Protein 8UW4 (pdb70)

Structure (mmCIF, N/CA/C/O backbone):
data_8UW4
#
_entry.id   8UW4
#
_cell.length_a   49.286
_cell.length_b   102.662
_cell.length_c   119.512
_cell.angle_alpha   90.00
_cell.angle_beta   94.38
_cell.angle_gamma   90.00
#
_symmetry.space_group_name_H-M   'P 1 21 1'
#
loop_
_entity.id
_entity.type
_entity.pdbx_description
1 polymer '5-hydroxyisourate hydrolase'
2 water water
#
loop_
_atom_site.group_PDB
_atom_site.id
_atom_site.type_symbol
_atom_site.label_atom_id
_atom_site.label_alt_id
_atom_site.label_comp_id
_atom_site.label_asym_id
_atom_site.label_entity_id
_atom_site.label_seq_id
_atom_site.pdbx_PDB_ins_code
_atom_site.Cartn_x
_atom_site.Cartn_y
_atom_site.Cartn_z
_atom_site.occupancy
_atom_site.B_iso_or_equiv
_atom_site.auth_seq_id
_atom_site.auth_comp_id
_atom_site.auth_asym_id
_atom_site.auth_atom_id
_atom_site.pdbx_PDB_model_num
ATOM 1 N N . GLY A 1 18 ? -6.219 -24.776 10.554 1.00 20.88 -2 GLY A N 1
ATOM 2 C CA . GLY A 1 18 ? -6.008 -23.357 10.325 1.00 22.33 -2 GLY A CA 1
ATOM 3 C C . GLY A 1 18 ? -5.208 -23.084 9.069 1.00 23.21 -2 GLY A C 1
ATOM 4 O O . GLY A 1 18 ? -4.410 -23.912 8.641 1.00 26.91 -2 GLY A O 1
ATOM 5 N N . SER A 1 19 ? -5.411 -21.912 8.475 1.00 19.13 -1 SER A N 1
ATOM 6 C CA . SER A 1 19 ? -4.686 -21.561 7.261 1.00 22.20 -1 SER A CA 1
ATOM 7 C C . SER A 1 19 ? -3.228 -21.236 7.569 1.00 19.70 -1 SER A C 1
ATOM 8 O O . SER A 1 19 ? -2.895 -20.724 8.643 1.00 16.86 -1 SER A O 1
ATOM 11 N N . HIS A 1 20 ? -2.355 -21.544 6.606 1.00 20.42 0 HIS A N 1
ATOM 12 C CA . HIS A 1 20 ? -0.932 -21.228 6.675 1.00 15.61 0 HIS A CA 1
ATOM 13 C C . HIS A 1 20 ? -0.554 -19.968 5.904 1.00 18.43 0 HIS A C 1
ATOM 14 O O . HIS A 1 20 ? 0.620 -19.588 5.909 1.00 17.06 0 HIS A O 1
ATOM 21 N N . MET A 1 21 ? -1.502 -19.315 5.234 1.00 19.71 1 MET A N 1
ATOM 22 C CA . MET A 1 21 ? -1.170 -18.375 4.167 1.00 20.60 1 MET A CA 1
ATOM 23 C C . MET A 1 21 ? -1.188 -16.908 4.585 1.00 21.03 1 MET A C 1
ATOM 24 O O . MET A 1 21 ? -0.677 -16.070 3.835 1.00 20.03 1 MET A O 1
ATOM 29 N N . GLY A 1 22 ? -1.732 -16.576 5.755 1.00 16.04 2 GLY A N 1
ATOM 30 C CA . GLY A 1 22 ? -1.857 -15.189 6.150 1.00 16.22 2 GLY A CA 1
ATOM 31 C C . GLY A 1 22 ? -0.672 -14.677 6.953 1.00 17.43 2 GLY A C 1
ATOM 32 O O . GLY A 1 22 ? 0.129 -15.444 7.488 1.00 17.42 2 GLY A O 1
ATOM 33 N N . LYS A 1 23 ? -0.573 -13.353 7.042 1.00 15.18 3 LYS A N 1
ATOM 34 C CA . LYS A 1 23 ? 0.485 -12.726 7.820 1.00 14.55 3 LYS A CA 1
ATOM 35 C C . LYS A 1 23 ? 0.043 -11.334 8.247 1.00 14.73 3 LYS A C 1
ATOM 36 O O . LYS A 1 23 ? -0.523 -10.584 7.449 1.00 16.40 3 LYS A O 1
ATOM 38 N N . LEU A 1 24 ? 0.310 -11.003 9.506 1.00 13.49 4 LEU A N 1
ATOM 39 C CA . LEU A 1 24 ? 0.098 -9.666 10.039 1.00 17.67 4 LEU A CA 1
ATOM 40 C C . LEU A 1 24 ? 1.427 -8.921 10.049 1.00 14.71 4 LEU A C 1
ATOM 41 O O . LEU A 1 24 ? 2.443 -9.465 10.496 1.00 17.08 4 LEU A O 1
ATOM 46 N N . SER A 1 25 ? 1.420 -7.687 9.550 1.00 14.05 5 SER A N 1
ATOM 47 C CA . SER A 1 25 ? 2.620 -6.865 9.495 1.00 14.05 5 SER A CA 1
ATOM 48 C C . SER A 1 25 ? 2.254 -5.420 9.800 1.00 16.21 5 SER A C 1
ATOM 49 O O . SER A 1 25 ? 1.078 -5.048 9.843 1.00 17.63 5 SER A O 1
ATOM 52 N N . THR A 1 26 ? 3.281 -4.598 10.017 1.00 15.96 6 THR A N 1
ATOM 53 C CA . THR A 1 26 ? 3.090 -3.180 10.290 1.00 14.67 6 THR A CA 1
ATOM 54 C C . THR A 1 26 ? 4.258 -2.405 9.687 1.00 16.06 6 THR A C 1
ATOM 55 O O . THR A 1 26 ? 5.169 -2.982 9.087 1.00 20.65 6 THR A O 1
ATOM 59 N N . HIS A 1 27 ? 4.221 -1.082 9.848 1.00 15.64 7 HIS A N 1
ATOM 60 C CA . HIS A 1 27 ? 5.249 -0.198 9.292 1.00 17.68 7 HIS A CA 1
ATOM 61 C C . HIS A 1 27 ? 5.131 1.158 9.968 1.00 19.37 7 HIS A C 1
ATOM 62 O O . HIS A 1 27 ? 4.100 1.825 9.827 1.00 19.02 7 HIS A O 1
ATOM 69 N N . VAL A 1 28 ? 6.173 1.576 10.686 1.00 16.36 8 VAL A N 1
ATOM 70 C CA . VAL A 1 28 ? 6.160 2.843 11.412 1.00 16.03 8 VAL A CA 1
ATOM 71 C C . VAL A 1 28 ? 6.853 3.906 10.574 1.00 19.16 8 VAL A C 1
ATOM 72 O O . VAL A 1 28 ? 8.002 3.729 10.145 1.00 16.13 8 VAL A O 1
ATOM 76 N N . LEU A 1 29 ? 6.158 5.017 10.352 1.00 18.01 9 LEU A N 1
ATOM 77 C CA . LEU A 1 29 ? 6.663 6.131 9.564 1.00 19.64 9 LEU A CA 1
ATOM 78 C C . LEU A 1 29 ? 6.679 7.377 10.438 1.00 22.46 9 LEU A C 1
ATOM 79 O O . LEU A 1 29 ? 5.634 7.796 10.949 1.00 20.24 9 LEU A O 1
ATOM 84 N N . ASP A 1 30 ? 7.868 7.949 10.626 1.00 18.67 10 ASP A N 1
ATOM 85 C CA . ASP A 1 30 ? 8.043 9.175 11.396 1.00 18.53 10 ASP A CA 1
ATOM 86 C C . ASP A 1 30 ? 7.871 10.356 10.446 1.00 21.11 10 ASP A C 1
ATOM 87 O O . ASP A 1 30 ? 8.715 10.588 9.575 1.00 21.99 10 ASP A O 1
ATOM 92 N N . ILE A 1 31 ? 6.777 11.110 10.613 1.00 18.78 11 ILE A N 1
ATOM 93 C CA . ILE A 1 31 ? 6.501 12.232 9.721 1.00 17.18 11 ILE A CA 1
ATOM 94 C C . ILE A 1 31 ? 7.027 13.558 10.252 1.00 17.59 11 ILE A C 1
ATOM 95 O O . ILE A 1 31 ? 6.802 14.601 9.622 1.00 18.74 11 ILE A O 1
ATOM 100 N N . THR A 1 32 ? 7.715 13.561 11.391 1.00 18.17 12 THR A N 1
ATOM 101 C CA . THR A 1 32 ? 8.484 14.740 11.758 1.00 21.77 12 THR A CA 1
ATOM 102 C C . THR A 1 32 ? 9.856 14.739 11.101 1.00 22.63 12 THR A C 1
ATOM 103 O O . THR A 1 32 ? 10.480 15.800 10.993 1.00 25.22 12 THR A O 1
ATOM 107 N N . LYS A 1 33 ? 10.326 13.570 10.659 1.00 21.71 13 LYS A N 1
ATOM 108 C CA . LYS A 1 33 ? 11.594 13.434 9.958 1.00 25.12 13 LYS A CA 1
ATOM 109 C C . LYS A 1 33 ? 11.445 12.985 8.512 1.00 22.27 13 LYS A C 1
ATOM 110 O O . LYS A 1 33 ? 12.404 13.107 7.747 1.00 24.44 13 LYS A O 1
ATOM 116 N N . GLY A 1 34 ? 10.283 12.468 8.122 1.00 21.49 14 GLY A N 1
ATOM 117 C CA . GLY A 1 34 ? 10.141 11.864 6.811 1.00 20.80 14 GLY A CA 1
ATOM 118 C C . GLY A 1 34 ? 10.924 10.585 6.643 1.00 22.56 14 GLY A C 1
ATOM 119 O O . GLY A 1 34 ? 11.314 10.246 5.523 1.00 20.09 14 GLY A O 1
ATOM 120 N N . LYS A 1 35 ? 11.168 9.871 7.730 1.00 21.73 15 LYS A N 1
ATOM 121 C CA . LYS A 1 35 ? 11.965 8.657 7.749 1.00 20.61 15 LYS A CA 1
ATOM 122 C C . LYS A 1 35 ? 11.178 7.563 8.446 1.00 19.37 15 LYS A C 1
ATOM 123 O O . LYS A 1 35 ? 10.228 7.846 9.184 1.00 19.74 15 LYS A O 1
ATOM 129 N N . PRO A 1 36 ? 11.537 6.300 8.226 1.00 20.27 16 PRO A N 1
ATOM 130 C CA . PRO A 1 36 ? 10.923 5.229 9.015 1.00 18.55 16 PRO A CA 1
ATOM 131 C C . PRO A 1 36 ? 11.273 5.370 10.488 1.00 20.75 16 PRO A C 1
ATOM 132 O O . PRO A 1 36 ? 12.359 5.829 10.850 1.00 22.44 16 PRO A O 1
ATOM 136 N N . GLY A 1 37 ? 10.325 4.990 11.341 1.00 18.42 17 GLY A N 1
ATOM 137 C CA . GLY A 1 37 ? 10.568 4.965 12.768 1.00 17.82 17 GLY A CA 1
ATOM 138 C C . GLY A 1 37 ? 11.448 3.798 13.165 1.00 17.19 17 GLY A C 1
ATOM 139 O O . GLY A 1 37 ? 10.975 2.662 13.260 1.00 17.88 17 GLY A O 1
ATOM 140 N N . VAL A 1 38 ? 12.728 4.064 13.405 1.00 16.07 18 VAL A N 1
ATOM 141 C CA . VAL A 1 38 ? 13.716 3.024 13.671 1.00 17.62 18 VAL A CA 1
ATOM 142 C C . VAL A 1 38 ? 13.911 2.899 15.176 1.00 17.89 18 VAL A C 1
ATOM 143 O O . VAL A 1 38 ? 14.101 3.904 15.873 1.00 18.13 18 VAL A O 1
ATOM 147 N N . GLY A 1 39 ? 13.865 1.666 15.679 1.00 17.16 19 GLY A N 1
ATOM 148 C CA . GLY A 1 39 ? 14.061 1.429 17.094 1.00 17.40 19 GLY A CA 1
ATOM 149 C C . GLY A 1 39 ? 12.833 1.630 17.945 1.00 17.14 19 GLY A C 1
ATOM 150 O O . GLY A 1 39 ? 12.960 1.853 19.153 1.00 15.89 19 GLY A O 1
ATOM 151 N N . VAL A 1 40 ? 11.644 1.566 17.351 1.00 17.32 20 VAL A N 1
ATOM 152 C CA . VAL A 1 40 ? 10.394 1.714 18.083 1.00 18.41 20 VAL A CA 1
ATOM 153 C C . VAL A 1 40 ? 9.968 0.338 18.583 1.00 18.85 20 VAL A C 1
ATOM 154 O O . VAL A 1 40 ? 9.780 -0.591 17.789 1.00 16.74 20 VAL A O 1
ATOM 158 N N . LYS A 1 41 ? 9.817 0.208 19.897 1.00 18.13 21 LYS A N 1
ATOM 159 C CA . LYS A 1 41 ? 9.378 -1.045 20.491 1.00 17.05 21 LYS A CA 1
ATOM 160 C C . LYS A 1 41 ? 7.870 -1.182 20.362 1.00 20.28 21 LYS A C 1
ATOM 161 O O . LYS A 1 41 ? 7.133 -0.192 20.424 1.00 19.94 21 LYS A O 1
ATOM 167 N N . LEU A 1 42 ? 7.411 -2.415 20.177 1.00 15.56 22 LEU A N 1
ATOM 168 C CA . LEU A 1 42 ? 5.988 -2.660 20.010 1.00 18.57 22 LEU A CA 1
ATOM 169 C C . LEU A 1 42 ? 5.640 -4.035 20.553 1.00 16.09 22 LEU A C 1
ATOM 170 O O . LEU A 1 42 ? 6.509 -4.882 20.774 1.00 14.02 22 LEU A O 1
ATOM 175 N N . ALA A 1 43 ? 4.347 -4.245 20.759 1.00 18.22 23 ALA A N 1
ATOM 176 C CA . ALA A 1 43 ? 3.847 -5.503 21.285 1.00 17.13 23 ALA A CA 1
ATOM 177 C C . ALA A 1 43 ? 2.500 -5.789 20.645 1.00 13.59 23 ALA A C 1
ATOM 178 O O . ALA A 1 43 ? 1.700 -4.874 20.432 1.00 17.97 23 ALA A O 1
ATOM 180 N N . LEU A 1 44 ? 2.260 -7.058 20.330 1.00 13.08 24 LEU A N 1
ATOM 181 C CA . LEU A 1 44 ? 0.994 -7.508 19.770 1.00 12.28 24 LEU A CA 1
ATOM 182 C C . LEU A 1 44 ? 0.218 -8.275 20.830 1.00 15.83 24 LEU A C 1
ATOM 183 O O . LEU A 1 44 ? 0.768 -9.166 21.490 1.00 13.38 24 LEU A O 1
ATOM 188 N N . TYR A 1 45 ? -1.056 -7.928 20.986 1.00 15.23 25 TYR A N 1
ATOM 189 C CA . TYR A 1 45 ? -1.943 -8.570 21.944 1.00 13.97 25 TYR A CA 1
ATOM 190 C C . TYR A 1 45 ? -3.149 -9.146 21.221 1.00 13.20 25 TYR A C 1
ATOM 191 O O . TYR A 1 45 ? -3.677 -8.532 20.290 1.00 14.18 25 TYR A O 1
ATOM 200 N N . ALA A 1 46 ? -3.580 -10.327 21.651 1.00 17.39 26 ALA A N 1
ATOM 201 C CA . ALA A 1 46 ? -4.899 -10.828 21.299 1.00 16.96 26 ALA A CA 1
ATOM 202 C C . ALA A 1 46 ? -5.890 -10.338 22.344 1.00 17.41 26 ALA A C 1
ATOM 203 O O . ALA A 1 46 ? -5.596 -10.351 23.541 1.00 19.60 26 ALA A O 1
ATOM 205 N N . VAL A 1 47 ? -7.057 -9.890 21.890 1.00 17.98 27 VAL A N 1
ATOM 206 C CA . VAL A 1 47 ? -8.058 -9.291 22.768 1.00 19.61 27 VAL A CA 1
ATOM 207 C C . VAL A 1 47 ? -9.347 -10.091 22.654 1.00 24.70 27 VAL A C 1
ATOM 208 O O . VAL A 1 47 ? -9.919 -10.209 21.561 1.00 20.26 27 VAL A O 1
ATOM 212 N N . GLY A 1 48 ? -9.815 -10.618 23.783 1.00 21.93 28 GLY A N 1
ATOM 213 C CA . GLY A 1 48 ? -11.027 -11.399 23.816 1.00 20.29 28 GLY A CA 1
ATOM 214 C C . GLY A 1 48 ? -11.742 -11.276 25.146 1.00 24.19 28 GLY A C 1
ATOM 215 O O . GLY A 1 48 ? -11.347 -10.498 26.017 1.00 21.03 28 GLY A O 1
ATOM 216 N N . PRO A 1 49 ? -12.812 -12.055 25.328 1.00 26.49 29 PRO A N 1
ATOM 217 C CA . PRO A 1 49 ? -13.597 -11.949 26.571 1.00 27.16 29 PRO A CA 1
ATOM 218 C C . PRO A 1 49 ? -12.821 -12.326 27.821 1.00 27.03 29 PRO A C 1
ATOM 219 O O . PRO A 1 49 ? -13.200 -11.897 28.919 1.00 34.03 29 PRO A O 1
ATOM 223 N N . VAL A 1 50 ? -11.748 -13.114 27.697 1.00 24.00 30 VAL A N 1
ATOM 224 C CA . VAL A 1 50 ? -11.001 -13.573 28.862 1.00 26.29 30 VAL A CA 1
ATOM 225 C C . VAL A 1 50 ? -9.839 -12.653 29.211 1.00 29.36 30 VAL A C 1
ATOM 226 O O . VAL A 1 50 ? -9.139 -12.904 30.202 1.00 34.68 30 VAL A O 1
ATOM 230 N N . GLY A 1 51 ? -9.613 -11.601 28.439 1.00 25.19 31 GLY A N 1
ATOM 231 C CA . GLY A 1 51 ? -8.535 -10.665 28.679 1.00 24.09 31 GLY A CA 1
ATOM 232 C C . GLY A 1 51 ? -7.656 -10.504 27.455 1.00 23.22 31 GLY A C 1
ATOM 233 O O . GLY A 1 51 ? -7.991 -10.931 26.345 1.00 18.43 31 GLY A O 1
ATOM 234 N N . LYS A 1 52 ? -6.509 -9.871 27.668 1.00 20.38 32 LYS A N 1
ATOM 235 C CA . LYS A 1 52 ? -5.541 -9.623 26.611 1.00 20.43 32 LYS A CA 1
ATOM 236 C C . LYS A 1 52 ? -4.337 -10.531 26.810 1.00 21.24 32 LYS A C 1
ATOM 237 O O . LYS A 1 52 ? -3.823 -10.657 27.928 1.00 21.70 32 LYS A O 1
ATOM 243 N N . THR A 1 53 ? -3.899 -11.170 25.729 1.00 17.56 33 THR A N 1
ATOM 244 C CA . THR A 1 53 ? -2.795 -12.122 25.767 1.00 19.44 33 THR A CA 1
ATOM 245 C C . THR A 1 53 ? -1.651 -11.574 24.927 1.00 17.79 33 THR A C 1
ATOM 246 O O . THR A 1 53 ? -1.839 -11.278 23.741 1.00 18.52 33 THR A O 1
ATOM 250 N N . LEU A 1 54 ? -0.484 -11.414 25.544 1.00 14.53 34 LEU A N 1
ATOM 251 C CA . LEU A 1 54 ? 0.686 -10.949 24.815 1.00 14.52 34 LEU A CA 1
ATOM 252 C C . LEU A 1 54 ? 1.138 -12.016 23.825 1.00 16.37 34 LEU A C 1
ATOM 253 O O . LEU A 1 54 ? 1.357 -13.172 24.200 1.00 19.93 34 LEU A O 1
ATOM 258 N N . LEU A 1 55 ? 1.264 -11.633 22.555 1.00 17.34 35 LEU A N 1
ATOM 259 C CA . LEU A 1 55 ? 1.670 -12.559 21.504 1.00 17.10 35 LEU A CA 1
ATOM 260 C C . LEU A 1 55 ? 3.095 -12.346 21.017 1.00 17.64 35 LEU A C 1
ATOM 261 O O . LEU A 1 55 ? 3.748 -13.313 20.621 1.00 15.43 35 LEU A O 1
ATOM 266 N N . LYS A 1 56 ? 3.597 -11.113 21.025 1.00 16.07 36 LYS A N 1
ATOM 267 C CA . LYS A 1 56 ? 4.944 -10.864 20.525 1.00 15.02 36 LYS A CA 1
ATOM 268 C C . LYS A 1 56 ? 5.383 -9.460 20.905 1.00 18.50 36 LYS A C 1
ATOM 269 O O . LYS A 1 56 ? 4.570 -8.533 20.948 1.00 15.11 36 LYS A O 1
ATOM 275 N N . GLN A 1 57 ? 6.679 -9.318 21.170 1.00 18.20 37 GLN A N 1
ATOM 276 C CA . GLN A 1 57 ? 7.334 -8.025 21.303 1.00 18.31 37 GLN A CA 1
ATOM 277 C C . GLN A 1 57 ? 8.403 -7.905 20.229 1.00 17.58 37 GLN A C 1
ATOM 278 O O . GLN A 1 57 ? 9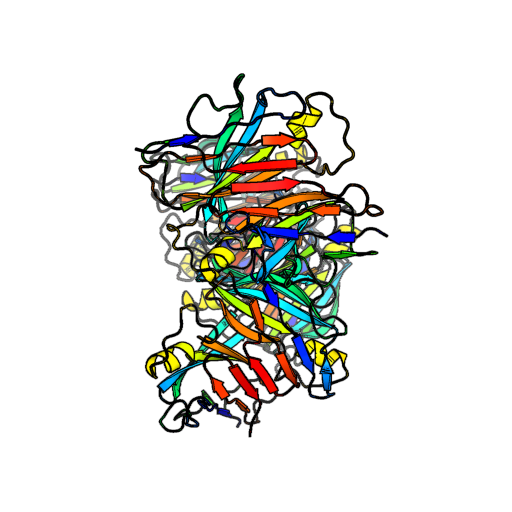.120 -8.872 19.945 1.00 17.03 37 GLN A O 1
ATOM 284 N N . ALA A 1 58 ? 8.509 -6.720 19.633 1.00 15.85 38 ALA A N 1
ATOM 285 C CA . ALA A 1 58 ? 9.472 -6.504 18.563 1.00 19.33 38 ALA A CA 1
ATOM 286 C C . ALA A 1 58 ? 9.980 -5.070 18.614 1.00 17.86 38 ALA A C 1
ATOM 287 O O . ALA A 1 58 ? 9.442 -4.215 19.323 1.00 16.63 38 ALA A O 1
ATOM 289 N N . VAL A 1 59 ? 11.045 -4.827 17.853 1.00 18.91 39 VAL A N 1
ATOM 290 C CA . VAL A 1 59 ? 11.632 -3.505 17.674 1.00 20.21 39 VAL A CA 1
ATOM 291 C C . VAL A 1 59 ? 11.756 -3.252 16.177 1.00 20.87 39 VAL A C 1
ATOM 292 O O . VAL A 1 59 ? 12.264 -4.108 15.443 1.00 22.62 39 VAL A O 1
ATOM 296 N N . THR A 1 60 ? 11.291 -2.089 15.723 1.00 17.06 40 THR A N 1
ATOM 297 C CA . THR A 1 60 ? 11.363 -1.771 14.300 1.00 19.92 40 THR A CA 1
ATOM 298 C C . THR A 1 60 ? 12.814 -1.696 13.832 1.00 18.65 40 THR A C 1
ATOM 299 O O . THR A 1 60 ? 13.692 -1.207 14.550 1.00 14.24 40 THR A O 1
ATOM 303 N N . ASN A 1 61 ? 13.058 -2.186 12.615 1.00 19.90 41 ASN A N 1
ATOM 304 C CA . ASN A 1 61 ? 14.389 -2.214 12.026 1.00 18.76 41 ASN A CA 1
ATOM 305 C C . ASN A 1 61 ? 14.680 -0.884 11.328 1.00 18.42 41 ASN A C 1
ATOM 306 O O . ASN A 1 61 ? 13.963 0.106 11.499 1.00 19.49 41 ASN A O 1
ATOM 311 N N . SER A 1 62 ? 15.735 -0.856 10.511 1.00 16.20 42 SER A N 1
ATOM 312 C CA . SER A 1 62 ? 16.151 0.392 9.881 1.00 23.56 42 SER A CA 1
ATOM 313 C C . SER A 1 62 ? 15.164 0.866 8.820 1.00 21.03 42 SER A C 1
ATOM 314 O O . SER A 1 62 ? 15.217 2.035 8.425 1.00 20.95 42 SER A O 1
ATOM 317 N N . ASP A 1 63 ? 14.272 -0.007 8.357 1.00 18.60 43 ASP A N 1
ATOM 318 C CA . ASP A 1 63 ? 13.199 0.373 7.449 1.00 19.90 43 ASP A CA 1
ATOM 319 C C . ASP A 1 63 ? 11.876 0.583 8.175 1.00 19.85 43 ASP A C 1
ATOM 320 O O . ASP A 1 63 ? 10.834 0.700 7.524 1.00 15.69 43 ASP A O 1
ATOM 325 N N . GLY A 1 64 ? 11.895 0.640 9.505 1.00 17.71 44 GLY A N 1
ATOM 326 C CA . GLY A 1 64 ? 10.668 0.814 10.254 1.00 16.13 44 GLY A CA 1
ATOM 327 C C . GLY A 1 64 ? 9.737 -0.377 10.237 1.00 19.19 44 GLY A C 1
ATOM 328 O O . GLY A 1 64 ? 8.540 -0.217 10.499 1.00 16.35 44 GLY A O 1
ATOM 329 N N . ARG A 1 65 ? 10.251 -1.571 9.944 1.00 16.04 45 ARG A N 1
ATOM 330 C CA . ARG A 1 65 ? 9.466 -2.800 9.880 1.00 17.78 45 ARG A CA 1
ATOM 331 C C . ARG A 1 65 ? 10.000 -3.799 10.909 1.00 18.93 45 ARG A C 1
ATOM 332 O O . ARG A 1 65 ? 10.878 -3.484 11.715 1.00 21.69 45 ARG A O 1
ATOM 340 N N . CYS A 1 66 ? 9.457 -5.013 10.884 1.00 16.45 46 CYS A N 1
ATOM 341 C CA . CYS A 1 66 ? 9.903 -6.091 11.756 1.00 22.52 46 CYS A CA 1
ATOM 342 C C . CYS A 1 66 ? 10.693 -7.115 10.953 1.00 18.76 46 CYS A C 1
ATOM 343 O O . CYS A 1 66 ? 10.282 -7.506 9.856 1.00 21.09 46 CYS A O 1
ATOM 346 N N . ASP A 1 67 ? 11.832 -7.545 11.505 1.00 18.77 47 ASP A N 1
ATOM 347 C CA . ASP A 1 67 ? 12.656 -8.545 10.830 1.00 23.51 47 ASP A CA 1
ATOM 348 C C . ASP A 1 67 ? 11.908 -9.857 10.642 1.00 23.84 47 ASP A C 1
ATOM 349 O O . ASP A 1 67 ? 12.123 -10.559 9.647 1.00 24.95 47 ASP A O 1
ATOM 354 N N . GLU A 1 68 ? 11.036 -10.205 11.582 1.00 22.70 48 GLU A N 1
ATOM 355 C CA . GLU A 1 68 ? 10.172 -11.366 11.477 1.00 24.23 48 GLU A CA 1
ATOM 356 C C . GLU A 1 68 ? 8.714 -10.942 11.610 1.00 21.36 48 GLU A C 1
ATOM 357 O O . GLU A 1 68 ? 8.414 -9.948 12.281 1.00 18.92 48 GLU A O 1
ATOM 363 N N . PRO A 1 69 ? 7.792 -11.658 10.967 1.00 20.76 49 PRO A N 1
ATOM 364 C CA . PRO A 1 69 ? 6.379 -11.277 11.060 1.00 20.88 49 PRO A CA 1
ATOM 365 C C . PRO A 1 69 ? 5.883 -11.301 12.499 1.00 18.68 49 PRO A C 1
ATOM 366 O O . PRO A 1 69 ? 6.353 -12.079 13.334 1.00 16.72 49 PRO A O 1
ATOM 370 N N . LEU A 1 70 ? 4.930 -10.411 12.787 1.00 17.09 50 LEU A N 1
ATOM 371 C CA . LEU A 1 70 ? 4.312 -10.388 14.109 1.00 19.35 50 LEU A CA 1
ATOM 372 C C . LEU A 1 70 ? 3.460 -11.631 14.336 1.00 16.35 50 LEU A C 1
ATOM 373 O O . LEU A 1 70 ? 3.466 -12.209 15.428 1.00 16.05 50 LEU A O 1
ATOM 378 N N . LEU A 1 71 ? 2.721 -12.049 13.314 1.00 16.98 51 LEU A N 1
ATOM 379 C CA . LEU A 1 71 ? 1.843 -13.206 13.377 1.00 16.98 51 LEU A CA 1
ATOM 380 C C . LEU A 1 71 ? 1.635 -13.697 11.956 1.00 15.60 51 LEU A C 1
ATOM 381 O O . LEU A 1 71 ? 1.472 -12.888 11.040 1.00 15.75 51 LEU A O 1
ATOM 386 N N . ALA A 1 72 ? 1.639 -15.017 11.779 1.00 15.85 52 ALA A N 1
ATOM 387 C CA . ALA A 1 72 ? 1.491 -15.582 10.446 1.00 17.20 52 ALA A CA 1
ATOM 388 C C . ALA A 1 72 ? 1.022 -17.025 10.551 1.00 19.90 52 ALA A C 1
ATOM 389 O O . ALA A 1 72 ? 1.258 -17.700 11.558 1.00 17.63 52 ALA A O 1
ATOM 391 N N . GLY A 1 73 ? 0.345 -17.479 9.496 1.00 17.42 53 GLY A N 1
ATOM 392 C CA . GLY A 1 73 ? 0.005 -18.887 9.370 1.00 18.08 53 GLY A CA 1
ATOM 393 C C . GLY A 1 73 ? -0.979 -19.355 10.422 1.00 19.25 53 GLY A C 1
ATOM 394 O O . GLY A 1 73 ? -1.942 -18.661 10.774 1.00 16.71 53 GLY A O 1
ATOM 395 N N . GLU A 1 74 ? -0.735 -20.566 10.928 1.00 18.28 54 GLU A N 1
ATOM 396 C CA . GLU A 1 74 ? -1.632 -21.169 11.906 1.00 19.52 54 GLU A CA 1
ATOM 397 C C . GLU A 1 74 ? -1.740 -20.340 13.179 1.00 19.20 54 GLU A C 1
ATOM 398 O O . GLU A 1 74 ? -2.742 -20.449 13.894 1.00 17.99 54 GLU A O 1
ATOM 404 N N . ALA A 1 75 ? -0.739 -19.512 13.473 1.00 17.21 55 ALA A N 1
ATOM 405 C CA . ALA A 1 75 ? -0.807 -18.639 14.635 1.00 20.26 55 ALA A CA 1
ATOM 406 C C . ALA A 1 75 ? -1.659 -17.402 14.385 1.00 18.47 55 ALA A C 1
ATOM 407 O O . ALA A 1 75 ? -2.110 -16.773 15.348 1.00 17.16 55 ALA A O 1
ATOM 409 N N . LEU A 1 76 ? -1.887 -17.043 13.122 1.00 17.24 56 LEU A N 1
ATOM 410 C CA . LEU A 1 76 ? -2.734 -15.911 12.761 1.00 15.62 56 LEU A CA 1
ATOM 411 C C . LEU A 1 76 ? -4.178 -16.398 12.692 1.00 17.85 56 LEU A C 1
ATOM 412 O O . LEU A 1 76 ? -4.534 -17.184 11.805 1.00 15.98 56 LEU A O 1
ATOM 417 N N . GLN A 1 77 ? -5.013 -15.926 13.616 1.00 14.64 57 GLN A N 1
ATOM 418 C CA . GLN A 1 77 ? -6.369 -16.435 13.751 1.00 16.85 57 GLN A CA 1
ATOM 419 C C . GLN A 1 77 ? -7.378 -15.295 13.758 1.00 14.91 57 GLN A C 1
ATOM 420 O O . GLN A 1 77 ? -7.049 -14.138 14.033 1.00 16.76 57 GLN A O 1
ATOM 426 N N . VAL A 1 78 ? -8.622 -15.648 13.429 1.00 14.83 58 VAL A N 1
ATOM 427 C CA . VAL A 1 78 ? -9.718 -14.693 13.483 1.00 16.27 58 VAL A CA 1
ATOM 428 C C . VAL A 1 78 ? -9.900 -14.205 14.914 1.00 16.06 58 VAL A C 1
ATOM 429 O O . VAL A 1 78 ? -9.789 -14.977 15.876 1.00 15.27 58 VAL A O 1
ATOM 433 N N . GLY A 1 79 ? -10.163 -12.917 15.062 1.00 20.56 59 GLY A N 1
ATOM 434 C CA . GLY A 1 79 ? -10.382 -12.330 16.364 1.00 20.24 59 GLY A CA 1
ATOM 435 C C . GLY A 1 79 ? -9.936 -10.882 16.373 1.00 18.85 59 GLY A C 1
ATOM 436 O O . GLY A 1 79 ? -9.596 -10.309 15.343 1.00 18.20 59 GLY A O 1
ATOM 437 N N . LYS A 1 80 ? -9.954 -10.300 17.569 1.00 18.65 60 LYS A N 1
ATOM 438 C CA . LYS A 1 80 ? -9.551 -8.920 17.776 1.00 18.00 60 LYS A CA 1
ATOM 439 C C . LYS A 1 80 ? -8.104 -8.865 18.250 1.00 21.02 60 LYS A C 1
ATOM 440 O O . LYS A 1 80 ? -7.613 -9.786 18.912 1.00 17.55 60 LYS A O 1
ATOM 446 N N . TYR A 1 81 ? -7.420 -7.778 17.890 1.00 15.76 61 TYR A N 1
ATOM 447 C CA . TYR A 1 81 ? -6.015 -7.600 18.219 1.00 15.20 61 TYR A CA 1
ATOM 448 C C . TYR A 1 81 ? -5.761 -6.151 18.597 1.00 17.21 61 TYR A C 1
ATOM 449 O O . TYR A 1 81 ? -6.551 -5.255 18.289 1.00 16.13 61 TYR A O 1
ATOM 458 N N . GLU A 1 82 ? -4.638 -5.933 19.273 1.00 14.86 62 GLU A N 1
ATOM 459 C CA . GLU A 1 82 ? -4.158 -4.589 19.564 1.00 15.66 62 GLU A CA 1
ATOM 460 C C . GLU A 1 82 ? -2.653 -4.566 19.352 1.00 15.84 62 GLU A C 1
ATOM 461 O O . GLU A 1 82 ? -1.934 -5.404 19.906 1.00 17.24 62 GLU A O 1
ATOM 467 N N . LEU A 1 83 ? -2.190 -3.636 18.524 1.00 12.48 63 LEU A N 1
ATOM 468 C CA . LEU A 1 83 ? -0.776 -3.310 18.401 1.00 13.07 63 LEU A CA 1
ATOM 469 C C . LEU A 1 83 ? -0.490 -2.082 19.252 1.00 15.37 63 LEU A C 1
ATOM 470 O O . LEU A 1 83 ? -1.191 -1.073 19.142 1.00 15.02 63 LEU A O 1
ATOM 475 N N . VAL A 1 84 ? 0.530 -2.170 20.100 1.00 17.60 64 VAL A N 1
ATOM 476 C CA . VAL A 1 84 ? 0.886 -1.096 21.022 1.00 15.58 64 VAL A CA 1
ATOM 477 C C . VAL A 1 84 ? 2.278 -0.610 20.648 1.00 16.28 64 VAL A C 1
ATOM 478 O O . VAL A 1 84 ? 3.258 -1.357 20.770 1.00 16.35 64 VAL A O 1
ATOM 482 N N . PHE A 1 85 ? 2.364 0.636 20.195 1.00 13.59 65 PHE A N 1
ATOM 483 C CA . PHE A 1 85 ? 3.617 1.254 19.781 1.00 14.17 65 PHE A CA 1
ATOM 484 C C . PHE A 1 85 ? 4.101 2.215 20.863 1.00 15.25 65 PHE A C 1
ATOM 485 O O . PHE A 1 85 ? 3.357 3.109 21.279 1.00 11.18 65 PHE A O 1
ATOM 493 N N . ALA A 1 86 ? 5.352 2.045 21.298 1.00 14.27 66 ALA A N 1
ATOM 494 C CA . ALA A 1 86 ? 5.966 2.947 22.271 1.00 12.55 66 ALA A CA 1
ATOM 495 C C . ALA A 1 86 ? 6.482 4.205 21.568 1.00 14.86 66 ALA A C 1
ATOM 496 O O . ALA A 1 86 ? 7.670 4.516 21.566 1.00 13.96 66 ALA A O 1
ATOM 498 N N . ALA A 1 87 ? 5.541 4.930 20.959 1.00 12.62 67 ALA A N 1
ATOM 499 C CA . ALA A 1 87 ? 5.886 6.128 20.205 1.00 16.78 67 ALA A CA 1
ATOM 500 C C . ALA A 1 87 ? 6.510 7.185 21.107 1.00 16.07 67 ALA A C 1
ATOM 501 O O . ALA A 1 87 ? 7.414 7.911 20.682 1.00 18.51 67 ALA A O 1
ATOM 503 N N . GLY A 1 88 ? 6.048 7.286 22.357 1.00 16.18 68 GLY A N 1
ATOM 504 C CA . GLY A 1 88 ? 6.548 8.329 23.235 1.00 15.41 68 GLY A CA 1
ATOM 505 C C . GLY A 1 88 ? 8.021 8.166 23.556 1.00 18.46 68 GLY A C 1
ATOM 506 O O . GLY A 1 88 ? 8.770 9.139 23.543 1.00 17.86 68 GLY A O 1
ATOM 507 N N . ASP A 1 89 ? 8.462 6.932 23.835 1.00 16.01 69 ASP A N 1
ATOM 508 C CA . ASP A 1 89 ? 9.880 6.689 24.087 1.00 15.83 69 ASP A CA 1
ATOM 509 C C . ASP A 1 89 ? 10.704 6.906 22.828 1.00 16.48 69 ASP A C 1
ATOM 510 O O . ASP A 1 89 ? 11.837 7.396 22.904 1.00 17.55 69 ASP A O 1
ATOM 515 N N . TYR A 1 90 ? 10.164 6.534 21.666 1.00 16.38 70 TYR A N 1
ATOM 516 C CA . TYR A 1 90 ? 10.868 6.771 20.409 1.00 17.70 70 TYR A CA 1
ATOM 517 C C . TYR A 1 90 ? 11.177 8.251 20.217 1.00 17.89 70 TYR A C 1
ATOM 518 O O . TYR A 1 90 ? 12.334 8.639 20.031 1.00 19.45 70 TYR A O 1
ATOM 527 N N . PHE A 1 91 ? 10.146 9.099 20.256 1.00 16.56 71 PHE A N 1
ATOM 528 C CA . PHE A 1 91 ? 10.372 10.523 20.032 1.00 22.91 71 PHE A CA 1
ATOM 529 C C . PHE A 1 91 ? 11.225 11.137 21.134 1.00 25.61 71 PHE A C 1
ATOM 530 O O . PHE A 1 91 ? 11.955 12.104 20.883 1.00 26.98 71 PHE A O 1
ATOM 538 N N . ALA A 1 92 ? 11.142 10.598 22.355 1.00 19.03 72 ALA A N 1
ATOM 539 C CA . ALA A 1 92 ? 12.021 11.056 23.422 1.00 22.67 72 ALA A CA 1
ATOM 540 C C . ALA A 1 92 ? 13.467 10.684 23.130 1.00 28.29 72 ALA A C 1
ATOM 541 O O . ALA A 1 92 ? 14.380 11.485 23.362 1.00 22.11 72 ALA A O 1
ATOM 543 N N . ALA A 1 93 ? 13.695 9.475 22.608 1.00 24.53 73 ALA A N 1
ATOM 544 C CA . ALA A 1 93 ? 15.042 9.072 22.225 1.00 26.94 73 ALA A CA 1
ATOM 545 C C . ALA A 1 93 ? 15.582 9.892 21.059 1.00 33.15 73 ALA A C 1
ATOM 546 O O . ALA A 1 93 ? 16.793 9.879 20.817 1.00 35.05 73 ALA A O 1
ATOM 548 N N . GLN A 1 94 ? 14.720 10.605 20.337 1.00 46.76 74 GLN A N 1
ATOM 549 C CA . GLN A 1 94 ? 15.132 11.403 19.191 1.00 48.64 74 GLN A CA 1
ATOM 550 C C . GLN A 1 94 ? 15.396 12.861 19.548 1.00 51.26 74 GLN A C 1
ATOM 551 O O . GLN A 1 94 ? 15.667 13.665 18.651 1.00 53.20 74 GLN A O 1
ATOM 557 N N . GLY A 1 95 ? 15.317 13.222 20.827 1.00 51.83 75 GLY A N 1
ATOM 558 C CA . GLY A 1 95 ? 15.620 14.567 21.264 1.00 55.06 75 GLY A CA 1
ATOM 559 C C . GLY A 1 95 ? 14.420 15.441 21.554 1.00 52.55 75 GLY A C 1
ATOM 560 O O . GLY A 1 95 ? 14.605 16.584 21.991 1.00 55.50 75 GLY A O 1
ATOM 561 N N . GLU A 1 96 ? 13.203 14.953 21.324 1.00 47.63 76 GLU A N 1
ATOM 562 C CA . GLU A 1 96 ? 12.008 15.730 21.637 1.00 45.29 76 GLU A CA 1
ATOM 563 C C . GLU A 1 96 ? 11.818 15.812 23.145 1.00 45.54 76 GLU A C 1
ATOM 564 O O . GLU A 1 96 ? 11.752 14.783 23.826 1.00 44.10 76 GLU A O 1
ATOM 570 N N . GLN A 1 97 ? 11.728 17.034 23.665 1.00 47.83 77 GLN A N 1
ATOM 571 C CA . GLN A 1 97 ? 11.510 17.282 25.088 1.00 48.77 77 GLN A CA 1
ATOM 572 C C . GLN A 1 97 ? 10.046 17.674 25.265 1.00 47.27 77 GLN A C 1
ATOM 573 O O . GLN A 1 97 ? 9.665 18.820 25.012 1.00 47.77 77 GLN A O 1
ATOM 579 N N . LEU A 1 98 ? 9.224 16.719 25.694 1.00 41.08 78 LEU A N 1
ATOM 580 C CA . LEU A 1 98 ? 7.802 16.980 25.794 1.00 37.48 78 LEU A CA 1
ATOM 581 C C . LEU A 1 98 ? 7.300 16.740 27.213 1.00 36.99 78 LEU A C 1
ATOM 582 O O . LEU A 1 98 ? 7.666 15.740 27.841 1.00 37.10 78 LEU A O 1
ATOM 587 N N . PRO A 1 99 ? 6.474 17.640 27.744 1.00 36.92 79 PRO A N 1
ATOM 588 C CA . PRO A 1 99 ? 5.946 17.450 29.102 1.00 36.72 79 PRO A CA 1
ATOM 589 C C . PRO A 1 99 ? 5.119 16.176 29.211 1.00 32.38 79 PRO A C 1
ATOM 590 O O . PRO A 1 99 ? 4.352 15.827 28.311 1.00 28.71 79 PRO A O 1
ATOM 594 N N . GLU A 1 100 ? 5.287 15.474 30.344 1.00 33.42 80 GLU A N 1
ATOM 595 C CA . GLU A 1 100 ? 4.613 14.214 30.595 1.00 30.27 80 GLU A CA 1
ATOM 596 C C . GLU A 1 100 ? 3.370 14.421 31.456 1.00 30.21 80 GLU A C 1
ATOM 597 O O . GLU A 1 100 ? 3.344 15.299 32.323 1.00 31.24 80 GLU A O 1
ATOM 603 N N . PRO A 1 101 ? 2.316 13.620 31.234 1.00 25.34 81 PRO A N 1
ATOM 604 C CA . PRO A 1 101 ? 2.204 12.543 30.233 1.00 21.96 81 PRO A CA 1
ATOM 605 C C . PRO A 1 101 ? 2.149 13.088 28.811 1.00 20.57 81 PRO A C 1
ATOM 606 O O . PRO A 1 101 ? 1.391 14.008 28.514 1.00 20.50 81 PRO A O 1
ATOM 610 N N . ARG A 1 102 ? 2.980 12.538 27.928 1.00 21.02 82 ARG A N 1
ATOM 611 C CA . ARG A 1 102 ? 3.009 12.976 26.540 1.00 21.24 82 ARG A CA 1
ATOM 612 C C . ARG A 1 102 ? 1.646 12.765 25.889 1.00 19.77 82 ARG A C 1
ATOM 613 O O . ARG A 1 102 ? 0.933 11.809 26.205 1.00 15.12 82 ARG A O 1
ATOM 621 N N . PHE A 1 103 ? 1.277 13.679 24.985 1.00 16.69 83 PHE A N 1
ATOM 622 C CA . PHE A 1 103 ? 0.025 13.513 24.252 1.00 17.02 83 PHE A CA 1
ATOM 623 C C . PHE A 1 103 ? 0.024 12.210 23.466 1.00 17.94 83 PHE A C 1
ATOM 624 O O . PHE A 1 103 ? -0.981 11.490 23.442 1.00 15.70 83 PHE A O 1
ATOM 632 N N . VAL A 1 104 ? 1.136 11.896 22.814 1.00 14.55 84 VAL A N 1
ATOM 633 C CA . VAL A 1 104 ? 1.333 10.618 22.143 1.00 14.14 84 VAL A CA 1
ATOM 634 C C . VAL A 1 104 ? 2.403 9.873 22.923 1.00 15.55 84 VAL A C 1
ATOM 635 O O . VAL A 1 104 ? 3.586 10.236 22.880 1.00 17.98 84 VAL A O 1
ATOM 639 N N . ASP A 1 105 ? 1.990 8.842 23.664 1.00 15.18 85 ASP A N 1
ATOM 640 C CA . ASP A 1 105 ? 2.934 8.007 24.385 1.00 17.37 85 ASP A CA 1
ATOM 641 C C . ASP A 1 105 ? 2.844 6.614 23.790 1.00 17.84 85 ASP A C 1
ATOM 642 O O . ASP A 1 105 ? 3.404 6.364 22.714 1.00 18.68 85 ASP A O 1
ATOM 647 N N . GLU A 1 106 ? 2.165 5.676 24.444 1.00 14.51 86 GLU A N 1
ATOM 648 C CA . GLU A 1 106 ? 1.932 4.359 23.868 1.00 18.71 86 GLU A CA 1
ATOM 649 C C . GLU A 1 106 ? 0.686 4.428 22.995 1.00 15.63 86 GLU A C 1
ATOM 650 O O . GLU A 1 106 ? -0.411 4.712 23.488 1.00 14.15 86 GLU A O 1
ATOM 656 N N . VAL A 1 107 ? 0.863 4.199 21.699 1.00 13.25 87 VAL A N 1
ATOM 657 C CA . VAL A 1 107 ? -0.237 4.240 20.744 1.00 15.11 87 VAL A CA 1
ATOM 658 C C . VAL A 1 107 ? -0.864 2.857 20.653 1.00 16.54 87 VAL A C 1
ATOM 659 O O . VAL A 1 107 ? -0.173 1.868 20.381 1.00 17.43 87 VAL A O 1
ATOM 663 N N . VAL A 1 108 ? -2.176 2.790 20.869 1.00 14.17 88 VAL A N 1
ATOM 664 C CA . VAL A 1 108 ? -2.935 1.545 20.822 1.00 16.09 88 VAL A CA 1
ATOM 665 C C . VAL A 1 108 ? -3.734 1.523 19.528 1.00 15.49 88 VAL A C 1
ATOM 666 O O . VAL A 1 108 ? -4.609 2.372 19.318 1.00 19.71 88 VAL A O 1
ATOM 670 N N . ILE A 1 109 ? -3.443 0.557 18.665 1.00 14.25 89 ILE A N 1
ATOM 671 C CA . ILE A 1 109 ? -4.198 0.351 17.435 1.00 13.37 89 ILE A CA 1
ATOM 672 C C . ILE A 1 109 ? -4.984 -0.944 17.602 1.00 13.28 89 ILE A C 1
ATOM 673 O O . ILE A 1 109 ? -4.440 -2.041 17.437 1.00 13.00 89 ILE A O 1
ATOM 678 N N . ALA A 1 110 ? -6.264 -0.819 17.933 1.00 13.91 90 ALA A N 1
ATOM 679 C CA . ALA A 1 110 ? -7.164 -1.961 17.988 1.00 15.48 90 ALA A CA 1
ATOM 680 C C . ALA A 1 110 ? -7.722 -2.223 16.594 1.00 14.42 90 ALA A C 1
ATOM 681 O O . ALA A 1 110 ? -8.108 -1.286 15.888 1.00 14.77 90 ALA A O 1
ATOM 683 N N . PHE A 1 111 ? -7.754 -3.494 16.199 1.00 14.29 91 PHE A N 1
ATOM 684 C CA . PHE A 1 111 ? -8.293 -3.872 14.902 1.00 14.58 91 PHE A CA 1
ATOM 685 C C . PHE A 1 111 ? -8.755 -5.322 14.954 1.00 16.16 91 PHE A C 1
ATOM 686 O O . PHE A 1 111 ? -8.340 -6.097 15.821 1.00 14.43 91 PHE A O 1
ATOM 694 N N . GLY A 1 112 ? -9.617 -5.680 14.005 1.00 15.30 92 GLY A N 1
ATOM 695 C CA . GLY A 1 112 ? -10.152 -7.024 13.900 1.00 15.55 92 GLY A CA 1
ATOM 696 C C . GLY A 1 112 ? -9.666 -7.717 12.641 1.00 15.36 92 GLY A C 1
ATOM 697 O O . GLY A 1 112 ? -9.394 -7.070 11.627 1.00 15.49 92 GLY A O 1
ATOM 698 N N . ILE A 1 113 ? -9.554 -9.040 12.714 1.00 15.21 93 ILE A N 1
ATOM 699 C CA . ILE A 1 113 ? -9.131 -9.871 11.591 1.00 15.20 93 ILE A CA 1
ATOM 700 C C . ILE A 1 113 ? -10.259 -10.851 11.303 1.00 15.88 93 ILE A C 1
ATOM 701 O O . ILE A 1 113 ? -10.565 -11.719 12.132 1.00 16.11 93 ILE A O 1
ATOM 706 N N . ALA A 1 114 ? -10.879 -10.717 10.132 1.00 16.64 94 ALA A N 1
ATOM 707 C CA . ALA A 1 114 ? -12.041 -11.525 9.790 1.00 17.50 94 ALA A CA 1
ATOM 708 C C . ALA A 1 114 ? -11.710 -12.727 8.917 1.00 17.57 94 ALA A C 1
ATOM 709 O O . ALA A 1 114 ? -12.528 -13.647 8.830 1.00 20.23 94 ALA A O 1
ATOM 711 N N . ASP A 1 115 ? -10.542 -12.743 8.279 1.00 18.91 95 ASP A N 1
ATOM 712 C CA . ASP A 1 115 ? -10.122 -13.832 7.399 1.00 17.42 95 ASP A CA 1
ATOM 713 C C . ASP A 1 115 ? -8.672 -14.155 7.728 1.00 17.58 95 ASP A C 1
ATOM 714 O O . ASP A 1 115 ? -7.775 -13.355 7.440 1.00 16.48 95 ASP A O 1
ATOM 719 N N . ALA A 1 116 ? -8.441 -15.330 8.319 1.00 18.47 96 ALA A N 1
ATOM 720 C CA . ALA A 1 116 ? -7.100 -15.693 8.761 1.00 18.56 96 ALA A CA 1
ATOM 721 C C . ALA A 1 116 ? -6.165 -16.040 7.607 1.00 19.27 96 ALA A C 1
ATOM 722 O O . ALA A 1 116 ? -4.947 -16.075 7.807 1.00 17.55 96 ALA A O 1
ATOM 724 N N . SER A 1 117 ? -6.694 -16.295 6.408 1.00 17.23 97 SER A N 1
ATOM 725 C CA . SER A 1 117 ? -5.841 -16.665 5.284 1.00 20.17 97 SER A CA 1
ATOM 726 C C . SER A 1 117 ? -5.265 -15.463 4.544 1.00 18.36 97 SER A C 1
ATOM 727 O O . SER A 1 117 ? -4.374 -15.644 3.709 1.00 19.16 97 SER A O 1
ATOM 730 N N . GLN A 1 118 ? -5.734 -14.254 4.831 1.00 21.08 98 GLN A N 1
ATOM 731 C CA . GLN A 1 118 ? -5.329 -13.059 4.106 1.00 20.17 98 GLN A CA 1
ATOM 732 C C . GLN A 1 118 ? -4.266 -12.286 4.877 1.00 18.83 98 GLN A C 1
ATOM 733 O O . GLN A 1 118 ? -4.113 -12.430 6.093 1.00 16.85 98 GLN A O 1
ATOM 739 N N . ASN A 1 119 ? -3.529 -11.453 4.146 1.00 18.45 99 ASN A N 1
ATOM 740 C CA . ASN A 1 119 ? -2.516 -10.602 4.753 1.00 18.15 99 ASN A CA 1
ATOM 741 C C . ASN A 1 119 ? -3.148 -9.319 5.276 1.00 17.38 99 ASN A C 1
ATOM 742 O O . ASN A 1 119 ? -4.004 -8.720 4.622 1.00 17.95 99 ASN A O 1
ATOM 747 N N . TYR A 1 120 ? -2.719 -8.896 6.462 1.00 17.74 100 TYR A N 1
ATOM 748 C CA . TYR A 1 120 ? -3.150 -7.628 7.043 1.00 18.12 100 TYR A CA 1
ATOM 749 C C . TYR A 1 120 ? -1.912 -6.797 7.347 1.00 18.22 100 TYR A C 1
ATOM 750 O O . TYR A 1 120 ? -1.088 -7.185 8.182 1.00 19.47 100 TYR A O 1
ATOM 759 N N . HIS A 1 121 ? -1.779 -5.665 6.663 1.00 16.33 101 HIS A N 1
ATOM 760 C CA . HIS A 1 121 ? -0.688 -4.721 6.877 1.00 17.35 101 HIS A CA 1
ATOM 761 C C . HIS A 1 121 ? -1.276 -3.481 7.542 1.00 16.21 101 HIS A C 1
ATOM 762 O O . HIS A 1 121 ? -2.090 -2.777 6.935 1.00 19.82 101 HIS A O 1
ATOM 769 N N . VAL A 1 122 ? -0.877 -3.226 8.786 1.00 15.25 102 VAL A N 1
ATOM 770 C CA . VAL A 1 122 ? -1.448 -2.147 9.594 1.00 14.49 102 VAL A CA 1
ATOM 771 C C . VAL A 1 122 ? -0.347 -1.160 9.969 1.00 16.89 102 VAL A C 1
ATOM 772 O O . VAL A 1 122 ? 0.253 -1.289 11.047 1.00 17.38 102 VAL A O 1
ATOM 776 N N . PRO A 1 123 ? -0.050 -0.171 9.134 1.00 16.18 103 PRO A N 1
ATOM 777 C CA . PRO A 1 123 ? 1.059 0.741 9.427 1.00 20.49 103 PRO A CA 1
ATOM 778 C C . PRO A 1 123 ? 0.635 1.876 10.351 1.00 18.56 103 PRO A C 1
ATOM 779 O O . PRO A 1 123 ? -0.548 2.142 10.572 1.00 19.16 103 PRO A O 1
ATOM 783 N N . LEU A 1 124 ? 1.645 2.547 10.896 1.00 14.78 104 LEU A N 1
ATOM 784 C CA . LEU A 1 124 ? 1.457 3.675 11.798 1.00 16.53 104 LEU A CA 1
ATOM 785 C C . LEU A 1 124 ? 2.197 4.879 11.234 1.00 18.05 104 LEU A C 1
ATOM 786 O O . LEU A 1 124 ? 3.413 4.820 11.020 1.00 14.99 104 LEU A O 1
ATOM 791 N N . VAL A 1 125 ? 1.461 5.961 10.991 1.00 14.83 105 VAL A N 1
ATOM 792 C CA . VAL A 1 125 ? 2.003 7.221 10.493 1.00 17.73 105 VAL A CA 1
ATOM 793 C C . VAL A 1 125 ? 1.855 8.225 11.630 1.00 18.06 105 VAL A C 1
ATOM 794 O O . VAL A 1 125 ? 0.746 8.694 11.901 1.00 14.90 105 VAL A O 1
ATOM 798 N N . VAL A 1 126 ? 2.960 8.573 12.298 1.00 14.78 106 VAL A N 1
ATOM 799 C CA . VAL A 1 126 ? 2.890 9.169 13.630 1.00 14.26 106 VAL A CA 1
ATOM 800 C C . VAL A 1 126 ? 3.784 10.403 13.742 1.00 15.89 106 VAL A C 1
ATOM 801 O O . VAL A 1 126 ? 4.879 10.455 13.17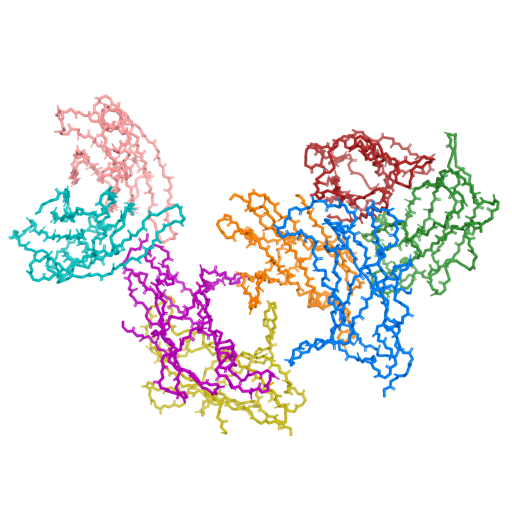2 1.00 16.02 106 VAL A O 1
ATOM 805 N N . SER A 1 127 ? 3.298 11.397 14.473 1.00 14.47 107 SER A N 1
ATOM 806 C CA . SER A 1 127 ? 4.078 12.488 15.039 1.00 14.62 107 SER A CA 1
ATOM 807 C C . SER A 1 127 ? 3.776 12.529 16.527 1.00 14.17 107 SER A C 1
ATOM 808 O O . SER A 1 127 ? 2.874 11.833 17.005 1.00 15.04 107 SER A O 1
ATOM 811 N N . PRO A 1 128 ? 4.519 13.325 17.305 1.00 14.29 108 PRO A N 1
ATOM 812 C CA . PRO A 1 128 ? 4.187 13.461 18.734 1.00 15.16 108 PRO A CA 1
ATOM 813 C C . PRO A 1 128 ? 2.817 14.075 19.004 1.00 15.25 108 PRO A C 1
ATOM 814 O O . PRO A 1 128 ? 2.360 14.033 20.153 1.00 15.18 108 PRO A O 1
ATOM 818 N N . TRP A 1 129 ? 2.146 14.638 17.997 1.00 16.29 109 TRP A N 1
ATOM 819 C CA . TRP A 1 129 ? 0.848 15.270 18.203 1.00 19.00 109 TRP A CA 1
ATOM 820 C C . TRP A 1 129 ? -0.224 14.741 17.259 1.00 15.15 109 TRP A C 1
ATOM 821 O O . TRP A 1 129 ? -1.303 15.340 17.168 1.00 16.52 109 TRP A O 1
ATOM 832 N N . ALA A 1 130 ? 0.037 13.642 16.562 1.00 14.75 110 ALA A N 1
ATOM 833 C CA . ALA A 1 130 ? -0.921 13.104 15.609 1.00 16.83 110 ALA A CA 1
ATOM 834 C C . ALA A 1 130 ? -0.472 11.710 15.211 1.00 16.38 110 ALA A C 1
ATOM 835 O O . ALA A 1 130 ? 0.707 11.363 15.321 1.00 17.43 110 ALA A O 1
ATOM 837 N N . TYR A 1 131 ? -1.432 10.915 14.751 1.00 18.28 111 TYR A N 1
ATOM 838 C CA . TYR A 1 131 ? -1.109 9.653 14.109 1.00 17.44 111 TYR A CA 1
ATOM 839 C C . TYR A 1 131 ? -2.309 9.193 13.296 1.00 16.83 111 TYR A C 1
ATOM 840 O O . TYR A 1 131 ? -3.444 9.621 13.523 1.00 15.44 111 TYR A O 1
ATOM 849 N N . SER A 1 132 ? -2.030 8.324 12.330 1.00 15.02 112 SER A N 1
ATOM 850 C CA . SER A 1 132 ? -3.054 7.733 11.488 1.00 15.59 112 SER A CA 1
ATOM 851 C C . SER A 1 132 ? -2.712 6.271 11.257 1.00 15.82 112 SER A C 1
ATOM 852 O O . SER A 1 132 ? -1.550 5.867 11.337 1.00 14.74 112 SER A O 1
ATOM 855 N N . THR A 1 133 ? -3.742 5.478 10.985 1.00 17.17 113 THR A N 1
ATOM 856 C CA . THR A 1 133 ? -3.545 4.079 10.642 1.00 17.55 113 THR A CA 1
ATOM 857 C C . THR A 1 133 ? -4.614 3.670 9.642 1.00 16.02 113 THR A C 1
ATOM 858 O O . THR A 1 133 ? -5.640 4.336 9.489 1.00 18.25 113 THR A O 1
ATOM 862 N N . TYR A 1 134 ? -4.356 2.559 8.962 1.00 20.18 114 TYR A N 1
ATOM 863 C CA . TYR A 1 134 ? -5.255 2.052 7.937 1.00 19.60 114 TYR A CA 1
ATOM 864 C C . TYR A 1 134 ? -4.860 0.615 7.638 1.00 18.79 114 TYR A C 1
ATOM 865 O O . TYR A 1 134 ? -3.782 0.156 8.025 1.00 16.56 114 TYR A O 1
ATOM 874 N N . ARG A 1 135 ? -5.743 -0.095 6.940 1.00 17.86 115 ARG A N 1
ATOM 875 C CA . ARG A 1 135 ? -5.388 -1.383 6.356 1.00 17.75 115 ARG A CA 1
ATOM 876 C C . ARG A 1 135 ? -4.751 -1.105 5.002 1.00 18.60 115 ARG A C 1
ATOM 877 O O . ARG A 1 135 ? -5.433 -0.666 4.071 1.00 19.83 115 ARG A O 1
ATOM 885 N N . GLY A 1 136 ? -3.444 -1.339 4.898 1.00 20.80 116 GLY A N 1
ATOM 886 C CA . GLY A 1 136 ? -2.722 -1.153 3.658 1.00 22.93 116 GLY A CA 1
ATOM 887 C C . GLY A 1 136 ? -2.626 -2.439 2.858 1.00 22.38 116 GLY A C 1
ATOM 888 O O . GLY A 1 136 ? -3.346 -3.411 3.093 1.00 21.22 116 GLY A O 1
ATOM 889 N N . SER A 1 137 ? -1.714 -2.434 1.891 1.00 24.93 117 SER A N 1
ATOM 890 C CA . SER A 1 137 ? -1.447 -3.632 1.098 1.00 27.75 117 SER A CA 1
ATOM 891 C C . SER A 1 137 ? 0.039 -3.984 1.121 1.00 30.78 117 SER A C 1
ATOM 892 O O . SER A 1 137 ? 0.900 -3.102 1.139 1.00 26.27 117 SER A O 1
ATOM 896 N N . MET B 1 21 ? -10.594 25.348 33.924 1.00 46.79 1 MET B N 1
ATOM 897 C CA . MET B 1 21 ? -10.228 26.195 32.796 1.00 45.72 1 MET B CA 1
ATOM 898 C C . MET B 1 21 ? -10.202 25.401 31.488 1.00 39.37 1 MET B C 1
ATOM 899 O O . MET B 1 21 ? -10.980 25.679 30.574 1.00 39.58 1 MET B O 1
ATOM 904 N N . GLY B 1 22 ? -9.324 24.405 31.407 1.00 37.04 2 GLY B N 1
ATOM 905 C CA . GLY B 1 22 ? -9.202 23.633 30.184 1.00 34.63 2 GLY B CA 1
ATOM 906 C C . GLY B 1 22 ? -10.404 22.741 29.939 1.00 32.95 2 GLY B C 1
ATOM 907 O O . GLY B 1 22 ? -11.098 22.314 30.863 1.00 35.58 2 GLY B O 1
ATOM 908 N N . LYS B 1 23 ? -10.647 22.450 28.660 1.00 30.21 3 LYS B N 1
ATOM 909 C CA . LYS B 1 23 ? -11.767 21.622 28.233 1.00 27.47 3 LYS B CA 1
ATOM 910 C C . LYS B 1 23 ? -11.279 20.531 27.292 1.00 25.27 3 LYS B C 1
ATOM 911 O O . LYS B 1 23 ? -10.400 20.767 26.457 1.00 26.10 3 LYS B O 1
ATOM 917 N N . LEU B 1 24 ? -11.859 19.340 27.427 1.00 22.01 4 LEU B N 1
ATOM 918 C CA . LEU B 1 24 ? -11.590 18.220 26.534 1.00 19.75 4 LEU B CA 1
ATOM 919 C C . LEU B 1 24 ? -12.818 17.968 25.671 1.00 19.20 4 LEU B C 1
ATOM 920 O O . LEU B 1 24 ? -13.930 17.827 26.191 1.00 18.15 4 LEU B O 1
ATOM 925 N N . SER B 1 25 ? -12.611 17.906 24.357 1.00 18.87 5 SER B N 1
ATOM 926 C CA . SER B 1 25 ? -13.695 17.752 23.397 1.00 18.47 5 SER B CA 1
ATOM 927 C C . SER B 1 25 ? -13.249 16.803 22.295 1.00 17.63 5 SER B C 1
ATOM 928 O O . SER B 1 25 ? -12.074 16.437 22.198 1.00 16.90 5 SER B O 1
ATOM 931 N N . THR B 1 26 ? -14.202 16.398 21.457 1.00 16.42 6 THR B N 1
ATOM 932 C CA . THR B 1 26 ? -13.896 15.521 20.336 1.00 22.16 6 THR B CA 1
ATOM 933 C C . THR B 1 26 ? -14.826 15.838 19.170 1.00 22.69 6 THR B C 1
ATOM 934 O O . THR B 1 26 ? -15.720 16.684 19.266 1.00 19.31 6 THR B O 1
ATOM 938 N N . HIS B 1 27 ? -14.603 15.132 18.063 1.00 18.93 7 HIS B N 1
ATOM 939 C CA . HIS B 1 27 ? -15.337 15.355 16.825 1.00 21.67 7 HIS B CA 1
ATOM 940 C C . HIS B 1 27 ? -15.153 14.130 15.944 1.00 21.37 7 HIS B C 1
ATOM 941 O O . HIS B 1 27 ? -14.018 13.719 15.684 1.00 20.49 7 HIS B O 1
ATOM 948 N N . VAL B 1 28 ? -16.257 13.543 15.495 1.00 18.58 8 VAL B N 1
ATOM 949 C CA . VAL B 1 28 ? -16.225 12.356 14.650 1.00 17.64 8 VAL B CA 1
ATOM 950 C C . VAL B 1 28 ? -16.583 12.763 13.230 1.00 18.53 8 VAL B C 1
ATOM 951 O O . VAL B 1 28 ? -17.631 13.380 12.999 1.00 18.51 8 VAL B O 1
ATOM 955 N N . LEU B 1 29 ? -15.715 12.418 12.281 1.00 17.71 9 LEU B N 1
ATOM 956 C CA . LEU B 1 29 ? -15.939 12.712 10.872 1.00 20.21 9 LEU B CA 1
ATOM 957 C C . LEU B 1 29 ? -15.973 11.414 10.081 1.00 20.30 9 LEU B C 1
ATOM 958 O O . LEU B 1 29 ? -15.022 10.625 10.130 1.00 19.74 9 LEU B O 1
ATOM 963 N N . ASP B 1 30 ? -17.066 11.205 9.349 1.00 21.47 10 ASP B N 1
ATOM 964 C CA . ASP B 1 30 ? -17.227 10.054 8.465 1.00 20.13 10 ASP B CA 1
ATOM 965 C C . ASP B 1 30 ? -16.717 10.451 7.084 1.00 23.13 10 ASP B C 1
ATOM 966 O O . ASP B 1 30 ? -17.370 11.221 6.374 1.00 25.71 10 ASP B O 1
ATOM 971 N N . ILE B 1 31 ? -15.557 9.918 6.701 1.00 20.82 11 ILE B N 1
ATOM 972 C CA . ILE B 1 31 ? -14.909 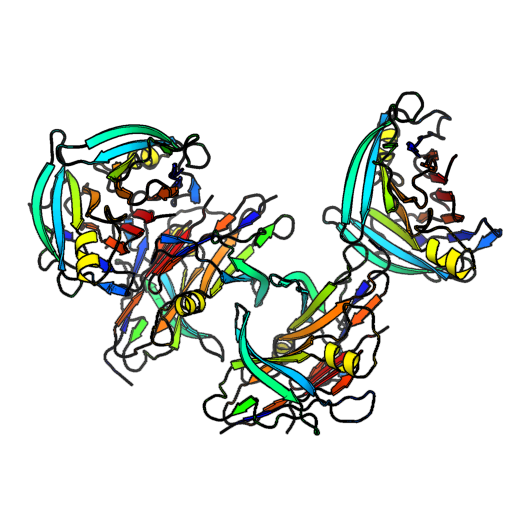10.296 5.448 1.00 20.06 11 ILE B CA 1
ATOM 973 C C . ILE B 1 31 ? -15.364 9.391 4.312 1.00 20.90 11 ILE B C 1
ATOM 974 O O . ILE B 1 31 ? -14.853 9.492 3.191 1.00 21.73 11 ILE B O 1
ATOM 979 N N . THR B 1 32 ? -16.316 8.496 4.585 1.00 21.20 12 THR B N 1
ATOM 980 C CA . THR B 1 32 ? -16.929 7.748 3.496 1.00 22.70 12 THR B CA 1
ATOM 981 C C . THR B 1 32 ? -18.048 8.531 2.832 1.00 23.50 12 THR B C 1
ATOM 982 O O . THR B 1 32 ? -18.362 8.271 1.666 1.00 27.00 12 THR B O 1
ATOM 986 N N . LYS B 1 33 ? -18.647 9.483 3.544 1.00 22.81 13 LYS B N 1
ATOM 987 C CA . LYS B 1 33 ? -19.678 10.335 2.979 1.00 27.83 13 LYS B CA 1
ATOM 988 C C . LYS B 1 33 ? -19.376 11.822 3.119 1.00 23.43 13 LYS B C 1
ATOM 989 O O . LYS B 1 33 ? -20.152 12.641 2.616 1.00 24.61 13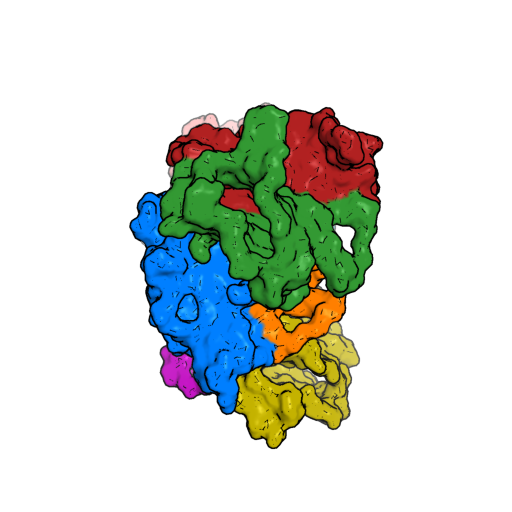 LYS B O 1
ATOM 995 N N . GLY B 1 34 ? -18.267 12.191 3.754 1.00 22.19 14 GLY B N 1
ATOM 996 C CA . GLY B 1 34 ? -17.930 13.593 3.934 1.00 22.18 14 GLY B CA 1
ATOM 997 C C . GLY B 1 34 ? -18.871 14.328 4.865 1.00 23.36 14 GLY B C 1
ATOM 998 O O . GLY B 1 34 ? -19.165 15.509 4.640 1.00 23.17 14 GLY B O 1
ATOM 999 N N . LYS B 1 35 ? -19.348 13.658 5.904 1.00 22.63 15 LYS B N 1
ATOM 1000 C CA . LYS B 1 35 ? -20.313 14.197 6.848 1.00 25.81 15 LYS B CA 1
ATOM 1001 C C . LYS B 1 35 ? -19.863 13.877 8.263 1.00 21.53 15 LYS B C 1
ATOM 1002 O O . LYS B 1 35 ? -19.056 12.966 8.477 1.00 21.19 15 LYS B O 1
ATOM 1008 N N . PRO B 1 36 ? -20.350 14.622 9.255 1.00 22.74 16 PRO B N 1
ATOM 1009 C CA . PRO B 1 36 ? -20.056 14.265 10.647 1.00 20.93 16 PRO B CA 1
ATOM 1010 C C . PRO B 1 36 ? -20.657 12.916 11.008 1.00 21.97 16 PRO B C 1
ATOM 1011 O O . PRO B 1 36 ? -21.731 12.542 10.532 1.00 20.24 16 PRO B O 1
ATOM 1015 N N . GLY B 1 37 ? -19.945 12.181 11.861 1.00 20.78 17 GLY B N 1
ATOM 1016 C CA . GLY B 1 37 ? -20.467 10.947 12.414 1.00 19.16 17 GLY B CA 1
ATOM 1017 C C . GLY B 1 37 ? -21.502 11.211 13.489 1.00 21.20 17 GLY B C 1
ATOM 1018 O O . GLY B 1 37 ? -21.155 11.622 14.601 1.00 24.24 17 GLY B O 1
ATOM 1019 N N . VAL B 1 38 ? -22.774 10.982 13.169 1.00 20.39 18 VAL B N 1
ATOM 1020 C CA . VAL B 1 38 ? -23.893 11.312 14.049 1.00 22.44 18 VAL B CA 1
ATOM 1021 C C . VAL B 1 38 ? -24.387 10.040 14.722 1.00 21.20 18 VAL B C 1
ATOM 1022 O O . VAL B 1 38 ? -24.611 9.021 14.056 1.00 23.16 18 VAL B O 1
ATOM 1026 N N . GLY B 1 39 ? -24.568 10.100 16.036 1.00 21.28 19 GLY B N 1
ATOM 1027 C CA . GLY B 1 39 ? -25.018 8.948 16.789 1.00 21.87 19 GLY B CA 1
ATOM 1028 C C . GLY B 1 39 ? -23.924 7.987 17.187 1.00 21.14 19 GLY B C 1
ATOM 1029 O O . GLY B 1 39 ? -24.221 6.830 17.508 1.00 21.91 19 GLY B O 1
ATOM 1030 N N . VAL B 1 40 ? -22.668 8.425 17.169 1.00 20.04 20 VAL B N 1
ATOM 1031 C CA . VAL B 1 40 ? -21.544 7.574 17.543 1.00 19.67 20 VAL B CA 1
ATOM 1032 C C . VAL B 1 40 ? -21.457 7.536 19.063 1.00 20.01 20 VAL B C 1
ATOM 1033 O O . VAL B 1 40 ? -21.250 8.569 19.710 1.00 19.85 20 VAL B O 1
ATOM 1037 N N . LYS B 1 41 ? -21.629 6.351 19.637 1.00 15.32 21 LYS B N 1
ATOM 1038 C CA . LYS B 1 41 ? -21.482 6.188 21.074 1.00 19.36 21 LYS B CA 1
ATOM 1039 C C . LYS B 1 41 ? -20.003 6.132 21.441 1.00 15.28 21 LYS B C 1
ATOM 1040 O O . LYS B 1 41 ? -19.198 5.503 20.748 1.00 15.91 21 LYS B O 1
ATOM 1046 N N . LEU B 1 42 ? -19.645 6.806 22.532 1.00 14.81 22 LEU B N 1
ATOM 1047 C CA . LEU B 1 42 ? -18.256 6.877 22.961 1.00 16.23 22 LEU B CA 1
ATOM 1048 C C . LEU B 1 42 ? -18.181 6.743 24.474 1.00 16.69 22 LEU B C 1
ATOM 1049 O O . LEU B 1 42 ? -19.182 6.880 25.182 1.00 15.72 22 LEU B O 1
ATOM 1054 N N . ALA B 1 43 ? -16.972 6.467 24.964 1.00 15.95 23 ALA B N 1
ATOM 1055 C CA . ALA B 1 43 ? -16.720 6.382 26.395 1.00 18.79 23 ALA B CA 1
ATOM 1056 C C . ALA B 1 43 ? -15.323 6.905 26.686 1.00 13.24 23 ALA B C 1
ATOM 1057 O O . ALA B 1 43 ? -14.368 6.573 25.979 1.00 17.08 23 ALA B O 1
ATOM 1059 N N . LEU B 1 44 ? -15.210 7.718 27.729 1.00 10.98 24 LEU B N 1
ATOM 1060 C CA . LEU B 1 44 ? -13.937 8.275 28.161 1.00 14.04 24 LEU B CA 1
ATOM 1061 C C . LEU B 1 44 ? -13.489 7.561 29.427 1.00 16.05 24 LEU B C 1
ATOM 1062 O O . LEU B 1 44 ? -14.284 7.383 30.358 1.00 15.60 24 LEU B O 1
ATOM 1067 N N . TYR B 1 45 ? -12.224 7.150 29.451 1.00 12.09 25 TYR B N 1
ATOM 1068 C CA . TYR B 1 45 ? -11.634 6.458 30.583 1.00 14.87 25 TYR B CA 1
ATOM 1069 C C . TYR B 1 45 ? -10.398 7.207 31.059 1.00 19.39 25 TYR B C 1
ATOM 1070 O O . TYR B 1 45 ? -9.667 7.795 30.252 1.00 15.41 25 TYR B O 1
ATOM 1079 N N . ALA B 1 46 ? -10.189 7.205 32.375 1.00 16.13 26 ALA B N 1
ATOM 1080 C CA . ALA B 1 46 ? -8.908 7.560 32.967 1.00 16.08 26 ALA B CA 1
ATOM 1081 C C . ALA B 1 46 ? -8.064 6.301 33.095 1.00 18.88 26 ALA B C 1
ATOM 1082 O O . ALA B 1 46 ? -8.564 5.243 33.489 1.00 21.56 26 ALA B O 1
ATOM 1084 N N . VAL B 1 47 ? -6.786 6.412 32.752 1.00 16.29 27 VAL B N 1
ATOM 1085 C CA . VAL B 1 47 ? -5.880 5.268 32.707 1.00 19.30 27 VAL B CA 1
ATOM 1086 C C . VAL B 1 47 ? -4.804 5.471 33.761 1.00 21.45 27 VAL B C 1
ATOM 1087 O O . VAL B 1 47 ? -3.978 6.385 33.656 1.00 21.81 27 VAL B O 1
ATOM 1091 N N . GLY B 1 48 ? -4.816 4.617 34.779 1.00 20.38 28 GLY B N 1
ATOM 1092 C CA . GLY B 1 48 ? -3.854 4.691 35.848 1.00 27.72 28 GLY B CA 1
ATOM 1093 C C . GLY B 1 48 ? -3.065 3.408 35.980 1.00 27.73 28 GLY B C 1
ATOM 1094 O O . GLY B 1 48 ? -3.177 2.494 35.156 1.00 29.24 28 GLY B O 1
ATOM 1095 N N . PRO B 1 49 ? -2.250 3.313 37.033 1.00 31.64 29 PRO B N 1
ATOM 1096 C CA . PRO B 1 49 ? -1.414 2.114 37.194 1.00 27.91 29 PRO B CA 1
ATOM 1097 C C . PRO B 1 49 ? -2.197 0.868 37.575 1.00 28.35 29 PRO B C 1
ATOM 1098 O O . PRO B 1 49 ? -1.777 -0.238 37.214 1.00 28.18 29 PRO B O 1
ATOM 1102 N N . VAL B 1 50 ? -3.320 1.000 38.286 1.00 29.68 30 VAL B N 1
ATOM 1103 C CA . VAL B 1 50 ? -4.040 -0.166 38.783 1.00 34.78 30 VAL B CA 1
ATOM 1104 C C . VAL B 1 50 ? -5.284 -0.484 37.965 1.00 31.62 30 VAL B C 1
ATOM 1105 O O . VAL B 1 50 ? -5.961 -1.484 38.247 1.00 34.14 30 VAL B O 1
ATOM 1109 N N . GLY B 1 51 ? -5.604 0.317 36.968 1.00 25.26 31 GLY B N 1
ATOM 1110 C CA . GLY B 1 51 ? -6.715 0.001 36.092 1.00 28.80 31 GLY B CA 1
ATOM 1111 C C . GLY B 1 51 ? -7.262 1.245 35.425 1.00 26.08 31 GLY B C 1
ATOM 1112 O O . GLY B 1 51 ? -6.728 2.344 35.556 1.00 22.79 31 GLY B O 1
ATOM 1113 N N . LYS B 1 52 ? -8.353 1.036 34.693 1.00 22.21 32 LYS B N 1
ATOM 1114 C CA . LYS B 1 52 ? -9.054 2.096 33.990 1.00 21.25 32 LYS B CA 1
ATOM 1115 C C . LYS B 1 52 ? -10.352 2.419 34.718 1.00 22.85 32 LYS B C 1
ATOM 1116 O O . LYS B 1 52 ? -10.991 1.534 35.297 1.00 22.37 32 LYS B O 1
ATOM 1122 N N . THR B 1 53 ? -10.731 3.694 34.700 1.00 22.36 33 THR B N 1
ATOM 1123 C CA . THR B 1 53 ? -11.937 4.173 35.364 1.00 21.07 33 THR B CA 1
ATOM 1124 C C . THR B 1 53 ? -12.793 4.899 34.337 1.00 23.40 33 THR B C 1
ATOM 1125 O O . THR B 1 53 ? -12.322 5.839 33.686 1.00 17.30 33 THR B O 1
ATOM 1129 N N . LEU B 1 54 ? -14.040 4.460 34.190 1.00 17.78 34 LEU B N 1
ATOM 1130 C CA . LEU B 1 54 ? -14.970 5.126 33.288 1.00 20.73 34 LEU B CA 1
ATOM 1131 C C . LEU B 1 54 ? -15.268 6.526 33.807 1.00 18.04 34 LEU B C 1
ATOM 1132 O O . LEU B 1 54 ? -15.688 6.693 34.957 1.00 18.91 34 LEU B O 1
ATOM 1137 N N . LEU B 1 55 ? -15.038 7.531 32.966 1.00 15.23 35 LEU B N 1
ATOM 1138 C CA . LEU B 1 55 ? -15.334 8.916 33.308 1.00 16.10 35 LEU B CA 1
ATOM 1139 C C . LEU B 1 55 ? -16.666 9.388 32.747 1.00 20.37 35 LEU B C 1
ATOM 1140 O O . LEU B 1 55 ? -17.407 10.094 33.437 1.00 18.54 35 LEU B O 1
ATOM 1145 N N . LYS B 1 56 ? -16.995 9.003 31.515 1.00 18.33 36 LYS B N 1
ATOM 1146 C CA . LYS B 1 56 ? -18.203 9.504 30.878 1.00 20.72 36 LYS B CA 1
ATOM 1147 C C . LYS B 1 56 ? -18.586 8.589 29.725 1.00 19.58 36 LYS B C 1
ATOM 1148 O O . LYS B 1 56 ? -17.723 8.037 29.036 1.00 18.26 36 LYS B O 1
ATOM 1154 N N . GLN B 1 57 ? -19.892 8.432 29.535 1.00 20.56 37 GLN B N 1
ATOM 1155 C CA . GLN B 1 57 ? -20.457 7.820 28.340 1.00 21.27 37 GLN B CA 1
ATOM 1156 C C . GLN B 1 57 ? -21.298 8.869 27.631 1.00 23.23 37 GLN B C 1
ATOM 1157 O O . GLN B 1 57 ? -22.067 9.590 28.276 1.00 22.50 37 GLN B O 1
ATOM 1163 N N . ALA B 1 58 ? -21.144 8.962 26.313 1.00 22.15 38 ALA B N 1
ATOM 1164 C CA . ALA B 1 58 ? -21.776 10.031 25.556 1.00 25.48 38 ALA B CA 1
ATOM 1165 C C . ALA B 1 58 ? -22.001 9.574 24.122 1.00 22.14 38 ALA B C 1
ATOM 1166 O O . ALA B 1 58 ? -21.551 8.503 23.706 1.00 19.61 38 ALA B O 1
ATOM 1168 N N . VAL B 1 59 ? -22.721 10.403 23.370 1.00 18.45 39 VAL B N 1
ATOM 1169 C CA . VAL B 1 59 ? -23.067 10.127 21.980 1.00 18.28 39 VAL B CA 1
ATOM 1170 C C . VAL B 1 59 ? -22.891 11.415 21.191 1.00 19.08 39 VAL B C 1
ATOM 1171 O O . VAL B 1 59 ? -23.238 12.497 21.677 1.00 24.20 39 VAL B O 1
ATOM 1175 N N . THR B 1 60 ? -22.343 11.305 19.979 1.00 20.71 40 THR B N 1
ATOM 1176 C CA . THR B 1 60 ? -22.162 12.481 19.139 1.00 19.11 40 THR B CA 1
ATOM 1177 C C . THR B 1 60 ? -23.507 13.033 18.684 1.00 20.76 40 THR B C 1
ATOM 1178 O O . THR B 1 60 ? -24.489 12.300 18.536 1.00 24.40 40 THR B O 1
ATOM 1182 N N . ASN B 1 61 ? -23.543 14.343 18.454 1.00 21.39 41 ASN B N 1
ATOM 1183 C CA . ASN B 1 61 ? -24.760 15.025 18.048 1.00 22.93 41 ASN B CA 1
ATOM 1184 C C . ASN B 1 61 ? -24.795 15.156 16.523 1.00 23.39 41 ASN B C 1
ATOM 1185 O O . ASN B 1 61 ? -24.036 14.488 15.813 1.00 21.72 41 ASN B O 1
ATOM 1190 N N . SER B 1 62 ? -25.667 16.031 16.012 1.00 25.81 42 SER B N 1
ATOM 1191 C CA . SER B 1 62 ? -25.830 16.198 14.574 1.00 25.95 42 SER B CA 1
ATOM 1192 C C . SER B 1 62 ? -24.598 16.790 13.910 1.00 27.40 42 SER B C 1
ATOM 1193 O O . SER B 1 62 ? -24.446 16.648 12.693 1.00 26.96 42 SER B O 1
ATOM 1196 N N . ASP B 1 63 ? -23.731 17.457 14.671 1.00 26.57 43 ASP B N 1
ATOM 1197 C CA . ASP B 1 63 ? -22.484 18.004 14.155 1.00 24.80 43 ASP B CA 1
ATOM 1198 C C . ASP B 1 63 ? -21.290 17.117 14.484 1.00 26.29 43 ASP B C 1
ATOM 1199 O O . ASP B 1 63 ? -20.143 17.551 14.337 1.00 22.23 43 ASP B O 1
ATOM 1204 N N . GLY B 1 64 ? -21.536 15.886 14.929 1.00 21.73 44 GLY B N 1
ATOM 1205 C CA . GLY B 1 64 ? -20.462 14.959 15.221 1.00 23.65 44 GLY B CA 1
ATOM 1206 C C . GLY B 1 64 ? -19.678 15.259 16.476 1.00 22.11 44 GLY B C 1
ATOM 1207 O O . GLY B 1 64 ? -18.652 14.615 16.717 1.00 19.27 44 GLY B O 1
ATOM 1208 N N . ARG B 1 65 ? -20.127 16.216 17.277 1.00 22.99 45 ARG B N 1
ATOM 1209 C CA . ARG B 1 65 ? -19.493 16.596 18.529 1.00 25.63 45 ARG B CA 1
ATOM 1210 C C . ARG B 1 65 ? -20.383 16.176 19.690 1.00 21.89 45 ARG B C 1
ATOM 1211 O O . ARG B 1 65 ? -21.428 15.549 19.508 1.00 22.40 45 ARG B O 1
ATOM 1219 N N . CYS B 1 66 ? -19.966 16.542 20.895 1.00 21.78 46 CYS B N 1
ATOM 1220 C CA . CYS B 1 66 ? -20.767 16.326 22.088 1.00 26.17 46 CYS B CA 1
ATOM 1221 C C . CYS B 1 66 ? -21.350 17.653 22.553 1.00 29.23 46 CYS B C 1
ATOM 1222 O O . CYS B 1 66 ? -20.668 18.684 22.527 1.00 29.23 46 CYS B O 1
ATOM 1225 N N . ASP B 1 67 ? -22.624 17.623 22.960 1.00 29.27 47 ASP B N 1
ATOM 1226 C CA . ASP B 1 67 ? -23.287 18.836 23.428 1.00 29.41 47 ASP B CA 1
ATOM 1227 C C . ASP B 1 67 ? -22.548 19.458 24.604 1.00 31.34 47 ASP B C 1
ATOM 1228 O O . ASP B 1 67 ? -22.518 20.687 24.741 1.00 34.31 47 ASP B O 1
ATOM 1233 N N . GLU B 1 68 ? -21.946 18.636 25.450 1.00 29.97 48 GLU B N 1
ATOM 1234 C CA . GLU B 1 68 ? -21.137 19.090 26.563 1.00 28.60 48 GLU B CA 1
ATOM 1235 C C . GLU B 1 68 ? -19.687 18.674 26.364 1.00 30.64 48 GLU B C 1
ATOM 1236 O O . GLU B 1 68 ? -19.397 17.726 25.627 1.00 27.26 48 GLU B O 1
ATOM 1242 N N . PRO B 1 69 ? -18.743 19.376 26.985 1.00 33.40 49 PRO B N 1
ATOM 1243 C CA . PRO B 1 69 ? -17.353 18.906 26.964 1.00 24.13 49 PRO B CA 1
ATOM 1244 C C . PRO B 1 69 ? -17.225 17.575 27.690 1.00 23.82 49 PRO B C 1
ATOM 1245 O O . PRO B 1 69 ? -17.909 17.323 28.684 1.00 23.76 49 PRO B O 1
ATOM 1249 N N . LEU B 1 70 ? -16.347 16.711 27.171 1.00 20.60 50 LEU B N 1
ATOM 1250 C CA . LEU B 1 70 ? -16.093 15.435 27.832 1.00 22.14 50 LEU B CA 1
ATOM 1251 C C . LEU B 1 70 ? -15.537 15.645 29.235 1.00 20.77 50 LEU B C 1
ATOM 1252 O O . LEU B 1 70 ? -15.938 14.957 30.180 1.00 24.20 50 LEU B O 1
ATOM 1257 N N . LEU B 1 71 ? -14.614 16.592 29.388 1.00 19.00 51 LEU B N 1
ATOM 1258 C CA . LEU B 1 71 ? -14.092 16.987 30.688 1.00 22.82 51 LEU B CA 1
ATOM 1259 C C . LEU B 1 71 ? -13.939 18.498 30.710 1.00 26.53 51 LEU B C 1
ATOM 1260 O O . LEU B 1 71 ? -13.561 19.103 29.702 1.00 24.20 51 LEU B O 1
ATOM 1265 N N . ALA B 1 72 ? -14.232 19.100 31.860 1.00 25.27 52 ALA B N 1
ATOM 1266 C CA . ALA B 1 72 ? -14.147 20.545 32.009 1.00 27.51 52 ALA B CA 1
ATOM 1267 C C . ALA B 1 72 ? -13.858 20.884 33.463 1.00 33.66 52 ALA B C 1
ATOM 1268 O O . ALA B 1 72 ? -14.286 20.177 34.379 1.00 31.50 52 ALA B O 1
ATOM 1270 N N . GLY B 1 73 ? -13.122 21.975 33.661 1.00 35.15 53 GLY B N 1
ATOM 1271 C CA . GLY B 1 73 ? -12.837 22.444 35.006 1.00 35.90 53 GLY B CA 1
ATOM 1272 C C . GLY B 1 73 ? -12.038 21.438 35.810 1.00 35.48 53 GLY B C 1
ATOM 1273 O O . GLY B 1 73 ? -11.072 20.836 35.325 1.00 33.10 53 GLY B O 1
ATOM 1274 N N . GLU B 1 74 ? -12.458 21.241 37.062 1.00 38.16 54 GLU B N 1
ATOM 1275 C CA . GLU B 1 74 ? -11.751 20.339 37.963 1.00 39.73 54 GLU B CA 1
ATOM 1276 C C . GLU B 1 74 ? -11.771 18.897 37.475 1.00 38.25 54 GLU B C 1
ATOM 1277 O O . GLU B 1 74 ? -10.927 18.101 37.899 1.00 38.56 54 GLU B O 1
ATOM 1283 N N . ALA B 1 75 ? -12.707 18.543 36.593 1.00 36.95 55 ALA B N 1
ATOM 1284 C CA . ALA B 1 75 ? -12.720 17.196 36.033 1.00 35.77 55 ALA B CA 1
ATOM 1285 C C . ALA B 1 75 ? -11.539 16.961 35.098 1.00 32.37 55 ALA B C 1
ATOM 1286 O O . ALA B 1 75 ? -11.086 15.821 34.949 1.00 31.76 55 ALA B O 1
ATOM 1288 N N . LEU B 1 76 ? -11.026 18.014 34.465 1.00 31.83 56 LEU B N 1
ATOM 1289 C CA . LEU B 1 76 ? -9.863 17.886 33.593 1.00 30.43 56 LEU B CA 1
ATOM 1290 C C . LEU B 1 76 ? -8.605 17.901 34.450 1.00 31.14 56 LEU B C 1
ATOM 1291 O O . LEU B 1 76 ? -8.245 18.937 35.017 1.00 32.93 56 LEU B O 1
ATOM 1296 N N . GLN B 1 77 ? -7.931 16.758 34.541 1.00 28.38 57 GLN B N 1
ATOM 1297 C CA . GLN B 1 77 ? -6.733 16.628 35.352 1.00 29.54 57 GLN B CA 1
ATOM 1298 C C . GLN B 1 77 ? -5.595 16.074 34.506 1.00 27.26 57 GLN B C 1
ATOM 1299 O O . GLN B 1 77 ? -5.807 15.480 33.445 1.00 25.12 57 GLN B O 1
ATOM 1305 N N . VAL B 1 78 ? -4.374 16.291 34.995 1.00 28.14 58 VAL B N 1
ATOM 1306 C CA . VAL B 1 78 ? -3.190 15.732 34.356 1.00 26.60 58 VAL B CA 1
ATOM 1307 C C . VAL B 1 78 ? -3.206 14.216 34.504 1.00 26.39 58 VAL B C 1
ATOM 1308 O O . VAL B 1 78 ? -3.423 13.687 35.603 1.00 28.60 58 VAL B O 1
ATOM 1312 N N . GLY B 1 79 ? -2.983 13.514 33.403 1.00 20.12 59 GLY B N 1
ATOM 1313 C CA . GLY B 1 79 ? -2.946 12.066 33.428 1.00 19.97 59 GLY B CA 1
ATOM 1314 C C . GLY B 1 79 ? -3.195 11.493 32.049 1.00 22.75 59 GLY B C 1
ATOM 1315 O O . GLY B 1 79 ? -3.307 12.215 31.056 1.00 19.11 59 GLY B O 1
ATOM 1316 N N . LYS B 1 80 ? -3.281 10.167 32.012 1.00 19.23 60 LYS B N 1
ATOM 1317 C CA . LYS B 1 80 ? -3.540 9.440 30.777 1.00 18.71 60 LYS B CA 1
ATOM 1318 C C . LYS B 1 80 ? -5.027 9.131 30.640 1.00 17.43 60 LYS B C 1
ATOM 1319 O O . LYS B 1 80 ? -5.737 8.935 31.631 1.00 17.30 60 LYS B O 1
ATOM 1325 N N . TYR B 1 81 ? -5.494 9.090 29.394 1.00 16.75 61 TYR B N 1
ATOM 1326 C CA . TYR B 1 81 ? -6.893 8.829 29.099 1.00 15.73 61 TYR B CA 1
ATOM 1327 C C . TYR B 1 81 ? -6.995 7.910 27.889 1.00 15.54 61 TYR B C 1
ATOM 1328 O O . TYR B 1 81 ? -6.036 7.724 27.137 1.00 16.12 61 TYR B O 1
ATOM 1337 N N . GLU B 1 82 ? -8.178 7.329 27.714 1.00 14.88 62 GLU B N 1
ATOM 1338 C CA . GLU B 1 82 ? -8.513 6.594 26.502 1.00 14.60 62 GLU B CA 1
ATOM 1339 C C . GLU B 1 82 ? -9.917 6.994 26.084 1.00 15.37 62 GLU B C 1
ATOM 1340 O O . GLU B 1 82 ? -10.853 6.895 26.883 1.00 13.71 62 GLU B O 1
ATOM 1346 N N . LEU B 1 83 ? -10.058 7.459 24.846 1.00 13.53 63 LEU B N 1
ATOM 1347 C CA . LEU B 1 83 ? -11.358 7.640 24.222 1.00 13.29 63 LEU B CA 1
ATOM 1348 C C . LEU B 1 83 ? -11.662 6.407 23.383 1.00 14.53 63 LEU B C 1
ATOM 1349 O O . LEU B 1 83 ? -10.850 6.011 22.539 1.00 16.60 63 LEU B O 1
ATOM 1354 N N . VAL B 1 84 ? -12.817 5.795 23.630 1.00 12.86 64 VAL B N 1
ATOM 1355 C CA . VAL B 1 84 ? -13.259 4.605 22.911 1.00 14.59 64 VAL B CA 1
ATOM 1356 C C . VAL B 1 84 ? -14.500 4.977 22.111 1.00 16.38 64 VAL B C 1
ATOM 1357 O O . VAL B 1 84 ? -15.470 5.503 22.668 1.00 14.34 64 VAL B O 1
ATOM 1361 N N . PHE B 1 85 ? -14.464 4.710 20.808 1.00 17.93 65 PHE B N 1
ATOM 1362 C CA . PHE B 1 85 ? -15.552 5.024 19.890 1.00 13.20 65 PHE B CA 1
ATOM 1363 C C . PHE B 1 85 ? -16.135 3.730 19.344 1.00 19.32 65 PHE B C 1
ATOM 1364 O O . PHE B 1 85 ? -15.389 2.847 18.907 1.00 18.09 65 PHE B O 1
ATOM 1372 N N . ALA B 1 86 ? -17.463 3.622 19.359 1.00 13.19 66 ALA B N 1
ATOM 1373 C CA . ALA B 1 86 ? -18.140 2.456 18.795 1.00 16.80 66 ALA B CA 1
ATOM 1374 C C . ALA B 1 86 ? -18.366 2.687 17.300 1.00 16.52 66 ALA B C 1
ATOM 1375 O O . ALA B 1 86 ? -19.490 2.802 16.809 1.00 14.12 66 ALA B O 1
ATOM 1377 N N . ALA B 1 87 ? -17.247 2.762 16.575 1.00 15.66 67 ALA B N 1
ATOM 1378 C CA . ALA B 1 87 ? -17.305 3.123 15.163 1.00 16.49 67 ALA B CA 1
ATOM 1379 C C . ALA B 1 87 ? -17.938 2.017 14.328 1.00 16.66 67 ALA B C 1
ATOM 1380 O O . ALA B 1 87 ? -18.709 2.298 13.402 1.00 14.66 67 ALA B O 1
ATOM 1382 N N . GLY B 1 88 ? -17.626 0.756 14.640 1.00 16.10 68 GLY B N 1
ATOM 1383 C CA . GLY B 1 88 ? -18.193 -0.352 13.887 1.00 17.53 68 GLY B CA 1
ATOM 1384 C C . GLY B 1 88 ? -19.708 -0.394 13.953 1.00 17.65 68 GLY B C 1
ATOM 1385 O O . GLY B 1 88 ? -20.375 -0.624 12.941 1.00 16.02 68 GLY B O 1
ATOM 1386 N N . ASP B 1 89 ? -20.271 -0.178 15.146 1.00 15.44 69 ASP B N 1
ATOM 1387 C CA . ASP B 1 89 ? -21.723 -0.098 15.278 1.00 17.52 69 ASP B CA 1
ATOM 1388 C C . ASP B 1 89 ? -22.289 1.037 14.438 1.00 19.02 69 ASP B C 1
ATOM 1389 O O . ASP B 1 89 ? -23.370 0.910 13.849 1.00 21.94 69 ASP B O 1
ATOM 1394 N N . TYR B 1 90 ? -21.575 2.161 14.378 1.00 17.91 70 TYR B N 1
ATOM 1395 C CA . TYR B 1 90 ? -22.044 3.287 13.581 1.00 18.76 70 TYR B CA 1
ATOM 1396 C C . TYR B 1 90 ? -22.091 2.929 12.099 1.00 20.68 70 TYR B C 1
ATOM 1397 O O . TYR B 1 90 ? -23.055 3.265 11.402 1.00 20.96 70 TYR B O 1
ATOM 1406 N N . PHE B 1 91 ? -21.060 2.243 11.598 1.00 18.91 71 PHE B N 1
ATOM 1407 C CA . PHE B 1 91 ? -21.039 1.891 10.181 1.00 20.23 71 PHE B CA 1
ATOM 1408 C C . PHE B 1 91 ? -22.060 0.807 9.846 1.00 23.23 71 PHE B C 1
ATOM 1409 O O . PHE B 1 91 ? -22.558 0.758 8.714 1.00 21.41 71 PHE B O 1
ATOM 1417 N N . ALA B 1 92 ? -22.385 -0.065 10.802 1.00 20.53 72 ALA B N 1
ATOM 1418 C CA . ALA B 1 92 ? -23.459 -1.029 10.580 1.00 21.90 72 ALA B CA 1
ATOM 1419 C C . ALA B 1 92 ? -24.799 -0.326 10.421 1.00 23.80 72 ALA B C 1
ATOM 1420 O O . ALA B 1 92 ? -25.581 -0.663 9.525 1.00 24.67 72 ALA B O 1
ATOM 1422 N N . ALA B 1 93 ? -25.076 0.661 11.277 1.00 20.93 73 ALA B N 1
ATOM 1423 C CA . ALA B 1 93 ? -26.328 1.402 11.179 1.00 26.89 73 ALA B CA 1
ATOM 1424 C C . ALA B 1 93 ? -26.416 2.195 9.880 1.00 31.49 73 ALA B C 1
ATOM 1425 O O . ALA B 1 93 ? -27.521 2.465 9.398 1.00 30.37 73 ALA B O 1
ATOM 1427 N N . GLN B 1 94 ? -25.276 2.573 9.300 1.00 34.66 74 GLN B N 1
ATOM 1428 C CA . GLN B 1 94 ? -25.272 3.290 8.031 1.00 35.19 74 GLN B CA 1
ATOM 1429 C C . GLN B 1 94 ? -25.391 2.364 6.826 1.00 37.29 74 GLN B C 1
ATOM 1430 O O . GLN B 1 94 ? -25.386 2.851 5.692 1.00 38.47 74 GLN B O 1
ATOM 1436 N N . GLY B 1 95 ? -25.490 1.052 7.038 1.00 38.30 75 GLY B N 1
ATOM 1437 C CA . GLY B 1 95 ? -25.716 0.111 5.960 1.00 41.24 75 GLY B CA 1
ATOM 1438 C C . GLY B 1 95 ? -24.507 -0.688 5.522 1.00 39.32 75 GLY B C 1
ATOM 1439 O O . GLY B 1 95 ? -24.647 -1.566 4.662 1.00 42.12 75 GLY B O 1
ATOM 1440 N N . GLU B 1 96 ? -23.332 -0.419 6.080 1.00 35.17 76 GLU B N 1
ATOM 1441 C CA . GLU B 1 96 ? -22.126 -1.134 5.680 1.00 34.10 76 GLU B CA 1
ATOM 1442 C C . GLU B 1 96 ? -22.189 -2.574 6.183 1.00 35.66 76 GLU B C 1
ATOM 1443 O O . GLU B 1 96 ? -22.329 -2.815 7.387 1.00 34.66 76 GLU B O 1
ATOM 1449 N N . GLN B 1 97 ? -22.093 -3.532 5.261 1.00 36.45 77 GLN B N 1
ATOM 1450 C CA . GLN B 1 97 ? -22.233 -4.956 5.576 1.00 39.88 77 GLN B CA 1
ATOM 1451 C C . GLN B 1 97 ? -20.848 -5.594 5.525 1.00 37.81 77 GLN B C 1
ATOM 1452 O O . GLN B 1 97 ? -20.397 -6.064 4.480 1.00 41.92 77 GLN B O 1
ATOM 1458 N N . LEU B 1 98 ? -20.175 -5.626 6.676 1.00 32.11 78 LEU B N 1
ATOM 1459 C CA . LEU B 1 98 ? -18.799 -6.095 6.728 1.00 33.40 78 LEU B CA 1
ATOM 1460 C C . LEU B 1 98 ? -18.685 -7.395 7.515 1.00 33.71 78 LEU B C 1
ATOM 1461 O O . LEU B 1 98 ? -19.359 -7.563 8.538 1.00 30.66 78 LEU B O 1
ATOM 1466 N N . PRO B 1 99 ? -17.843 -8.325 7.065 1.00 32.41 79 PRO B N 1
ATOM 1467 C CA . PRO B 1 99 ? -17.619 -9.550 7.840 1.00 30.10 79 PRO B CA 1
ATOM 1468 C C . PRO B 1 99 ? -17.099 -9.237 9.236 1.00 28.88 79 PRO B C 1
ATOM 1469 O O . PRO B 1 99 ? -16.486 -8.194 9.481 1.00 24.46 79 PRO B O 1
ATOM 1473 N N . GLU B 1 100 ? -17.357 -10.159 10.160 1.00 28.59 80 GLU B N 1
ATOM 1474 C CA . GLU B 1 100 ? -16.994 -9.928 11.545 1.00 26.96 80 GLU B CA 1
ATOM 1475 C C . GLU B 1 100 ? -15.921 -10.911 11.999 1.00 26.04 80 GLU B C 1
ATOM 1476 O O . GLU B 1 100 ? -15.918 -12.069 11.567 1.00 27.86 80 GLU B O 1
ATOM 1482 N N . PRO B 1 101 ? -14.994 -10.483 12.866 1.00 23.67 81 PRO B N 1
ATOM 1483 C CA . PRO B 1 101 ? -14.876 -9.148 13.480 1.00 23.41 81 PRO B CA 1
ATOM 1484 C C . PRO B 1 101 ? -14.422 -8.073 12.492 1.00 20.33 81 PRO B C 1
ATOM 1485 O O . PRO B 1 101 ? -13.546 -8.298 11.656 1.00 20.21 81 PRO B O 1
ATOM 1489 N N . ARG B 1 102 ? -15.031 -6.894 12.564 1.00 19.94 82 ARG B N 1
ATOM 1490 C CA . ARG B 1 102 ? -14.690 -5.812 11.652 1.00 18.59 82 ARG B CA 1
ATOM 1491 C C . ARG B 1 102 ? -13.263 -5.333 11.900 1.00 16.61 82 ARG B C 1
ATOM 1492 O O . ARG B 1 102 ? -12.774 -5.328 13.033 1.00 16.35 82 ARG B O 1
ATOM 1500 N N . PHE B 1 103 ? -12.590 -4.932 10.820 1.00 15.85 83 PHE B N 1
ATOM 1501 C CA . PHE B 1 103 ? -11.269 -4.334 10.975 1.00 14.70 83 PHE B CA 1
ATOM 1502 C C . PHE B 1 103 ? -11.334 -3.110 11.880 1.00 14.94 83 PHE B C 1
ATOM 1503 O O . PHE B 1 103 ? -10.482 -2.930 12.758 1.00 15.13 83 PHE B O 1
ATOM 1511 N N . VAL B 1 104 ? -12.350 -2.272 11.700 1.00 15.27 84 VAL B N 1
ATOM 1512 C CA . VAL B 1 104 ? -12.616 -1.143 12.583 1.00 15.77 84 VAL B CA 1
ATOM 1513 C C . VAL B 1 104 ? -13.925 -1.427 13.311 1.00 16.87 84 VAL B C 1
ATOM 1514 O O . VAL B 1 104 ? -14.998 -1.469 12.696 1.00 17.57 84 VAL B O 1
ATOM 1518 N N . ASP B 1 105 ? -13.840 -1.644 14.622 1.00 17.62 85 ASP B N 1
ATOM 1519 C CA . ASP B 1 105 ? -15.040 -1.770 15.437 1.00 19.38 85 ASP B CA 1
ATOM 1520 C C . ASP B 1 105 ? -15.035 -0.683 16.503 1.00 20.59 85 ASP B C 1
ATOM 1521 O O . ASP B 1 105 ? -15.535 0.423 16.274 1.00 20.92 85 ASP B O 1
ATOM 1526 N N . GLU B 1 106 ? -14.460 -0.979 17.664 1.00 14.75 86 GLU B N 1
ATOM 1527 C CA . GLU B 1 106 ? -14.263 0.015 18.712 1.00 14.32 86 GLU B CA 1
ATOM 1528 C C . GLU B 1 106 ? -12.865 0.604 18.563 1.00 15.25 86 GLU B C 1
ATOM 1529 O O . GLU B 1 106 ? -11.862 -0.104 18.717 1.00 13.89 86 GLU B O 1
ATOM 1535 N N . VAL B 1 107 ? -12.804 1.895 18.251 1.00 16.00 87 VAL B N 1
ATOM 1536 C CA . VAL B 1 107 ? -11.540 2.592 18.056 1.00 15.36 87 VAL B CA 1
ATOM 1537 C C . VAL B 1 107 ? -11.079 3.143 19.397 1.00 13.28 87 VAL B C 1
ATOM 1538 O O . VAL B 1 107 ? -11.822 3.862 20.078 1.00 14.17 87 VAL B O 1
ATOM 1542 N N . VAL B 1 108 ? -9.854 2.803 19.782 1.00 12.01 88 VAL B N 1
ATOM 1543 C CA . VAL B 1 108 ? -9.277 3.215 21.056 1.00 13.86 88 VAL B CA 1
ATOM 1544 C C . VAL B 1 108 ? -8.232 4.281 20.770 1.00 11.66 88 VAL B C 1
ATOM 1545 O O . VAL B 1 108 ? -7.281 4.041 20.018 1.00 13.29 88 VAL B O 1
ATOM 1549 N N . ILE B 1 109 ? -8.418 5.459 21.356 1.00 12.71 89 ILE B N 1
ATOM 1550 C CA . ILE B 1 109 ? -7.493 6.575 21.207 1.00 14.69 89 ILE B CA 1
ATOM 1551 C C . ILE B 1 109 ? -6.915 6.853 22.587 1.00 13.29 89 ILE B C 1
ATOM 1552 O O . ILE B 1 109 ? -7.563 7.488 23.428 1.00 11.17 89 ILE B O 1
ATOM 1557 N N . ALA B 1 110 ? -5.700 6.371 22.829 1.00 13.40 90 ALA B N 1
ATOM 1558 C CA . ALA B 1 110 ? -4.989 6.657 24.066 1.00 15.61 90 ALA B CA 1
ATOM 1559 C C . ALA B 1 110 ? -4.164 7.927 23.906 1.00 17.30 90 ALA B C 1
ATOM 1560 O O . ALA B 1 110 ? -3.493 8.121 22.888 1.00 15.46 90 ALA B O 1
ATOM 1562 N N . PHE B 1 111 ? -4.216 8.787 24.921 1.00 15.51 91 PHE B N 1
ATOM 1563 C CA . PHE B 1 111 ? -3.528 10.068 24.870 1.00 17.12 91 PHE B CA 1
ATOM 1564 C C . PHE B 1 111 ? -3.324 10.566 26.295 1.00 19.87 91 PHE B C 1
ATOM 1565 O O . PHE B 1 111 ? -4.044 10.179 27.219 1.00 16.29 91 PHE B O 1
ATOM 1573 N N . GLY B 1 112 ? -2.331 11.430 26.461 1.00 15.33 92 GLY B N 1
ATOM 1574 C CA . GLY B 1 112 ? -1.988 11.998 27.759 1.00 19.13 92 GLY B CA 1
ATOM 1575 C C . GLY B 1 112 ? -2.200 13.501 27.766 1.00 18.94 92 GLY B C 1
ATOM 1576 O O . GLY B 1 112 ? -1.905 14.182 26.779 1.00 20.66 92 GLY B O 1
ATOM 1577 N N . ILE B 1 113 ? -2.725 14.012 28.877 1.00 18.96 93 ILE B N 1
ATOM 1578 C CA . ILE B 1 113 ? -2.957 15.441 29.065 1.00 19.87 93 ILE B CA 1
ATOM 1579 C C . ILE B 1 113 ? -1.915 15.945 30.053 1.00 19.68 93 ILE B C 1
ATOM 1580 O O . ILE B 1 113 ? -1.931 15.579 31.235 1.00 21.94 93 ILE B O 1
ATOM 1585 N N . ALA B 1 114 ? -1.002 16.785 29.570 1.00 18.38 94 ALA B N 1
ATOM 1586 C CA . ALA B 1 114 ? 0.082 17.293 30.400 1.00 18.18 94 ALA B CA 1
ATOM 1587 C C . ALA B 1 114 ? -0.271 18.581 31.129 1.00 18.69 94 ALA B C 1
ATOM 1588 O O . ALA B 1 114 ? 0.244 18.818 32.227 1.00 21.95 94 ALA B O 1
ATOM 1590 N N . ASP B 1 115 ? -1.145 19.412 30.559 1.00 22.17 95 ASP B N 1
ATOM 1591 C CA . ASP B 1 115 ? -1.439 20.742 31.095 1.00 22.47 95 ASP B CA 1
ATOM 1592 C C . ASP B 1 115 ? -2.954 20.909 31.194 1.00 21.45 95 ASP B C 1
ATOM 1593 O O . ASP B 1 115 ? -3.619 21.197 30.195 1.00 21.30 95 ASP B O 1
ATOM 1598 N N . ALA B 1 116 ? -3.494 20.750 32.406 1.00 25.15 96 ALA B N 1
ATOM 1599 C CA . ALA B 1 116 ? -4.934 20.849 32.625 1.00 23.66 96 ALA B CA 1
ATOM 1600 C C . ALA B 1 116 ? -5.493 22.237 32.336 1.00 30.82 96 ALA B C 1
ATOM 1601 O O . ALA B 1 116 ? -6.718 22.386 32.253 1.00 35.23 96 ALA B O 1
ATOM 1603 N N . SER B 1 117 ? -4.642 23.251 32.184 1.00 24.17 97 SER B N 1
ATOM 1604 C CA . SER B 1 117 ? -5.124 24.592 31.883 1.00 33.55 97 SER B CA 1
ATOM 1605 C C . SER B 1 117 ? -5.428 24.798 30.405 1.00 30.24 97 SER B C 1
ATOM 1606 O O . SER B 1 117 ? -6.101 25.777 30.062 1.00 38.57 97 SER B O 1
ATOM 1609 N N . GLN B 1 118 ? -4.964 23.909 29.532 1.00 29.45 98 GLN B N 1
ATOM 1610 C CA . GLN B 1 118 ? -5.137 24.044 28.093 1.00 29.23 98 GLN B CA 1
ATOM 1611 C C . GLN B 1 118 ? -6.340 23.241 27.611 1.00 28.38 98 GLN B C 1
ATOM 1612 O O . GLN B 1 118 ? -6.686 22.202 28.179 1.00 25.82 98 GLN B O 1
ATOM 1618 N N . ASN B 1 119 ? -6.974 23.734 26.549 1.00 30.99 99 ASN B N 1
ATOM 1619 C CA . ASN B 1 119 ? -8.011 22.964 25.879 1.00 26.41 99 ASN B CA 1
ATOM 1620 C C . ASN B 1 119 ? -7.379 21.830 25.081 1.00 21.09 99 ASN B C 1
ATOM 1621 O O . ASN B 1 119 ? -6.318 21.994 24.474 1.00 23.90 99 ASN B O 1
ATOM 1626 N N . TYR B 1 120 ? -8.029 20.670 25.095 1.00 22.31 100 TYR B N 1
ATOM 1627 C CA . TYR B 1 120 ? -7.602 19.520 24.307 1.00 25.72 100 TYR B CA 1
ATOM 1628 C C . TYR B 1 120 ? -8.756 19.083 23.419 1.00 22.81 100 TYR B C 1
ATOM 1629 O O . TYR B 1 120 ? -9.813 18.688 23.923 1.00 22.07 100 TYR B O 1
ATOM 1638 N N . HIS B 1 121 ? -8.555 19.157 22.105 1.00 22.48 101 HIS B N 1
ATOM 1639 C CA . HIS B 1 121 ? -9.549 18.742 21.119 1.00 22.39 101 HIS B CA 1
ATOM 1640 C C . HIS B 1 121 ? -8.992 17.547 20.354 1.00 20.01 101 HIS B C 1
ATOM 1641 O O . HIS B 1 121 ? -8.013 17.680 19.612 1.00 21.74 101 HIS B O 1
ATOM 1648 N N . VAL B 1 122 ? -9.616 16.386 20.532 1.00 19.18 102 VAL B N 1
ATOM 1649 C CA . VAL B 1 122 ? -9.110 15.129 19.982 1.00 20.48 102 VAL B CA 1
ATOM 1650 C C . VAL B 1 122 ? -10.158 14.524 19.052 1.00 21.26 102 VAL B C 1
ATOM 1651 O O . VAL B 1 122 ? -11.011 13.745 19.501 1.00 17.57 102 VAL B O 1
ATOM 1655 N N . PRO B 1 123 ? -10.145 14.850 17.766 1.00 22.76 103 PRO B N 1
ATOM 1656 C CA . PRO B 1 123 ? -11.167 14.338 16.853 1.00 23.98 103 PRO B CA 1
ATOM 1657 C C . PRO B 1 123 ? -10.813 12.961 16.299 1.00 19.55 103 PRO B C 1
ATOM 1658 O O . PRO B 1 123 ? -9.700 12.458 16.455 1.00 18.62 103 PRO B O 1
ATOM 1662 N N . LEU B 1 124 ? -11.797 12.361 15.635 1.00 21.23 104 LEU B N 1
ATOM 1663 C CA . LEU B 1 124 ? -11.638 11.068 14.984 1.00 18.51 104 LEU B CA 1
ATOM 1664 C C . LEU B 1 124 ? -12.084 11.200 13.536 1.00 19.39 104 LEU B C 1
ATOM 1665 O O . LEU B 1 124 ? -13.243 11.536 13.268 1.00 14.12 104 LEU B O 1
ATOM 1670 N N . VAL B 1 125 ? -11.163 10.936 12.616 1.00 17.28 105 VAL B N 1
ATOM 1671 C CA . VAL B 1 125 ? -11.396 10.998 11.177 1.00 15.88 105 VAL B CA 1
ATOM 1672 C C . VAL B 1 125 ? -11.328 9.559 10.675 1.00 15.36 105 VAL B C 1
ATOM 1673 O O . VAL B 1 125 ? -10.239 8.993 10.554 1.00 16.71 105 VAL B O 1
ATOM 1677 N N . VAL B 1 126 ? -12.478 8.951 10.380 1.00 17.53 106 VAL B N 1
ATOM 1678 C CA . VAL B 1 126 ? -12.583 7.496 10.338 1.00 15.17 106 VAL B CA 1
ATOM 1679 C C . VAL B 1 126 ? -13.351 7.027 9.105 1.00 16.98 106 VAL B C 1
ATOM 1680 O O . VAL B 1 126 ? -14.284 7.692 8.641 1.00 17.00 106 VAL B O 1
ATOM 1684 N N . SER B 1 127 ? -12.932 5.885 8.573 1.00 13.62 107 SER B N 1
ATOM 1685 C CA . SER B 1 127 ? -13.685 5.046 7.652 1.00 13.59 107 SER B CA 1
ATOM 1686 C C . SER B 1 127 ? -13.643 3.631 8.203 1.00 13.34 107 SER B C 1
ATOM 1687 O O . SER B 1 127 ? -12.915 3.354 9.162 1.00 13.35 107 SER B O 1
ATOM 1690 N N . PRO B 1 128 ? -14.419 2.698 7.635 1.00 16.77 108 PRO B N 1
ATOM 1691 C CA . PRO B 1 128 ? -14.353 1.308 8.125 1.00 18.01 108 PRO B CA 1
ATOM 1692 C C . PRO B 1 128 ? -12.994 0.656 7.947 1.00 16.24 108 PRO B C 1
ATOM 1693 O O . PRO B 1 128 ? -12.791 -0.454 8.453 1.00 16.37 108 PRO B O 1
ATOM 1697 N N . TRP B 1 129 ? -12.060 1.303 7.247 1.00 17.17 109 TRP B N 1
ATOM 1698 C CA . TRP B 1 129 ? -10.758 0.717 6.966 1.00 18.30 109 TRP B CA 1
ATOM 1699 C C . TRP B 1 129 ? -9.604 1.648 7.315 1.00 17.28 109 TRP B C 1
ATOM 1700 O O . TRP B 1 129 ? -8.452 1.339 6.981 1.00 18.49 109 TRP B O 1
ATOM 1711 N N . ALA B 1 130 ? -9.875 2.770 7.976 1.00 16.57 110 ALA B N 1
ATOM 1712 C CA . ALA B 1 130 ? -8.826 3.726 8.302 1.00 19.26 110 ALA B CA 1
ATOM 1713 C C . ALA B 1 130 ? -9.334 4.683 9.368 1.00 17.77 110 ALA B C 1
ATOM 1714 O O . ALA B 1 130 ? -10.542 4.893 9.503 1.00 15.29 110 ALA B O 1
ATOM 1716 N N . TYR B 1 131 ? -8.399 5.258 10.124 1.00 15.61 111 TYR B N 1
ATOM 1717 C CA . TYR B 1 131 ? -8.744 6.349 11.022 1.00 16.16 111 TYR B CA 1
ATOM 1718 C C . TYR B 1 131 ? -7.487 7.121 11.397 1.00 21.26 111 TYR B C 1
ATOM 1719 O O . TYR B 1 131 ? -6.369 6.597 11.352 1.00 18.25 111 TYR B O 1
ATOM 1728 N N . SER B 1 132 ? -7.694 8.388 11.751 1.00 17.49 112 SER B N 1
ATOM 1729 C CA . SER B 1 132 ? -6.618 9.249 12.213 1.00 16.72 112 SER B CA 1
ATOM 1730 C C . SER B 1 132 ? -7.128 10.122 13.351 1.00 17.07 112 SER B C 1
ATOM 1731 O O . SER B 1 132 ? -8.330 10.380 13.485 1.00 15.50 112 SER B O 1
ATOM 1734 N N . THR B 1 133 ? -6.191 10.562 14.185 1.00 15.57 113 THR B N 1
ATOM 1735 C CA . THR B 1 133 ? -6.483 11.490 15.263 1.00 16.04 113 THR B CA 1
ATOM 1736 C C . THR B 1 133 ? -5.336 12.484 15.356 1.00 17.76 113 THR B C 1
ATOM 1737 O O . THR B 1 133 ? -4.247 12.259 14.819 1.00 17.75 113 THR B O 1
ATOM 1741 N N . TYR B 1 134 ? -5.598 13.596 16.035 1.00 17.16 114 TYR B N 1
ATOM 1742 C CA . TYR B 1 134 ? -4.582 14.618 16.231 1.00 18.77 114 TYR B CA 1
ATOM 1743 C C . TYR B 1 134 ? -4.995 15.511 17.389 1.00 19.46 114 TYR B C 1
ATOM 1744 O O . TYR B 1 134 ? -6.166 15.563 17.774 1.00 17.81 114 TYR B O 1
ATOM 1753 N N . ARG B 1 135 ? -4.012 16.206 17.948 1.00 19.29 115 ARG B N 1
ATOM 1754 C CA . ARG B 1 135 ? -4.279 17.248 18.933 1.00 22.44 115 ARG B CA 1
ATOM 1755 C C . ARG B 1 135 ? -4.743 18.474 18.157 1.00 22.57 115 ARG B C 1
ATOM 1756 O O . ARG B 1 135 ? -3.935 19.197 17.571 1.00 24.91 115 ARG B O 1
ATOM 1764 N N . GLY B 1 136 ? -6.055 18.693 18.122 1.00 22.77 116 GLY B N 1
ATOM 1765 C CA . GLY B 1 136 ? -6.636 19.781 17.367 1.00 25.80 116 GLY B CA 1
ATOM 1766 C C . GLY B 1 136 ? -6.680 21.074 18.157 1.00 28.08 116 GLY B C 1
ATOM 1767 O O . GLY B 1 136 ? -6.041 21.230 19.200 1.00 26.65 116 GLY B O 1
ATOM 1768 N N . SER B 1 137 ? -7.459 22.019 17.638 1.00 30.43 117 SER B N 1
ATOM 1769 C CA . SER B 1 137 ? -7.634 23.311 18.294 1.00 36.64 117 SER B CA 1
ATOM 1770 C C . SER B 1 137 ? -9.091 23.757 18.217 1.00 43.22 117 SER B C 1
ATOM 1771 O O . SER B 1 137 ? -9.798 23.432 17.261 1.00 44.49 117 SER B O 1
ATOM 1775 N N . MET C 1 21 ? 20.802 3.584 -6.763 1.00 49.07 1 MET C N 1
ATOM 1776 C CA . MET C 1 21 ? 20.067 4.601 -7.507 1.00 51.49 1 MET C CA 1
ATOM 1777 C C . MET C 1 21 ? 18.697 4.868 -6.886 1.00 49.19 1 MET C C 1
ATOM 1778 O O . MET C 1 21 ? 17.894 3.948 -6.715 1.00 51.60 1 MET C O 1
ATOM 1783 N N . GLY C 1 22 ? 18.435 6.129 -6.549 1.00 39.64 2 GLY C N 1
ATOM 1784 C CA . GLY C 1 22 ? 17.152 6.481 -5.971 1.00 36.84 2 GLY C CA 1
ATOM 1785 C C . GLY C 1 22 ? 16.033 6.417 -6.993 1.00 35.64 2 GLY C C 1
ATOM 1786 O O . GLY C 1 22 ? 16.232 6.647 -8.187 1.00 34.43 2 GLY C O 1
ATOM 1787 N N . LYS C 1 23 ? 14.832 6.103 -6.512 1.00 33.35 3 LYS C N 1
ATOM 1788 C CA . LYS C 1 23 ? 13.679 5.954 -7.386 1.00 31.61 3 LYS C CA 1
ATOM 1789 C C . LYS C 1 23 ? 12.451 6.596 -6.756 1.00 32.65 3 LYS C C 1
ATOM 1790 O O . LYS C 1 23 ? 12.293 6.613 -5.533 1.00 28.91 3 LYS C O 1
ATOM 1796 N N . LEU C 1 24 ? 11.588 7.134 -7.616 1.00 26.59 4 LEU C N 1
ATOM 1797 C CA . LEU C 1 24 ? 10.293 7.671 -7.224 1.00 24.33 4 LEU C CA 1
ATOM 1798 C C . LEU C 1 24 ? 9.220 6.623 -7.496 1.00 27.93 4 LEU C C 1
ATOM 1799 O O . LEU C 1 24 ? 9.165 6.054 -8.592 1.00 24.97 4 LEU C O 1
ATOM 1804 N N . SER C 1 25 ? 8.377 6.364 -6.499 1.00 23.93 5 SER C N 1
ATOM 1805 C CA . SER C 1 25 ? 7.291 5.408 -6.641 1.00 24.12 5 SER C CA 1
ATOM 1806 C C . SER C 1 25 ? 6.061 5.939 -5.918 1.00 22.19 5 SER C C 1
ATOM 1807 O O . SER C 1 25 ? 6.116 6.942 -5.202 1.00 21.01 5 SER C O 1
ATOM 1810 N N . THR C 1 26 ? 4.937 5.254 -6.113 1.00 23.40 6 THR C N 1
ATOM 1811 C CA . THR C 1 26 ? 3.683 5.673 -5.507 1.00 22.53 6 THR C CA 1
ATOM 1812 C C . THR C 1 26 ? 2.843 4.440 -5.194 1.00 21.71 6 THR C C 1
ATOM 1813 O O . THR C 1 26 ? 3.211 3.308 -5.521 1.00 24.17 6 THR C O 1
ATOM 1817 N N . HIS C 1 27 ? 1.699 4.676 -4.557 1.00 21.03 7 HIS C N 1
ATOM 1818 C CA . HIS C 1 27 ? 0.811 3.601 -4.119 1.00 21.79 7 HIS C CA 1
ATOM 1819 C C . HIS C 1 27 ? -0.537 4.222 -3.794 1.00 20.12 7 HIS C C 1
ATOM 1820 O O . HIS C 1 27 ? -0.602 5.163 -3.000 1.00 19.82 7 HIS C O 1
ATOM 1827 N N . VAL C 1 28 ? -1.605 3.721 -4.404 1.00 20.07 8 VAL C N 1
ATOM 1828 C CA . VAL C 1 28 ? -2.943 4.248 -4.169 1.00 18.78 8 VAL C CA 1
ATOM 1829 C C . VAL C 1 28 ? -3.714 3.243 -3.325 1.00 21.33 8 VAL C C 1
ATOM 1830 O O . VAL C 1 28 ? -3.825 2.064 -3.687 1.00 22.54 8 VAL C O 1
ATOM 1834 N N . LEU C 1 29 ? -4.242 3.710 -2.199 1.00 19.78 9 LEU C N 1
ATOM 1835 C CA . LEU C 1 29 ? -5.014 2.886 -1.283 1.00 21.11 9 LEU C CA 1
ATOM 1836 C C . LEU C 1 29 ? -6.424 3.444 -1.146 1.00 20.07 9 LEU C C 1
ATOM 1837 O O . LEU C 1 29 ? -6.602 4.619 -0.806 1.00 18.67 9 LEU C O 1
ATOM 1842 N N . ASP C 1 30 ? -7.419 2.592 -1.401 1.00 20.97 10 ASP C N 1
ATOM 1843 C CA . ASP C 1 30 ? -8.832 2.945 -1.283 1.00 20.44 10 ASP C CA 1
ATOM 1844 C C . ASP C 1 30 ? -9.297 2.607 0.131 1.00 21.58 10 ASP C C 1
ATOM 1845 O O . ASP C 1 30 ? -9.501 1.434 0.461 1.00 23.39 10 ASP C O 1
ATOM 1850 N N . ILE C 1 31 ? -9.471 3.635 0.971 1.00 13.42 11 ILE C N 1
ATOM 1851 C CA . ILE C 1 31 ? -9.876 3.403 2.358 1.00 18.34 11 ILE C CA 1
ATOM 1852 C C . ILE C 1 31 ? -11.377 3.258 2.528 1.00 18.37 11 ILE C C 1
ATOM 1853 O O . ILE C 1 31 ? -11.845 3.128 3.668 1.00 19.79 11 ILE C O 1
ATOM 1858 N N . THR C 1 32 ? -12.150 3.296 1.440 1.00 16.47 12 THR C N 1
ATOM 1859 C CA . THR C 1 32 ? -13.560 2.933 1.513 1.00 23.41 12 THR C CA 1
ATOM 1860 C C . THR C 1 32 ? -13.762 1.429 1.521 1.00 21.62 12 THR C C 1
ATOM 1861 O O . THR C 1 32 ? -14.807 0.959 1.977 1.00 24.53 12 THR C O 1
ATOM 1865 N N . LYS C 1 33 ? -12.788 0.670 1.019 1.00 20.62 13 LYS C N 1
ATOM 1866 C CA . LYS C 1 33 ? -12.865 -0.781 0.994 1.00 22.87 13 LYS C CA 1
ATOM 1867 C C . LYS C 1 33 ? -11.594 -1.426 1.534 1.00 22.01 13 LYS C C 1
ATOM 1868 O O . LYS C 1 33 ? -11.479 -2.656 1.502 1.00 23.62 13 LYS C O 1
ATOM 1874 N N . GLY C 1 34 ? -10.655 -0.633 2.043 1.00 19.37 14 GLY C N 1
ATOM 1875 C CA . GLY C 1 34 ? -9.415 -1.173 2.579 1.00 19.96 14 GLY C CA 1
ATOM 1876 C C . GLY C 1 34 ? -8.655 -2.021 1.585 1.00 18.29 14 GLY C C 1
ATOM 1877 O O . GLY C 1 34 ? -8.139 -3.088 1.946 1.00 19.62 14 GLY C O 1
ATOM 1878 N N . LYS C 1 35 ? -8.585 -1.579 0.337 1.00 17.02 15 LYS C N 1
ATOM 1879 C CA . LYS C 1 35 ? -8.007 -2.345 -0.754 1.00 18.49 15 LYS C CA 1
ATOM 1880 C C . LYS C 1 35 ? -7.141 -1.419 -1.599 1.00 21.49 15 LYS C C 1
ATOM 1881 O O . LYS C 1 35 ? -7.315 -0.199 -1.563 1.00 17.00 15 LYS C O 1
ATOM 1887 N N . PRO C 1 36 ? -6.194 -1.982 -2.351 1.00 22.09 16 PRO C N 1
ATOM 1888 C CA . PRO C 1 36 ? -5.418 -1.156 -3.282 1.00 21.22 16 PRO C CA 1
ATOM 1889 C C . PRO C 1 36 ? -6.316 -0.502 -4.320 1.00 17.27 16 PRO C C 1
ATOM 1890 O O . PRO C 1 36 ? -7.321 -1.070 -4.751 1.00 19.65 16 PRO C O 1
ATOM 1894 N N . GLY C 1 37 ? -5.942 0.709 -4.719 1.00 18.53 17 GLY C N 1
ATOM 1895 C CA . GLY C 1 37 ? -6.616 1.374 -5.816 1.00 17.76 17 GLY C CA 1
ATOM 1896 C C . GLY C 1 37 ? -6.103 0.879 -7.151 1.00 16.67 17 GLY C C 1
ATOM 1897 O O . GLY C 1 37 ? -4.983 1.207 -7.553 1.00 17.48 17 GLY C O 1
ATOM 1898 N N . VAL C 1 38 ? -6.908 0.079 -7.844 1.00 19.82 18 VAL C N 1
ATOM 1899 C CA . VAL C 1 38 ? -6.493 -0.580 -9.076 1.00 17.83 18 VAL C CA 1
ATOM 1900 C C . VAL C 1 38 ? -7.056 0.182 -10.265 1.00 18.78 18 VAL C C 1
ATOM 1901 O O . VAL C 1 38 ? -8.230 0.574 -10.268 1.00 19.28 18 VAL C O 1
ATOM 1905 N N . GLY C 1 39 ? -6.220 0.395 -11.277 1.00 17.84 19 GLY C N 1
ATOM 1906 C CA . GLY C 1 39 ? -6.645 1.098 -12.465 1.00 19.89 19 GLY C CA 1
ATOM 1907 C C . GLY C 1 39 ? -6.650 2.606 -12.360 1.00 17.29 19 GLY C C 1
ATOM 1908 O O . GLY C 1 39 ? -7.201 3.265 -13.247 1.00 19.13 19 GLY C O 1
ATOM 1909 N N . VAL C 1 40 ? -6.056 3.173 -11.313 1.00 15.68 20 VAL C N 1
ATOM 1910 C CA . VAL C 1 40 ? -6.032 4.622 -11.129 1.00 18.48 20 VAL C CA 1
ATOM 1911 C C . VAL C 1 40 ? -5.033 5.215 -12.116 1.00 18.84 20 VAL C C 1
ATOM 1912 O O . VAL C 1 40 ? -3.828 4.972 -12.016 1.00 17.71 20 VAL C O 1
ATOM 1916 N N . LYS C 1 41 ? -5.530 5.999 -13.066 1.00 21.22 21 LYS C N 1
ATOM 1917 C CA . LYS C 1 41 ? -4.645 6.683 -13.996 1.00 22.33 21 LYS C CA 1
ATOM 1918 C C . LYS C 1 41 ? -3.931 7.826 -13.291 1.00 21.93 21 LYS C C 1
ATOM 1919 O O . LYS C 1 41 ? -4.530 8.562 -12.502 1.00 18.71 21 LYS C O 1
ATOM 1925 N N . LEU C 1 42 ? -2.636 7.966 -13.568 1.00 19.11 22 LEU C N 1
ATOM 1926 C CA . LEU C 1 42 ? -1.847 9.025 -12.964 1.00 20.67 22 LEU C CA 1
ATOM 1927 C C . LEU C 1 42 ? -0.859 9.574 -13.982 1.00 20.65 22 LEU C C 1
ATOM 1928 O O . LEU C 1 42 ? -0.549 8.934 -14.991 1.00 21.74 22 LEU C O 1
ATOM 1933 N N . ALA C 1 43 ? -0.374 10.782 -13.706 1.00 17.93 23 ALA C N 1
ATOM 1934 C CA . ALA C 1 43 ? 0.578 11.464 -14.569 1.00 26.38 23 ALA C CA 1
ATOM 1935 C C . ALA C 1 43 ? 1.587 12.211 -13.709 1.00 22.45 23 ALA C C 1
ATOM 1936 O O . ALA C 1 43 ? 1.233 12.766 -12.664 1.00 18.76 23 ALA C O 1
ATOM 1938 N N . LEU C 1 44 ? 2.842 12.215 -14.148 1.00 22.61 24 LEU C N 1
ATOM 1939 C CA . LEU C 1 44 ? 3.928 12.878 -13.440 1.00 22.57 24 LEU C CA 1
ATOM 1940 C C . LEU C 1 44 ? 4.375 14.100 -14.231 1.00 20.60 24 LEU C C 1
ATOM 1941 O O . LEU C 1 44 ? 4.607 14.010 -15.441 1.00 21.21 24 LEU C O 1
ATOM 1946 N N . TYR C 1 45 ? 4.504 15.232 -13.544 1.00 20.85 25 TYR C N 1
ATOM 1947 C CA . TYR C 1 45 ? 4.917 16.486 -14.160 1.00 19.15 25 TYR C CA 1
ATOM 1948 C C . TYR C 1 45 ? 6.148 17.033 -13.454 1.00 20.86 25 TYR C C 1
ATOM 1949 O O . TYR C 1 45 ? 6.219 17.027 -12.222 1.00 20.32 25 TYR C O 1
ATOM 1958 N N . ALA C 1 46 ? 7.116 17.500 -14.238 1.00 19.76 26 ALA C N 1
ATOM 1959 C CA . ALA C 1 46 ? 8.211 18.304 -13.712 1.00 18.43 26 ALA C CA 1
ATOM 1960 C C . ALA C 1 46 ? 7.782 19.765 -13.715 1.00 23.32 26 ALA C C 1
ATOM 1961 O O . ALA C 1 46 ? 7.294 20.271 -14.732 1.00 25.29 26 ALA C O 1
ATOM 1963 N N . VAL C 1 47 ? 7.957 20.438 -12.581 1.00 20.03 27 VAL C N 1
ATOM 1964 C CA . VAL C 1 47 ? 7.471 21.798 -12.388 1.00 24.75 27 VAL C CA 1
ATOM 1965 C C . VAL C 1 47 ? 8.656 22.753 -12.418 1.00 23.53 27 VAL C C 1
ATOM 1966 O O . VAL C 1 47 ? 9.640 22.557 -11.696 1.00 23.33 27 VAL C O 1
ATOM 1970 N N . GLY C 1 48 ? 8.560 23.781 -13.256 1.00 23.28 28 GLY C N 1
ATOM 1971 C CA . GLY C 1 48 ? 9.577 24.799 -13.342 1.00 29.52 28 GLY C CA 1
ATOM 1972 C C . GLY C 1 48 ? 8.987 26.186 -13.204 1.00 27.44 28 GLY C C 1
ATOM 1973 O O . GLY C 1 48 ? 7.781 26.353 -12.993 1.00 28.11 28 GLY C O 1
ATOM 1974 N N . PRO C 1 49 ? 9.834 27.214 -13.315 1.00 26.14 29 PRO C N 1
ATOM 1975 C CA . PRO C 1 49 ? 9.325 28.591 -13.178 1.00 27.73 29 PRO C CA 1
ATOM 1976 C C . PRO C 1 49 ? 8.314 28.991 -14.243 1.00 29.48 29 PRO C C 1
ATOM 1977 O O . PRO C 1 49 ? 7.382 29.746 -13.938 1.00 29.24 29 PRO C O 1
ATOM 1981 N N . VAL C 1 50 ? 8.467 28.520 -15.483 1.00 28.30 30 VAL C N 1
ATOM 1982 C CA . VAL C 1 50 ? 7.599 28.965 -16.571 1.00 29.47 30 VAL C CA 1
ATOM 1983 C C . VAL C 1 50 ? 6.433 28.018 -16.843 1.00 28.28 30 VAL C C 1
ATOM 1984 O O . VAL C 1 50 ? 5.413 28.460 -17.393 1.00 32.49 30 VAL C O 1
ATOM 1988 N N . GLY C 1 51 ? 6.543 26.746 -16.481 1.00 27.58 31 GLY C N 1
ATOM 1989 C CA . GLY C 1 51 ? 5.450 25.832 -16.740 1.00 29.29 31 GLY C CA 1
ATOM 1990 C C . GLY C 1 51 ? 5.758 24.440 -16.237 1.00 28.88 31 GLY C C 1
ATOM 1991 O O . GLY C 1 51 ? 6.743 24.211 -15.530 1.00 30.79 31 GLY C O 1
ATOM 1992 N N . LYS C 1 52 ? 4.885 23.511 -16.620 1.00 23.92 32 LYS C N 1
ATOM 1993 C CA . LYS C 1 52 ? 4.985 22.114 -16.235 1.00 25.36 32 LYS C CA 1
ATOM 1994 C C . LYS C 1 52 ? 5.198 21.258 -17.476 1.00 26.68 32 LYS C C 1
ATOM 1995 O O . LYS C 1 52 ? 4.686 21.567 -18.555 1.00 31.50 32 LYS C O 1
ATOM 2001 N N . THR C 1 53 ? 5.957 20.178 -17.314 1.00 26.41 33 THR C N 1
ATOM 2002 C CA . THR C 1 53 ? 6.280 19.267 -18.404 1.00 22.92 33 THR C CA 1
ATOM 2003 C C . THR C 1 53 ? 5.888 17.854 -17.998 1.00 25.45 33 THR C C 1
ATOM 2004 O O . THR C 1 53 ? 6.363 17.342 -16.978 1.00 20.13 33 THR C O 1
ATOM 2008 N N . LEU C 1 54 ? 5.019 17.231 -18.793 1.00 22.60 34 LEU C N 1
ATOM 2009 C CA . LEU C 1 54 ? 4.635 15.847 -18.555 1.00 25.38 34 LEU C CA 1
ATOM 2010 C C . LEU C 1 54 ? 5.842 14.934 -18.724 1.00 23.44 34 LEU C C 1
ATOM 2011 O O . LEU C 1 54 ? 6.509 14.949 -19.761 1.00 25.35 34 LEU C O 1
ATOM 2016 N N . LEU C 1 55 ? 6.118 14.132 -17.697 1.00 23.85 35 LEU C N 1
ATOM 2017 C CA . LEU C 1 55 ? 7.216 13.174 -17.723 1.00 25.99 35 LEU C CA 1
ATOM 2018 C C . LEU C 1 55 ? 6.748 11.754 -17.996 1.00 23.48 35 LEU C C 1
ATOM 2019 O O . LEU C 1 55 ? 7.404 11.028 -18.749 1.00 28.82 35 LEU C O 1
ATOM 2024 N N . LYS C 1 56 ? 5.629 11.338 -17.409 1.00 22.01 36 LYS C N 1
ATOM 2025 C CA . LYS C 1 56 ? 5.186 9.962 -17.564 1.00 23.61 36 LYS C CA 1
ATOM 2026 C C . LYS C 1 56 ? 3.704 9.862 -17.243 1.00 22.90 36 LYS C C 1
ATOM 2027 O O . LYS C 1 56 ? 3.164 10.660 -16.473 1.00 24.77 36 LYS C O 1
ATOM 2033 N N . GLN C 1 57 ? 3.057 8.874 -17.850 1.00 22.25 37 GLN C N 1
ATOM 2034 C CA . GLN C 1 57 ? 1.706 8.470 -17.496 1.00 26.07 37 GLN C CA 1
ATOM 2035 C C . GLN C 1 57 ? 1.726 6.996 -17.125 1.00 24.72 37 GLN C C 1
ATOM 2036 O O . GLN C 1 57 ? 2.496 6.216 -17.694 1.00 28.12 37 GLN C O 1
ATOM 2042 N N . ALA C 1 58 ? 0.893 6.618 -16.161 1.00 23.98 38 ALA C N 1
ATOM 2043 C CA . ALA C 1 58 ? 0.894 5.249 -15.671 1.00 29.23 38 ALA C CA 1
ATOM 2044 C C . ALA C 1 58 ? -0.487 4.898 -15.136 1.00 28.39 38 ALA C C 1
ATOM 2045 O O . ALA C 1 58 ? -1.347 5.763 -14.943 1.00 23.57 38 ALA C O 1
ATOM 2047 N N . VAL C 1 59 ? -0.693 3.604 -14.913 1.00 23.06 39 VAL C N 1
ATOM 2048 C CA . VAL C 1 59 ? -1.922 3.075 -14.337 1.00 24.65 39 VAL C CA 1
ATOM 2049 C C . VAL C 1 59 ? -1.528 2.110 -13.227 1.00 26.96 39 VAL C C 1
ATOM 2050 O O . VAL C 1 59 ? -0.644 1.269 -13.423 1.00 30.31 39 VAL C O 1
ATOM 2054 N N . THR C 1 60 ? -2.166 2.236 -12.064 1.00 24.00 40 THR C N 1
ATOM 2055 C CA . THR C 1 60 ? -1.820 1.371 -10.944 1.00 26.30 40 THR C CA 1
ATOM 2056 C C . THR C 1 60 ? -2.216 -0.069 -11.240 1.00 23.26 40 THR C C 1
ATOM 2057 O O . THR C 1 60 ? -3.230 -0.331 -11.893 1.00 22.10 40 THR C O 1
ATOM 2061 N N . ASN C 1 61 ? -1.400 -1.005 -10.762 1.00 23.05 41 ASN C N 1
ATOM 2062 C CA . ASN C 1 61 ? -1.625 -2.424 -10.999 1.00 26.91 41 ASN C CA 1
ATOM 2063 C C . ASN C 1 61 ? -2.496 -3.005 -9.885 1.00 25.27 41 ASN C C 1
ATOM 2064 O O . ASN C 1 61 ? -3.106 -2.274 -9.102 1.00 21.88 41 ASN C O 1
ATOM 2069 N N . SER C 1 62 ? -2.547 -4.338 -9.799 1.00 26.95 42 SER C N 1
ATOM 2070 C CA . SER C 1 62 ? -3.422 -5.005 -8.842 1.00 26.40 42 SER C CA 1
ATOM 2071 C C . SER C 1 62 ? -3.041 -4.722 -7.397 1.00 24.68 42 SER C C 1
ATOM 2072 O O . SER C 1 62 ? -3.875 -4.911 -6.506 1.00 23.56 42 SER C O 1
ATOM 2075 N N . ASP C 1 63 ? -1.811 -4.286 -7.141 1.00 26.49 43 ASP C N 1
ATOM 2076 C CA . ASP C 1 63 ? -1.372 -3.930 -5.800 1.00 25.88 43 ASP C CA 1
ATOM 2077 C C . ASP C 1 63 ? -1.409 -2.423 -5.566 1.00 23.59 43 ASP C C 1
ATOM 2078 O O . ASP C 1 63 ? -0.905 -1.947 -4.545 1.00 21.10 43 ASP C O 1
ATOM 2083 N N . GLY C 1 64 ? -2.012 -1.667 -6.480 1.00 22.93 44 GLY C N 1
ATOM 2084 C CA . GLY C 1 64 ? -2.091 -0.231 -6.330 1.00 21.25 44 GLY C CA 1
ATOM 2085 C C . GLY C 1 64 ? -0.802 0.516 -6.573 1.00 21.54 44 GLY C C 1
ATOM 2086 O O . GLY C 1 64 ? -0.722 1.703 -6.244 1.00 16.69 44 GLY C O 1
ATOM 2087 N N . ARG C 1 65 ? 0.211 -0.139 -7.133 1.00 26.28 45 ARG C N 1
ATOM 2088 C CA . ARG C 1 65 ? 1.493 0.474 -7.443 1.00 23.35 45 ARG C CA 1
ATOM 2089 C C . ARG C 1 65 ? 1.686 0.522 -8.955 1.00 24.11 45 ARG C C 1
ATOM 2090 O O . ARG C 1 65 ? 0.804 0.151 -9.732 1.00 21.88 45 ARG C O 1
ATOM 2098 N N . CYS C 1 66 ? 2.861 0.980 -9.372 1.00 24.09 46 CYS C N 1
ATOM 2099 C CA . CYS C 1 66 ? 3.224 1.007 -10.781 1.00 27.14 46 CYS C CA 1
ATOM 2100 C C . CYS C 1 66 ? 4.199 -0.125 -11.078 1.00 32.05 46 CYS C C 1
ATOM 2101 O O . CYS C 1 66 ? 5.108 -0.397 -10.287 1.00 30.70 46 CYS C O 1
ATOM 2104 N N . ASP C 1 67 ? 3.994 -0.790 -12.221 1.00 30.25 47 ASP C N 1
ATOM 2105 C CA . ASP C 1 67 ? 4.866 -1.896 -12.611 1.00 35.67 47 ASP C CA 1
ATOM 2106 C C . ASP C 1 67 ? 6.322 -1.456 -12.679 1.00 37.03 47 ASP C C 1
ATOM 2107 O O . ASP C 1 67 ? 7.232 -2.236 -12.372 1.00 38.00 47 ASP C O 1
ATOM 2112 N N . GLU C 1 68 ? 6.559 -0.213 -13.087 1.00 33.83 48 GLU C N 1
ATOM 2113 C CA . GLU C 1 68 ? 7.884 0.369 -13.151 1.00 35.18 48 GLU C CA 1
ATOM 2114 C C . GLU C 1 68 ? 7.947 1.605 -12.266 1.00 31.12 48 GLU C C 1
ATOM 2115 O O . GLU C 1 68 ? 6.929 2.270 -12.054 1.00 28.84 48 GLU C O 1
ATOM 2121 N N . PRO C 1 69 ? 9.119 1.931 -11.727 1.00 31.69 49 PRO C N 1
ATOM 2122 C CA . PRO C 1 69 ? 9.253 3.191 -10.989 1.00 32.12 49 PRO C CA 1
ATOM 2123 C C . PRO C 1 69 ? 8.892 4.372 -11.878 1.00 30.13 49 PRO C C 1
ATOM 2124 O O . PRO C 1 69 ? 9.185 4.386 -13.076 1.00 29.28 49 PRO C O 1
ATOM 2128 N N . LEU C 1 70 ? 8.217 5.357 -11.285 1.00 27.71 50 LEU C N 1
ATOM 2129 C CA . LEU C 1 70 ? 7.893 6.568 -12.030 1.00 28.13 50 LEU C CA 1
ATOM 2130 C C . LEU C 1 70 ? 9.160 7.265 -12.510 1.00 28.49 50 LEU C C 1
ATOM 2131 O O . LEU C 1 70 ? 9.231 7.724 -13.655 1.00 30.87 50 LEU C O 1
ATOM 2136 N N . LEU C 1 71 ? 10.173 7.340 -11.650 1.00 29.60 51 LEU C N 1
ATOM 2137 C CA . LEU C 1 71 ? 11.481 7.870 -12.005 1.00 31.09 51 LEU C CA 1
ATOM 2138 C C . LEU C 1 71 ? 12.549 7.023 -11.335 1.00 30.49 51 LEU C C 1
ATOM 2139 O O . LEU C 1 71 ? 12.387 6.605 -10.185 1.00 30.07 51 LEU C O 1
ATOM 2144 N N . ALA C 1 72 ? 13.635 6.772 -12.062 1.00 33.51 52 ALA C N 1
ATOM 2145 C CA . ALA C 1 72 ? 14.760 6.018 -11.531 1.00 34.04 52 ALA C CA 1
ATOM 2146 C C . ALA C 1 72 ? 16.029 6.475 -12.233 1.00 39.09 52 ALA C C 1
ATOM 2147 O O . ALA C 1 72 ? 15.982 7.056 -13.322 1.00 39.53 52 ALA C O 1
ATOM 2149 N N . GLY C 1 73 ? 17.165 6.213 -11.587 1.00 38.16 53 GLY C N 1
ATOM 2150 C CA . GLY C 1 73 ? 18.452 6.483 -12.208 1.00 41.28 53 GLY C CA 1
ATOM 2151 C C . GLY C 1 73 ? 18.642 7.955 -12.527 1.00 40.24 53 GLY C C 1
ATOM 2152 O O . GLY C 1 73 ? 18.329 8.844 -11.725 1.00 37.48 53 GLY C O 1
ATOM 2153 N N . GLU C 1 74 ? 19.167 8.222 -13.727 1.00 45.50 54 GLU C N 1
ATOM 2154 C CA . GLU C 1 74 ? 19.447 9.591 -14.143 1.00 42.40 54 GLU C CA 1
ATOM 2155 C C . GLU C 1 74 ? 18.180 10.401 -14.373 1.00 39.48 54 GLU C C 1
ATOM 2156 O O . GLU C 1 74 ? 18.245 11.634 -14.387 1.00 42.96 54 GLU C O 1
ATOM 2162 N N . ALA C 1 75 ? 17.033 9.741 -14.552 1.00 38.31 55 ALA C N 1
ATOM 2163 C CA . ALA C 1 75 ? 15.786 10.472 -14.740 1.00 35.80 55 ALA C CA 1
ATOM 2164 C C . ALA C 1 75 ? 15.318 11.130 -13.448 1.00 34.11 55 ALA C C 1
ATOM 2165 O O . ALA C 1 75 ? 14.642 12.165 -13.492 1.00 37.20 55 ALA C O 1
ATOM 2167 N N . LEU C 1 76 ? 15.661 10.552 -12.299 1.00 31.91 56 LEU C N 1
ATOM 2168 C CA . LEU C 1 76 ? 15.334 11.135 -11.000 1.00 31.64 56 LEU C CA 1
ATOM 2169 C C . LEU C 1 76 ? 16.302 12.279 -10.730 1.00 33.53 56 LEU C C 1
ATOM 2170 O O . LEU C 1 76 ? 17.458 12.057 -10.366 1.00 32.99 56 LEU C O 1
ATOM 2175 N N . GLN C 1 77 ? 15.833 13.509 -10.902 1.00 34.98 57 GLN C N 1
ATOM 2176 C CA . GLN C 1 77 ? 16.659 14.687 -10.702 1.00 32.62 57 GLN C CA 1
ATOM 2177 C C . GLN C 1 77 ? 16.100 15.536 -9.571 1.00 31.24 57 GLN C C 1
ATOM 2178 O O . GLN C 1 77 ? 14.907 15.488 -9.254 1.00 27.28 57 GLN C O 1
ATOM 2184 N N . VAL C 1 78 ? 16.993 16.313 -8.956 1.00 33.16 58 VAL C N 1
ATOM 2185 C CA . VAL C 1 78 ? 16.576 17.306 -7.978 1.00 25.61 58 VAL C CA 1
ATOM 2186 C C . VAL C 1 78 ? 15.676 18.326 -8.659 1.00 25.03 58 VAL C C 1
ATOM 2187 O O . VAL C 1 78 ? 16.037 18.903 -9.693 1.00 27.18 58 VAL C O 1
ATOM 2191 N N . GLY C 1 79 ? 14.489 18.532 -8.098 1.00 23.26 59 GLY C N 1
ATOM 2192 C CA . GLY C 1 79 ? 13.574 19.518 -8.634 1.00 19.55 59 GLY C CA 1
ATOM 2193 C C . GLY C 1 79 ? 12.216 19.413 -7.968 1.00 22.17 59 GLY C C 1
ATOM 2194 O O . GLY C 1 79 ? 12.049 18.723 -6.958 1.00 21.57 59 GLY C O 1
ATOM 2195 N N . LYS C 1 80 ? 11.249 20.109 -8.559 1.00 17.44 60 LYS C N 1
ATOM 2196 C CA . LYS C 1 80 ? 9.871 20.102 -8.086 1.00 19.48 60 LYS C CA 1
ATOM 2197 C C . LYS C 1 80 ? 9.000 19.312 -9.054 1.00 21.09 60 LYS C C 1
ATOM 2198 O O . LYS C 1 80 ? 9.221 19.346 -10.270 1.00 16.42 60 LYS C O 1
ATOM 2204 N N . TYR C 1 81 ? 8.011 18.598 -8.512 1.00 19.52 61 TYR C N 1
ATOM 2205 C CA . TYR C 1 81 ? 7.195 17.680 -9.297 1.00 19.59 61 TYR C CA 1
ATOM 2206 C C . TYR C 1 81 ? 5.731 17.814 -8.897 1.00 18.87 61 TYR C C 1
ATOM 2207 O O . TYR C 1 81 ? 5.393 18.415 -7.874 1.00 15.77 61 TYR C O 1
ATOM 2216 N N . GLU C 1 82 ? 4.857 17.236 -9.722 1.00 20.08 62 GLU C N 1
ATOM 2217 C CA . GLU C 1 82 ? 3.443 17.098 -9.387 1.00 23.71 62 GLU C CA 1
ATOM 2218 C C . GLU C 1 82 ? 2.961 15.726 -9.827 1.00 19.29 62 GLU C C 1
ATOM 2219 O O . GLU C 1 82 ? 3.086 15.369 -11.002 1.00 19.05 62 GLU C O 1
ATOM 2225 N N . LEU C 1 83 ? 2.424 14.956 -8.883 1.00 20.49 63 LEU C N 1
ATOM 2226 C CA . LEU C 1 83 ? 1.739 13.703 -9.179 1.00 17.28 63 LEU C CA 1
ATOM 2227 C C . LEU C 1 83 ? 0.241 13.975 -9.216 1.00 23.41 63 LEU C C 1
ATOM 2228 O O . LEU C 1 83 ? -0.333 14.436 -8.222 1.00 23.41 63 LEU C O 1
ATOM 2233 N N . VAL C 1 84 ? -0.389 13.690 -10.352 1.00 20.46 64 VAL C N 1
ATOM 2234 C CA . VAL C 1 84 ? -1.810 13.944 -10.551 1.00 17.14 64 VAL C CA 1
ATOM 2235 C C . VAL C 1 84 ? -2.515 12.596 -10.649 1.00 19.17 64 VAL C C 1
ATOM 2236 O O . VAL C 1 84 ? -2.263 11.823 -11.582 1.00 16.83 64 VAL C O 1
ATOM 2240 N N . PHE C 1 85 ? -3.397 12.316 -9.688 1.00 15.20 65 PHE C N 1
ATOM 2241 C CA . PHE C 1 85 ? -4.152 11.069 -9.638 1.00 16.43 65 PHE C CA 1
ATOM 2242 C C . PHE C 1 85 ? -5.593 11.328 -10.061 1.00 17.56 65 PHE C C 1
ATOM 2243 O O . PHE C 1 85 ? -6.231 12.261 -9.565 1.00 18.43 65 PHE C O 1
ATOM 2251 N N . ALA C 1 86 ? -6.106 10.493 -10.960 1.00 15.63 66 ALA C N 1
ATOM 2252 C CA . ALA C 1 86 ? -7.506 10.576 -11.377 1.00 17.81 66 ALA C CA 1
ATOM 2253 C C . ALA C 1 86 ? -8.396 9.779 -10.419 1.00 19.89 66 ALA C C 1
ATOM 2254 O O . ALA C 1 86 ? -9.054 8.805 -10.787 1.00 20.34 66 ALA C O 1
ATOM 2256 N N . ALA C 1 87 ? -8.406 10.220 -9.157 1.00 16.26 67 ALA C N 1
ATOM 2257 C CA . ALA C 1 87 ? -9.156 9.502 -8.131 1.00 21.68 67 ALA C CA 1
ATOM 2258 C C . ALA C 1 87 ? -10.656 9.518 -8.403 1.00 20.32 67 ALA C C 1
ATOM 2259 O O . ALA C 1 87 ? -11.349 8.538 -8.100 1.00 16.81 67 ALA C O 1
ATOM 2261 N N . GLY C 1 88 ? -11.174 10.610 -8.967 1.00 18.23 68 GLY C N 1
ATOM 2262 C CA . GLY C 1 88 ? -12.602 10.685 -9.235 1.00 16.94 68 GLY C CA 1
ATOM 2263 C C . GLY C 1 88 ? -13.066 9.648 -10.241 1.00 19.86 68 GLY C C 1
ATOM 2264 O O . GLY C 1 88 ? -14.067 8.959 -10.023 1.00 20.80 68 GLY C O 1
ATOM 2265 N N . ASP C 1 89 ? -12.347 9.527 -11.362 1.00 19.07 69 ASP C N 1
ATOM 2266 C CA . ASP C 1 89 ? -12.709 8.520 -12.357 1.00 22.95 69 ASP C CA 1
ATOM 2267 C C . ASP C 1 89 ? -12.630 7.118 -11.777 1.00 21.57 69 ASP C C 1
ATOM 2268 O O . ASP C 1 89 ? -13.426 6.247 -12.147 1.00 23.22 69 ASP C O 1
ATOM 2273 N N . TYR C 1 90 ? -11.685 6.886 -10.864 1.00 19.35 70 TYR C N 1
ATOM 2274 C CA . TYR C 1 90 ? -11.559 5.578 -10.232 1.00 22.21 70 TYR C CA 1
ATOM 2275 C C . TYR C 1 90 ? -12.813 5.223 -9.439 1.00 22.62 70 TYR C C 1
ATOM 2276 O O . TYR C 1 90 ? -13.397 4.151 -9.629 1.00 22.38 70 TYR C O 1
ATOM 2285 N N . PHE C 1 91 ? -13.247 6.118 -8.544 1.00 21.82 71 PHE C N 1
ATOM 2286 C CA . PHE C 1 91 ? -14.429 5.823 -7.736 1.00 23.95 71 PHE C CA 1
ATOM 2287 C C . PHE C 1 91 ? -15.688 5.726 -8.587 1.00 22.73 71 PHE C C 1
ATOM 2288 O O . PHE C 1 91 ? -16.593 4.951 -8.261 1.00 19.70 71 PHE C O 1
ATOM 2296 N N . ALA C 1 92 ? -15.763 6.496 -9.677 1.00 23.08 72 ALA C N 1
ATOM 2297 C CA . ALA C 1 92 ? -16.873 6.336 -10.610 1.00 23.23 72 ALA C CA 1
ATOM 2298 C C . ALA C 1 92 ? -16.835 4.969 -11.279 1.00 22.45 72 ALA C C 1
ATOM 2299 O O . ALA C 1 92 ? -17.885 4.381 -11.556 1.00 23.58 72 ALA C O 1
ATOM 2301 N N . ALA C 1 93 ? -15.638 4.445 -11.544 1.00 22.45 73 ALA C N 1
ATOM 2302 C CA . ALA C 1 93 ? -15.526 3.105 -12.108 1.00 27.40 73 ALA C CA 1
ATOM 2303 C C . ALA C 1 93 ? -15.837 2.024 -11.081 1.00 28.83 73 ALA C C 1
ATOM 2304 O O . ALA C 1 93 ? -16.108 0.880 -11.463 1.00 30.14 73 ALA C O 1
ATOM 2306 N N . GLN C 1 94 ? -15.805 2.358 -9.794 1.00 31.53 74 GLN C N 1
ATOM 2307 C CA . GLN C 1 94 ? -16.161 1.416 -8.744 1.00 32.52 74 GLN C CA 1
ATOM 2308 C C . GLN C 1 94 ? -17.646 1.443 -8.405 1.00 33.47 74 GLN C C 1
ATOM 2309 O O . GLN C 1 94 ? -18.078 0.696 -7.521 1.00 40.34 74 GLN C O 1
ATOM 2315 N N . GLY C 1 95 ? -18.436 2.276 -9.085 1.00 33.26 75 GLY C N 1
ATOM 2316 C CA . GLY C 1 95 ? -19.867 2.326 -8.879 1.00 34.27 75 GLY C CA 1
ATOM 2317 C C . GLY C 1 95 ? -20.369 3.535 -8.118 1.00 33.29 75 GLY C C 1
ATOM 2318 O O . GLY C 1 95 ? -21.588 3.697 -7.983 1.00 34.13 75 GLY C O 1
ATOM 2319 N N . GLU C 1 96 ? -19.475 4.382 -7.614 1.00 31.70 76 GLU C N 1
ATOM 2320 C CA . GLU C 1 96 ? -19.900 5.572 -6.885 1.00 31.43 76 GLU C CA 1
ATOM 2321 C C . GLU C 1 96 ? -20.537 6.569 -7.844 1.00 33.70 76 GLU C C 1
ATOM 2322 O O . GLU C 1 96 ? -19.928 6.949 -8.851 1.00 29.80 76 GLU C O 1
ATOM 2328 N N . GLN C 1 97 ? -21.764 6.987 -7.535 1.00 36.98 77 GLN C N 1
ATOM 2329 C CA . GLN C 1 97 ? -22.469 8.016 -8.296 1.00 33.86 77 GLN C CA 1
ATOM 2330 C C . GLN C 1 97 ? -22.478 9.283 -7.447 1.00 38.82 77 GLN C C 1
ATOM 2331 O O . GLN C 1 97 ? -23.296 9.426 -6.535 1.00 44.28 77 GLN C O 1
ATOM 2337 N N . LEU C 1 98 ? -21.562 10.203 -7.742 1.00 29.45 78 LEU C N 1
ATOM 2338 C CA . LEU C 1 98 ? -21.416 11.395 -6.931 1.00 27.95 78 LEU C CA 1
ATOM 2339 C C . LEU C 1 98 ? -21.715 12.643 -7.750 1.00 30.86 78 LEU C C 1
ATOM 2340 O O . LEU C 1 98 ? -21.366 12.704 -8.935 1.00 26.81 78 LEU C O 1
ATOM 2345 N N . PRO C 1 99 ? -22.363 13.645 -7.153 1.00 29.91 79 PRO C N 1
ATOM 2346 C CA . PRO C 1 99 ? -22.667 14.876 -7.895 1.00 26.82 79 PRO C CA 1
ATOM 2347 C C . PRO C 1 99 ? -21.399 15.564 -8.376 1.00 25.59 79 PRO C C 1
ATOM 2348 O O . PRO C 1 99 ? -20.386 15.610 -7.675 1.00 24.85 79 PRO C O 1
ATOM 2352 N N . GLU C 1 100 ? -21.469 16.098 -9.567 1.00 26.87 80 GLU C N 1
ATOM 2353 C CA . GLU C 1 100 ? -20.291 16.731 -10.126 1.00 26.66 80 GLU C CA 1
ATOM 2354 C C . GLU C 1 100 ? -20.420 18.250 -10.075 1.00 27.13 80 GLU C C 1
ATOM 2355 O O . GLU C 1 100 ? -21.522 18.794 -10.201 1.00 24.37 80 GLU C O 1
ATOM 2361 N N . PRO C 1 101 ? -19.304 18.972 -9.883 1.00 25.72 81 PRO C N 1
ATOM 2362 C CA . PRO C 1 101 ? -17.924 18.482 -9.747 1.00 24.65 81 PRO C CA 1
ATOM 2363 C C . PRO C 1 101 ? -17.676 17.784 -8.408 1.00 25.56 81 PRO C C 1
ATOM 2364 O O . PRO C 1 101 ? -17.995 18.307 -7.343 1.00 22.53 81 PRO C O 1
ATOM 2368 N N . ARG C 1 102 ? -17.116 16.578 -8.462 1.00 25.46 82 ARG C N 1
ATOM 2369 C CA . ARG C 1 102 ? -16.854 15.808 -7.255 1.00 22.89 82 ARG C CA 1
ATOM 2370 C C . ARG C 1 102 ? -15.900 16.562 -6.338 1.00 21.88 82 ARG C C 1
ATOM 2371 O O . ARG C 1 102 ? -15.022 17.299 -6.792 1.00 21.14 82 ARG C O 1
ATOM 2379 N N . PHE C 1 103 ? -16.078 16.369 -5.029 1.00 22.32 83 PHE C N 1
ATOM 2380 C CA . PHE C 1 103 ? -15.144 16.965 -4.081 1.00 21.90 83 PHE C CA 1
ATOM 2381 C C . PHE C 1 103 ? -13.721 16.483 -4.336 1.00 21.13 83 PHE C C 1
ATOM 2382 O O . PHE C 1 103 ? -12.768 17.265 -4.249 1.00 20.51 83 PHE C O 1
ATOM 2390 N N . VAL C 1 104 ? -13.559 15.199 -4.647 1.00 21.29 84 VAL C N 1
ATOM 2391 C CA . VAL C 1 104 ? -12.266 14.611 -4.979 1.00 20.73 84 VAL C CA 1
ATOM 2392 C C . VAL C 1 104 ? -12.375 14.098 -6.409 1.00 20.79 84 VAL C C 1
ATOM 2393 O O . VAL C 1 104 ? -12.992 13.055 -6.665 1.00 21.49 84 VAL C O 1
ATOM 2397 N N . ASP C 1 105 ? -11.791 14.840 -7.353 1.00 20.23 85 ASP C N 1
ATOM 2398 C CA . ASP C 1 105 ? -11.767 14.422 -8.744 1.00 20.42 85 ASP C CA 1
ATOM 2399 C C . ASP C 1 105 ? -10.334 14.105 -9.094 1.00 22.29 85 ASP C C 1
ATOM 2400 O O . ASP C 1 105 ? -9.889 12.951 -8.916 1.00 20.32 85 ASP C O 1
ATOM 2405 N N . GLU C 1 106 ? -9.545 15.061 -9.584 1.00 22.85 86 GLU C N 1
ATOM 2406 C CA . GLU C 1 106 ? -8.121 14.860 -9.806 1.00 21.39 86 GLU C CA 1
ATOM 2407 C C . GLU C 1 106 ? -7.360 15.380 -8.595 1.00 18.60 86 GLU C C 1
ATOM 2408 O O . GLU C 1 106 ? -7.470 16.562 -8.249 1.00 18.29 86 GLU C O 1
ATOM 2414 N N . VAL C 1 107 ? -6.604 14.497 -7.950 1.00 18.58 87 VAL C N 1
ATOM 2415 C CA . VAL C 1 107 ? -5.779 14.855 -6.801 1.00 24.74 87 VAL C CA 1
ATOM 2416 C C . VAL C 1 107 ? -4.397 15.256 -7.297 1.00 19.76 87 VAL C C 1
ATOM 2417 O O . VAL C 1 107 ? -3.744 14.493 -8.018 1.00 19.60 87 VAL C O 1
ATOM 2421 N N . VAL C 1 108 ? -3.952 16.447 -6.909 1.00 17.44 88 VAL C N 1
ATOM 2422 C CA . VAL C 1 108 ? -2.658 16.984 -7.314 1.00 21.51 88 VAL C CA 1
ATOM 2423 C C . VAL C 1 108 ? -1.758 16.996 -6.088 1.00 19.54 88 VAL C C 1
ATOM 2424 O O . VAL C 1 108 ? -2.024 17.716 -5.117 1.00 19.71 88 VAL C O 1
ATOM 2428 N N . ILE C 1 109 ? -0.690 16.212 -6.133 1.00 17.71 89 ILE C N 1
ATOM 2429 C CA . ILE C 1 109 ? 0.304 16.171 -5.067 1.00 16.91 89 ILE C CA 1
ATOM 2430 C C . ILE C 1 109 ? 1.547 16.885 -5.586 1.00 17.01 89 ILE C C 1
ATOM 2431 O O . ILE C 1 109 ? 2.281 16.350 -6.424 1.00 16.97 89 ILE C O 1
ATOM 2436 N N . ALA C 1 110 ? 1.771 18.109 -5.114 1.00 16.75 90 ALA C N 1
ATOM 2437 C CA . ALA C 1 110 ? 2.980 18.850 -5.436 1.00 17.69 90 ALA C CA 1
ATOM 2438 C C . ALA C 1 110 ? 4.030 18.603 -4.360 1.00 18.91 90 ALA C C 1
ATOM 2439 O O . ALA C 1 110 ? 3.742 18.718 -3.166 1.00 20.18 90 ALA C O 1
ATOM 2441 N N . PHE C 1 111 ? 5.247 18.262 -4.786 1.00 16.96 91 PHE C N 1
ATOM 2442 C CA . PHE C 1 111 ? 6.335 17.971 -3.864 1.00 17.21 91 PHE C CA 1
ATOM 2443 C C . PHE C 1 111 ? 7.663 18.236 -4.562 1.00 17.32 91 PHE C C 1
ATOM 2444 O O . PHE C 1 111 ? 7.730 18.369 -5.785 1.00 18.71 91 PHE C O 1
ATOM 2452 N N . GLY C 1 112 ? 8.723 18.299 -3.772 1.00 19.17 92 GLY C N 1
ATOM 2453 C CA . GLY C 1 112 ? 10.062 18.539 -4.288 1.00 19.17 92 GLY C CA 1
ATOM 2454 C C . GLY C 1 112 ? 11.011 17.424 -3.896 1.00 19.81 92 GLY C C 1
ATOM 2455 O O . GLY C 1 112 ? 10.882 16.841 -2.817 1.00 18.43 92 GLY C O 1
ATOM 2456 N N . ILE C 1 113 ? 11.955 17.124 -4.782 1.00 18.42 93 ILE C N 1
ATOM 2457 C CA . ILE C 1 113 ? 13.001 16.139 -4.531 1.00 18.71 93 ILE C CA 1
ATOM 2458 C C . ILE C 1 113 ? 14.307 16.893 -4.341 1.00 21.86 93 ILE C C 1
ATOM 2459 O O . ILE C 1 113 ? 14.796 17.546 -5.271 1.00 19.65 93 ILE C O 1
ATOM 2464 N N . ALA C 1 114 ? 14.877 16.799 -3.141 1.00 21.39 94 ALA C N 1
ATOM 2465 C CA . ALA C 1 114 ? 16.080 17.544 -2.803 1.00 21.36 94 ALA C CA 1
ATOM 2466 C C . ALA C 1 114 ? 17.352 16.706 -2.852 1.00 24.98 94 ALA C C 1
ATOM 2467 O O . ALA C 1 114 ? 18.447 17.273 -2.766 1.00 20.20 94 ALA C O 1
ATOM 2469 N N . ASP C 1 115 ? 17.237 15.385 -2.992 1.00 23.70 95 ASP C N 1
ATOM 2470 C CA . ASP C 1 115 ? 18.392 14.490 -2.928 1.00 23.55 95 ASP C CA 1
ATOM 2471 C C . ASP C 1 115 ? 18.122 13.313 -3.855 1.00 23.23 95 ASP C C 1
ATOM 2472 O O . ASP C 1 115 ? 17.317 12.435 -3.527 1.00 20.92 95 ASP C O 1
ATOM 2477 N N . ALA C 1 116 ? 18.810 13.286 -4.998 1.00 23.82 96 ALA C N 1
ATOM 2478 C CA . ALA C 1 116 ? 18.541 12.292 -6.031 1.00 25.89 96 ALA C CA 1
ATOM 2479 C C . ALA C 1 116 ? 19.063 10.901 -5.690 1.00 25.00 96 ALA C C 1
ATOM 2480 O O . ALA C 1 116 ? 18.796 9.963 -6.450 1.00 30.07 96 ALA C O 1
ATOM 2482 N N . SER C 1 117 ? 19.789 10.735 -4.581 1.00 27.79 97 SER C N 1
ATOM 2483 C CA . SER C 1 117 ? 20.268 9.414 -4.186 1.00 26.50 97 SER C CA 1
ATOM 2484 C C . SER C 1 117 ? 19.309 8.681 -3.259 1.00 27.21 97 SER C C 1
ATOM 2485 O O . SER C 1 117 ? 19.446 7.463 -3.086 1.00 32.34 97 SER C O 1
ATOM 2488 N N . GLN C 1 118 ? 18.347 9.380 -2.668 1.00 26.96 98 GLN C N 1
ATOM 2489 C CA . GLN C 1 118 ? 17.389 8.764 -1.764 1.00 23.21 98 GLN C CA 1
ATOM 2490 C C . GLN C 1 118 ? 16.104 8.407 -2.502 1.00 22.41 98 GLN C C 1
ATOM 2491 O O . GLN C 1 118 ? 15.702 9.079 -3.455 1.00 22.80 98 GLN C O 1
ATOM 2497 N N . ASN C 1 119 ? 15.460 7.334 -2.050 1.00 26.72 99 ASN C N 1
ATOM 2498 C CA . ASN C 1 119 ? 14.157 6.967 -2.582 1.00 26.52 99 ASN C CA 1
ATOM 2499 C C . ASN C 1 119 ? 13.089 7.940 -2.095 1.00 23.28 99 ASN C C 1
ATOM 2500 O O . ASN C 1 119 ? 13.173 8.492 -0.996 1.00 27.46 99 ASN C O 1
ATOM 2505 N N . TYR C 1 120 ? 12.067 8.144 -2.923 1.00 19.69 100 TYR C N 1
ATOM 2506 C CA . TYR C 1 120 ? 10.929 8.986 -2.569 1.00 21.17 100 TYR C CA 1
ATOM 2507 C C . TYR C 1 120 ? 9.656 8.213 -2.875 1.00 21.68 100 TYR C C 1
ATOM 2508 O O . TYR C 1 120 ? 9.282 8.056 -4.042 1.00 21.28 100 TYR C O 1
ATOM 2517 N N . HIS C 1 121 ? 8.996 7.729 -1.824 1.00 20.70 101 HIS C N 1
ATOM 2518 C CA . HIS C 1 121 ? 7.742 6.994 -1.938 1.00 21.82 101 HIS C CA 1
ATOM 2519 C C . HIS C 1 121 ? 6.610 7.925 -1.515 1.00 20.75 101 HIS C C 1
ATOM 2520 O O . HIS C 1 121 ? 6.501 8.285 -0.340 1.00 22.06 101 HIS C O 1
ATOM 2527 N N . VAL C 1 122 ? 5.774 8.316 -2.472 1.00 21.75 102 VAL C N 1
ATOM 2528 C CA . VAL C 1 122 ? 4.712 9.290 -2.222 1.00 19.27 102 VAL C CA 1
ATOM 2529 C C . VAL C 1 122 ? 3.361 8.636 -2.487 1.00 14.73 102 VAL C C 1
ATOM 2530 O O . VAL C 1 122 ? 2.828 8.743 -3.600 1.00 18.08 102 VAL C O 1
ATOM 2534 N N . PRO C 1 123 ? 2.772 7.958 -1.512 1.00 17.08 103 PRO C N 1
ATOM 2535 C CA . PRO C 1 123 ? 1.503 7.262 -1.737 1.00 20.74 103 PRO C CA 1
ATOM 2536 C C . PRO C 1 123 ? 0.315 8.213 -1.617 1.00 19.42 103 PRO C C 1
ATOM 2537 O O . PRO C 1 123 ? 0.444 9.382 -1.248 1.00 18.88 103 PRO C O 1
ATOM 2541 N N . LEU C 1 124 ? -0.862 7.684 -1.942 1.00 15.81 104 LEU C N 1
ATOM 2542 C CA . LEU C 1 124 ? -2.113 8.423 -1.836 1.00 15.66 104 LEU C CA 1
ATOM 2543 C C . LEU C 1 124 ? -3.126 7.551 -1.112 1.00 17.85 104 LEU C C 1
ATOM 2544 O O . LEU C 1 124 ? -3.498 6.483 -1.610 1.00 15.05 104 LEU C O 1
ATOM 2549 N N . VAL C 1 125 ? -3.546 7.999 0.065 1.00 18.44 105 VAL C N 1
ATOM 2550 C CA . VAL C 1 125 ? -4.543 7.332 0.895 1.00 15.70 105 VAL C CA 1
ATOM 2551 C C . VAL C 1 125 ? -5.823 8.146 0.746 1.00 16.96 105 VAL C C 1
ATOM 2552 O O . VAL C 1 125 ? -5.937 9.242 1.304 1.00 15.96 105 VAL C O 1
ATOM 2556 N N . VAL C 1 126 ? -6.792 7.631 -0.010 1.00 17.26 106 VAL C N 1
ATOM 2557 C CA . VAL C 1 126 ? -7.855 8.461 -0.565 1.00 16.40 106 VAL C CA 1
ATOM 2558 C C . VAL C 1 126 ? -9.218 7.810 -0.365 1.00 16.38 106 VAL C C 1
ATOM 2559 O O . VAL C 1 126 ? -9.355 6.582 -0.418 1.00 15.98 106 VAL C O 1
ATOM 2563 N N . SER C 1 127 ? -10.217 8.645 -0.116 1.00 16.96 107 SER C N 1
ATOM 2564 C CA . SER C 1 127 ? -11.631 8.326 -0.252 1.00 16.82 107 SER C CA 1
ATOM 2565 C C . SER C 1 127 ? -12.252 9.423 -1.099 1.00 14.81 107 SER C C 1
ATOM 2566 O O . SER C 1 127 ? -11.600 10.425 -1.405 1.00 19.53 107 SER C O 1
ATOM 2569 N N . PRO C 1 128 ? -13.517 9.272 -1.510 1.00 21.64 108 PRO C N 1
ATOM 2570 C CA . PRO C 1 128 ? -14.177 10.374 -2.233 1.00 18.33 108 PRO C CA 1
ATOM 2571 C C . PRO C 1 128 ? -14.267 11.672 -1.437 1.00 20.02 108 PRO C C 1
ATOM 2572 O O . PRO C 1 128 ? -14.582 12.717 -2.024 1.00 15.81 108 PRO C O 1
ATOM 2576 N N . TRP C 1 129 ? -13.991 11.646 -0.130 1.00 20.21 109 TRP C N 1
ATOM 2577 C CA . TRP C 1 129 ? -14.141 12.826 0.712 1.00 19.44 109 TRP C CA 1
ATOM 2578 C C . TRP C 1 129 ? -12.888 13.151 1.517 1.00 16.07 109 TRP C C 1
ATOM 2579 O O . TRP C 1 129 ? -12.926 14.057 2.357 1.00 15.99 109 TRP C O 1
ATOM 2590 N N . ALA C 1 130 ? -11.785 12.449 1.286 1.00 14.66 110 ALA C N 1
ATOM 2591 C CA . ALA C 1 130 ? -10.575 12.693 2.056 1.00 15.00 110 ALA C CA 1
ATOM 2592 C C . ALA C 1 130 ? -9.388 12.146 1.285 1.00 16.97 110 ALA C C 1
ATOM 2593 O O . ALA C 1 130 ? -9.535 11.238 0.461 1.00 19.34 110 ALA C O 1
ATOM 2595 N N . TYR C 1 131 ? -8.215 12.718 1.546 1.00 16.33 111 TYR C N 1
ATOM 2596 C CA . TYR C 1 131 ? -6.988 12.108 1.057 1.00 20.48 111 TYR C CA 1
ATOM 2597 C C . TYR C 1 131 ? -5.806 12.615 1.867 1.00 20.96 111 TYR C C 1
ATOM 2598 O O . TYR C 1 131 ? -5.835 13.716 2.426 1.00 20.47 111 TYR C O 1
ATOM 2607 N N . SER C 1 132 ? -4.776 11.780 1.936 1.00 17.36 112 SER C N 1
ATOM 2608 C CA . SER C 1 132 ? -3.570 12.093 2.681 1.00 22.48 112 SER C CA 1
ATOM 2609 C C . SER C 1 132 ? -2.374 11.537 1.927 1.00 18.31 112 SER C C 1
ATOM 2610 O O . SER C 1 132 ? -2.488 10.560 1.182 1.00 18.81 112 SER C O 1
ATOM 2613 N N . THR C 1 133 ? -1.225 12.178 2.117 1.00 17.20 113 THR C N 1
ATOM 2614 C CA . THR C 1 133 ? 0.017 11.731 1.508 1.00 18.03 113 THR C CA 1
ATOM 2615 C C . THR C 1 133 ? 1.144 11.951 2.498 1.00 17.41 113 THR C C 1
ATOM 2616 O O . THR C 1 133 ? 0.993 12.654 3.499 1.00 14.84 113 THR C O 1
ATOM 2620 N N . TYR C 1 134 ? 2.288 11.341 2.207 1.00 18.82 114 TYR C N 1
ATOM 2621 C CA . TYR C 1 134 ? 3.456 11.470 3.063 1.00 21.41 114 TYR C CA 1
ATOM 2622 C C . TYR C 1 134 ? 4.673 10.999 2.284 1.00 21.28 114 TYR C C 1
ATOM 2623 O O . TYR C 1 134 ? 4.559 10.437 1.192 1.00 25.50 114 TYR C O 1
ATOM 2632 N N . ARG C 1 135 ? 5.845 11.240 2.855 1.00 18.82 115 ARG C N 1
ATOM 2633 C CA . ARG C 1 135 ? 7.087 10.686 2.332 1.00 21.55 115 ARG C CA 1
ATOM 2634 C C . ARG C 1 135 ? 7.366 9.407 3.111 1.00 28.25 115 ARG C C 1
ATOM 2635 O O . ARG C 1 135 ? 7.860 9.452 4.240 1.00 25.74 115 ARG C O 1
ATOM 2643 N N . GLY C 1 136 ? 7.038 8.265 2.509 1.00 27.89 116 GLY C N 1
ATOM 2644 C CA . GLY C 1 136 ? 7.235 6.978 3.140 1.00 27.97 116 GLY C CA 1
ATOM 2645 C C . GLY C 1 136 ? 8.579 6.364 2.798 1.00 29.25 116 GLY C C 1
ATOM 2646 O O . GLY C 1 136 ? 9.476 7.009 2.254 1.00 25.02 116 GLY C O 1
ATOM 2647 N N . SER C 1 137 ? 8.713 5.085 3.139 1.00 31.69 117 SER C N 1
ATOM 2648 C CA . SER C 1 137 ? 9.918 4.334 2.803 1.00 33.08 117 SER C CA 1
ATOM 2649 C C . SER C 1 137 ? 9.551 3.106 1.976 1.00 38.56 117 SER C C 1
ATOM 2650 O O . SER C 1 137 ? 8.481 2.521 2.160 1.00 31.75 117 SER C O 1
ATOM 2654 N N . MET D 1 21 ? -27.117 30.062 2.700 1.00 55.26 1 MET D N 1
ATOM 2655 C CA . MET D 1 21 ? -26.078 30.250 1.694 1.00 51.84 1 MET D CA 1
ATOM 2656 C C . MET D 1 21 ? -24.755 29.652 2.156 1.00 46.54 1 MET D C 1
ATOM 2657 O O . MET D 1 21 ? -24.335 29.846 3.296 1.00 47.79 1 MET D O 1
ATOM 2662 N N . GLY D 1 22 ? -24.100 28.924 1.256 1.00 42.93 2 GLY D N 1
ATOM 2663 C CA . GLY D 1 22 ? -22.907 28.195 1.624 1.00 36.98 2 GLY D CA 1
ATOM 2664 C C . GLY D 1 22 ? -21.699 29.093 1.814 1.00 32.54 2 GLY D C 1
ATOM 2665 O O . GLY D 1 22 ? -21.655 30.244 1.377 1.00 33.77 2 GLY D O 1
ATOM 2666 N N . LYS D 1 23 ? -20.691 28.536 2.480 1.00 30.77 3 LYS D N 1
ATOM 2667 C CA . LYS D 1 23 ? -19.451 29.247 2.740 1.00 28.91 3 LYS D CA 1
ATOM 2668 C C . LYS D 1 23 ? -18.294 28.261 2.692 1.00 26.62 3 LYS D C 1
ATOM 2669 O O . LYS D 1 23 ? -18.440 27.090 3.053 1.00 26.84 3 LYS D O 1
ATOM 2675 N N . LEU D 1 24 ? -17.144 28.746 2.238 1.00 24.85 4 LEU D N 1
ATOM 2676 C CA . LEU D 1 24 ? -15.918 27.962 2.186 1.00 22.98 4 LEU D CA 1
ATOM 2677 C C . LEU D 1 24 ? -14.974 28.433 3.283 1.00 22.19 4 LEU D C 1
ATOM 2678 O O . LEU D 1 24 ? -14.714 29.634 3.410 1.00 22.64 4 LEU D O 1
ATOM 2683 N N . SER D 1 25 ? -14.462 27.492 4.072 1.00 21.60 5 SER D N 1
ATOM 2684 C CA . SER D 1 25 ? -13.539 27.816 5.148 1.00 21.66 5 SER D CA 1
ATOM 2685 C C . SER D 1 25 ? -12.450 26.758 5.208 1.00 20.90 5 SER D C 1
ATOM 2686 O O . SER D 1 25 ? -12.623 25.632 4.738 1.00 21.39 5 SER D O 1
ATOM 2689 N N . THR D 1 26 ? -11.326 27.127 5.813 1.00 19.72 6 THR D N 1
ATOM 2690 C CA . THR D 1 26 ? -10.218 26.201 5.999 1.00 20.63 6 THR D CA 1
ATOM 2691 C C . THR D 1 26 ? -9.736 26.264 7.444 1.00 21.08 6 THR D C 1
ATOM 2692 O O . THR D 1 26 ? -10.268 27.015 8.271 1.00 23.27 6 THR D O 1
ATOM 2696 N N . HIS D 1 27 ? -8.719 25.451 7.738 1.00 20.02 7 HIS D N 1
ATOM 2697 C CA . HIS D 1 27 ? -8.089 25.402 9.052 1.00 22.19 7 HIS D CA 1
ATOM 2698 C C . HIS D 1 27 ? -6.760 24.665 8.956 1.00 25.71 7 HIS D C 1
ATOM 2699 O O . HIS D 1 27 ? -6.714 23.537 8.454 1.00 26.11 7 HIS D O 1
ATOM 2706 N N . VAL D 1 28 ? -5.675 25.279 9.421 1.00 22.59 8 VAL D N 1
ATOM 2707 C CA . VAL D 1 28 ? -4.343 24.695 9.314 1.00 22.32 8 VAL D CA 1
ATOM 2708 C C . VAL D 1 28 ? -3.901 24.220 10.689 1.00 22.45 8 VAL D C 1
ATOM 2709 O O . VAL D 1 28 ? -3.961 24.975 11.666 1.00 20.56 8 VAL D O 1
ATOM 2713 N N . LEU D 1 29 ? -3.453 22.969 10.761 1.00 19.22 9 LEU D N 1
ATOM 2714 C CA . LEU D 1 29 ? -2.981 22.374 12.002 1.00 18.92 9 LEU D CA 1
ATOM 2715 C C . LEU D 1 29 ? -1.560 21.872 11.800 1.00 19.11 9 LEU D C 1
ATOM 2716 O O . LEU D 1 29 ? -1.310 21.050 10.911 1.00 18.20 9 LEU D O 1
ATOM 2721 N N . ASP D 1 30 ? -0.640 22.370 12.626 1.00 19.07 10 ASP D N 1
ATOM 2722 C CA . ASP D 1 30 ? 0.764 21.970 12.598 1.00 19.18 10 ASP D CA 1
ATOM 2723 C C . ASP D 1 30 ? 0.942 20.785 13.544 1.00 20.69 10 ASP D C 1
ATOM 2724 O O . ASP D 1 30 ? 0.828 20.934 14.766 1.00 22.03 10 ASP D O 1
ATOM 2729 N N . ILE D 1 31 ? 1.256 19.614 12.989 1.00 17.12 11 ILE D N 1
ATOM 2730 C CA . ILE D 1 31 ? 1.347 18.398 13.791 1.00 18.56 11 ILE D CA 1
ATOM 2731 C C . ILE D 1 31 ? 2.776 18.117 14.245 1.00 19.36 11 ILE D C 1
ATOM 2732 O O . ILE D 1 31 ? 3.031 17.072 14.850 1.00 19.98 11 ILE D O 1
ATOM 2737 N N . THR D 1 32 ? 3.721 19.028 13.970 1.00 20.67 12 THR D N 1
ATOM 2738 C CA . THR D 1 32 ? 5.024 18.924 14.624 1.00 23.00 12 THR D CA 1
ATOM 2739 C C . THR D 1 32 ? 4.989 19.483 16.036 1.00 23.59 12 THR D C 1
ATOM 2740 O O . THR D 1 32 ? 5.866 19.160 16.847 1.00 25.58 12 THR D O 1
ATOM 2744 N N . LYS D 1 33 ? 3.993 20.311 16.344 1.00 22.23 13 LYS D N 1
ATOM 2745 C CA . LYS D 1 33 ? 3.889 20.939 17.650 1.00 24.69 13 LYS D CA 1
ATOM 2746 C C . LYS D 1 33 ? 2.479 20.881 18.227 1.00 21.41 13 LYS D C 1
ATOM 2747 O O . LYS D 1 33 ? 2.269 21.352 19.349 1.00 22.30 13 LYS D O 1
ATOM 2753 N N . GLY D 1 34 ? 1.521 20.300 17.508 1.00 19.54 14 GLY D N 1
ATOM 2754 C CA . GLY D 1 34 ? 0.170 20.173 18.022 1.00 18.20 14 GLY D CA 1
ATOM 2755 C C . GLY D 1 34 ? -0.537 21.490 18.228 1.00 19.81 14 GLY D C 1
ATOM 2756 O O . GLY D 1 34 ? -1.339 21.618 19.158 1.00 20.17 14 GLY D O 1
ATOM 2757 N N . LYS D 1 35 ? -0.262 22.473 17.385 1.00 17.94 15 LYS D N 1
ATOM 2758 C CA . LYS D 1 35 ? -0.821 23.810 17.482 1.00 18.04 15 LYS D CA 1
ATOM 2759 C C . LYS D 1 35 ? -1.392 24.216 16.136 1.00 17.52 15 LYS D C 1
ATOM 2760 O O . LYS D 1 35 ? -1.075 23.606 15.108 1.00 19.34 15 LYS D O 1
ATOM 2766 N N . PRO D 1 36 ? -2.240 25.243 16.103 1.00 17.69 16 PRO D N 1
ATOM 2767 C CA . PRO D 1 36 ? -2.667 25.789 14.813 1.00 20.54 16 PRO D CA 1
ATOM 2768 C C . PRO D 1 36 ? -1.479 26.319 14.026 1.00 17.58 16 PRO D C 1
ATOM 2769 O O . PRO D 1 36 ? -0.492 26.792 14.592 1.00 18.48 16 PRO D O 1
ATOM 2773 N N . GLY D 1 37 ? -1.576 26.219 12.704 1.00 21.32 17 GLY D N 1
ATOM 2774 C CA . GLY D 1 37 ? -0.615 26.877 11.841 1.00 16.81 17 GLY D CA 1
ATOM 2775 C C . GLY D 1 37 ? -0.954 28.346 11.708 1.00 18.98 17 GLY D C 1
ATOM 2776 O O . GLY D 1 37 ? -1.937 28.699 11.049 1.00 18.59 17 GLY D O 1
ATOM 2777 N N . VAL D 1 38 ? -0.162 29.211 12.342 1.00 19.09 18 VAL D N 1
ATOM 2778 C CA . VAL D 1 38 ? -0.423 30.647 12.389 1.00 20.06 18 VAL D CA 1
ATOM 2779 C C . VAL D 1 38 ? 0.456 31.334 11.358 1.00 21.39 18 VAL D C 1
ATOM 2780 O O . VAL D 1 38 ? 1.654 31.037 11.255 1.00 22.75 18 VAL D O 1
ATOM 2784 N N . GLY D 1 39 ? -0.131 32.257 10.598 1.00 21.31 19 GLY D N 1
ATOM 2785 C CA . GLY D 1 39 ? 0.617 32.993 9.598 1.00 22.81 19 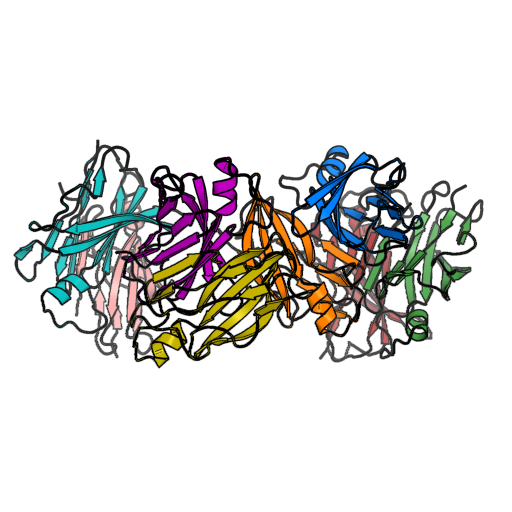GLY D CA 1
ATOM 2786 C C . GLY D 1 39 ? 0.803 32.283 8.276 1.00 22.20 19 GLY D C 1
ATOM 2787 O O . GLY D 1 39 ? 1.611 32.737 7.457 1.00 26.93 19 GLY D O 1
ATOM 2788 N N . VAL D 1 40 ? 0.082 31.192 8.038 1.00 20.28 20 VAL D N 1
ATOM 2789 C CA . VAL D 1 40 ? 0.185 30.454 6.783 1.00 20.02 20 VAL D CA 1
ATOM 2790 C C . VAL D 1 40 ? -0.544 31.229 5.692 1.00 20.04 20 VAL D C 1
ATOM 2791 O O . VAL D 1 40 ? -1.754 31.461 5.783 1.00 22.19 20 VAL D O 1
ATOM 2795 N N . LYS D 1 41 ? 0.189 31.625 4.655 1.00 22.97 21 LYS D N 1
ATOM 2796 C CA . LYS D 1 41 ? -0.411 32.347 3.543 1.00 22.10 21 LYS D CA 1
ATOM 2797 C C . LYS D 1 41 ? -1.182 31.390 2.645 1.00 19.95 21 LYS D C 1
ATOM 2798 O O . LYS D 1 41 ? -0.750 30.260 2.401 1.00 19.63 21 LYS D O 1
ATOM 2804 N N . LEU D 1 42 ? -2.333 31.853 2.157 1.00 19.52 22 LEU D N 1
ATOM 2805 C CA . LEU D 1 42 ? -3.247 31.041 1.370 1.00 17.31 22 LEU D CA 1
ATOM 2806 C C . LEU D 1 42 ? -3.567 31.744 0.058 1.00 17.80 22 LEU D C 1
ATOM 2807 O O . LEU D 1 42 ? -3.508 32.973 -0.046 1.00 18.41 22 LEU D O 1
ATOM 2812 N N . ALA D 1 43 ? -3.921 30.944 -0.947 1.00 17.00 23 ALA D N 1
ATOM 2813 C CA . ALA D 1 43 ? -4.369 31.473 -2.232 1.00 16.69 23 ALA D CA 1
ATOM 2814 C C . ALA D 1 43 ? -5.432 30.540 -2.793 1.00 16.13 23 ALA D C 1
ATOM 2815 O O . ALA D 1 43 ? -5.156 29.364 -3.041 1.00 19.80 23 ALA D O 1
ATOM 2817 N N . LEU D 1 44 ? -6.639 31.060 -2.989 1.00 17.91 24 LEU D N 1
ATOM 2818 C CA . LEU D 1 44 ? -7.764 30.279 -3.484 1.00 17.51 24 LEU D CA 1
ATOM 2819 C C . LEU D 1 44 ? -7.978 30.569 -4.965 1.00 16.10 24 LEU D C 1
ATOM 2820 O O . LEU D 1 44 ? -8.043 31.733 -5.371 1.00 18.25 24 LEU D O 1
ATOM 2825 N N . TYR D 1 45 ? -8.102 29.509 -5.762 1.00 16.79 25 TYR D N 1
ATOM 2826 C CA . TYR D 1 45 ? -8.238 29.620 -7.206 1.00 17.30 25 TYR D CA 1
ATOM 2827 C C . TYR D 1 45 ? -9.476 28.878 -7.675 1.00 17.65 25 TYR D C 1
ATOM 2828 O O . TYR D 1 45 ? -9.780 27.788 -7.182 1.00 17.15 25 TYR D O 1
ATOM 2837 N N . ALA D 1 46 ? -10.189 29.476 -8.625 1.00 18.92 26 ALA D N 1
ATOM 2838 C CA . ALA D 1 46 ? -11.163 28.747 -9.421 1.00 21.11 26 ALA D CA 1
ATOM 2839 C C . ALA D 1 46 ? -10.446 28.159 -10.629 1.00 23.70 26 ALA D C 1
ATOM 2840 O O . ALA D 1 46 ? -9.624 28.828 -11.260 1.00 22.08 26 ALA D O 1
ATOM 2842 N N . VAL D 1 47 ? -10.743 26.900 -10.935 1.00 23.63 27 VAL D N 1
ATOM 2843 C CA . VAL D 1 47 ? -10.087 26.177 -12.020 1.00 23.64 27 VAL D CA 1
ATOM 2844 C C . VAL D 1 47 ? -11.124 25.901 -13.099 1.00 25.89 27 VAL D C 1
ATOM 2845 O O . VAL D 1 47 ? -12.163 25.285 -12.830 1.00 26.19 27 VAL D O 1
ATOM 2849 N N . GLY D 1 48 ? -10.839 26.351 -14.318 1.00 27.90 28 GLY D N 1
ATOM 2850 C CA . GLY D 1 48 ? -11.732 26.158 -15.435 1.00 37.57 28 GLY D CA 1
ATOM 2851 C C . GLY D 1 48 ? -11.036 25.561 -16.642 1.00 44.39 28 GLY D C 1
ATOM 2852 O O . GLY D 1 48 ? -9.888 25.109 -16.567 1.00 45.77 28 GLY D O 1
ATOM 2853 N N . PRO D 1 49 ? -11.735 25.532 -17.781 1.00 49.44 29 PRO D N 1
ATOM 2854 C CA . PRO D 1 49 ? -11.110 24.993 -19.005 1.00 54.77 29 PRO D CA 1
ATOM 2855 C C . PRO D 1 49 ? -9.858 25.738 -19.444 1.00 53.20 29 PRO D C 1
ATOM 2856 O O . PRO D 1 49 ? -8.812 25.107 -19.653 1.00 55.55 29 PRO D O 1
ATOM 2860 N N . VAL D 1 50 ? -9.930 27.065 -19.601 1.00 49.15 30 VAL D N 1
ATOM 2861 C CA . VAL D 1 50 ? -8.792 27.807 -20.146 1.00 54.22 30 VAL D CA 1
ATOM 2862 C C . VAL D 1 50 ? -7.716 28.096 -19.114 1.00 51.13 30 VAL D C 1
ATOM 2863 O O . VAL D 1 50 ? -6.598 28.463 -19.492 1.00 58.24 30 VAL D O 1
ATOM 2867 N N . GLY D 1 51 ? -8.007 27.947 -17.828 1.00 43.91 31 GLY D N 1
ATOM 2868 C CA . GLY D 1 51 ? -6.986 28.158 -16.822 1.00 33.13 31 GLY D CA 1
ATOM 2869 C C . GLY D 1 51 ? -7.604 28.506 -15.479 1.00 29.88 31 GLY D C 1
ATOM 2870 O O . GLY D 1 51 ? -8.800 28.318 -15.258 1.00 29.22 31 GLY D O 1
ATOM 2871 N N . LYS D 1 52 ? -6.751 29.017 -14.598 1.00 24.79 32 LYS D N 1
ATOM 2872 C CA . LYS D 1 52 ? -7.113 29.305 -13.220 1.00 21.35 32 LYS D CA 1
ATOM 2873 C C . LYS D 1 52 ? -7.325 30.801 -13.025 1.00 21.90 32 LYS D C 1
ATOM 2874 O O . LYS D 1 52 ? -6.760 31.626 -13.748 1.00 21.44 32 LYS D O 1
ATOM 2880 N N . THR D 1 53 ? -8.154 31.144 -12.042 1.00 20.21 33 THR D N 1
ATOM 2881 C CA . THR D 1 53 ? -8.439 32.533 -11.700 1.00 22.05 33 THR D CA 1
ATOM 2882 C C . THR D 1 53 ? -8.283 32.704 -10.197 1.00 19.89 33 THR D C 1
ATOM 2883 O O . THR D 1 53 ? -8.913 31.980 -9.421 1.00 18.70 33 THR D O 1
ATOM 2887 N N . LEU D 1 54 ? -7.444 33.656 -9.790 1.00 18.99 34 LEU D N 1
ATOM 2888 C CA . LEU D 1 54 ? -7.247 33.923 -8.371 1.00 20.04 34 LEU D CA 1
ATOM 2889 C C . LEU D 1 54 ? -8.486 34.597 -7.796 1.00 20.71 34 LEU D C 1
ATOM 2890 O O . LEU D 1 54 ? -8.897 35.663 -8.267 1.00 21.13 34 LEU D O 1
ATOM 2895 N N . LEU D 1 55 ? -9.073 33.978 -6.775 1.00 19.04 35 LEU D N 1
ATOM 2896 C CA . LEU D 1 55 ? -10.255 34.506 -6.109 1.00 18.15 35 LEU D CA 1
ATOM 2897 C C . LEU D 1 55 ? -9.930 35.256 -4.826 1.00 19.25 35 LEU D C 1
ATOM 2898 O O . LEU D 1 55 ? -10.549 36.287 -4.545 1.00 18.70 35 LEU D O 1
ATOM 2903 N N . LYS D 1 56 ? -8.979 34.765 -4.034 1.00 16.04 36 LYS D N 1
ATOM 2904 C CA . LYS D 1 56 ? -8.710 35.362 -2.735 1.00 17.17 36 LYS D CA 1
ATOM 2905 C C . LYS D 1 56 ? -7.325 34.956 -2.255 1.00 18.12 36 LYS D C 1
ATOM 2906 O O . LYS D 1 56 ? -6.873 33.835 -2.507 1.00 16.60 36 LYS D O 1
ATOM 2912 N N . GLN D 1 57 ? -6.659 35.888 -1.582 1.00 16.83 37 GLN D N 1
ATOM 2913 C CA . GLN D 1 57 ? -5.467 35.622 -0.793 1.00 17.93 37 GLN D CA 1
ATOM 2914 C C . GLN D 1 57 ? -5.800 35.873 0.671 1.00 18.02 37 GLN D C 1
ATOM 2915 O O . GLN D 1 57 ? -6.587 36.771 0.989 1.00 18.39 37 GLN D O 1
ATOM 2921 N N . ALA D 1 58 ? -5.217 35.075 1.560 1.00 17.82 38 ALA D N 1
ATOM 2922 C CA . ALA D 1 58 ? -5.503 35.218 2.982 1.00 22.81 38 ALA D CA 1
ATOM 2923 C C . ALA D 1 58 ? -4.355 34.621 3.783 1.00 23.08 38 ALA D C 1
ATOM 2924 O O . ALA D 1 58 ? -3.468 33.960 3.240 1.00 19.83 38 ALA D O 1
ATOM 2926 N N . VAL D 1 59 ? -4.384 34.882 5.091 1.00 21.15 39 VAL D N 1
ATOM 2927 C CA . VAL D 1 59 ? -3.377 34.419 6.038 1.00 21.93 39 VAL D CA 1
ATOM 2928 C C . VAL D 1 59 ? -4.106 33.862 7.256 1.00 22.57 39 VAL D C 1
ATOM 2929 O O . VAL D 1 59 ? -5.060 34.479 7.746 1.00 19.68 39 VAL D O 1
ATOM 2933 N N . THR D 1 60 ? -3.665 32.700 7.739 1.00 20.48 40 THR D N 1
ATOM 2934 C CA . THR D 1 60 ? -4.309 32.081 8.888 1.00 21.02 40 THR D CA 1
ATOM 2935 C C . THR D 1 60 ? -4.062 32.905 10.145 1.00 20.59 40 THR D C 1
ATOM 2936 O O . THR D 1 60 ? -2.970 33.440 10.355 1.00 20.47 40 THR D O 1
ATOM 2940 N N . ASN D 1 61 ? -5.091 33.015 10.979 1.00 22.99 41 ASN D N 1
ATOM 2941 C CA . ASN D 1 61 ? -5.018 33.810 12.200 1.00 23.63 41 ASN D CA 1
ATOM 2942 C C . ASN D 1 61 ? -4.406 32.969 13.326 1.00 24.14 41 ASN D C 1
ATOM 2943 O O . ASN D 1 61 ? -3.822 31.912 13.069 1.00 22.00 41 ASN D O 1
ATOM 2948 N N . SER D 1 62 ? -4.559 33.415 14.579 1.00 26.43 42 SER D N 1
ATOM 2949 C CA . SER D 1 62 ? -3.962 32.727 15.714 1.00 27.25 42 SER D CA 1
ATOM 2950 C C . SER D 1 62 ? -4.581 31.362 15.979 1.00 26.50 42 SER D C 1
ATOM 2951 O O . SER D 1 62 ? -3.982 30.565 16.707 1.00 26.97 42 SER D O 1
ATOM 2954 N N . ASP D 1 63 ? -5.764 31.081 15.433 1.00 25.81 43 ASP D N 1
ATOM 2955 C CA . ASP D 1 63 ? -6.393 29.773 15.556 1.00 27.16 43 ASP D CA 1
ATOM 2956 C C . ASP D 1 63 ? -6.188 28.919 14.310 1.00 30.20 43 ASP D C 1
ATOM 2957 O O . ASP D 1 63 ? -6.827 27.869 14.171 1.00 25.72 43 ASP D O 1
ATOM 2962 N N . GLY D 1 64 ? -5.303 29.339 13.409 1.00 22.85 44 GLY D N 1
ATOM 2963 C CA . GLY D 1 64 ? -5.085 28.610 12.175 1.00 22.26 44 GLY D CA 1
ATOM 2964 C C . GLY D 1 64 ? -6.219 28.700 11.183 1.00 20.73 44 GLY D C 1
ATOM 2965 O O . GLY D 1 64 ? -6.281 27.893 10.250 1.00 16.62 44 GLY D O 1
ATOM 2966 N N . ARG D 1 65 ? -7.119 29.659 11.357 1.00 22.95 45 ARG D N 1
ATOM 2967 C CA . ARG D 1 65 ? -8.280 29.847 10.500 1.00 19.05 45 ARG D CA 1
ATOM 2968 C C . ARG D 1 65 ? -8.207 31.217 9.831 1.00 19.25 45 ARG D C 1
ATOM 2969 O O . ARG D 1 65 ? -7.230 31.954 9.973 1.00 19.28 45 ARG D O 1
ATOM 2977 N N . CYS D 1 66 ? -9.257 31.556 9.090 1.00 19.61 46 CYS D N 1
ATOM 2978 C CA . CYS D 1 66 ? -9.376 32.859 8.452 1.00 26.81 46 CYS D CA 1
ATOM 2979 C C . CYS D 1 66 ? -10.446 33.678 9.159 1.00 26.26 46 CYS D C 1
ATOM 2980 O O . CYS D 1 66 ? -11.498 33.148 9.530 1.00 23.97 46 CYS D O 1
ATOM 2983 N N . ASP D 1 67 ? -10.163 34.971 9.354 1.00 25.52 47 ASP D N 1
ATOM 2984 C CA . ASP D 1 67 ? -11.126 35.854 10.006 1.00 33.33 47 ASP D CA 1
ATOM 2985 C C . ASP D 1 67 ? -12.423 35.953 9.215 1.00 29.83 47 ASP D C 1
ATOM 2986 O O . ASP D 1 67 ? -13.502 36.082 9.803 1.00 35.22 47 ASP D O 1
ATOM 2991 N N . GLU D 1 68 ? -12.340 35.908 7.890 1.00 28.19 48 GLU D N 1
ATOM 2992 C CA . GLU D 1 68 ? -13.503 35.872 7.028 1.00 29.62 48 GLU D CA 1
ATOM 2993 C C . GLU D 1 68 ? -13.506 34.578 6.224 1.00 29.87 48 GLU D C 1
ATOM 2994 O O . GLU D 1 68 ? -12.440 34.022 5.942 1.00 23.78 48 GLU D O 1
ATOM 3000 N N . PRO D 1 69 ? -14.680 34.065 5.858 1.00 29.72 49 PRO D N 1
ATOM 3001 C CA . PRO D 1 69 ? -14.723 32.893 4.977 1.00 27.44 49 PRO D CA 1
ATOM 3002 C C . PRO D 1 69 ? -14.044 33.184 3.645 1.00 26.84 49 PRO D C 1
ATOM 3003 O O . PRO D 1 69 ? -14.068 34.312 3.144 1.00 23.77 49 PRO D O 1
ATOM 3007 N N . LEU D 1 70 ? -13.412 32.148 3.083 1.00 23.56 50 LEU D N 1
ATOM 3008 C CA . LEU D 1 70 ? -12.746 32.297 1.792 1.00 26.74 50 LEU D CA 1
ATOM 3009 C C . LEU D 1 70 ? -13.745 32.643 0.697 1.00 26.57 50 LEU D C 1
ATOM 3010 O O . LEU D 1 70 ? -13.491 33.525 -0.132 1.00 23.06 50 LEU D O 1
ATOM 3015 N N . LEU D 1 71 ? -14.881 31.950 0.672 1.00 22.95 51 LEU D N 1
ATOM 3016 C CA . LEU D 1 71 ? -16.001 32.295 -0.191 1.00 26.03 51 LEU D CA 1
ATOM 3017 C C . LEU D 1 71 ? -17.276 32.213 0.629 1.00 29.52 51 LEU D C 1
ATOM 3018 O O . LEU D 1 71 ? -17.381 31.406 1.556 1.00 25.77 51 LEU D O 1
ATOM 3023 N N . ALA D 1 72 ? -18.244 33.055 0.280 1.00 30.35 52 ALA D N 1
ATOM 3024 C CA . ALA D 1 72 ? -19.503 33.104 1.006 1.00 30.38 52 ALA D CA 1
ATOM 3025 C C . ALA D 1 72 ? -20.572 33.687 0.100 1.00 33.21 52 ALA D C 1
ATOM 3026 O O . ALA D 1 72 ? -20.289 34.540 -0.745 1.00 32.26 52 ALA D O 1
ATOM 3028 N N . GLY D 1 73 ? -21.800 33.208 0.282 1.00 34.83 53 GLY D N 1
ATOM 3029 C CA . GLY D 1 73 ? -22.919 33.750 -0.471 1.00 39.02 53 GLY D CA 1
ATOM 3030 C C . GLY D 1 73 ? -22.801 33.471 -1.957 1.00 39.94 53 GLY D C 1
ATOM 3031 O O . GLY D 1 73 ? -22.439 32.370 -2.386 1.00 36.58 53 GLY D O 1
ATOM 3032 N N . GLU D 1 74 ? -23.108 34.493 -2.758 1.00 39.64 54 GLU D N 1
ATOM 3033 C CA . GLU D 1 74 ? -23.104 34.339 -4.207 1.00 42.72 54 GLU D CA 1
ATOM 3034 C C . GLU D 1 74 ? -21.708 34.071 -4.760 1.00 44.51 54 GLU D C 1
ATOM 3035 O O . GLU D 1 74 ? -21.585 33.513 -5.856 1.00 44.89 54 GLU D O 1
ATOM 3041 N N . ALA D 1 75 ? -20.655 34.436 -4.024 1.00 36.24 55 ALA D N 1
ATOM 3042 C CA . ALA D 1 75 ? -19.297 34.147 -4.470 1.00 34.25 55 ALA D CA 1
ATOM 3043 C C . ALA D 1 75 ? -18.984 32.656 -4.450 1.00 34.45 55 ALA D C 1
ATOM 3044 O O . ALA D 1 75 ? -18.091 32.212 -5.180 1.00 30.63 55 ALA D O 1
ATOM 3046 N N . LEU D 1 76 ? -19.688 31.879 -3.631 1.00 34.29 56 LEU D N 1
ATOM 3047 C CA . LEU D 1 76 ? -19.526 30.430 -3.625 1.00 33.13 56 LEU D CA 1
ATOM 3048 C C . LEU D 1 76 ? -20.337 29.851 -4.777 1.00 29.58 56 LEU D C 1
ATOM 3049 O O . LEU D 1 76 ? -21.571 29.867 -4.747 1.00 26.15 56 LEU D O 1
ATOM 3054 N N . GLN D 1 77 ? -19.649 29.342 -5.795 1.00 26.54 57 GLN D N 1
ATOM 3055 C CA . GLN D 1 77 ? -20.294 28.825 -6.989 1.00 27.81 57 GLN D CA 1
ATOM 3056 C C . GLN D 1 77 ? -19.923 27.363 -7.206 1.00 29.82 57 GLN D C 1
ATOM 3057 O O . GLN D 1 77 ? -18.922 26.865 -6.684 1.00 20.20 57 GLN D O 1
ATOM 3063 N N . VAL D 1 78 ? -20.765 26.680 -7.982 1.00 30.53 58 VAL D N 1
ATOM 3064 C CA . VAL D 1 78 ? -20.481 25.311 -8.394 1.00 26.01 58 VAL D CA 1
ATOM 3065 C C . VAL D 1 78 ? -19.277 25.315 -9.326 1.00 23.49 58 VAL D C 1
ATOM 3066 O O . VAL D 1 78 ? -19.230 26.077 -10.301 1.00 26.96 58 VAL D O 1
ATOM 3070 N N . GLY D 1 79 ? -18.291 24.482 -9.028 1.00 24.60 59 GLY D N 1
ATOM 3071 C CA . GLY D 1 79 ? -17.126 24.398 -9.883 1.00 24.35 59 GLY D CA 1
ATOM 3072 C C . GLY D 1 79 ? -15.940 23.790 -9.157 1.00 25.22 59 GLY D C 1
ATOM 3073 O O . GLY D 1 79 ? -16.045 23.329 -8.021 1.00 22.51 59 GLY D O 1
ATOM 3074 N N . LYS D 1 80 ? -14.809 23.796 -9.858 1.00 22.92 60 LYS D N 1
ATOM 3075 C CA . LYS D 1 80 ? -13.555 23.273 -9.339 1.00 21.95 60 LYS D CA 1
ATOM 3076 C C . LYS D 1 80 ? -12.732 24.395 -8.723 1.00 22.82 60 LYS D C 1
ATOM 3077 O O . LYS D 1 80 ? -12.816 25.554 -9.139 1.00 21.93 60 LYS D O 1
ATOM 3083 N N . TYR D 1 81 ? -11.923 24.035 -7.731 1.00 21.73 61 TYR D N 1
ATOM 3084 C CA . TYR D 1 81 ? -11.154 25.009 -6.974 1.00 17.95 61 TYR D CA 1
ATOM 3085 C C . TYR D 1 81 ? -9.777 24.445 -6.660 1.00 17.27 61 TYR D C 1
ATOM 3086 O O . TYR D 1 81 ? -9.537 23.240 -6.752 1.00 17.88 61 TYR D O 1
ATOM 3095 N N . GLU D 1 82 ? -8.870 25.344 -6.282 1.00 17.11 62 GLU D N 1
ATOM 3096 C CA . GLU D 1 82 ? -7.548 24.976 -5.787 1.00 17.45 62 GLU D CA 1
ATOM 3097 C C . GLU D 1 82 ? -7.194 25.904 -4.638 1.00 16.41 62 GLU D C 1
ATOM 3098 O O . GLU D 1 82 ? -7.096 27.119 -4.831 1.00 15.28 62 GLU D O 1
ATOM 3104 N N . LEU D 1 83 ? -7.006 25.335 -3.452 1.00 18.79 63 LEU D N 1
ATOM 3105 C CA . LEU D 1 83 ? -6.594 26.080 -2.267 1.00 15.13 63 LEU D CA 1
ATOM 3106 C C . LEU D 1 83 ? -5.135 25.736 -1.990 1.00 18.02 63 LEU D C 1
ATOM 3107 O O . LEU D 1 83 ? -4.822 24.607 -1.595 1.00 12.98 63 LEU D O 1
ATOM 3112 N N . VAL D 1 84 ? -4.248 26.707 -2.197 1.00 16.11 64 VAL D N 1
ATOM 3113 C CA . VAL D 1 84 ? -2.810 26.505 -2.069 1.00 17.66 64 VAL D CA 1
ATOM 3114 C C . VAL D 1 84 ? -2.354 27.021 -0.711 1.00 15.91 64 VAL D C 1
ATOM 3115 O O . VAL D 1 84 ? -2.686 28.146 -0.317 1.00 14.20 64 VAL D O 1
ATOM 3119 N N . PHE D 1 85 ? -1.583 26.202 -0.002 1.00 17.04 65 PHE D N 1
ATOM 3120 C CA . PHE D 1 85 ? -1.063 26.532 1.320 1.00 17.61 65 PHE D CA 1
ATOM 3121 C C . PHE D 1 85 ? 0.446 26.705 1.219 1.00 15.83 65 PHE D C 1
ATOM 3122 O O . PHE D 1 85 ? 1.153 25.765 0.843 1.00 12.62 65 PHE D O 1
ATOM 3130 N N . ALA D 1 86 ? 0.940 27.895 1.560 1.00 13.21 66 ALA D N 1
ATOM 3131 C CA . ALA D 1 86 ? 2.380 28.158 1.576 1.00 15.43 66 ALA D CA 1
ATOM 3132 C C . ALA D 1 86 ? 3.005 27.554 2.836 1.00 17.27 66 ALA D C 1
ATOM 3133 O O . ALA D 1 86 ? 3.532 28.244 3.706 1.00 13.38 66 ALA D O 1
ATOM 3135 N N . ALA D 1 87 ? 2.945 26.219 2.904 1.00 16.41 67 ALA D N 1
ATOM 3136 C CA . ALA D 1 87 ? 3.335 25.514 4.122 1.00 17.03 67 ALA D CA 1
ATOM 3137 C C . ALA D 1 87 ? 4.847 25.521 4.313 1.00 16.74 67 ALA D C 1
ATOM 3138 O O . ALA D 1 87 ? 5.336 25.614 5.445 1.00 12.66 67 ALA D O 1
ATOM 3140 N N . GLY D 1 88 ? 5.605 25.414 3.219 1.00 15.88 68 GLY D N 1
ATOM 3141 C CA . GLY D 1 88 ? 7.054 25.427 3.329 1.00 19.83 68 GLY D CA 1
ATOM 3142 C C . GLY D 1 88 ? 7.596 26.724 3.902 1.00 21.31 68 GLY D C 1
ATOM 3143 O O . GLY D 1 88 ? 8.552 26.715 4.686 1.00 18.43 68 GLY D O 1
ATOM 3144 N N . ASP D 1 89 ? 7.007 27.858 3.512 1.00 18.98 69 ASP D N 1
ATOM 3145 C CA . ASP D 1 89 ? 7.395 29.128 4.120 1.00 22.51 69 ASP D CA 1
ATOM 3146 C C . ASP D 1 89 ? 7.056 29.154 5.601 1.00 22.87 69 ASP D C 1
ATOM 3147 O O . ASP D 1 89 ? 7.798 29.738 6.401 1.00 21.33 69 ASP D O 1
ATOM 3152 N N . TYR D 1 90 ? 5.943 28.526 5.981 1.00 17.86 70 TYR D N 1
ATOM 3153 C CA . TYR D 1 90 ? 5.552 28.496 7.384 1.00 20.24 70 TYR D CA 1
ATOM 3154 C C . TYR D 1 90 ? 6.579 27.744 8.220 1.00 21.20 70 TYR D C 1
ATOM 3155 O O . TYR D 1 90 ? 7.015 28.226 9.271 1.00 16.92 70 TYR D O 1
ATOM 3164 N N . PHE D 1 91 ? 6.977 26.551 7.768 1.00 18.88 71 PHE D N 1
ATOM 3165 C CA . PHE D 1 91 ? 7.918 25.752 8.545 1.00 20.53 71 PHE D CA 1
ATOM 3166 C C . PHE D 1 91 ? 9.309 26.368 8.547 1.00 26.72 71 PHE D C 1
ATOM 3167 O O . PHE D 1 91 ? 10.039 26.236 9.535 1.00 28.53 71 PHE D O 1
ATOM 3175 N N . ALA D 1 92 ? 9.695 27.042 7.461 1.00 20.64 72 ALA D N 1
ATOM 3176 C CA . ALA D 1 92 ? 10.958 27.772 7.469 1.00 24.19 72 ALA D CA 1
ATOM 3177 C C . ALA D 1 92 ? 10.914 28.929 8.458 1.00 23.79 72 ALA D C 1
ATOM 3178 O O . ALA D 1 92 ? 11.914 29.227 9.119 1.00 34.08 72 ALA D O 1
ATOM 3180 N N . ALA D 1 93 ? 9.761 29.590 8.576 1.00 23.20 73 ALA D N 1
ATOM 3181 C CA . ALA D 1 93 ? 9.627 30.694 9.517 1.00 26.75 73 ALA D CA 1
ATOM 3182 C C . ALA D 1 93 ? 9.617 30.221 10.965 1.00 30.74 73 ALA D C 1
ATOM 3183 O O . ALA D 1 93 ? 9.905 31.016 11.865 1.00 32.73 73 ALA D O 1
ATOM 3185 N N . GLN D 1 94 ? 9.296 28.953 11.209 1.00 39.46 74 GLN D N 1
ATOM 3186 C CA . GLN D 1 94 ? 9.278 28.404 12.557 1.00 41.61 74 GLN D CA 1
ATOM 3187 C C . GLN D 1 94 ? 10.634 27.862 12.990 1.00 44.12 74 GLN D C 1
ATOM 3188 O O . GLN D 1 94 ? 10.731 27.243 14.055 1.00 46.46 74 GLN D O 1
ATOM 3194 N N . GLY D 1 95 ? 11.679 28.085 12.194 1.00 44.29 75 GLY D N 1
ATOM 3195 C CA . GLY D 1 95 ? 13.016 27.644 12.526 1.00 47.19 75 GLY D CA 1
ATOM 3196 C C . GLY D 1 95 ? 13.430 26.333 11.894 1.00 47.14 75 GLY D C 1
ATOM 3197 O O . GLY D 1 95 ? 14.618 25.992 11.943 1.00 51.53 75 GLY D O 1
ATOM 3198 N N . GLU D 1 96 ? 12.492 25.590 11.309 1.00 42.72 76 GLU D N 1
ATOM 3199 C CA . GLU D 1 96 ? 12.802 24.325 10.645 1.00 47.43 76 GLU D CA 1
ATOM 3200 C C . GLU D 1 96 ? 13.612 24.612 9.389 1.00 40.52 76 GLU D C 1
ATOM 3201 O O . GLU D 1 96 ? 13.069 25.041 8.370 1.00 48.24 76 GLU D O 1
ATOM 3207 N N . GLN D 1 97 ? 14.919 24.381 9.455 1.00 50.44 77 GLN D N 1
ATOM 3208 C CA . GLN D 1 97 ? 15.789 24.519 8.293 1.00 48.27 77 GLN D CA 1
ATOM 3209 C C . GLN D 1 97 ? 15.812 23.197 7.534 1.00 46.32 77 GLN D C 1
ATOM 3210 O O . GLN D 1 97 ? 16.200 22.163 8.087 1.00 52.00 77 GLN D O 1
ATOM 3216 N N . LEU D 1 98 ? 15.376 23.229 6.277 1.00 39.12 78 LEU D N 1
ATOM 3217 C CA . LEU D 1 98 ? 15.326 22.033 5.454 1.00 36.24 78 LEU D CA 1
ATOM 3218 C C . LEU D 1 98 ? 15.984 22.299 4.109 1.00 38.69 78 LEU D C 1
ATOM 3219 O O . LEU D 1 98 ? 15.838 23.392 3.545 1.00 35.98 78 LEU D O 1
ATOM 3224 N N . PRO D 1 99 ? 16.720 21.324 3.574 1.00 42.43 79 PRO D N 1
ATOM 3225 C CA . PRO D 1 99 ? 17.331 21.506 2.252 1.00 41.04 79 PRO D CA 1
ATOM 3226 C C . PRO D 1 99 ? 16.273 21.673 1.170 1.00 35.32 79 PRO D C 1
ATOM 3227 O O . PRO D 1 99 ? 15.150 21.177 1.281 1.00 34.78 79 PRO D O 1
ATOM 3231 N N . GLU D 1 100 ? 16.646 22.384 0.116 1.00 35.84 80 GLU D N 1
ATOM 3232 C CA . GLU D 1 100 ? 15.840 22.812 -1.014 1.00 37.30 80 GLU D CA 1
ATOM 3233 C C . GLU D 1 100 ? 16.069 21.899 -2.216 1.00 31.35 80 GLU D C 1
ATOM 3234 O O . GLU D 1 100 ? 17.214 21.514 -2.493 1.00 33.57 80 GLU D O 1
ATOM 3240 N N . PRO D 1 101 ? 15.017 21.555 -2.979 1.00 28.49 81 PRO D N 1
ATOM 3241 C CA . PRO D 1 101 ? 13.602 21.913 -2.795 1.00 26.19 81 PRO D CA 1
ATOM 3242 C C . PRO D 1 101 ? 12.897 21.088 -1.723 1.00 24.97 81 PRO D C 1
ATOM 3243 O O . PRO D 1 101 ? 13.046 19.887 -1.656 1.00 23.44 81 PRO D O 1
ATOM 3247 N N . ARG D 1 102 ? 12.110 21.745 -0.876 1.00 23.99 82 ARG D N 1
ATOM 3248 C CA . ARG D 1 102 ? 11.433 21.088 0.234 1.00 23.14 82 ARG D CA 1
ATOM 3249 C C . ARG D 1 102 ? 10.399 20.082 -0.275 1.00 24.04 82 ARG D C 1
ATOM 3250 O O . ARG D 1 102 ? 9.765 20.278 -1.316 1.00 19.51 82 ARG D O 1
ATOM 3258 N N . PHE D 1 103 ? 10.251 18.979 0.463 1.00 20.46 83 PHE D N 1
ATOM 3259 C CA . PHE D 1 103 ? 9.251 17.985 0.095 1.00 19.20 83 PHE D CA 1
ATOM 3260 C C . PHE D 1 103 ? 7.843 18.559 0.205 1.00 20.02 83 PHE D C 1
ATOM 3261 O O . PHE D 1 103 ? 6.999 18.318 -0.666 1.00 16.81 83 PHE D O 1
ATOM 3269 N N . VAL D 1 104 ? 7.574 19.318 1.263 1.00 19.08 84 VAL D N 1
ATOM 3270 C CA . VAL D 1 104 ? 6.328 20.058 1.420 1.00 18.89 84 VAL D CA 1
ATOM 3271 C C . VAL D 1 104 ? 6.667 21.538 1.291 1.00 19.64 84 VAL D C 1
ATOM 3272 O O . VAL D 1 104 ? 7.304 22.115 2.181 1.00 21.06 84 VAL D O 1
ATOM 3276 N N . ASP D 1 105 ? 6.264 22.158 0.181 1.00 19.19 85 ASP D N 1
ATOM 3277 C CA . ASP D 1 105 ? 6.462 23.594 0.015 1.00 21.05 85 ASP D CA 1
ATOM 3278 C C . ASP D 1 105 ? 5.120 24.301 -0.136 1.00 20.69 85 ASP D C 1
ATOM 3279 O O . ASP D 1 105 ? 4.537 24.754 0.855 1.00 21.36 85 ASP D O 1
ATOM 3284 N N . GLU D 1 106 ? 4.626 24.416 -1.365 1.00 18.03 86 GLU D N 1
ATOM 3285 C CA . GLU D 1 106 ? 3.282 24.926 -1.613 1.00 15.86 86 GLU D CA 1
ATOM 3286 C C . GLU D 1 106 ? 2.361 23.724 -1.798 1.00 16.73 86 GLU D C 1
ATOM 3287 O O . GLU D 1 106 ? 2.500 22.966 -2.764 1.00 13.25 86 GLU D O 1
ATOM 3293 N N . VAL D 1 107 ? 1.453 23.536 -0.845 1.00 15.94 87 VAL D N 1
ATOM 3294 C CA . VAL D 1 107 ? 0.515 22.420 -0.848 1.00 13.51 87 VAL D CA 1
ATOM 3295 C C . VAL D 1 107 ? -0.701 22.813 -1.674 1.00 14.37 87 VAL D C 1
ATOM 3296 O O . VAL D 1 107 ? -1.389 23.787 -1.352 1.00 12.80 87 VAL D O 1
ATOM 3300 N N . VAL D 1 108 ? -0.969 22.051 -2.729 1.00 14.29 88 VAL D N 1
ATOM 3301 C CA . VAL D 1 108 ? -2.092 22.295 -3.627 1.00 14.05 88 VAL D CA 1
ATOM 3302 C C . VAL D 1 108 ? -3.221 21.349 -3.245 1.00 16.47 88 VAL D C 1
ATOM 3303 O O . VAL D 1 108 ? -3.068 20.126 -3.334 1.00 16.27 88 VAL D O 1
ATOM 3307 N N . ILE D 1 109 ? -4.358 21.899 -2.833 1.00 15.53 89 ILE D N 1
ATOM 3308 C CA . ILE D 1 109 ? -5.536 21.099 -2.520 1.00 18.23 89 ILE D CA 1
ATOM 3309 C C . ILE D 1 109 ? -6.593 21.416 -3.571 1.00 18.45 89 ILE D C 1
ATOM 3310 O O . ILE D 1 109 ? -7.310 22.420 -3.478 1.00 14.00 89 ILE D O 1
ATOM 3315 N N . ALA D 1 110 ? -6.693 20.549 -4.576 1.00 18.72 90 ALA D N 1
ATOM 3316 C CA . ALA D 1 110 ? -7.708 20.668 -5.614 1.00 19.96 90 ALA D CA 1
ATOM 3317 C C . ALA D 1 110 ? -8.965 19.928 -5.176 1.00 18.69 90 ALA D C 1
ATOM 3318 O O . ALA D 1 110 ? -8.893 18.777 -4.733 1.00 18.97 90 ALA D O 1
ATOM 3320 N N . PHE D 1 111 ? -10.116 20.587 -5.301 1.00 17.86 91 PHE D N 1
ATOM 3321 C CA . PHE D 1 111 ? -11.375 19.984 -4.892 1.00 18.18 91 PHE D CA 1
ATOM 3322 C C . PHE D 1 111 ? -12.515 20.612 -5.682 1.00 20.61 91 PHE D C 1
ATOM 3323 O O . PHE D 1 111 ? -12.365 21.673 -6.292 1.00 18.60 91 PHE D O 1
ATOM 3331 N N . GLY D 1 112 ? -13.663 19.941 -5.654 1.00 19.05 92 GLY D N 1
ATOM 3332 C CA . GLY D 1 112 ? -14.847 20.410 -6.345 1.00 20.81 92 GLY D CA 1
ATOM 3333 C C . GLY D 1 112 ? -15.978 20.711 -5.380 1.00 20.63 92 GLY D C 1
ATOM 3334 O O . GLY D 1 112 ? -16.097 20.091 -4.322 1.00 20.49 92 GLY D O 1
ATOM 3335 N N . ILE D 1 113 ? -16.811 21.675 -5.756 1.00 21.37 93 ILE D N 1
ATOM 3336 C CA . ILE D 1 113 ? -17.982 22.069 -4.985 1.00 22.17 93 ILE D CA 1
ATOM 3337 C C . ILE D 1 113 ? -19.196 21.798 -5.859 1.00 24.94 93 ILE D C 1
ATOM 3338 O O . ILE D 1 113 ? -19.383 22.452 -6.893 1.00 26.27 93 ILE D O 1
ATOM 3343 N N . ALA D 1 114 ? -20.015 20.826 -5.458 1.00 24.97 94 ALA D N 1
ATOM 3344 C CA . ALA D 1 114 ? -21.175 20.434 -6.244 1.00 26.40 94 ALA D CA 1
ATOM 3345 C C . ALA D 1 114 ? -22.469 21.086 -5.782 1.00 27.66 94 ALA D C 1
ATOM 3346 O O . ALA D 1 114 ? -23.459 21.053 -6.523 1.00 29.21 94 ALA D O 1
ATOM 3348 N N . ASP D 1 115 ? -22.489 21.678 -4.589 1.00 30.68 95 ASP D N 1
ATOM 3349 C CA . ASP D 1 115 ? -23.713 22.248 -4.023 1.00 30.60 95 ASP D CA 1
ATOM 3350 C C . ASP D 1 115 ? -23.349 23.574 -3.360 1.00 29.88 95 ASP D C 1
ATOM 3351 O O . ASP D 1 115 ? -22.777 23.590 -2.266 1.00 27.24 95 ASP D O 1
ATOM 3356 N N . ALA D 1 116 ? -23.690 24.684 -4.022 1.00 31.55 96 ALA D N 1
ATOM 3357 C CA . ALA D 1 116 ? -23.328 26.005 -3.522 1.00 31.42 96 ALA D CA 1
ATOM 3358 C C . ALA D 1 116 ? -24.058 26.368 -2.235 1.00 30.88 96 ALA D C 1
ATOM 3359 O O . ALA D 1 116 ? -23.647 27.313 -1.555 1.00 29.16 96 ALA D O 1
ATOM 3361 N N . SER D 1 117 ? -25.127 25.654 -1.893 1.00 32.86 97 SER D N 1
ATOM 3362 C CA . SER D 1 117 ? -25.895 25.938 -0.690 1.00 33.25 97 SER D CA 1
ATOM 3363 C C . SER D 1 117 ? -25.311 25.288 0.556 1.00 33.84 97 SER D C 1
ATOM 3364 O O . SER D 1 117 ? -25.846 25.496 1.649 1.00 36.23 97 SER D O 1
ATOM 3367 N N . GLN D 1 118 ? -24.237 24.514 0.427 1.00 29.67 98 GLN D N 1
ATOM 3368 C CA . GLN D 1 118 ? -23.646 23.811 1.556 1.00 30.34 98 GLN D CA 1
ATOM 3369 C C . GLN D 1 118 ? -22.367 24.499 2.015 1.00 27.53 98 GLN D C 1
ATOM 3370 O O . GLN D 1 118 ? -21.704 25.203 1.249 1.00 27.47 98 GLN D O 1
ATOM 3376 N N . ASN D 1 119 ? -22.030 24.289 3.283 1.00 29.95 99 ASN D N 1
ATOM 3377 C CA . ASN D 1 119 ? -20.749 24.733 3.810 1.00 26.98 99 ASN D CA 1
ATOM 3378 C C . ASN D 1 119 ? -19.680 23.696 3.493 1.00 24.96 99 ASN D C 1
ATOM 3379 O O . ASN D 1 119 ? -19.879 22.498 3.718 1.00 24.80 99 ASN D O 1
ATOM 3384 N N . TYR D 1 120 ? -18.549 24.154 2.965 1.00 23.92 100 TYR D N 1
ATOM 3385 C CA . TYR D 1 120 ? -17.402 23.293 2.705 1.00 21.59 100 TYR D CA 1
ATOM 3386 C C . TYR D 1 120 ? -16.243 23.759 3.575 1.00 22.02 100 TYR D C 1
ATOM 3387 O O . TYR D 1 120 ? -15.776 24.896 3.442 1.00 23.42 100 TYR D O 1
ATOM 3396 N N . HIS D 1 121 ? -15.800 22.887 4.475 1.00 20.61 101 HIS D N 1
ATOM 3397 C CA . HIS D 1 121 ? -14.656 23.134 5.345 1.00 22.41 101 HIS D CA 1
ATOM 3398 C C . HIS D 1 121 ? -13.532 22.207 4.902 1.00 23.41 101 HIS D C 1
ATOM 3399 O O . HIS D 1 121 ? -13.625 20.986 5.073 1.00 21.36 101 HIS D O 1
ATOM 3406 N N . VAL D 1 122 ? -12.479 22.780 4.324 1.00 17.50 102 VAL D N 1
ATOM 3407 C CA . VAL D 1 122 ? -11.368 21.990 3.798 1.00 19.50 102 VAL D CA 1
ATOM 3408 C C . VAL D 1 122 ? -10.109 22.306 4.597 1.00 21.45 102 VAL D C 1
ATOM 3409 O O . VAL D 1 122 ? -9.318 23.171 4.192 1.00 23.01 102 VAL D O 1
ATOM 3413 N N . PRO D 1 123 ? -9.877 21.643 5.720 1.00 19.96 103 PRO D N 1
ATOM 3414 C CA . PRO D 1 123 ? -8.699 21.938 6.535 1.00 20.16 103 PRO D CA 1
ATOM 3415 C C . PRO D 1 123 ? -7.461 21.237 5.984 1.00 21.33 103 PRO D C 1
ATOM 3416 O O . PRO D 1 123 ? -7.518 20.454 5.036 1.00 23.09 103 PRO D O 1
ATOM 3420 N N . LEU D 1 124 ? -6.324 21.539 6.604 1.00 21.30 104 LEU D N 1
ATOM 3421 C CA . LEU D 1 124 ? -5.048 20.931 6.262 1.00 17.93 104 LEU D CA 1
ATOM 3422 C C . LEU D 1 124 ? -4.358 20.511 7.548 1.00 18.38 104 LEU D C 1
ATOM 3423 O O . LEU D 1 124 ? -4.219 21.316 8.475 1.00 20.60 104 LEU D O 1
ATOM 3428 N N . VAL D 1 125 ? -3.934 19.257 7.598 1.00 17.78 105 VAL D N 1
ATOM 3429 C CA . VAL D 1 125 ? -3.240 18.682 8.744 1.00 20.11 105 VAL D CA 1
ATOM 3430 C C . VAL D 1 125 ? -1.855 18.309 8.234 1.00 19.80 105 VAL D C 1
ATOM 3431 O O . VAL D 1 125 ? -1.694 17.297 7.541 1.00 20.34 105 VAL D O 1
ATOM 3435 N N . VAL D 1 126 ? -0.850 19.114 8.569 1.00 18.26 106 VAL D N 1
ATOM 3436 C CA . VAL D 1 126 ? 0.382 19.161 7.793 1.00 17.62 106 VAL D CA 1
ATOM 3437 C C . VAL D 1 126 ? 1.601 19.067 8.702 1.00 19.09 106 VAL D C 1
ATOM 3438 O O . VAL D 1 126 ? 1.607 19.596 9.821 1.00 16.31 106 VAL D O 1
ATOM 3442 N N . SER D 1 127 ? 2.619 18.371 8.219 1.00 16.58 107 SER D N 1
ATOM 3443 C CA . SER D 1 127 ? 3.987 18.417 8.713 1.00 16.62 107 SER D CA 1
ATOM 3444 C C . SER D 1 127 ? 4.868 18.691 7.508 1.00 17.24 107 SER D C 1
ATOM 3445 O O . SER D 1 127 ? 4.381 18.741 6.374 1.00 15.99 107 SER D O 1
ATOM 3448 N N . PRO D 1 128 ? 6.174 18.899 7.708 1.00 18.16 108 PRO D N 1
ATOM 3449 C CA . PRO D 1 128 ? 7.068 19.041 6.546 1.00 17.18 108 PRO D CA 1
ATOM 3450 C C . PRO D 1 128 ? 7.163 17.792 5.680 1.00 17.13 108 PRO D C 1
ATOM 3451 O O . PRO D 1 128 ? 7.713 17.871 4.576 1.00 16.96 108 PRO D O 1
ATOM 3455 N N . TRP D 1 129 ? 6.645 16.649 6.134 1.00 16.07 109 TRP D N 1
ATOM 3456 C CA . TRP D 1 129 ? 6.818 15.389 5.423 1.00 18.48 109 TRP D CA 1
ATOM 3457 C C . TRP D 1 129 ? 5.503 14.666 5.169 1.00 20.17 109 TRP D C 1
ATOM 3458 O O . TRP D 1 129 ? 5.522 13.510 4.727 1.00 16.83 109 TRP D O 1
ATOM 3469 N N . ALA D 1 130 ? 4.371 15.309 5.431 1.00 17.99 110 ALA D N 1
ATOM 3470 C CA . ALA D 1 130 ? 3.068 14.681 5.277 1.00 16.66 110 ALA D CA 1
ATOM 3471 C C . ALA D 1 130 ? 2.001 15.752 5.397 1.00 18.40 110 ALA D C 1
ATOM 3472 O O . ALA D 1 130 ? 2.181 16.742 6.112 1.00 17.10 110 ALA D O 1
ATOM 3474 N N . TYR D 1 131 ? 0.893 15.544 4.688 1.00 18.74 111 TYR D N 1
ATOM 3475 C CA . TYR D 1 131 ? -0.296 16.351 4.906 1.00 17.22 111 TYR D CA 1
ATOM 3476 C C . TYR D 1 131 ? -1.528 15.514 4.603 1.00 21.93 111 TYR D C 1
ATOM 3477 O O . TYR D 1 131 ? -1.473 14.555 3.828 1.00 19.44 111 TYR D O 1
ATOM 3486 N N . SER D 1 132 ? -2.634 15.876 5.248 1.00 15.68 112 SER D N 1
ATOM 3487 C CA . SER D 1 132 ? -3.920 15.247 5.001 1.00 18.97 112 SER D CA 1
ATOM 3488 C C . SER D 1 132 ? -4.981 16.329 4.894 1.00 18.99 112 SER D C 1
ATOM 3489 O O . SER D 1 132 ? -4.861 17.404 5.485 1.00 17.04 112 SER D O 1
ATOM 3492 N N . THR D 1 133 ? -6.025 16.033 4.129 1.00 20.11 113 THR D N 1
ATOM 3493 C CA . THR D 1 133 ? -7.154 16.938 4.002 1.00 21.18 113 THR D CA 1
ATOM 3494 C C . THR D 1 133 ? -8.418 16.108 3.873 1.00 20.96 113 THR D C 1
ATOM 3495 O O . THR D 1 133 ? -8.371 14.906 3.600 1.00 17.18 113 THR D O 1
ATOM 3499 N N . TYR D 1 134 ? -9.554 16.760 4.087 1.00 19.49 114 TYR D N 1
ATOM 3500 C CA . TYR D 1 134 ? -10.840 16.076 4.075 1.00 20.66 114 TYR D CA 1
ATOM 3501 C C . TYR D 1 134 ? -11.934 17.129 4.039 1.00 21.81 114 TYR D C 1
ATOM 3502 O O . TYR D 1 134 ? -11.698 18.305 4.329 1.00 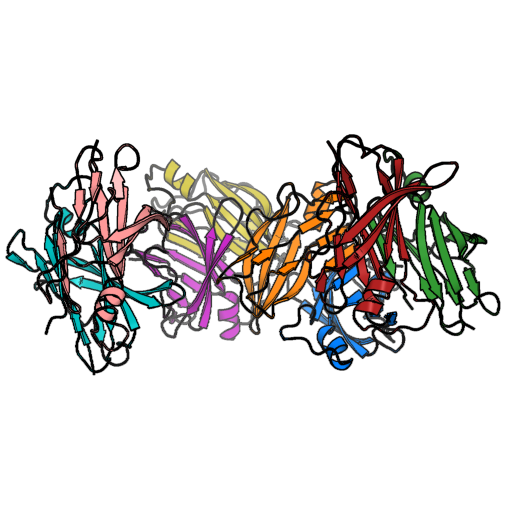22.99 114 TYR D O 1
ATOM 3511 N N . ARG D 1 135 ? -13.139 16.693 3.686 1.00 18.87 115 ARG D N 1
ATOM 3512 C CA . ARG D 1 135 ? -14.308 17.555 3.773 1.00 19.60 115 ARG D CA 1
ATOM 3513 C C . ARG D 1 135 ? -14.824 17.530 5.207 1.00 22.59 115 ARG D C 1
ATOM 3514 O O . ARG D 1 135 ? -15.399 16.529 5.651 1.00 22.38 115 ARG D O 1
ATOM 3522 N N . GLY D 1 136 ? -14.612 18.624 5.934 1.00 20.51 116 GLY D N 1
ATOM 3523 C CA . GLY D 1 136 ? -15.144 18.772 7.275 1.00 24.34 116 GLY D CA 1
ATOM 3524 C C . GLY D 1 136 ? -16.524 19.406 7.272 1.00 29.20 116 GLY D C 1
ATOM 3525 O O . GLY D 1 136 ? -16.988 19.901 6.240 1.00 32.57 116 GLY D O 1
ATOM 3526 N N . GLY E 1 18 ? -30.016 24.277 47.112 1.00 23.62 -2 GLY E N 1
ATOM 3527 C CA . GLY E 1 18 ? -30.246 22.894 47.489 1.00 28.93 -2 GLY E CA 1
ATOM 3528 C C . GLY E 1 18 ? -29.988 22.638 48.962 1.00 28.96 -2 GLY E C 1
ATOM 3529 O O . GLY E 1 18 ? -29.403 23.478 49.652 1.00 26.09 -2 GLY E O 1
ATOM 3530 N N . SER E 1 19 ? -30.416 21.473 49.444 1.00 25.11 -1 SER E N 1
ATOM 3531 C CA . SER E 1 19 ? -30.277 21.156 50.858 1.00 23.04 -1 SER E CA 1
ATOM 3532 C C . SER E 1 19 ? -28.819 20.911 51.226 1.00 23.74 -1 SER E C 1
ATOM 3533 O O . SER E 1 19 ? -28.001 20.518 50.391 1.00 20.64 -1 SER E O 1
ATOM 3536 N N . HIS E 1 20 ? -28.502 21.160 52.496 1.00 21.62 0 HIS E N 1
ATOM 3537 C CA . HIS E 1 20 ? -27.172 20.932 53.052 1.00 20.85 0 HIS E CA 1
ATOM 3538 C C . HIS E 1 20 ? -27.096 19.688 53.926 1.00 24.54 0 HIS E C 1
ATOM 3539 O O . HIS E 1 20 ? -26.015 19.372 54.435 1.00 22.29 0 HIS E O 1
ATOM 3546 N N . MET E 1 21 ? -28.211 18.979 54.125 1.00 21.11 1 MET E N 1
ATOM 3547 C CA . MET E 1 21 ? -28.338 18.054 55.244 1.00 20.28 1 MET E CA 1
ATOM 3548 C C . MET E 1 21 ? -28.238 16.583 54.866 1.00 22.86 1 MET E C 1
ATOM 3549 O O . MET E 1 21 ? -28.217 15.738 55.767 1.00 17.64 1 MET E O 1
ATOM 3554 N N . GLY E 1 22 ? -28.170 16.252 53.575 1.00 19.93 2 GLY E N 1
ATOM 3555 C CA . GLY E 1 22 ? -28.190 14.876 53.137 1.00 20.87 2 GLY E CA 1
ATOM 3556 C C . GLY E 1 22 ? -26.805 14.311 52.883 1.00 24.46 2 GLY E C 1
ATOM 3557 O O . GLY E 1 22 ? -25.841 15.038 52.658 1.00 17.98 2 GLY E O 1
ATOM 3558 N N . LYS E 1 23 ? -26.719 12.983 52.922 1.00 21.64 3 LYS E N 1
ATOM 3559 C CA . LYS E 1 23 ? -25.465 12.286 52.665 1.00 20.13 3 LYS E CA 1
ATOM 3560 C C . LYS E 1 23 ? -25.765 10.901 52.120 1.00 23.04 3 LYS E C 1
ATOM 3561 O O . LYS E 1 23 ? -26.583 10.171 52.694 1.00 22.61 3 LYS E O 1
ATOM 3567 N N . LEU E 1 24 ? -25.110 10.558 51.010 1.00 21.13 4 LEU E N 1
ATOM 3568 C CA . LEU E 1 24 ? -25.112 9.202 50.488 1.00 23.59 4 LEU E CA 1
ATOM 3569 C C . LEU E 1 24 ? -23.852 8.498 50.966 1.00 21.50 4 LEU E C 1
ATOM 3570 O O . LEU E 1 24 ? -22.765 9.080 50.953 1.00 19.10 4 LEU E O 1
ATOM 3575 N N . SER E 1 25 ? -24.002 7.250 51.406 1.00 18.85 5 SER E N 1
ATOM 3576 C CA . SER E 1 25 ? -22.872 6.487 51.919 1.00 18.90 5 SER E CA 1
ATOM 3577 C C . SER E 1 25 ? -23.070 5.023 51.565 1.00 21.32 5 SER E C 1
ATOM 3578 O O . SER E 1 25 ? -24.134 4.615 51.092 1.00 22.68 5 SER E O 1
ATOM 3581 N N . THR E 1 26 ? -22.033 4.226 51.804 1.00 20.59 6 THR E N 1
ATOM 3582 C CA . THR E 1 26 ? -22.081 2.810 51.476 1.00 19.21 6 THR E CA 1
ATOM 3583 C C . THR E 1 26 ? -21.203 2.042 52.457 1.00 22.25 6 THR E C 1
ATOM 3584 O O . THR E 1 26 ? -20.508 2.625 53.294 1.00 20.74 6 THR E O 1
ATOM 3588 N N . HIS E 1 27 ? -21.232 0.715 52.330 1.00 22.72 7 HIS E N 1
ATOM 3589 C CA . HIS E 1 27 ? -20.546 -0.170 53.269 1.00 25.62 7 HIS E CA 1
ATOM 3590 C C . HIS E 1 27 ? -20.453 -1.546 52.620 1.00 25.95 7 HIS E C 1
ATOM 3591 O O . HIS E 1 27 ? -21.480 -2.202 52.421 1.00 27.63 7 HIS E O 1
ATOM 3598 N N . VAL E 1 28 ? -19.238 -1.978 52.291 1.00 22.80 8 VAL E N 1
ATOM 3599 C CA . VAL E 1 28 ? -19.027 -3.256 51.620 1.00 17.56 8 VAL E CA 1
ATOM 3600 C C . VAL E 1 28 ? -18.754 -4.329 52.665 1.00 20.30 8 VAL E C 1
ATOM 3601 O O . VAL E 1 28 ? -17.875 -4.170 53.519 1.00 19.20 8 VAL E O 1
ATOM 3605 N N . LEU E 1 29 ? -19.489 -5.435 52.583 1.00 21.62 9 LEU E N 1
ATOM 3606 C CA . LEU E 1 29 ? -19.314 -6.563 53.486 1.00 19.81 9 LEU E CA 1
ATOM 3607 C C . LEU E 1 29 ? -18.984 -7.806 52.673 1.00 19.06 9 LEU E C 1
ATOM 3608 O O . LEU E 1 29 ? -19.743 -8.190 51.777 1.00 17.47 9 LEU E O 1
ATOM 3613 N N . ASP E 1 30 ? -17.867 -8.442 53.009 1.00 20.28 10 ASP E N 1
ATOM 3614 C CA . ASP E 1 30 ? -17.368 -9.623 52.315 1.00 18.35 10 ASP E CA 1
ATOM 3615 C C . ASP E 1 30 ? -17.839 -10.845 53.101 1.00 21.10 10 ASP E C 1
ATOM 3616 O O . ASP E 1 30 ? -17.372 -11.088 54.219 1.00 22.67 10 ASP E O 1
ATOM 3621 N N . ILE E 1 31 ? -18.781 -11.609 52.531 1.00 20.59 11 ILE E N 1
ATOM 3622 C CA . ILE E 1 31 ? -19.442 -12.680 53.278 1.00 21.26 11 ILE E CA 1
ATOM 3623 C C . ILE E 1 31 ? -18.808 -14.050 53.074 1.00 21.85 11 ILE E C 1
ATOM 3624 O O . ILE E 1 31 ? -19.323 -15.050 53.609 1.00 19.52 11 ILE E O 1
ATOM 3629 N N . THR E 1 32 ? -17.726 -14.130 52.301 1.00 19.54 12 THR E N 1
ATOM 3630 C CA . THR E 1 32 ? -16.932 -15.341 52.269 1.00 26.13 12 THR E CA 1
ATOM 3631 C C . THR E 1 32 ? -16.004 -15.472 53.469 1.00 27.98 12 THR E C 1
ATOM 3632 O O . THR E 1 32 ? -15.428 -16.553 53.690 1.00 31.03 12 THR E O 1
ATOM 3636 N N . LYS E 1 33 ? -15.829 -14.389 54.212 1.00 28.39 13 LYS E N 1
ATOM 3637 C CA . LYS E 1 33 ? -14.928 -14.334 55.356 1.00 29.12 13 LYS E CA 1
ATOM 3638 C C . LYS E 1 33 ? -15.498 -13.538 56.519 1.00 28.34 13 LYS E C 1
ATOM 3639 O O . LYS E 1 33 ? -14.847 -13.474 57.567 1.00 27.52 13 LYS E O 1
ATOM 3645 N N . GLY E 1 34 ? -16.685 -12.951 56.380 1.00 25.31 14 GLY E N 1
ATOM 3646 C CA . GLY E 1 34 ? -17.324 -12.264 57.484 1.00 24.65 14 GLY E CA 1
ATOM 3647 C C . GLY E 1 34 ? -16.615 -11.026 57.978 1.00 26.92 14 GLY E C 1
ATOM 3648 O O . GLY E 1 34 ? -16.660 -10.735 59.178 1.00 25.68 14 GLY E O 1
ATOM 3649 N N . LYS E 1 35 ? -15.971 -10.285 57.089 1.00 26.31 15 LYS E N 1
ATOM 3650 C CA . LYS E 1 35 ? -15.213 -9.087 57.407 1.00 24.25 15 LYS E CA 1
ATOM 3651 C C . LYS E 1 35 ? -15.617 -7.988 56.440 1.00 20.56 15 LYS E C 1
ATOM 3652 O O . LYS E 1 35 ? -16.202 -8.265 55.386 1.00 20.47 15 LYS E O 1
ATOM 3658 N N . PRO E 1 36 ? -15.334 -6.729 56.769 1.00 22.57 16 PRO E N 1
ATOM 3659 C CA . PRO E 1 36 ? -15.601 -5.652 55.811 1.00 23.31 16 PRO E CA 1
ATOM 3660 C C . PRO E 1 36 ? -14.757 -5.816 54.558 1.00 18.94 16 PRO E C 1
ATOM 3661 O O . PRO E 1 36 ? -13.677 -6.409 54.581 1.00 21.50 16 PRO E O 1
ATOM 3665 N N . GLY E 1 37 ? -15.268 -5.285 53.452 1.00 21.82 17 GLY E N 1
ATOM 3666 C CA . GLY E 1 37 ? -14.503 -5.258 52.224 1.00 18.80 17 GLY E CA 1
ATOM 3667 C C . GLY E 1 37 ? -13.524 -4.105 52.211 1.00 21.53 17 GLY E C 1
ATOM 3668 O O . GLY E 1 37 ? -13.924 -2.952 52.023 1.00 20.60 17 GLY E O 1
ATOM 3669 N N . VAL E 1 38 ? -12.241 -4.403 52.415 1.00 20.58 18 VAL E N 1
ATOM 3670 C CA . VAL E 1 38 ? -11.190 -3.393 52.513 1.00 17.17 18 VAL E CA 1
ATOM 3671 C C . VAL E 1 38 ? -10.444 -3.323 51.190 1.00 19.76 18 VAL E C 1
ATOM 3672 O O . VAL E 1 38 ? -10.076 -4.358 50.618 1.00 19.52 18 VAL E O 1
ATOM 3676 N N . GLY E 1 39 ? -10.204 -2.104 50.712 1.00 19.28 19 GLY E N 1
ATOM 3677 C CA . GLY E 1 39 ? -9.485 -1.912 49.469 1.00 19.44 19 GLY E CA 1
ATOM 3678 C C . GLY E 1 39 ? -10.321 -2.075 48.224 1.00 18.38 19 GLY E C 1
ATOM 3679 O O . GLY E 1 39 ? -9.760 -2.279 47.141 1.00 19.49 19 GLY E O 1
ATOM 3680 N N . VAL E 1 40 ? -11.647 -1.998 48.344 1.00 16.33 20 VAL E N 1
ATOM 3681 C CA . VAL E 1 40 ? -12.538 -2.122 47.195 1.00 15.85 20 VAL E CA 1
ATOM 3682 C C . VAL E 1 40 ? -12.660 -0.768 46.512 1.00 17.33 20 VAL E C 1
ATOM 3683 O O . VAL E 1 40 ? -13.033 0.231 47.142 1.00 20.13 20 VAL E O 1
ATOM 3687 N N . LYS E 1 41 ? -12.368 -0.733 45.217 1.00 17.03 21 LYS E N 1
ATOM 3688 C CA . LYS E 1 41 ? -12.535 0.485 44.441 1.00 18.01 21 LYS E CA 1
ATOM 3689 C C . LYS E 1 41 ? -14.001 0.652 44.064 1.00 16.25 21 LYS E C 1
ATOM 3690 O O . LYS E 1 41 ? -14.660 -0.305 43.651 1.00 20.17 21 LYS E O 1
ATOM 3696 N N . LEU E 1 42 ? -14.514 1.866 44.217 1.00 18.47 22 LEU E N 1
ATOM 3697 C CA . LEU E 1 42 ? -15.894 2.144 43.865 1.00 15.53 22 LEU E CA 1
ATOM 3698 C C . LEU E 1 42 ? -15.966 3.493 43.165 1.00 19.87 22 LEU E C 1
ATOM 3699 O O . LEU E 1 42 ? -15.081 4.339 43.310 1.00 20.22 22 LEU E O 1
ATOM 3704 N N . ALA E 1 43 ? -17.031 3.677 42.387 1.00 16.58 23 ALA E N 1
ATOM 3705 C CA . ALA E 1 43 ? -17.226 4.908 41.636 1.00 17.57 23 ALA E CA 1
ATOM 3706 C C . ALA E 1 43 ? -18.706 5.251 41.611 1.00 13.66 23 ALA E C 1
ATOM 3707 O O . ALA E 1 43 ? -19.556 4.363 41.502 1.00 13.67 23 ALA E O 1
ATOM 3709 N N . LEU E 1 44 ? -19.009 6.539 41.732 1.00 13.65 24 LEU E N 1
ATOM 3710 C CA . LEU E 1 44 ? -20.380 7.031 41.749 1.00 15.73 24 LEU E CA 1
ATOM 3711 C C . LEU E 1 44 ? -20.656 7.783 40.455 1.00 16.64 24 LEU E C 1
ATOM 3712 O O . LEU E 1 44 ? -19.866 8.646 40.054 1.00 14.26 24 LEU E O 1
ATOM 3717 N N . TYR E 1 45 ? -21.767 7.446 39.802 1.00 14.56 25 TYR E N 1
ATOM 3718 C CA . TYR E 1 45 ? -22.141 8.041 38.526 1.00 17.58 25 TYR E CA 1
ATOM 3719 C C . TYR E 1 45 ? -23.526 8.660 38.618 1.00 16.12 25 TYR E C 1
ATOM 3720 O O . TYR E 1 45 ? -24.415 8.116 39.276 1.00 16.62 25 TYR E O 1
ATOM 3729 N N . ALA E 1 46 ? -23.701 9.800 37.955 1.00 15.55 26 ALA E N 1
ATOM 3730 C CA . ALA E 1 46 ? -25.022 10.354 37.704 1.00 18.82 26 ALA E CA 1
ATOM 3731 C C . ALA E 1 46 ? -25.537 9.788 36.389 1.00 21.96 26 ALA E C 1
ATOM 3732 O O . ALA E 1 46 ? -24.834 9.826 35.374 1.00 19.99 26 ALA E O 1
ATOM 3734 N N . VAL E 1 47 ? -26.748 9.241 36.413 1.00 22.47 27 VAL E N 1
ATOM 3735 C CA . VAL E 1 47 ? -27.365 8.651 35.231 1.00 23.81 27 VAL E CA 1
ATOM 3736 C C . VAL E 1 47 ? -28.399 9.631 34.701 1.00 28.40 27 VAL E C 1
ATOM 3737 O O . VAL E 1 47 ? -29.345 9.994 35.411 1.00 27.59 27 VAL E O 1
ATOM 3741 N N . GLY E 1 48 ? -28.220 10.059 33.457 1.00 32.14 28 GLY E N 1
ATOM 3742 C CA . GLY E 1 48 ? -29.109 11.016 32.849 1.00 30.93 28 GLY E CA 1
ATOM 3743 C C . GLY E 1 48 ? -29.627 10.546 31.507 1.00 36.68 28 GLY E C 1
ATOM 3744 O O . GLY E 1 48 ? -29.496 9.375 31.136 1.00 34.41 28 GLY E O 1
ATOM 3745 N N . PRO E 1 49 ? -30.232 11.464 30.749 1.00 44.66 29 PRO E N 1
ATOM 3746 C CA . PRO E 1 49 ? -30.793 11.063 29.449 1.00 44.00 29 PRO E CA 1
ATOM 3747 C C . PRO E 1 49 ? -29.729 10.681 28.437 1.00 48.29 29 PRO E C 1
ATOM 3748 O O . PRO E 1 49 ? -29.919 9.720 27.682 1.00 43.48 29 PRO E O 1
ATOM 3752 N N . VAL E 1 50 ? -28.603 11.399 28.408 1.00 49.64 30 VAL E N 1
ATOM 3753 C CA . VAL E 1 50 ? -27.608 11.227 27.353 1.00 46.78 30 VAL E CA 1
ATOM 3754 C C . VAL E 1 50 ? -26.472 10.285 27.739 1.00 46.62 30 VAL E C 1
ATOM 3755 O O . VAL E 1 50 ? -25.649 9.946 26.873 1.00 46.15 30 VAL E O 1
ATOM 3759 N N . GLY E 1 51 ? -26.398 9.850 28.990 1.00 37.37 31 GLY E N 1
ATOM 3760 C CA . GLY E 1 51 ? -25.344 8.921 29.371 1.00 33.01 31 GLY E CA 1
ATOM 3761 C C . GLY E 1 51 ? -25.124 8.929 30.877 1.00 32.05 31 GLY E C 1
ATOM 3762 O O . GLY E 1 51 ? -26.054 9.154 31.652 1.00 33.74 31 GLY E O 1
ATOM 3763 N N . LYS E 1 52 ? -23.874 8.668 31.259 1.00 28.04 32 LYS E N 1
ATOM 3764 C CA . LYS E 1 52 ? -23.459 8.610 32.653 1.00 26.36 32 LYS E CA 1
ATOM 3765 C C . LYS E 1 52 ? -22.226 9.481 32.845 1.00 23.84 32 LYS E C 1
ATOM 3766 O O . LYS E 1 52 ? -21.366 9.558 31.963 1.00 25.38 32 LYS E O 1
ATOM 3772 N N . THR E 1 53 ? -22.145 10.126 34.004 1.00 22.31 33 THR E N 1
ATOM 3773 C CA . THR E 1 53 ? -21.056 11.034 34.337 1.00 22.26 33 THR E CA 1
ATOM 3774 C C . THR E 1 53 ? -20.513 10.668 35.708 1.00 21.07 33 THR E C 1
ATOM 3775 O O . THR E 1 53 ? -21.272 10.619 36.683 1.00 19.85 33 THR E O 1
ATOM 3779 N N . LEU E 1 54 ? -19.208 10.412 35.782 1.00 21.69 34 LEU E N 1
ATOM 3780 C CA . LEU E 1 54 ? -18.582 10.054 37.048 1.00 20.86 34 LEU E CA 1
ATOM 3781 C C . LEU E 1 54 ? -18.590 11.241 38.003 1.00 20.10 34 LEU E C 1
ATOM 3782 O O . LEU E 1 54 ? -18.183 12.348 37.639 1.00 20.77 34 LEU E O 1
ATOM 3787 N N . LEU E 1 55 ? -19.048 11.003 39.231 1.00 18.97 35 LEU E N 1
ATOM 3788 C CA . LEU E 1 55 ? -19.118 12.034 40.260 1.00 18.49 35 LEU E CA 1
ATOM 3789 C C . LEU E 1 55 ? -17.991 11.936 41.276 1.00 18.68 35 LEU E C 1
ATOM 3790 O O . LEU E 1 55 ? -17.473 12.966 41.716 1.00 22.06 35 LEU E O 1
ATOM 3795 N N . LYS E 1 56 ? -17.598 10.724 41.658 1.00 18.57 36 LYS E N 1
ATOM 3796 C CA . LYS E 1 56 ? -16.531 10.548 42.629 1.00 18.90 36 LYS E CA 1
ATOM 3797 C C . LYS E 1 56 ? -16.027 9.117 42.572 1.00 19.08 36 LYS E C 1
ATOM 3798 O O . LYS E 1 56 ? -16.771 8.195 42.229 1.00 22.56 36 LYS E O 1
ATOM 3804 N N . GLN E 1 57 ? -14.752 8.952 42.905 1.00 21.65 37 GLN E N 1
ATOM 3805 C CA . GLN E 1 57 ? -14.143 7.656 43.146 1.00 20.36 37 GLN E CA 1
ATOM 3806 C C . GLN E 1 57 ? -13.752 7.564 44.611 1.00 24.52 37 GLN E C 1
ATOM 3807 O O . GLN E 1 57 ? -13.575 8.578 45.292 1.00 29.71 37 GLN E O 1
ATOM 3813 N N . ALA E 1 58 ? -13.610 6.334 45.089 1.00 20.87 38 ALA E N 1
ATOM 3814 C CA . ALA E 1 58 ? -13.194 6.116 46.466 1.00 21.72 38 ALA E CA 1
ATOM 3815 C C . ALA E 1 58 ? -12.666 4.696 46.600 1.00 24.63 38 ALA E C 1
ATOM 3816 O O . ALA E 1 58 ? -12.815 3.864 45.701 1.00 22.02 38 ALA E O 1
ATOM 3818 N N . VAL E 1 59 ? -12.035 4.439 47.743 1.00 24.17 39 VAL E N 1
ATOM 3819 C CA . VAL E 1 59 ? -11.516 3.128 48.107 1.00 23.97 39 VAL E CA 1
ATOM 3820 C C . VAL E 1 59 ? -11.930 2.845 49.544 1.00 21.75 39 VAL E C 1
ATOM 3821 O O . VAL E 1 59 ? -11.653 3.650 50.440 1.00 22.21 39 VAL E O 1
ATOM 3825 N N . THR E 1 60 ? -12.596 1.710 49.762 1.00 21.47 40 THR E N 1
ATOM 3826 C CA . THR E 1 60 ? -13.106 1.389 51.090 1.00 21.67 40 THR E CA 1
ATOM 3827 C C . THR E 1 60 ? -11.967 1.238 52.089 1.00 25.15 40 THR E C 1
ATOM 3828 O O . THR E 1 60 ? -10.936 0.623 51.799 1.00 23.56 40 THR E O 1
ATOM 3832 N N . ASN E 1 61 ? -12.168 1.798 53.280 1.00 24.79 41 ASN E N 1
ATOM 3833 C CA . ASN E 1 61 ? -11.164 1.767 54.333 1.00 24.84 41 ASN E CA 1
ATOM 3834 C C . ASN E 1 61 ? -11.220 0.426 55.065 1.00 25.48 41 ASN E C 1
ATOM 3835 O O . ASN E 1 61 ? -11.900 -0.513 54.645 1.00 24.87 41 ASN E O 1
ATOM 3840 N N . SER E 1 62 ? -10.511 0.341 56.195 1.00 26.97 42 SER E N 1
ATOM 3841 C CA . SER E 1 62 ? -10.421 -0.902 56.955 1.00 27.90 42 SER E CA 1
ATOM 3842 C C . SER E 1 62 ? -11.763 -1.338 57.532 1.00 27.81 42 SER E C 1
ATOM 3843 O O . SER E 1 62 ? -11.905 -2.501 57.925 1.00 28.44 42 SER E O 1
ATOM 3846 N N . ASP E 1 63 ? -12.740 -0.437 57.607 1.00 27.29 43 ASP E N 1
ATOM 3847 C CA . ASP E 1 63 ? -14.079 -0.772 58.066 1.00 28.18 43 ASP E CA 1
ATOM 3848 C C . ASP E 1 63 ? -15.041 -1.011 56.907 1.00 25.88 43 ASP E C 1
ATOM 3849 O O . ASP E 1 63 ? -16.240 -1.205 57.135 1.00 26.79 43 ASP E O 1
ATOM 3854 N N . GLY E 1 64 ? -14.538 -1.025 55.674 1.00 24.75 44 GLY E N 1
ATOM 3855 C CA . GLY E 1 64 ? -15.390 -1.234 54.522 1.00 23.57 44 GLY E CA 1
ATOM 3856 C C . GLY E 1 64 ? -16.245 -0.047 54.150 1.00 23.59 44 GLY E C 1
ATOM 3857 O O . GLY E 1 64 ? -17.251 -0.215 53.455 1.00 22.06 44 GLY E O 1
ATOM 3858 N N . ARG E 1 65 ? -15.874 1.149 54.597 1.00 24.37 45 ARG E N 1
ATOM 3859 C CA . ARG E 1 65 ? -16.605 2.383 54.346 1.00 24.92 45 ARG E CA 1
ATOM 3860 C C . ARG E 1 65 ? -15.685 3.386 53.651 1.00 25.89 45 ARG E C 1
ATOM 3861 O O . ARG E 1 65 ? -14.538 3.086 53.319 1.00 24.81 45 ARG E O 1
ATOM 3869 N N . CYS E 1 66 ? -16.201 4.590 53.428 1.00 22.82 46 CYS E N 1
ATOM 3870 C CA . CYS E 1 66 ? -15.428 5.669 52.830 1.00 23.51 46 CYS E CA 1
ATOM 3871 C C . CYS E 1 66 ? -15.011 6.672 53.897 1.00 26.21 46 CYS E C 1
ATOM 3872 O O . CYS E 1 66 ? -15.796 7.010 54.788 1.00 23.67 46 CYS E O 1
ATOM 3875 N N . ASP E 1 67 ? -13.763 7.144 53.800 1.00 28.51 47 ASP E N 1
ATOM 3876 C CA . ASP E 1 67 ? -13.268 8.137 54.747 1.00 26.02 47 ASP E CA 1
ATOM 3877 C C . ASP E 1 67 ? -13.999 9.466 54.605 1.00 28.18 47 ASP E C 1
ATOM 3878 O O . ASP E 1 67 ? -14.112 10.218 55.581 1.00 26.54 47 ASP E O 1
ATOM 3883 N N . GLU E 1 68 ? -14.486 9.777 53.409 1.00 25.28 48 GLU E N 1
ATOM 3884 C CA . GLU E 1 68 ? -15.301 10.950 53.145 1.00 30.87 48 GLU E CA 1
ATOM 3885 C C . GLU E 1 68 ? -16.570 10.528 52.424 1.00 29.12 48 GLU E C 1
ATOM 3886 O O . GLU E 1 68 ? -16.561 9.547 51.673 1.00 26.51 48 GLU E O 1
ATOM 3892 N N . PRO E 1 69 ? -17.677 11.241 52.638 1.00 26.02 49 PRO E N 1
ATOM 3893 C CA . PRO E 1 69 ? -18.913 10.902 51.927 1.00 24.15 49 PRO E CA 1
ATOM 3894 C C . PRO E 1 69 ? -18.712 10.988 50.423 1.00 24.32 49 PRO E C 1
ATOM 3895 O O . PRO E 1 69 ? -17.971 11.836 49.921 1.00 19.65 49 PRO E O 1
ATOM 3899 N N . LEU E 1 70 ? -19.374 10.083 49.698 1.00 21.27 50 LEU E N 1
ATOM 3900 C CA . LEU E 1 70 ? -19.322 10.142 48.240 1.00 26.17 50 LEU E CA 1
ATOM 3901 C C . LEU E 1 70 ? -20.079 11.359 47.714 1.00 28.20 50 LEU E C 1
ATOM 3902 O O . LEU E 1 70 ? -19.636 12.012 46.761 1.00 26.31 50 LEU E O 1
ATOM 3907 N N . LEU E 1 71 ? -21.224 11.673 48.321 1.00 24.69 51 LEU E N 1
ATOM 3908 C CA . LEU E 1 71 ? -22.006 12.861 48.011 1.00 23.93 51 LEU E CA 1
ATOM 3909 C C . LEU E 1 71 ? -22.680 13.351 49.283 1.00 27.02 51 LEU E C 1
ATOM 3910 O O . LEU E 1 71 ? -23.134 12.554 50.111 1.00 24.69 51 LEU E O 1
ATOM 3915 N N . ALA E 1 72 ? -22.756 14.671 49.423 1.00 22.32 52 ALA E N 1
ATOM 3916 C CA . ALA E 1 72 ? -23.357 15.261 50.607 1.00 20.56 52 ALA E CA 1
ATOM 3917 C C . ALA E 1 72 ? -23.748 16.698 50.304 1.00 22.25 52 ALA E C 1
ATOM 3918 O O . ALA E 1 72 ? -23.130 17.360 49.465 1.00 20.72 52 ALA E O 1
ATOM 3920 N N . GLY E 1 73 ? -24.789 17.163 50.993 1.00 21.29 53 GLY E N 1
ATOM 3921 C CA . GLY E 1 73 ? -25.137 18.573 50.945 1.00 18.22 53 GLY E CA 1
ATOM 3922 C C . GLY E 1 73 ? -25.660 18.998 49.589 1.00 20.26 53 GLY E C 1
ATOM 3923 O O . GLY E 1 73 ? -26.424 18.282 48.931 1.00 22.10 53 GLY E O 1
ATOM 3924 N N . GLU E 1 74 ? -25.246 20.193 49.166 1.00 20.80 54 GLU E N 1
ATOM 3925 C CA . GLU E 1 74 ? -25.735 20.759 47.916 1.00 23.10 54 GLU E CA 1
ATOM 3926 C C . GLU E 1 74 ? -25.299 19.946 46.706 1.00 22.69 54 GLU E C 1
ATOM 3927 O O . GLU E 1 74 ? -25.924 20.056 45.647 1.00 20.79 54 GLU E O 1
ATOM 3933 N N . ALA E 1 75 ? -24.256 19.124 46.841 1.00 18.88 55 ALA E N 1
ATOM 3934 C CA . ALA E 1 75 ? -23.867 18.231 45.758 1.00 23.11 55 ALA E CA 1
ATOM 3935 C C . ALA E 1 75 ? -24.741 16.982 45.689 1.00 19.85 55 ALA E C 1
ATOM 3936 O O . ALA E 1 75 ? -24.785 16.330 44.641 1.00 19.66 55 ALA E O 1
ATOM 3938 N N . LEU E 1 76 ? -25.436 16.636 46.770 1.00 20.26 56 LEU E N 1
ATOM 3939 C CA . LEU E 1 76 ? -26.411 15.553 46.731 1.00 24.97 56 LEU E CA 1
ATOM 3940 C C . LEU E 1 76 ? -27.729 16.096 46.187 1.00 21.54 56 LEU E C 1
ATOM 3941 O O . LEU E 1 76 ? -28.354 16.960 46.812 1.00 21.29 56 LEU E O 1
ATOM 3946 N N . GLN E 1 77 ? -28.150 15.595 45.028 1.00 17.11 57 GLN E N 1
ATOM 3947 C CA . GLN E 1 77 ? -29.315 16.123 44.336 1.00 19.85 57 GLN E CA 1
ATOM 3948 C C . GLN E 1 77 ? -30.235 14.990 43.901 1.00 18.60 57 GLN E C 1
ATOM 3949 O O . GLN E 1 77 ? -29.810 13.848 43.712 1.00 15.61 57 GLN E O 1
ATOM 3955 N N . VAL E 1 78 ? -31.516 15.333 43.742 1.00 18.39 58 VAL E N 1
ATOM 3956 C CA . VAL E 1 78 ? -32.503 14.371 43.266 1.00 16.52 58 VAL E CA 1
ATOM 3957 C C . VAL E 1 78 ? -32.126 13.903 41.867 1.00 19.80 58 VAL E C 1
ATOM 3958 O O . VAL E 1 78 ? -31.852 14.715 40.974 1.00 18.50 58 VAL E O 1
ATOM 3962 N N . GLY E 1 79 ? -32.114 12.593 41.669 1.00 19.37 59 GLY E N 1
ATOM 3963 C CA . GLY E 1 79 ? -31.776 12.038 40.374 1.00 17.70 59 GLY E CA 1
ATOM 3964 C C . GLY E 1 79 ? -31.446 10.564 40.474 1.00 17.63 59 GLY E C 1
ATOM 3965 O O . GLY E 1 79 ? -31.550 9.946 41.534 1.00 15.87 59 GLY E O 1
ATOM 3966 N N . LYS E 1 80 ? -31.042 10.013 39.330 1.00 20.53 60 LYS E N 1
ATOM 3967 C CA . LYS E 1 80 ? -30.683 8.606 39.219 1.00 17.60 60 LYS E CA 1
ATOM 3968 C C . LYS E 1 80 ? -29.174 8.445 39.317 1.00 19.48 60 LYS E C 1
ATOM 3969 O O . LYS E 1 80 ? -28.413 9.215 38.722 1.00 19.28 60 LYS E O 1
ATOM 3975 N N . TYR E 1 81 ? -28.747 7.433 40.063 1.00 17.99 61 TYR E N 1
ATOM 3976 C CA . TYR E 1 81 ? -27.341 7.228 40.355 1.00 17.50 61 TYR E CA 1
ATOM 3977 C C . TYR E 1 81 ? -26.970 5.777 40.097 1.00 15.80 61 TYR E C 1
ATOM 3978 O O . TYR E 1 81 ? -27.830 4.897 40.015 1.00 15.50 61 TYR E O 1
ATOM 3987 N N . GLU E 1 82 ? -25.669 5.537 39.965 1.00 15.08 62 GLU E N 1
ATOM 3988 C CA . GLU E 1 82 ? -25.136 4.184 39.872 1.00 16.72 62 GLU E CA 1
ATOM 3989 C C . GLU E 1 82 ? -23.882 4.097 40.723 1.00 14.87 62 GLU E C 1
ATOM 3990 O O . GLU E 1 82 ? -22.905 4.804 40.463 1.00 18.03 62 GLU E O 1
ATOM 3996 N N . LEU E 1 83 ? -23.917 3.251 41.747 1.00 17.13 63 LEU E N 1
ATOM 3997 C CA . LEU E 1 83 ? -22.734 2.927 42.537 1.00 17.78 63 LEU E CA 1
ATOM 3998 C C . LEU E 1 83 ? -22.104 1.670 41.950 1.00 16.85 63 LEU E C 1
ATOM 3999 O O . LEU E 1 83 ? -22.712 0.593 41.977 1.00 18.33 63 LEU E O 1
ATOM 4004 N N . VAL E 1 84 ? -20.891 1.803 41.424 1.00 15.53 64 VAL E N 1
ATOM 4005 C CA . VAL E 1 84 ? -20.188 0.704 40.772 1.00 16.41 64 VAL E CA 1
ATOM 4006 C C . VAL E 1 84 ? -19.087 0.215 41.704 1.00 15.62 64 VAL E C 1
ATOM 4007 O O . VAL E 1 84 ? -18.172 0.972 42.045 1.00 16.13 64 VAL E O 1
ATOM 4011 N N . PHE E 1 85 ? -19.170 -1.052 42.105 1.00 15.38 65 PHE E N 1
ATOM 4012 C CA . PHE E 1 85 ? -18.184 -1.683 42.975 1.00 16.59 65 PHE E CA 1
ATOM 4013 C C . PHE E 1 85 ? -17.280 -2.602 42.162 1.00 16.37 65 PHE E C 1
ATOM 4014 O O . PHE E 1 85 ? -17.765 -3.511 41.481 1.00 16.48 65 PHE E O 1
ATOM 4022 N N . ALA E 1 86 ? -15.967 -2.388 42.256 1.00 16.84 66 ALA E N 1
ATOM 4023 C CA . ALA E 1 86 ? -14.995 -3.261 41.592 1.00 17.38 66 ALA E CA 1
ATOM 4024 C C . ALA E 1 86 ? -14.794 -4.517 42.443 1.00 20.66 66 ALA E C 1
ATOM 4025 O O . ALA E 1 86 ? -13.718 -4.790 42.983 1.00 20.45 66 ALA E O 1
ATOM 4027 N N . ALA E 1 87 ? -15.873 -5.296 42.554 1.00 16.77 67 ALA E N 1
ATOM 4028 C CA . ALA E 1 87 ? -15.861 -6.461 43.436 1.00 17.20 67 ALA E CA 1
ATOM 4029 C C . ALA E 1 87 ? -14.922 -7.544 42.920 1.00 17.97 67 ALA E C 1
ATOM 4030 O O . ALA E 1 87 ? -14.215 -8.184 43.707 1.00 21.43 67 ALA E O 1
ATOM 4032 N N . GLY E 1 88 ? -14.901 -7.765 41.602 1.00 17.14 68 GLY E N 1
ATOM 4033 C CA . GLY E 1 88 ? -14.044 -8.802 41.051 1.00 20.85 68 GLY E CA 1
ATOM 4034 C C . GLY E 1 88 ? -12.572 -8.540 41.301 1.00 20.95 68 GLY E C 1
ATOM 4035 O O . GLY E 1 88 ? -11.812 -9.460 41.610 1.00 19.95 68 GLY E O 1
ATOM 4036 N N . ASP E 1 89 ? -12.147 -7.280 41.167 1.00 21.56 69 ASP E N 1
ATOM 4037 C CA . ASP E 1 89 ? -10.763 -6.939 41.478 1.00 20.07 69 ASP E CA 1
ATOM 4038 C C . ASP E 1 89 ? -10.463 -7.169 42.953 1.00 23.99 69 ASP E C 1
ATOM 4039 O O . ASP E 1 89 ? -9.354 -7.582 43.313 1.00 26.33 69 ASP E O 1
ATOM 4044 N N . TYR E 1 90 ? -11.446 -6.921 43.820 1.00 20.38 70 TYR E N 1
ATOM 4045 C CA . TYR E 1 90 ? -11.247 -7.138 45.249 1.00 22.42 70 TYR E CA 1
ATOM 4046 C C . TYR E 1 90 ? -10.983 -8.607 45.554 1.00 23.11 70 TYR E C 1
ATOM 4047 O O . TYR E 1 90 ? -10.031 -8.942 46.269 1.00 23.09 70 TYR E O 1
ATOM 4056 N N . PHE E 1 91 ? -11.826 -9.502 45.028 1.00 20.45 71 PHE E N 1
ATOM 4057 C CA . PHE E 1 91 ? -11.669 -10.919 45.335 1.00 20.65 71 PHE E CA 1
ATOM 4058 C C . PHE E 1 91 ? -10.410 -11.496 44.708 1.00 21.82 71 PHE E C 1
ATOM 4059 O O . PHE E 1 91 ? -9.784 -12.386 45.295 1.00 27.36 71 PHE E O 1
ATOM 4067 N N . ALA E 1 92 ? -10.014 -11.003 43.534 1.00 23.51 72 ALA E N 1
ATOM 4068 C CA . ALA E 1 92 ? -8.746 -11.430 42.956 1.00 24.77 72 ALA E CA 1
ATOM 4069 C C . ALA E 1 92 ? -7.579 -11.024 43.849 1.00 28.86 72 ALA E C 1
ATOM 4070 O O . ALA E 1 92 ? -6.606 -11.776 43.991 1.00 26.78 72 ALA E O 1
ATOM 4072 N N . ALA E 1 93 ? -7.664 -9.843 44.470 1.00 26.25 73 ALA E N 1
ATOM 4073 C CA . ALA E 1 93 ? -6.602 -9.410 45.369 1.00 26.34 73 ALA E CA 1
ATOM 4074 C C . ALA E 1 93 ? -6.584 -10.229 46.651 1.00 27.98 73 ALA E C 1
ATOM 4075 O O . ALA E 1 93 ? -5.538 -10.332 47.300 1.00 29.43 73 ALA E O 1
ATOM 4077 N N . GLN E 1 94 ? -7.718 -10.817 47.033 1.00 32.94 74 GLN E N 1
ATOM 4078 C CA . GLN E 1 94 ? -7.777 -11.651 48.226 1.00 33.80 74 GLN E CA 1
ATOM 4079 C C . GLN E 1 94 ? -7.349 -13.091 47.965 1.00 35.58 74 GLN E C 1
ATOM 4080 O O . GLN E 1 94 ? -7.536 -13.943 48.840 1.00 36.64 74 GLN E O 1
ATOM 4086 N N . GLY E 1 95 ? -6.790 -13.388 46.794 1.00 36.44 75 GLY E N 1
ATOM 4087 C CA . GLY E 1 95 ? -6.291 -14.711 46.488 1.00 38.88 75 GLY E CA 1
ATOM 4088 C C . GLY E 1 95 ? -7.249 -15.598 45.721 1.00 38.15 75 GLY E C 1
ATOM 4089 O O . GLY E 1 95 ? -6.858 -16.703 45.327 1.00 43.75 75 GLY E O 1
ATOM 4090 N N . GLU E 1 96 ? -8.483 -15.155 45.500 1.00 35.26 76 GLU E N 1
ATOM 4091 C CA . GLU E 1 96 ? -9.442 -15.955 44.750 1.00 34.65 76 GLU E CA 1
ATOM 4092 C C . GLU E 1 96 ? -9.053 -15.998 43.274 1.00 35.02 76 GLU E C 1
ATOM 4093 O O . GLU E 1 96 ? -8.717 -14.971 42.679 1.00 34.06 76 GLU E O 1
ATOM 4099 N N . GLN E 1 97 ? -9.096 -17.192 42.685 1.00 36.90 77 GLN E N 1
ATOM 4100 C CA . GLN E 1 97 ? -8.685 -17.422 41.299 1.00 38.05 77 GLN E CA 1
ATOM 4101 C C . GLN E 1 97 ? -9.905 -17.895 40.514 1.00 39.98 77 GLN E C 1
ATOM 4102 O O . GLN E 1 97 ? -10.238 -19.085 40.530 1.00 40.68 77 GLN E O 1
ATOM 4108 N N . LEU E 1 98 ? -10.563 -16.967 39.819 1.00 41.59 78 LEU E N 1
ATOM 4109 C CA . LEU E 1 98 ? -11.803 -17.253 39.120 1.00 32.08 78 LEU E CA 1
ATOM 4110 C C . LEU E 1 98 ? -11.627 -17.062 37.619 1.00 32.20 78 LEU E C 1
ATOM 4111 O O . LEU E 1 98 ? -11.058 -16.048 37.187 1.00 31.73 78 LEU E O 1
ATOM 4116 N N . PRO E 1 99 ? -12.102 -17.997 36.798 1.00 33.20 79 PRO E N 1
ATOM 4117 C CA . PRO E 1 99 ? -11.964 -17.852 35.339 1.00 33.59 79 PRO E CA 1
ATOM 4118 C C . PRO E 1 99 ? -12.766 -16.668 34.815 1.00 31.28 79 PRO E C 1
ATOM 4119 O O . PRO E 1 99 ? -13.981 -16.577 35.011 1.00 29.86 79 PRO E O 1
ATOM 4123 N N . GLU E 1 100 ? -12.071 -15.750 34.154 1.00 31.20 80 GLU E N 1
ATOM 4124 C CA . GLU E 1 100 ? -12.721 -14.583 33.586 1.00 27.99 80 GLU E CA 1
ATOM 4125 C C . GLU E 1 100 ? -13.469 -14.964 32.308 1.00 27.97 80 GLU E C 1
ATOM 4126 O O . GLU E 1 100 ? -13.031 -15.847 31.566 1.00 33.34 80 GLU E O 1
ATOM 4132 N N . PRO E 1 101 ? -14.606 -14.309 32.019 1.00 25.73 81 PRO E N 1
ATOM 4133 C CA . PRO E 1 101 ? -15.269 -13.225 32.763 1.00 26.61 81 PRO E CA 1
ATOM 4134 C C . PRO E 1 101 ? -15.865 -13.695 34.082 1.00 24.77 81 PRO E C 1
ATOM 4135 O O . PRO E 1 101 ? -16.689 -14.606 34.111 1.00 21.23 81 PRO E O 1
ATOM 4139 N N . ARG E 1 102 ? -15.439 -13.080 35.184 1.00 24.59 82 ARG E N 1
ATOM 4140 C CA . ARG E 1 102 ? -15.944 -13.445 36.499 1.00 20.83 82 ARG E CA 1
ATOM 4141 C C . ARG E 1 102 ? -17.445 -13.201 36.571 1.00 20.12 82 ARG E C 1
ATOM 4142 O O . ARG E 1 102 ? -17.963 -12.243 35.990 1.00 19.34 82 ARG E O 1
ATOM 4150 N N . PHE E 1 103 ? -18.153 -14.085 37.276 1.00 19.13 83 PHE E N 1
ATOM 4151 C CA . PHE E 1 103 ? -19.588 -13.884 37.426 1.00 17.83 83 PHE E CA 1
ATOM 4152 C C . PHE E 1 103 ? -19.883 -12.595 38.178 1.00 16.82 83 PHE E C 1
ATOM 4153 O O . PHE E 1 103 ? -20.848 -11.892 37.863 1.00 15.71 83 PHE E O 1
ATOM 4161 N N . VAL E 1 104 ? -19.070 -12.273 39.178 1.00 17.54 84 VAL E N 1
ATOM 4162 C CA . VAL E 1 104 ? -19.178 -11.016 39.911 1.00 17.69 84 VAL E CA 1
ATOM 4163 C C . VAL E 1 104 ? -17.885 -10.247 39.661 1.00 18.10 84 VAL E C 1
ATOM 4164 O O . VAL E 1 104 ? -16.836 -10.571 40.233 1.00 19.99 84 VAL E O 1
ATOM 4168 N N . ASP E 1 105 ? -17.950 -9.228 38.795 1.00 17.19 85 ASP E N 1
ATOM 4169 C CA . ASP E 1 105 ? -16.802 -8.376 38.525 1.00 18.27 85 ASP E CA 1
ATOM 4170 C C . ASP E 1 105 ? -17.147 -6.974 39.012 1.00 18.56 85 ASP E C 1
ATOM 4171 O O . ASP E 1 105 ? -16.935 -6.664 40.198 1.00 19.23 85 ASP E O 1
ATOM 4176 N N . GLU E 1 106 ? -17.665 -6.096 38.160 1.00 19.17 86 GLU E N 1
ATOM 4177 C CA . GLU E 1 106 ? -18.078 -4.758 38.581 1.00 21.02 86 GLU E CA 1
ATOM 4178 C C . GLU E 1 106 ? -19.569 -4.776 38.898 1.00 17.31 86 GLU E C 1
ATOM 4179 O O . GLU E 1 106 ? -20.406 -4.829 37.993 1.00 17.34 86 GLU E O 1
ATOM 4185 N N . VAL E 1 107 ? -19.894 -4.738 40.186 1.00 16.54 87 VAL E N 1
ATOM 4186 C CA . VAL E 1 107 ? -21.281 -4.712 40.629 1.00 15.62 87 VAL E CA 1
ATOM 4187 C C . VAL E 1 107 ? -21.843 -3.313 40.413 1.00 15.29 87 VAL E C 1
ATOM 4188 O O . VAL E 1 107 ? -21.269 -2.323 40.877 1.00 15.20 87 VAL E O 1
ATOM 4192 N N . VAL E 1 108 ? -22.965 -3.233 39.704 1.00 14.93 88 VAL E N 1
ATOM 4193 C CA . VAL E 1 108 ? -23.663 -1.980 39.441 1.00 14.76 88 VAL E CA 1
ATOM 4194 C C . VAL E 1 108 ? -24.916 -1.952 40.308 1.00 14.15 88 VAL E C 1
ATOM 4195 O O . VAL E 1 108 ? -25.786 -2.822 40.182 1.00 14.83 88 VAL E O 1
ATOM 4199 N N . ILE E 1 109 ? -25.007 -0.964 41.186 1.00 13.23 89 ILE E N 1
ATOM 4200 C CA . ILE E 1 109 ? -26.208 -0.722 41.976 1.00 16.29 89 ILE E CA 1
ATOM 4201 C C . ILE E 1 109 ? -26.812 0.585 41.479 1.00 14.48 89 ILE E C 1
ATOM 4202 O O . ILE E 1 109 ? -26.340 1.676 41.819 1.00 14.06 89 ILE E O 1
ATOM 4207 N N . ALA E 1 110 ? -27.857 0.484 40.665 1.00 15.07 90 ALA E N 1
ATOM 4208 C CA . ALA E 1 110 ? -28.575 1.660 40.194 1.00 16.87 90 ALA E CA 1
ATOM 4209 C C . ALA E 1 110 ? -29.721 1.970 41.148 1.00 15.79 90 ALA E C 1
ATOM 4210 O O . ALA E 1 110 ? -30.470 1.071 41.539 1.00 16.13 90 ALA E O 1
ATOM 4212 N N . PHE E 1 111 ? -29.846 3.239 41.532 1.00 15.96 91 PHE E N 1
ATOM 4213 C CA . PHE E 1 111 ? -30.881 3.649 42.471 1.00 16.25 91 PHE E CA 1
ATOM 4214 C C . PHE E 1 111 ? -31.222 5.111 42.233 1.00 14.63 91 PHE E C 1
ATOM 4215 O O . PHE E 1 111 ? -30.458 5.859 41.621 1.00 16.20 91 PHE E O 1
ATOM 4223 N N . GLY E 1 112 ? -32.381 5.513 42.736 1.00 15.37 92 GLY E N 1
ATOM 4224 C CA . GLY E 1 112 ? -32.824 6.891 42.659 1.00 17.80 92 GLY E CA 1
ATOM 4225 C C . GLY E 1 112 ? -32.807 7.545 44.027 1.00 14.23 92 GLY E C 1
ATOM 4226 O O . GLY E 1 112 ? -32.929 6.872 45.054 1.00 15.42 92 GLY E O 1
ATOM 4227 N N . ILE E 1 113 ? -32.649 8.862 44.034 1.00 16.44 93 ILE E N 1
ATOM 4228 C CA . ILE E 1 113 ? -32.721 9.671 45.245 1.00 16.58 93 ILE E CA 1
ATOM 4229 C C . ILE E 1 113 ? -33.885 10.631 45.060 1.00 17.88 93 ILE E C 1
ATOM 4230 O O . ILE E 1 113 ? -33.854 11.489 44.169 1.00 20.78 93 ILE E O 1
ATOM 4235 N N . ALA E 1 114 ? -34.920 10.478 45.886 1.00 19.34 94 ALA E N 1
ATOM 4236 C CA . ALA E 1 114 ? -36.124 11.291 45.770 1.00 21.40 94 ALA E CA 1
ATOM 4237 C C . ALA E 1 114 ? -36.126 12.508 46.682 1.00 19.42 94 ALA E C 1
ATOM 4238 O O . ALA E 1 114 ? -36.918 13.428 46.456 1.00 21.04 94 ALA E O 1
ATOM 4240 N N . ASP E 1 115 ? -35.273 12.534 47.705 1.00 17.04 95 ASP E N 1
ATOM 4241 C CA . ASP E 1 115 ? -35.274 13.612 48.696 1.00 17.84 95 ASP E CA 1
ATOM 4242 C C . ASP E 1 115 ? -33.819 13.911 49.040 1.00 18.49 95 ASP E C 1
ATOM 4243 O O . ASP E 1 115 ? -33.192 13.170 49.803 1.00 16.97 95 ASP E O 1
ATOM 4248 N N . ALA E 1 116 ? -33.290 15.003 48.480 1.00 20.00 96 ALA E N 1
ATOM 4249 C CA . ALA E 1 116 ? -31.890 15.366 48.668 1.00 17.32 96 ALA E CA 1
ATOM 4250 C C . ALA E 1 116 ? -31.553 15.740 50.106 1.00 20.21 96 ALA E C 1
ATOM 4251 O O . ALA E 1 116 ? -30.366 15.818 50.440 1.00 18.94 96 ALA E O 1
ATOM 4253 N N . SER E 1 117 ? -32.553 15.963 50.959 1.00 19.04 97 SER E N 1
ATOM 4254 C CA . SER E 1 117 ? -32.313 16.343 52.345 1.00 19.85 97 SER E CA 1
ATOM 4255 C C . SER E 1 117 ? -32.128 15.151 53.274 1.00 18.74 97 SER E C 1
ATOM 4256 O O . SER E 1 117 ? -31.735 15.347 54.429 1.00 19.56 97 SER E O 1
ATOM 4259 N N . GLN E 1 118 ? -32.395 13.933 52.809 1.00 17.99 98 GLN E N 1
ATOM 4260 C CA . GLN E 1 118 ? -32.315 12.740 53.641 1.00 19.01 98 GLN E CA 1
ATOM 4261 C C . GLN E 1 118 ? -31.006 11.993 53.405 1.00 21.07 98 GLN E C 1
ATOM 4262 O O . GLN E 1 118 ? -30.313 12.198 52.405 1.00 18.45 98 GLN E O 1
ATOM 4268 N N . ASN E 1 119 ? -30.674 11.114 54.346 1.00 20.05 99 ASN E N 1
ATOM 4269 C CA . ASN E 1 119 ? -29.516 10.244 54.204 1.00 24.44 99 ASN E CA 1
ATOM 4270 C C . ASN E 1 119 ? -29.911 8.967 53.473 1.00 22.31 99 ASN E C 1
ATOM 4271 O O . ASN E 1 119 ? -30.948 8.364 53.764 1.00 17.94 99 ASN E O 1
ATOM 4276 N N . TYR E 1 120 ? -29.079 8.567 52.513 1.00 20.54 100 TYR E N 1
ATOM 4277 C CA . TYR E 1 120 ? -29.241 7.313 51.786 1.00 15.73 100 TYR E CA 1
ATOM 4278 C C . TYR E 1 120 ? -27.988 6.475 52.012 1.00 18.91 100 TYR E C 1
ATOM 4279 O O . TYR E 1 120 ? -26.904 6.834 51.543 1.00 21.34 100 TYR E O 1
ATOM 4288 N N . HIS E 1 121 ? -28.135 5.369 52.736 1.00 19.84 101 HIS E N 1
ATOM 4289 C CA . HIS E 1 121 ? -27.051 4.424 52.993 1.00 21.14 101 HIS E CA 1
ATOM 4290 C C . HIS E 1 121 ? -27.307 3.181 52.147 1.00 21.95 101 HIS E C 1
ATOM 4291 O O . HIS E 1 121 ? -28.299 2.473 52.357 1.00 20.19 101 HIS E O 1
ATOM 4298 N N . VAL E 1 122 ? -26.423 2.926 51.186 1.00 22.13 102 VAL E N 1
ATOM 4299 C CA . VAL E 1 122 ? -26.604 1.841 50.224 1.00 20.91 102 VAL E CA 1
ATOM 4300 C C . VAL E 1 122 ? -25.422 0.882 50.325 1.00 17.87 102 VAL E C 1
ATOM 4301 O O . VAL E 1 122 ? -24.433 1.034 49.596 1.00 18.44 102 VAL E O 1
ATOM 4305 N N . PRO E 1 123 ? -25.476 -0.109 51.205 1.00 16.50 103 PRO E N 1
ATOM 4306 C CA . PRO E 1 123 ? -24.345 -1.021 51.375 1.00 23.48 103 PRO E CA 1
ATOM 4307 C C . PRO E 1 123 ? -24.393 -2.198 50.410 1.00 21.30 103 PRO E C 1
ATOM 4308 O O . PRO E 1 123 ? -25.429 -2.532 49.830 1.00 16.20 103 PRO E O 1
ATOM 4312 N N . LEU E 1 124 ? -23.232 -2.828 50.252 1.00 18.53 104 LEU E N 1
ATOM 4313 C CA . LEU E 1 124 ? -23.073 -3.994 49.394 1.00 18.75 104 LEU E CA 1
ATOM 4314 C C . LEU E 1 124 ? -22.651 -5.179 50.250 1.00 18.35 104 LEU E C 1
ATOM 4315 O O . LEU E 1 124 ? -21.615 -5.129 50.919 1.00 18.03 104 LEU E O 1
ATOM 4320 N N . VAL E 1 125 ? -23.460 -6.232 50.231 1.00 21.09 105 VAL E N 1
ATOM 4321 C CA . VAL E 1 125 ? -23.163 -7.497 50.891 1.00 18.68 105 VAL E CA 1
ATOM 4322 C C . VAL E 1 125 ? -22.922 -8.513 49.782 1.00 18.80 105 VAL E C 1
ATOM 4323 O O . VAL E 1 125 ? -23.861 -8.890 49.071 1.00 18.65 105 VAL E O 1
ATOM 4327 N N . VAL E 1 126 ? -21.673 -8.958 49.622 1.00 18.97 106 VAL E N 1
ATOM 4328 C CA . VAL E 1 126 ? -21.226 -9.544 48.360 1.00 18.72 106 VAL E CA 1
ATOM 4329 C C . VAL E 1 126 ? -20.331 -10.759 48.593 1.00 19.59 106 VAL E C 1
ATOM 4330 O O . VAL E 1 126 ? -19.520 -10.789 49.525 1.00 20.71 106 VAL E O 1
ATOM 4334 N N . SER E 1 127 ? -20.494 -11.759 47.736 1.00 19.64 107 SER E N 1
ATOM 4335 C CA . SER E 1 127 ? -19.546 -12.838 47.505 1.00 20.71 107 SER E CA 1
ATOM 4336 C C . SER E 1 127 ? -19.256 -12.887 46.014 1.00 20.53 107 SER E C 1
ATOM 4337 O O . SER E 1 127 ? -19.934 -12.228 45.219 1.00 19.20 107 SER E O 1
ATOM 4340 N N . PRO E 1 128 ? -18.235 -13.659 45.586 1.00 25.38 108 PRO E N 1
ATOM 4341 C CA . PRO E 1 128 ? -17.968 -13.776 44.143 1.00 24.49 108 PRO E CA 1
ATOM 4342 C C . PRO E 1 128 ? -19.094 -14.434 43.354 1.00 23.64 108 PRO E C 1
ATOM 4343 O O . PRO E 1 128 ? -19.012 -14.535 42.124 1.00 25.41 108 PRO E O 1
ATOM 4347 N N . TRP E 1 129 ? -20.146 -14.881 44.035 1.00 23.90 109 TRP E N 1
ATOM 4348 C CA . TRP E 1 129 ? -21.257 -15.531 43.368 1.00 23.47 109 TRP E CA 1
ATOM 4349 C C . TRP E 1 129 ? -22.624 -15.001 43.786 1.00 22.23 109 TRP E C 1
ATOM 4350 O O . TRP E 1 129 ? -23.641 -15.523 43.319 1.00 21.76 109 TRP E O 1
ATOM 4361 N N . ALA E 1 130 ? -22.681 -13.986 44.641 1.00 22.02 110 ALA E N 1
ATOM 4362 C CA . ALA E 1 130 ? -23.939 -13.419 45.098 1.00 19.87 110 ALA E CA 1
ATOM 4363 C C . ALA E 1 130 ? -23.678 -12.030 45.648 1.00 18.55 110 ALA E C 1
ATOM 4364 O O . ALA E 1 130 ? -22.597 -11.767 46.174 1.00 19.41 110 ALA E O 1
ATOM 4366 N N . TYR E 1 131 ? -24.669 -11.150 45.520 1.00 16.79 111 TYR E N 1
ATOM 4367 C CA . TYR E 1 131 ? -24.606 -9.871 46.209 1.00 17.82 111 TYR E CA 1
ATOM 4368 C C . TYR E 1 131 ? -26.016 -9.381 46.498 1.00 18.95 111 TYR E C 1
ATOM 4369 O O . TYR E 1 131 ? -26.991 -9.825 45.887 1.00 14.86 111 TYR E O 1
ATOM 4378 N N . SER E 1 132 ? -26.109 -8.463 47.455 1.00 19.33 112 SER E N 1
ATOM 4379 C CA . SER E 1 132 ? -27.386 -7.902 47.853 1.00 20.60 112 SER E CA 1
ATOM 4380 C C . SER E 1 132 ? -27.175 -6.458 48.274 1.00 19.93 112 SER E C 1
ATOM 4381 O O . SER E 1 132 ? -26.079 -6.065 48.680 1.00 15.69 112 SER E O 1
ATOM 4384 N N . THR E 1 133 ? -28.238 -5.668 48.160 1.00 17.23 113 THR E N 1
ATOM 4385 C CA . THR E 1 133 ? -28.216 -4.278 48.585 1.00 18.28 113 THR E CA 1
ATOM 4386 C C . THR E 1 133 ? -29.589 -3.920 49.130 1.00 17.66 113 THR E C 1
ATOM 4387 O O . THR E 1 133 ? -30.575 -4.627 48.907 1.00 15.30 113 THR E O 1
ATOM 4391 N N . TYR E 1 134 ? -29.641 -2.803 49.845 1.00 21.25 114 TYR E N 1
ATOM 4392 C CA . TYR E 1 134 ? -30.875 -2.326 50.452 1.00 18.42 114 TYR E CA 1
ATOM 4393 C C . TYR E 1 134 ? -30.664 -0.878 50.862 1.00 20.32 114 TYR E C 1
ATOM 4394 O O . TYR E 1 134 ? -29.534 -0.392 50.935 1.00 24.91 114 TYR E O 1
ATOM 4403 N N . ARG E 1 135 ? -31.764 -0.192 51.144 1.00 21.42 115 ARG E N 1
ATOM 4404 C CA . ARG E 1 135 ? -31.666 1.132 51.738 1.00 24.15 115 ARG E CA 1
ATOM 4405 C C . ARG E 1 135 ? -31.467 0.986 53.239 1.00 27.48 115 ARG E C 1
ATOM 4406 O O . ARG E 1 135 ? -32.339 0.458 53.937 1.00 29.66 115 ARG E O 1
ATOM 4414 N N . GLY E 1 136 ? -30.321 1.441 53.733 1.00 29.66 116 GLY E N 1
ATOM 4415 C CA . GLY E 1 136 ? -30.093 1.493 55.160 1.00 33.74 116 GLY E CA 1
ATOM 4416 C C . GLY E 1 136 ? -30.553 2.818 55.748 1.00 37.13 116 GLY E C 1
ATOM 4417 O O . GLY E 1 136 ? -31.044 3.709 55.046 1.00 38.49 116 GLY E O 1
ATOM 4418 N N . SER E 1 137 ? -30.398 2.944 57.061 1.00 41.46 117 SER E N 1
ATOM 4419 C CA . SER E 1 137 ? -30.784 4.188 57.715 1.00 45.46 117 SER E CA 1
ATOM 4420 C C . SER E 1 137 ? -29.580 5.104 57.915 1.00 51.64 117 SER E C 1
ATOM 4421 O O . SER E 1 137 ? -28.564 4.702 58.481 1.00 52.45 117 SER E O 1
ATOM 4425 N N . MET F 1 21 ? -5.217 20.995 73.034 1.00 57.56 1 MET F N 1
ATOM 4426 C CA . MET F 1 21 ? -5.876 20.676 71.774 1.00 55.98 1 MET F CA 1
ATOM 4427 C C . MET F 1 21 ? -7.254 21.331 71.693 1.00 46.33 1 MET F C 1
ATOM 4428 O O . MET F 1 21 ? -8.061 21.217 72.622 1.00 47.74 1 MET F O 1
ATOM 4433 N N . GLY F 1 22 ? -7.512 22.026 70.576 1.00 42.30 2 GLY F N 1
ATOM 4434 C CA . GLY F 1 22 ? -8.744 22.784 70.437 1.00 38.59 2 GLY F CA 1
ATOM 4435 C C . GLY F 1 22 ? -9.969 21.936 70.127 1.00 42.60 2 GLY F C 1
ATOM 4436 O O . GLY F 1 22 ? -9.857 20.813 69.648 1.00 40.49 2 GLY F O 1
ATOM 4437 N N . LYS F 1 23 ? -11.139 22.531 70.379 1.00 33.85 3 LYS F N 1
ATOM 4438 C CA . LYS F 1 23 ? -12.417 21.880 70.155 1.00 29.97 3 LYS F CA 1
ATOM 4439 C C . LYS F 1 23 ? -13.379 22.867 69.520 1.00 31.67 3 LYS F C 1
ATOM 4440 O O . LYS F 1 23 ? -13.346 24.061 69.824 1.00 32.85 3 LYS F O 1
ATOM 4446 N N . LEU F 1 24 ? -14.241 22.357 68.644 1.00 25.24 4 LEU F N 1
ATOM 4447 C CA . LEU F 1 24 ? -15.321 23.133 68.051 1.00 25.01 4 LEU F CA 1
ATOM 4448 C C . LEU F 1 24 ? -16.650 22.684 68.643 1.00 26.75 4 LEU F C 1
ATOM 4449 O O . LEU F 1 24 ? -16.959 21.486 68.651 1.00 25.84 4 LEU F O 1
ATOM 4454 N N . SER F 1 25 ? -17.446 23.645 69.108 1.00 20.64 5 SER F N 1
ATOM 4455 C CA . SER F 1 25 ? -18.716 23.336 69.743 1.00 21.30 5 SER F CA 1
ATOM 4456 C C . SER F 1 25 ? -19.744 24.399 69.386 1.00 27.17 5 SER F C 1
ATOM 4457 O O . SER F 1 25 ? -19.407 25.505 68.956 1.00 22.52 5 SER F O 1
ATOM 4460 N N . THR F 1 26 ? -21.014 24.053 69.581 1.00 26.17 6 THR F N 1
ATOM 4461 C CA . THR F 1 26 ? -22.108 24.954 69.255 1.00 25.73 6 THR F CA 1
ATOM 4462 C C . THR F 1 26 ? -23.183 24.852 70.328 1.00 25.72 6 THR F C 1
ATOM 4463 O O . THR F 1 26 ? -23.087 24.054 71.264 1.00 28.17 6 THR F O 1
ATOM 4467 N N . HIS F 1 27 ? -24.215 25.681 70.181 1.00 25.80 7 HIS F N 1
ATOM 4468 C CA . HIS F 1 27 ? -25.321 25.740 71.130 1.00 25.22 7 HIS F CA 1
ATOM 4469 C C . HIS F 1 27 ? -26.479 26.448 70.445 1.00 22.03 7 HIS F C 1
ATOM 4470 O O . HIS F 1 27 ? -26.310 27.558 69.935 1.00 23.78 7 HIS F O 1
ATOM 4477 N N . VAL F 1 28 ? -27.643 25.809 70.421 1.00 17.20 8 VAL F N 1
ATOM 4478 C CA . VAL F 1 28 ? -28.832 26.381 69.805 1.00 17.45 8 VAL F CA 1
ATOM 4479 C C . VAL F 1 28 ? -29.769 26.851 70.904 1.00 16.96 8 VAL F C 1
ATOM 4480 O O . VAL F 1 28 ? -30.042 26.114 71.860 1.00 19.12 8 VAL F O 1
ATOM 4484 N N . LEU F 1 29 ? -30.269 28.073 70.767 1.00 14.44 9 LEU F N 1
ATOM 4485 C CA . LEU F 1 29 ? -31.204 28.641 71.726 1.00 18.21 9 LEU F CA 1
ATOM 4486 C C . LEU F 1 29 ? -32.447 29.121 70.994 1.00 19.82 9 LEU F C 1
ATOM 4487 O O . LEU F 1 29 ? -32.350 29.945 70.080 1.00 18.67 9 LEU F O 1
ATOM 4492 N N . ASP F 1 30 ? -33.607 28.601 71.396 1.00 23.17 10 ASP F N 1
ATOM 4493 C CA . ASP F 1 30 ? -34.897 28.985 70.824 1.00 20.62 10 ASP F CA 1
ATOM 4494 C C . ASP F 1 30 ? -35.421 30.200 71.589 1.00 23.03 10 ASP F C 1
ATOM 4495 O O . ASP F 1 30 ? -35.872 30.074 72.733 1.00 20.29 10 ASP F O 1
ATOM 4500 N N . ILE F 1 31 ? -35.363 31.381 70.960 1.00 19.55 11 ILE F N 1
ATOM 4501 C CA . ILE F 1 31 ? -35.819 32.602 71.615 1.00 21.46 11 ILE F CA 1
ATOM 4502 C C . ILE F 1 31 ? -37.312 32.830 71.464 1.00 19.89 11 ILE F C 1
ATOM 4503 O O . ILE F 1 31 ? -37.829 33.823 71.992 1.00 20.65 11 ILE F O 1
ATOM 4508 N N . THR F 1 32 ? -38.021 31.964 70.739 1.00 18.83 12 THR F N 1
ATOM 4509 C CA . THR F 1 32 ? -39.476 32.023 70.783 1.00 20.69 12 THR F CA 1
ATOM 4510 C C . THR F 1 32 ? -40.023 31.434 72.073 1.00 22.16 12 THR F C 1
ATOM 4511 O O . THR F 1 32 ? -41.186 31.676 72.407 1.00 23.06 12 THR F O 1
ATOM 4515 N N . LYS F 1 33 ? -39.207 30.679 72.805 1.00 19.88 13 LYS F N 1
ATOM 4516 C CA . LYS F 1 33 ? -39.653 30.075 74.049 1.00 28.03 13 LYS F CA 1
ATOM 4517 C C . LYS F 1 33 ? -38.613 30.126 75.161 1.00 22.59 13 LYS F C 1
ATOM 4518 O O . LYS F 1 33 ? -38.897 29.645 76.262 1.00 23.68 13 LYS F O 1
ATOM 4524 N N . GLY F 1 34 ? -37.439 30.705 74.923 1.00 20.60 14 GLY F N 1
ATOM 4525 C CA . GLY F 1 34 ? -36.428 30.806 75.966 1.00 23.40 14 GLY F CA 1
ATOM 4526 C C . GLY F 1 34 ? -35.912 29.466 76.440 1.00 24.07 14 GLY F C 1
ATOM 4527 O O . GLY F 1 34 ? -35.725 29.264 77.647 1.00 21.11 14 GLY F O 1
ATOM 4528 N N . LYS F 1 35 ? -35.681 28.544 75.516 1.00 20.84 15 LYS F N 1
ATOM 4529 C CA . LYS F 1 35 ? -35.293 27.179 75.827 1.00 23.09 15 LYS F CA 1
ATOM 4530 C C . LYS F 1 35 ? -34.232 26.729 74.835 1.00 21.52 15 LYS F C 1
ATOM 4531 O O . LYS F 1 35 ? -34.105 27.305 73.749 1.00 19.84 15 LYS F O 1
ATOM 4537 N N . PRO F 1 36 ? -33.450 25.709 75.185 1.00 23.17 16 PRO F N 1
ATOM 4538 C CA . PRO F 1 36 ? -32.495 25.163 74.218 1.00 20.27 16 PRO F CA 1
ATOM 4539 C C . PRO F 1 36 ? -33.212 24.610 72.997 1.00 22.15 16 PRO F C 1
ATOM 4540 O O . PRO F 1 36 ? -34.337 24.113 73.080 1.00 20.34 16 PRO F O 1
ATOM 4544 N N . GLY F 1 37 ? -32.552 24.719 71.847 1.00 20.14 17 GLY F N 1
ATOM 4545 C CA . GLY F 1 37 ? -33.056 24.089 70.644 1.00 18.68 17 GLY F CA 1
ATOM 4546 C C . GLY F 1 37 ? -32.737 22.610 70.643 1.00 19.46 17 GLY F C 1
ATOM 4547 O O . GLY F 1 37 ? -31.592 22.219 70.398 1.00 15.80 17 GLY F O 1
ATOM 4548 N N . VAL F 1 38 ? -33.737 21.780 70.926 1.00 22.03 18 VAL F N 1
ATOM 4549 C CA . VAL F 1 38 ? -33.559 20.340 71.068 1.00 19.46 18 VAL F CA 1
ATOM 4550 C C . VAL F 1 38 ? -33.988 19.657 69.776 1.00 21.07 18 VAL F C 1
ATOM 4551 O O . VAL F 1 38 ? -35.061 19.953 69.232 1.00 20.06 18 VAL F O 1
ATOM 4555 N N . GLY F 1 39 ? -33.159 18.735 69.291 1.00 19.97 19 GLY F N 1
ATOM 4556 C CA . GLY F 1 39 ? -33.466 17.996 68.083 1.00 19.39 19 GLY F CA 1
ATOM 4557 C C . GLY F 1 39 ? -33.108 18.698 66.794 1.00 18.28 19 GLY F C 1
ATOM 4558 O O . GLY F 1 39 ? -33.578 18.280 65.731 1.00 18.88 19 GLY F O 1
ATOM 4559 N N . VAL F 1 40 ? -32.298 19.750 66.853 1.00 17.22 20 VAL F N 1
ATOM 4560 C CA . VAL F 1 40 ? -31.924 20.507 65.662 1.00 21.31 20 VAL F CA 1
ATOM 4561 C C . VAL F 1 40 ? -30.834 19.746 64.920 1.00 18.58 20 VAL F C 1
ATOM 4562 O O . VAL F 1 40 ? -29.751 19.510 65.464 1.00 16.64 20 VAL F O 1
ATOM 4566 N N . LYS F 1 41 ? -31.109 19.377 63.672 1.00 17.97 21 LYS F N 1
ATOM 4567 C CA . LYS F 1 41 ? -30.134 18.652 62.869 1.00 23.17 21 LYS F CA 1
ATOM 4568 C C . LYS F 1 41 ? -29.038 19.586 62.369 1.00 20.81 21 LYS F C 1
ATOM 4569 O O . LYS F 1 41 ? -29.305 20.711 61.937 1.00 22.84 21 LYS F O 1
ATOM 4575 N N . LEU F 1 42 ? -27.801 19.099 62.426 1.00 18.44 22 LEU F N 1
ATOM 4576 C CA . LEU F 1 42 ? -26.606 19.856 62.091 1.00 18.54 22 LEU F CA 1
ATOM 4577 C C . LEU F 1 42 ? -25.833 19.169 60.972 1.00 19.46 22 LEU F C 1
ATOM 4578 O O . LEU F 1 42 ? -25.944 17.958 60.765 1.00 19.72 22 LEU F O 1
ATOM 4583 N N . ALA F 1 43 ? -25.033 19.962 60.261 1.00 18.00 23 ALA F N 1
ATOM 4584 C CA . ALA F 1 43 ? -24.106 19.438 59.262 1.00 22.80 23 ALA F CA 1
ATOM 4585 C C . ALA F 1 43 ? -22.929 20.396 59.152 1.00 21.00 23 ALA F C 1
ATOM 4586 O O . ALA F 1 43 ? -23.117 21.572 58.826 1.00 18.19 23 ALA F O 1
ATOM 4588 N N . LEU F 1 44 ? -21.725 19.896 59.421 1.00 22.00 24 LEU F N 1
ATOM 4589 C CA . LEU F 1 44 ? -20.512 20.700 59.414 1.00 20.58 24 LEU F CA 1
ATOM 4590 C C . LEU F 1 44 ? -19.687 20.396 58.171 1.00 22.89 24 LEU F C 1
ATOM 4591 O O . LEU F 1 44 ? -19.495 19.230 57.812 1.00 22.98 24 LEU F O 1
ATOM 4596 N N . TYR F 1 45 ? -19.182 21.446 57.526 1.00 24.16 25 TYR F N 1
ATOM 4597 C CA . TYR F 1 45 ? -18.454 21.310 56.273 1.00 24.75 25 TYR F CA 1
ATOM 4598 C C . TYR F 1 45 ? -17.107 22.007 56.347 1.00 24.01 25 TYR F C 1
ATOM 4599 O O . TYR F 1 45 ? -16.986 23.091 56.925 1.00 24.34 25 TYR F O 1
ATOM 4608 N N . ALA F 1 46 ? -16.099 21.370 55.758 1.00 25.71 26 ALA F N 1
ATOM 4609 C CA . ALA F 1 46 ? -14.879 22.064 55.385 1.00 26.86 26 ALA F CA 1
ATOM 4610 C C . ALA F 1 46 ? -15.089 22.729 54.032 1.00 29.92 26 ALA F C 1
ATOM 4611 O O . ALA F 1 46 ? -15.654 22.131 53.111 1.00 28.30 26 ALA F O 1
ATOM 4613 N N . VAL F 1 47 ? -14.644 23.976 53.918 1.00 27.51 27 VAL F N 1
ATOM 4614 C CA . VAL F 1 47 ? -14.803 24.757 52.697 1.00 29.47 27 VAL F CA 1
ATOM 4615 C C . VAL F 1 47 ? -13.417 25.090 52.170 1.00 30.54 27 VAL F C 1
ATOM 4616 O O . VAL F 1 47 ? -12.634 25.758 52.855 1.00 30.52 27 VAL F O 1
ATOM 4620 N N . GLY F 1 48 ? -13.116 24.620 50.961 1.00 35.85 28 GLY F N 1
ATOM 4621 C CA . GLY F 1 48 ? -11.846 24.878 50.329 1.00 37.03 28 GLY F CA 1
ATOM 4622 C C . GLY F 1 48 ? -12.017 25.398 48.915 1.00 46.77 28 GLY F C 1
ATOM 4623 O O . GLY F 1 48 ? -13.095 25.859 48.526 1.00 46.09 28 GLY F O 1
ATOM 4624 N N . PRO F 1 49 ? -10.947 25.335 48.117 1.00 52.58 29 PRO F N 1
ATOM 4625 C CA . PRO F 1 49 ? -11.030 25.869 46.747 1.00 55.47 29 PRO F CA 1
ATOM 4626 C C . PRO F 1 49 ? -11.901 25.045 45.812 1.00 53.10 29 PRO F C 1
ATOM 4627 O O . PRO F 1 49 ? -12.574 25.624 44.951 1.00 57.20 29 PRO F O 1
ATOM 4631 N N . VAL F 1 50 ? -11.909 23.719 45.940 1.00 53.53 30 VAL F N 1
ATOM 4632 C CA . VAL F 1 50 ? -12.622 22.863 45.000 1.00 56.25 30 VAL F CA 1
ATOM 4633 C C . VAL F 1 50 ? -14.023 22.508 45.481 1.00 49.09 30 VAL F C 1
ATOM 4634 O O . VAL F 1 50 ? -14.712 21.709 44.828 1.00 57.07 30 VAL F O 1
ATOM 4638 N N . GLY F 1 51 ? -14.468 23.079 46.594 1.00 40.68 31 GLY F N 1
ATOM 4639 C CA . GLY F 1 51 ? -15.826 22.867 47.032 1.00 33.72 31 GLY F CA 1
ATOM 4640 C C . GLY F 1 51 ? -15.882 22.555 48.509 1.00 30.68 31 GLY F C 1
ATOM 4641 O O . GLY F 1 51 ? -14.974 22.896 49.275 1.00 31.83 31 GLY F O 1
ATOM 4642 N N . LYS F 1 52 ? -16.960 21.889 48.905 1.00 26.35 32 LYS F N 1
ATOM 4643 C CA . LYS F 1 52 ? -17.250 21.614 50.301 1.00 23.33 32 LYS F CA 1
ATOM 4644 C C . LYS F 1 52 ? -17.172 20.117 50.573 1.00 26.33 32 LYS F C 1
ATOM 4645 O O . LYS F 1 52 ? -17.509 19.291 49.719 1.00 25.11 32 LYS F O 1
ATOM 4651 N N . THR F 1 53 ? -16.708 19.776 51.773 1.00 25.95 33 THR F N 1
ATOM 4652 C CA . THR F 1 53 ? -16.599 18.391 52.211 1.00 26.93 33 THR F CA 1
ATOM 4653 C C . THR F 1 53 ? -17.344 18.247 53.528 1.00 23.94 33 THR F C 1
ATOM 4654 O O . THR F 1 53 ? -17.071 18.986 54.480 1.00 22.31 33 THR F O 1
ATOM 4658 N N . LEU F 1 54 ? -18.282 17.304 53.581 1.00 24.35 34 LEU F N 1
ATOM 4659 C CA . LEU F 1 54 ? -19.004 17.046 54.819 1.00 24.46 34 LEU F CA 1
ATOM 4660 C C . LEU F 1 54 ? -18.069 16.419 55.844 1.00 23.81 34 LEU F C 1
ATOM 4661 O O . LEU F 1 54 ? -17.393 15.426 55.561 1.00 25.58 34 LEU F O 1
ATOM 4666 N N . LEU F 1 55 ? -18.026 17.008 57.037 1.00 24.55 35 LEU F N 1
ATOM 4667 C CA . LEU F 1 55 ? -17.182 16.504 58.111 1.00 24.98 35 LEU F CA 1
ATOM 4668 C C . LEU F 1 55 ? -17.956 15.764 59.189 1.00 24.63 35 LEU F C 1
ATOM 4669 O O . LEU F 1 55 ? -17.425 14.811 59.765 1.00 26.54 35 LEU F O 1
ATOM 4674 N N . LYS F 1 56 ? -19.189 16.178 59.481 1.00 27.15 36 LYS F N 1
ATOM 4675 C CA . LYS F 1 56 ? -19.939 15.561 60.565 1.00 24.07 36 LYS F CA 1
ATOM 4676 C C . LYS F 1 56 ? -21.397 15.986 60.487 1.00 23.03 36 LYS F C 1
ATOM 4677 O O . LYS F 1 56 ? -21.700 17.124 60.121 1.00 21.31 36 LYS F O 1
ATOM 4683 N N . GLN F 1 57 ? -22.288 15.062 60.830 1.00 29.01 37 GLN F N 1
ATOM 4684 C CA . GLN F 1 57 ? -23.694 15.355 61.055 1.00 23.91 37 GLN F CA 1
ATOM 4685 C C . GLN F 1 57 ? -24.011 15.089 62.517 1.00 22.27 37 GLN F C 1
ATOM 4686 O O . GLN F 1 57 ? -23.522 14.116 63.101 1.00 26.58 37 GLN F O 1
ATOM 4692 N N . ALA F 1 58 ? -24.818 15.962 63.110 1.00 20.91 38 ALA F N 1
ATOM 4693 C CA . ALA F 1 58 ? -25.145 15.839 64.520 1.00 23.94 38 ALA F CA 1
ATOM 4694 C C . ALA F 1 58 ? -26.549 16.374 64.757 1.00 24.16 38 ALA F C 1
ATOM 4695 O O . ALA F 1 58 ? -27.187 16.935 63.863 1.00 21.36 38 ALA F O 1
ATOM 4697 N N . VAL F 1 59 ? -27.027 16.175 65.981 1.00 22.79 39 VAL F N 1
ATOM 4698 C CA . VAL F 1 59 ? -28.329 16.658 66.424 1.00 25.84 39 VAL F CA 1
ATOM 4699 C C . VAL F 1 59 ? -28.164 17.196 67.837 1.00 23.46 39 VAL F C 1
ATOM 4700 O O . VAL F 1 59 ? -27.498 16.574 68.671 1.00 28.33 39 VAL F O 1
ATOM 4704 N N . THR F 1 60 ? -28.761 18.354 68.107 1.00 19.31 40 THR F N 1
ATOM 4705 C CA . THR F 1 60 ? -28.643 18.950 69.430 1.00 21.31 40 THR F CA 1
ATOM 4706 C C . THR F 1 60 ? -29.385 18.117 70.469 1.00 21.44 40 THR F C 1
ATOM 4707 O O . THR F 1 60 ? -30.460 17.573 70.203 1.00 21.30 40 THR F O 1
ATOM 4711 N N . ASN F 1 61 ? -28.810 18.039 71.666 1.00 23.15 41 ASN F N 1
ATOM 4712 C CA . ASN F 1 61 ? -29.355 17.233 72.749 1.00 25.69 41 ASN F CA 1
ATOM 4713 C C . ASN F 1 61 ? -30.386 18.048 73.535 1.00 24.87 41 ASN F C 1
ATOM 4714 O O . ASN F 1 61 ? -30.887 19.072 73.060 1.00 23.86 41 ASN F O 1
ATOM 4719 N N . SER F 1 62 ? -30.696 17.608 74.757 1.00 26.82 42 SER F N 1
ATOM 4720 C CA . SER F 1 62 ? -31.693 18.278 75.582 1.00 26.81 42 SER F CA 1
ATOM 4721 C C . SER F 1 62 ? -31.230 19.643 76.072 1.00 26.45 42 SER F C 1
ATOM 4722 O O . SER F 1 62 ? -32.058 20.426 76.548 1.00 26.12 42 SER F O 1
ATOM 4725 N N . ASP F 1 63 ? -29.933 19.939 75.988 1.00 26.79 43 ASP F N 1
ATOM 4726 C CA . ASP F 1 63 ? -29.406 21.252 76.330 1.00 27.14 43 ASP F CA 1
ATOM 4727 C C . ASP F 1 63 ? -29.058 22.072 75.090 1.00 28.32 43 ASP F C 1
ATOM 4728 O O . ASP F 1 63 ? -28.349 23.080 75.191 1.00 25.65 43 ASP F O 1
ATOM 4733 N N . GLY F 1 64 ? -29.556 21.668 73.922 1.00 22.53 44 GLY F N 1
ATOM 4734 C CA . GLY F 1 64 ? -29.265 22.389 72.699 1.00 24.32 44 GLY F CA 1
ATOM 4735 C C . GLY F 1 64 ? -27.829 22.312 72.233 1.00 26.11 44 GLY F C 1
ATOM 4736 O O . GLY F 1 64 ? -27.436 23.088 71.357 1.00 24.68 44 GLY F O 1
ATOM 4737 N N . ARG F 1 65 ? -27.035 21.408 72.791 1.00 23.94 45 ARG F N 1
ATOM 4738 C CA . ARG F 1 65 ? -25.638 21.225 72.425 1.00 25.39 45 ARG F CA 1
ATOM 4739 C C . ARG F 1 65 ? -25.460 19.837 71.810 1.00 25.94 45 ARG F C 1
ATOM 4740 O O . ARG F 1 65 ? -26.428 19.116 71.559 1.00 24.69 45 ARG F O 1
ATOM 4748 N N . CYS F 1 66 ? -24.208 19.458 71.579 1.00 25.70 46 CYS F N 1
ATOM 4749 C CA . CYS F 1 66 ? -23.874 18.146 71.045 1.00 28.16 46 CYS F CA 1
ATOM 4750 C C . CYS F 1 66 ? -23.213 17.309 72.129 1.00 28.81 46 CYS F C 1
ATOM 4751 O O . CYS F 1 66 ? -22.424 17.824 72.927 1.00 31.75 46 CYS F O 1
ATOM 4754 N N . ASP F 1 67 ? -23.547 16.014 72.161 1.00 35.22 47 ASP F N 1
ATOM 4755 C CA . ASP F 1 67 ? -22.965 15.125 73.164 1.00 33.95 47 ASP F CA 1
ATOM 4756 C C . ASP F 1 67 ? -21.458 15.003 72.995 1.00 35.29 47 ASP F C 1
ATOM 4757 O O . ASP F 1 67 ? -20.739 14.764 73.973 1.00 38.25 47 ASP F O 1
ATOM 4762 N N . GLU F 1 68 ? -20.965 15.160 71.772 1.00 36.25 48 GLU F N 1
ATOM 4763 C CA . GLU F 1 68 ? -19.547 15.154 71.461 1.00 35.45 48 GLU F CA 1
ATOM 4764 C C . GLU F 1 68 ? -19.198 16.430 70.714 1.00 34.25 48 GLU F C 1
ATOM 4765 O O . GLU F 1 68 ? -20.047 16.990 70.013 1.00 40.20 48 GLU F O 1
ATOM 4771 N N . PRO F 1 69 ? -17.967 16.921 70.851 1.00 35.76 49 PRO F N 1
ATOM 4772 C CA . PRO F 1 69 ? -17.567 18.106 70.085 1.00 37.36 49 PRO F CA 1
ATOM 4773 C C . PRO F 1 69 ? -17.671 17.853 68.589 1.00 34.32 49 PRO F C 1
ATOM 4774 O O . PRO F 1 69 ? -17.513 16.727 68.113 1.00 34.36 49 PRO F O 1
ATOM 4778 N N . LEU F 1 70 ? -17.964 18.920 67.844 1.00 33.26 50 LEU F N 1
ATOM 4779 C CA . LEU F 1 70 ? -18.016 18.798 66.391 1.00 32.98 50 LEU F CA 1
ATOM 4780 C C . LEU F 1 70 ? -16.651 18.426 65.826 1.00 36.27 50 LEU F C 1
ATOM 4781 O O . LEU F 1 70 ? -16.548 17.579 64.931 1.00 33.97 50 LEU F O 1
ATOM 4786 N N . LEU F 1 71 ? -15.592 19.045 66.344 1.00 32.84 51 LEU F N 1
ATOM 4787 C CA . LEU F 1 71 ? -14.223 18.732 65.965 1.00 29.56 51 LEU F CA 1
ATOM 4788 C C . LEU F 1 71 ? -13.344 18.833 67.200 1.00 31.82 51 LEU F C 1
ATOM 4789 O O . LEU F 1 71 ? -13.578 19.667 68.077 1.00 31.75 51 LEU F O 1
ATOM 4794 N N . ALA F 1 72 ? -12.326 17.981 67.258 1.00 36.19 52 ALA F N 1
ATOM 4795 C CA . ALA F 1 72 ? -11.454 17.942 68.421 1.00 37.39 52 ALA F CA 1
ATOM 4796 C C . ALA F 1 72 ? -10.110 17.359 68.016 1.00 39.74 52 ALA F C 1
ATOM 4797 O O . ALA F 1 72 ? -9.998 16.652 67.011 1.00 40.10 52 ALA F O 1
ATOM 4799 N N . GLY F 1 73 ? -9.092 17.676 68.814 1.00 44.46 53 GLY F N 1
ATOM 4800 C CA . GLY F 1 73 ? -7.775 17.089 68.616 1.00 48.05 53 GLY F CA 1
ATOM 4801 C C . GLY F 1 73 ? -7.207 17.393 67.244 1.00 49.76 53 GLY F C 1
ATOM 4802 O O . GLY F 1 73 ? -7.215 18.537 66.775 1.00 50.59 53 GLY F O 1
ATOM 4803 N N . GLU F 1 74 ? -6.710 16.350 66.582 1.00 47.72 54 GLU F N 1
ATOM 4804 C CA . GLU F 1 74 ? -6.099 16.483 65.265 1.00 51.06 54 GLU F CA 1
ATOM 4805 C C . GLU F 1 74 ? -7.115 16.670 64.147 1.00 45.36 54 GLU F C 1
ATOM 4806 O O . GLU F 1 74 ? -6.710 16.890 62.999 1.00 46.91 54 GLU F O 1
ATOM 4812 N N . ALA F 1 75 ? -8.411 16.572 64.443 1.00 44.03 55 ALA F N 1
ATOM 4813 C CA . ALA F 1 75 ? -9.430 16.822 63.435 1.00 37.54 55 ALA F CA 1
ATOM 4814 C C . ALA F 1 75 ? -9.696 18.306 63.243 1.00 40.54 55 ALA F C 1
ATOM 4815 O O . ALA F 1 75 ? -10.188 18.706 62.184 1.00 34.60 55 ALA F O 1
ATOM 4817 N N . LEU F 1 76 ? -9.391 19.129 64.237 1.00 37.85 56 LEU F N 1
ATOM 4818 C CA . LEU F 1 76 ? -9.629 20.558 64.127 1.00 34.73 56 LEU F CA 1
ATOM 4819 C C . LEU F 1 76 ? -8.429 21.196 63.444 1.00 35.04 56 LEU F C 1
ATOM 4820 O O . LEU F 1 76 ? -7.340 21.272 64.023 1.00 38.51 56 LEU F O 1
ATOM 4825 N N . GLN F 1 77 ? -8.632 21.670 62.220 1.00 30.90 57 GLN F N 1
ATOM 4826 C CA . GLN F 1 77 ? -7.567 22.219 61.400 1.00 31.50 57 GLN F CA 1
ATOM 4827 C C . GLN F 1 77 ? -7.889 23.651 60.992 1.00 32.53 57 GLN F C 1
ATOM 4828 O O . GLN F 1 77 ? -9.054 24.035 60.846 1.00 28.01 57 GLN F O 1
ATOM 4834 N N . VAL F 1 78 ? -6.829 24.439 60.809 1.00 32.95 58 VAL F N 1
ATOM 4835 C CA . VAL F 1 78 ? -6.984 25.816 60.360 1.00 34.36 58 VAL F CA 1
ATOM 4836 C C . VAL F 1 78 ? -7.613 25.828 58.975 1.00 28.83 58 VAL F C 1
ATOM 4837 O O . VAL F 1 78 ? -7.165 25.119 58.065 1.00 30.80 58 VAL F O 1
ATOM 4841 N N . GLY F 1 79 ? -8.657 26.629 58.810 1.00 27.06 59 GLY F N 1
ATOM 4842 C CA . GLY F 1 79 ? -9.302 26.751 57.521 1.00 28.16 59 GLY F CA 1
ATOM 4843 C C . GLY F 1 79 ? -10.693 27.345 57.654 1.00 25.70 59 GLY F C 1
ATOM 4844 O O . GLY F 1 79 ? -11.083 27.843 58.709 1.00 24.18 59 GLY F O 1
ATOM 4845 N N . LYS F 1 80 ? -11.427 27.276 56.546 1.00 24.70 60 LYS F N 1
ATOM 4846 C CA . LYS F 1 80 ? -12.785 27.789 56.461 1.00 22.37 60 LYS F CA 1
ATOM 4847 C C . LYS F 1 80 ? -13.782 26.658 56.658 1.00 24.15 60 LYS F C 1
ATOM 4848 O O . LYS F 1 80 ? -13.550 25.528 56.216 1.00 21.57 60 LYS F O 1
ATOM 4854 N N . TYR F 1 81 ? -14.897 26.976 57.315 1.00 21.84 61 TYR F N 1
ATOM 4855 C CA . TYR F 1 81 ? -15.906 25.997 57.686 1.00 19.43 61 TYR F CA 1
ATOM 4856 C C . TYR F 1 81 ? -17.293 26.573 57.434 1.00 19.60 61 TYR F C 1
ATOM 4857 O O . TYR F 1 81 ? -17.469 27.781 57.257 1.00 19.41 61 TYR F O 1
ATOM 4866 N N . GLU F 1 82 ? -18.286 25.685 57.418 1.00 21.76 62 GLU F N 1
ATOM 4867 C CA . GLU F 1 82 ? -19.692 26.076 57.368 1.00 22.84 62 GLU F CA 1
ATOM 4868 C C . GLU F 1 82 ? -20.487 25.150 58.273 1.00 22.56 62 GLU F C 1
ATOM 4869 O O . GLU F 1 82 ? -20.484 23.931 58.073 1.00 21.80 62 GLU F O 1
ATOM 4875 N N . LEU F 1 83 ? -21.156 25.730 59.266 1.00 22.87 63 LEU F N 1
ATOM 4876 C CA . LEU F 1 83 ? -22.066 25.011 60.148 1.00 19.13 63 LEU F CA 1
ATOM 4877 C C . LEU F 1 83 ? -23.493 25.319 59.717 1.00 18.09 63 LEU F C 1
ATOM 4878 O O . LEU F 1 83 ? -23.920 26.477 59.771 1.00 17.81 63 LEU F O 1
ATOM 4883 N N . VAL F 1 84 ? -24.229 24.292 59.300 1.00 16.34 64 VAL F N 1
ATOM 4884 C CA . VAL F 1 84 ? -25.590 24.448 58.798 1.00 17.11 64 VAL F CA 1
ATOM 4885 C C . VAL F 1 84 ? -26.565 23.921 59.843 1.00 18.03 64 VAL F C 1
ATOM 4886 O O . VAL F 1 84 ? -26.412 22.795 60.333 1.00 21.48 64 VAL F O 1
ATOM 4890 N N . PHE F 1 85 ? -27.570 24.730 60.170 1.00 14.01 65 PHE F N 1
ATOM 4891 C CA . PHE F 1 85 ? -28.609 24.384 61.132 1.00 17.75 65 PHE F CA 1
ATOM 4892 C C . PHE F 1 85 ? -29.929 24.214 60.389 1.00 20.14 65 PHE F C 1
ATOM 4893 O O . PHE F 1 85 ? -30.382 25.141 59.708 1.00 17.89 65 PHE F O 1
ATOM 4901 N N . ALA F 1 86 ? -30.556 23.044 60.537 1.00 17.37 66 ALA F N 1
ATOM 4902 C CA . ALA F 1 86 ? -31.881 22.801 59.963 1.00 17.16 66 ALA F CA 1
ATOM 4903 C C . ALA F 1 86 ? -32.942 23.431 60.870 1.00 21.41 66 ALA F C 1
ATOM 4904 O O . ALA F 1 86 ? -33.746 22.758 61.519 1.00 17.99 66 ALA F O 1
ATOM 4906 N N . ALA F 1 87 ? -32.936 24.768 60.889 1.00 17.25 67 ALA F N 1
ATOM 4907 C CA . ALA F 1 87 ? -33.803 25.507 61.801 1.00 17.93 67 ALA F CA 1
ATOM 4908 C C . ALA F 1 87 ? -35.260 25.450 61.361 1.00 21.81 67 ALA F C 1
ATOM 4909 O O . ALA F 1 87 ? -36.164 25.367 62.203 1.00 17.67 67 ALA F O 1
ATOM 4911 N N . GLY F 1 88 ? -35.511 25.505 60.051 1.00 19.70 68 GLY F N 1
ATOM 4912 C CA . GLY F 1 88 ? -36.882 25.452 59.570 1.00 22.23 68 GLY F CA 1
ATOM 4913 C C . GLY F 1 88 ? -37.592 24.173 59.968 1.00 25.73 68 GLY F C 1
ATOM 4914 O O . GLY F 1 88 ? -38.755 24.200 60.379 1.00 21.80 68 GLY F O 1
ATOM 4915 N N . ASP F 1 89 ? -36.903 23.033 59.849 1.00 23.63 69 ASP F N 1
ATOM 4916 C CA . ASP F 1 89 ? -37.487 21.767 60.279 1.00 20.80 69 ASP F CA 1
ATOM 4917 C C . ASP F 1 89 ? -37.744 21.760 61.778 1.00 21.63 69 ASP F C 1
ATOM 4918 O O . ASP F 1 89 ? -38.738 21.189 62.243 1.00 23.19 69 ASP F O 1
ATOM 4923 N N . TYR F 1 90 ? -36.854 22.384 62.552 1.00 19.89 70 TYR F N 1
ATOM 4924 C CA . TYR F 1 90 ? -37.029 22.412 64.001 1.00 21.82 70 TYR F CA 1
ATOM 4925 C C . TYR F 1 90 ? -38.312 23.140 64.384 1.00 23.09 70 TYR F C 1
ATOM 4926 O O . TYR F 1 90 ? -39.128 22.618 65.150 1.00 18.69 70 TYR F O 1
ATOM 4935 N N . PHE F 1 91 ? -38.511 24.349 63.849 1.00 21.74 71 PHE F N 1
ATOM 4936 C CA . PHE F 1 91 ? -39.719 25.104 64.162 1.00 22.76 71 PHE F CA 1
ATOM 4937 C C . PHE F 1 91 ? -40.966 24.432 63.601 1.00 30.88 71 PHE F C 1
ATOM 4938 O O . PHE F 1 91 ? -42.054 24.579 64.169 1.00 36.60 71 PHE F O 1
ATOM 4946 N N . ALA F 1 92 ? -40.831 23.685 62.501 1.00 23.08 72 ALA F N 1
ATOM 4947 C CA . ALA F 1 92 ? -41.962 22.915 61.990 1.00 31.80 72 ALA F CA 1
ATOM 4948 C C . ALA F 1 92 ? -42.321 21.774 62.934 1.00 33.00 72 ALA F C 1
ATOM 4949 O O . ALA F 1 92 ? -43.504 21.530 63.203 1.00 36.33 72 ALA F O 1
ATOM 4951 N N . ALA F 1 93 ? -41.312 21.050 63.431 1.00 27.18 73 ALA F N 1
ATOM 4952 C CA . ALA F 1 93 ? -41.579 19.979 64.387 1.00 29.64 73 ALA F CA 1
ATOM 4953 C C . ALA F 1 93 ? -42.190 20.524 65.668 1.00 37.82 73 ALA F C 1
ATOM 4954 O O . ALA F 1 93 ? -42.928 19.819 66.359 1.00 38.92 73 ALA F O 1
ATOM 4956 N N . GLN F 1 94 ? -41.903 21.775 65.994 1.00 50.23 74 GLN F N 1
ATOM 4957 C CA . GLN F 1 94 ? -42.441 22.432 67.174 1.00 52.58 74 GLN F CA 1
ATOM 4958 C C . GLN F 1 94 ? -43.873 22.922 66.982 1.00 54.99 74 GLN F C 1
ATOM 4959 O O . GLN F 1 94 ? -44.455 23.483 67.918 1.00 57.87 74 GLN F O 1
ATOM 4965 N N . GLY F 1 95 ? -44.449 22.737 65.800 1.00 54.66 75 GLY F N 1
ATOM 4966 C CA . GLY F 1 95 ? -45.826 23.105 65.557 1.00 57.90 75 GLY F CA 1
ATOM 4967 C C . GLY F 1 95 ? -46.035 24.474 64.957 1.00 57.21 75 GLY F C 1
ATOM 4968 O O . GLY F 1 95 ? -47.182 24.932 64.892 1.00 60.77 75 GLY F O 1
ATOM 4969 N N . GLU F 1 96 ? -44.974 25.141 64.513 1.00 53.24 76 GLU F N 1
ATOM 4970 C CA . GLU F 1 96 ? -45.101 26.482 63.964 1.00 52.55 76 GLU F CA 1
ATOM 4971 C C . GLU F 1 96 ? -45.582 26.418 62.520 1.00 52.13 76 GLU F C 1
ATOM 4972 O O . GLU F 1 96 ? -45.028 25.678 61.703 1.00 49.86 76 GLU F O 1
ATOM 4978 N N . GLN F 1 97 ? -46.618 27.196 62.212 1.00 62.10 77 GLN F N 1
ATOM 4979 C CA . GLN F 1 97 ? -47.168 27.281 60.860 1.00 62.84 77 GLN F CA 1
ATOM 4980 C C . GLN F 1 97 ? -46.529 28.481 60.172 1.00 63.70 77 GLN F C 1
ATOM 4981 O O . GLN F 1 97 ? -46.956 29.622 60.364 1.00 65.42 77 GLN F O 1
ATOM 4983 N N . LEU F 1 98 ? -45.496 28.222 59.371 1.00 59.91 78 LEU F N 1
ATOM 4984 C CA . LEU F 1 98 ? -44.751 29.282 58.716 1.00 57.40 78 LEU F CA 1
ATOM 4985 C C . LEU F 1 98 ? -45.033 29.293 57.218 1.00 56.31 78 LEU F C 1
ATOM 4986 O O . LEU F 1 98 ? -45.224 28.236 56.608 1.00 53.68 78 LEU F O 1
ATOM 4991 N N . PRO F 1 99 ? -45.066 30.473 56.599 1.00 64.59 79 PRO F N 1
ATOM 4992 C CA . PRO F 1 99 ? -45.275 30.545 55.148 1.00 61.09 79 PRO F CA 1
ATOM 4993 C C . PRO F 1 99 ? -44.180 29.810 54.384 1.00 53.28 79 PRO F C 1
ATOM 4994 O O . PRO F 1 99 ? -43.087 29.554 54.894 1.00 47.44 79 PRO F O 1
ATOM 4998 N N . GLU F 1 100 ? -44.491 29.469 53.134 1.00 51.22 80 GLU F N 1
ATOM 4999 C CA . GLU F 1 100 ? -43.593 28.696 52.290 1.00 46.59 80 GLU F CA 1
ATOM 5000 C C . GLU F 1 100 ? -43.151 29.512 51.083 1.00 41.38 80 GLU F C 1
ATOM 5001 O O . GLU F 1 100 ? -43.997 30.104 50.397 1.00 41.57 80 GLU F O 1
ATOM 5007 N N . PRO F 1 101 ? -41.843 29.570 50.784 1.00 39.70 81 PRO F N 1
ATOM 5008 C CA . PRO F 1 101 ? -40.725 28.961 51.521 1.00 34.90 81 PRO F CA 1
ATOM 5009 C C . PRO F 1 101 ? -40.385 29.728 52.796 1.00 35.26 81 PRO F C 1
ATOM 5010 O O . PRO F 1 101 ? -40.611 30.933 52.885 1.00 32.76 81 PRO F O 1
ATOM 5014 N N . ARG F 1 102 ? -39.833 29.038 53.791 1.00 32.44 82 ARG F N 1
ATOM 5015 C CA . ARG F 1 102 ? -39.582 29.644 55.091 1.00 33.06 82 ARG F CA 1
ATOM 5016 C C . ARG F 1 102 ? -38.500 30.716 54.996 1.00 30.90 82 ARG F C 1
ATOM 5017 O O . ARG F 1 102 ? -37.504 30.557 54.284 1.00 25.28 82 ARG F O 1
ATOM 5025 N N . PHE F 1 103 ? -38.704 31.819 55.721 1.00 25.23 83 PHE F N 1
ATOM 5026 C CA . PHE F 1 103 ? -37.669 32.845 55.800 1.00 24.99 83 PHE F CA 1
ATOM 5027 C C . PHE F 1 103 ? -36.414 32.303 56.472 1.00 25.68 83 PHE F C 1
ATOM 5028 O O . PHE F 1 103 ? -35.295 32.575 56.023 1.00 22.37 83 PHE F O 1
ATOM 5036 N N . VAL F 1 104 ? -36.577 31.539 57.549 1.00 24.31 84 VAL F N 1
ATOM 5037 C CA . VAL F 1 104 ? -35.474 30.842 58.199 1.00 24.59 84 VAL F CA 1
ATOM 5038 C C . VAL F 1 104 ? -35.704 29.350 58.005 1.00 26.95 84 VAL F C 1
ATOM 5039 O O . VAL F 1 104 ? -36.602 28.762 58.622 1.00 27.61 84 VAL F O 1
ATOM 5043 N N . ASP F 1 105 ? -34.902 28.734 57.138 1.00 24.77 85 ASP F N 1
ATOM 5044 C CA . ASP F 1 105 ? -34.996 27.297 56.912 1.00 26.47 85 ASP F CA 1
ATOM 5045 C C . ASP F 1 105 ? -33.695 26.617 57.325 1.00 27.45 85 ASP F C 1
ATOM 5046 O O . ASP F 1 105 ? -33.558 26.166 58.466 1.00 29.16 85 ASP F O 1
ATOM 5051 N N . GLU F 1 106 ? -32.734 26.541 56.408 1.00 18.60 86 GLU F N 1
ATOM 5052 C CA . GLU F 1 106 ? -31.403 26.033 56.712 1.00 21.87 86 GLU F CA 1
ATOM 5053 C C . GLU F 1 106 ? -30.471 27.224 56.909 1.00 17.90 86 GLU F C 1
ATOM 5054 O O . GLU F 1 106 ? -30.237 27.998 55.974 1.00 18.32 86 GLU F O 1
ATOM 5060 N N . VAL F 1 107 ? -29.961 27.375 58.128 1.00 17.07 87 VAL F N 1
ATOM 5061 C CA . VAL F 1 107 ? -29.114 28.505 58.496 1.00 17.65 87 VAL F CA 1
ATOM 5062 C C . VAL F 1 107 ? -27.663 28.125 58.242 1.00 17.26 87 VAL F C 1
ATOM 5063 O O . VAL F 1 107 ? -27.160 27.154 58.815 1.00 18.64 87 VAL F O 1
ATOM 5067 N N . VAL F 1 108 ? -26.988 28.892 57.393 1.00 14.80 88 VAL F N 1
ATOM 5068 C CA . VAL F 1 108 ? -25.596 28.646 57.036 1.00 19.26 88 VAL F CA 1
ATOM 5069 C C . VAL F 1 108 ? -24.723 29.641 57.788 1.00 18.53 88 VAL F C 1
ATOM 5070 O O . VAL F 1 108 ? -24.832 30.856 57.581 1.00 17.56 88 VAL F O 1
ATOM 5074 N N . ILE F 1 109 ? -23.856 29.134 58.659 1.00 13.93 89 ILE F N 1
ATOM 5075 C CA . ILE F 1 109 ? -22.932 29.959 59.426 1.00 17.35 89 ILE F CA 1
ATOM 5076 C C . ILE F 1 109 ? -21.529 29.666 58.907 1.00 20.16 89 ILE F C 1
ATOM 5077 O O . ILE F 1 109 ? -20.887 28.692 59.320 1.00 17.82 89 ILE F O 1
ATOM 5082 N N . ALA F 1 110 ? -21.048 30.509 57.996 1.00 15.58 90 ALA F N 1
ATOM 5083 C CA . ALA F 1 110 ? -19.694 30.401 57.474 1.00 19.51 90 ALA F CA 1
ATOM 5084 C C . ALA F 1 110 ? -18.735 31.112 58.420 1.00 20.67 90 ALA F C 1
ATOM 5085 O O . ALA F 1 110 ? -19.008 32.232 58.864 1.00 18.51 90 ALA F O 1
ATOM 5087 N N . PHE F 1 111 ? -17.618 30.458 58.726 1.00 18.78 91 PHE F N 1
ATOM 5088 C CA . PHE F 1 111 ? -16.641 31.004 59.656 1.00 20.71 91 PHE F CA 1
ATOM 5089 C C . PHE F 1 111 ? -15.299 30.341 59.395 1.00 21.58 91 PHE F C 1
ATOM 5090 O O . PHE F 1 111 ? -15.225 29.249 58.825 1.00 19.28 91 PHE F O 1
ATOM 5098 N N . GLY F 1 112 ? -14.238 31.008 59.839 1.00 21.39 92 GLY F N 1
ATOM 5099 C CA . GLY F 1 112 ? -12.890 30.497 59.696 1.00 23.32 92 GLY F CA 1
ATOM 5100 C C . GLY F 1 112 ? -12.251 30.244 61.047 1.00 25.66 92 GLY F C 1
ATOM 5101 O O . GLY F 1 112 ? -12.624 30.851 62.052 1.00 23.72 92 GLY F O 1
ATOM 5102 N N . ILE F 1 113 ? -11.274 29.340 61.060 1.00 24.52 93 ILE F N 1
ATOM 5103 C CA . ILE F 1 113 ? -10.530 28.980 62.262 1.00 23.42 93 ILE F CA 1
ATOM 5104 C C . ILE F 1 113 ? -9.063 29.293 62.006 1.00 27.56 93 ILE F C 1
ATOM 5105 O O . ILE F 1 113 ? -8.451 28.718 61.098 1.00 32.61 93 ILE F O 1
ATOM 5110 N N . ALA F 1 114 ? -8.500 30.206 62.801 1.00 26.06 94 ALA F N 1
ATOM 5111 C CA . ALA F 1 114 ? -7.127 30.651 62.604 1.00 27.80 94 ALA F CA 1
ATOM 5112 C C . ALA F 1 114 ? -6.126 29.983 63.536 1.00 29.28 94 ALA F C 1
ATOM 5113 O O . ALA F 1 114 ? -4.921 30.060 63.277 1.00 28.28 94 ALA F O 1
ATOM 5115 N N . ASP F 1 115 ? -6.588 29.340 64.608 1.00 32.93 95 ASP F N 1
ATOM 5116 C CA . ASP F 1 115 ? -5.705 28.769 65.622 1.00 31.57 95 ASP F CA 1
ATOM 5117 C C . ASP F 1 115 ? -6.303 27.444 66.071 1.00 32.50 95 ASP F C 1
ATOM 5118 O O . ASP F 1 115 ? -7.327 27.426 66.760 1.00 26.30 95 ASP F O 1
ATOM 5123 N N . ALA F 1 116 ? -5.656 26.339 65.687 1.00 38.35 96 ALA F N 1
ATOM 5124 C CA . ALA F 1 116 ? -6.165 25.006 65.988 1.00 35.37 96 ALA F CA 1
ATOM 5125 C C . ALA F 1 116 ? -5.997 24.616 67.449 1.00 34.23 96 ALA F C 1
ATOM 5126 O O . ALA F 1 116 ? -6.581 23.613 67.872 1.00 39.72 96 ALA F O 1
ATOM 5128 N N . SER F 1 117 ? -5.215 25.367 68.223 1.00 33.05 97 SER F N 1
ATOM 5129 C CA . SER F 1 117 ? -5.036 25.076 69.637 1.00 33.26 97 SER F CA 1
ATOM 5130 C C . SER F 1 117 ? -6.075 25.754 70.520 1.00 33.77 97 SER F C 1
ATOM 5131 O O . SER F 1 117 ? -6.103 25.492 71.727 1.00 35.35 97 SER F O 1
ATOM 5134 N N . GLN F 1 118 ? -6.924 26.607 69.954 1.00 30.67 98 GLN F N 1
ATOM 5135 C CA . GLN F 1 118 ? -7.932 27.330 70.712 1.00 29.70 98 GLN F CA 1
ATOM 5136 C C . GLN F 1 118 ? -9.304 26.707 70.508 1.00 31.15 98 GLN F C 1
ATOM 5137 O O . GLN F 1 118 ? -9.584 26.119 69.462 1.00 31.50 98 GLN F O 1
ATOM 5143 N N . ASN F 1 119 ? -10.164 26.857 71.517 1.00 32.83 99 ASN F N 1
ATOM 5144 C CA . ASN F 1 119 ? -11.550 26.423 71.410 1.00 28.49 99 ASN F CA 1
ATOM 5145 C C . ASN F 1 119 ? -12.369 27.451 70.641 1.00 28.24 99 ASN F C 1
ATOM 5146 O O . ASN F 1 119 ? -12.140 28.657 70.756 1.00 25.04 99 ASN F O 1
ATOM 5151 N N . TYR F 1 120 ? -13.316 26.964 69.837 1.00 29.78 100 TYR F N 1
ATOM 5152 C CA . TYR F 1 120 ? -14.234 27.819 69.087 1.00 27.60 100 TYR F CA 1
ATOM 5153 C C . TYR F 1 120 ? -15.662 27.384 69.387 1.00 26.45 100 TYR F C 1
ATOM 5154 O O . TYR F 1 120 ? -16.088 26.303 68.968 1.00 30.17 100 TYR F O 1
ATOM 5163 N N . HIS F 1 121 ? -16.397 28.224 70.107 1.00 25.21 101 HIS F N 1
ATOM 5164 C CA . HIS F 1 121 ? -17.803 27.986 70.412 1.00 20.35 101 HIS F CA 1
ATOM 5165 C C . HIS F 1 121 ? -18.638 28.892 69.515 1.00 24.08 101 HIS F C 1
ATOM 5166 O O . HIS F 1 121 ? -18.601 30.119 69.658 1.00 19.84 101 HIS F O 1
ATOM 5173 N N . VAL F 1 122 ? -19.376 28.291 68.586 1.00 22.69 102 VAL F N 1
ATOM 5174 C CA . VAL F 1 122 ? -20.168 29.043 67.614 1.00 20.25 102 VAL F CA 1
ATOM 5175 C C . VAL F 1 122 ? -21.647 28.742 67.823 1.00 24.12 102 VAL F C 1
ATOM 5176 O O . VAL F 1 122 ? -22.202 27.864 67.143 1.00 24.46 102 VAL F O 1
ATOM 5180 N N . PRO F 1 123 ? -22.323 29.436 68.729 1.00 23.28 103 PRO F N 1
ATOM 5181 C CA . PRO F 1 123 ? -23.726 29.125 69.004 1.00 24.36 103 PRO F CA 1
ATOM 5182 C C . PRO F 1 123 ? -24.662 29.787 68.002 1.00 25.90 103 PRO F C 1
ATOM 5183 O O . PRO F 1 123 ? -24.265 30.601 67.166 1.00 21.13 103 PRO F O 1
ATOM 5187 N N . LEU F 1 124 ? -25.934 29.408 68.105 1.00 23.21 104 LEU F N 1
ATOM 5188 C CA . LEU F 1 124 ? -26.997 29.979 67.292 1.00 21.09 104 LEU F CA 1
ATOM 5189 C C . LEU F 1 124 ? -28.133 30.409 68.205 1.00 19.74 104 LEU F C 1
ATOM 5190 O O . LEU F 1 124 ? -28.636 29.606 69.000 1.00 18.43 104 LEU F O 1
ATOM 5195 N N . VAL F 1 125 ? -28.526 31.670 68.089 1.00 17.66 105 VAL F N 1
ATOM 5196 C CA . VAL F 1 125 ? -29.639 32.251 68.829 1.00 16.24 105 VAL F CA 1
ATOM 5197 C C . VAL F 1 125 ? -30.694 32.594 67.784 1.00 19.80 105 VAL F C 1
ATOM 5198 O O . VAL F 1 125 ? -30.542 33.571 67.043 1.00 21.92 105 VAL F O 1
ATOM 5202 N N . VAL F 1 126 ? -31.757 31.790 67.692 1.00 18.79 106 VAL F N 1
ATOM 5203 C CA . VAL F 1 126 ? -32.570 31.739 66.481 1.00 17.98 106 VAL F CA 1
ATOM 5204 C C . VAL F 1 126 ? -34.060 31.813 66.800 1.00 20.62 106 VAL F C 1
ATOM 5205 O O . VAL F 1 126 ? -34.527 31.284 67.817 1.00 18.97 106 VAL F O 1
ATOM 5209 N N . SER F 1 127 ? -34.795 32.478 65.917 1.00 15.70 107 SER F N 1
ATOM 5210 C CA . SER F 1 127 ? -36.246 32.440 65.816 1.00 16.77 107 SER F CA 1
ATOM 5211 C C . SER F 1 127 ? -36.572 32.262 64.343 1.00 21.24 107 SER F C 1
ATOM 5212 O O . SER F 1 127 ? -35.681 32.338 63.491 1.00 20.70 107 SER F O 1
ATOM 5215 N N . PRO F 1 128 ? -37.839 32.002 63.995 1.00 19.14 108 PRO F N 1
ATOM 5216 C CA . PRO F 1 128 ? -38.180 31.846 62.569 1.00 24.10 108 PRO F CA 1
ATOM 5217 C C . PRO F 1 128 ? -37.969 33.103 61.732 1.00 21.02 108 PRO F C 1
ATOM 5218 O O . PRO F 1 128 ? -38.117 33.036 60.504 1.00 21.42 108 PRO F O 1
ATOM 5222 N N . TRP F 1 129 ? -37.636 34.242 62.343 1.00 17.99 109 TRP F N 1
ATOM 5223 C CA . TRP F 1 129 ? -37.515 35.496 61.612 1.00 21.49 109 TRP F CA 1
ATOM 5224 C C . TRP F 1 129 ? -36.227 36.242 61.936 1.00 21.55 109 TRP F C 1
ATOM 5225 O O . TRP F 1 129 ? -36.078 37.403 61.532 1.00 22.87 109 TRP F O 1
ATOM 5236 N N . ALA F 1 130 ? -35.297 35.614 62.648 1.00 19.96 110 ALA F N 1
ATOM 5237 C CA . ALA F 1 130 ? -34.059 36.267 63.046 1.00 22.24 110 ALA F CA 1
ATOM 5238 C C . ALA F 1 130 ? -33.111 35.213 63.595 1.00 18.47 110 ALA F C 1
ATOM 5239 O O . ALA F 1 130 ? -33.548 34.202 64.150 1.00 16.75 110 ALA F O 1
ATOM 5241 N N . TYR F 1 131 ? -31.813 35.459 63.432 1.00 17.23 111 TYR F N 1
ATOM 5242 C CA . TYR F 1 131 ? -30.812 34.667 64.129 1.00 18.58 111 TYR F CA 1
ATOM 5243 C C . TYR F 1 131 ? -29.551 35.498 64.307 1.00 16.83 111 TYR F C 1
ATOM 5244 O O . TYR F 1 131 ? -29.319 36.478 63.593 1.00 16.67 111 TYR F O 1
ATOM 5253 N N . SER F 1 132 ? -28.751 35.101 65.294 1.00 14.05 112 SER F N 1
ATOM 5254 C CA . SER F 1 132 ? -27.486 35.754 65.587 1.00 19.48 112 SER F CA 1
ATOM 5255 C C . SER F 1 132 ? -26.454 34.697 65.947 1.00 22.06 112 SER F C 1
ATOM 5256 O O . SER F 1 132 ? -26.782 33.662 66.533 1.00 22.45 112 SER F O 1
ATOM 5259 N N . THR F 1 133 ? -25.202 34.965 65.587 1.00 20.21 113 THR F N 1
ATOM 5260 C CA . THR F 1 133 ? -24.106 34.084 65.949 1.00 21.91 113 THR F CA 1
ATOM 5261 C C . THR F 1 133 ? -22.925 34.929 66.401 1.00 23.42 113 THR F C 1
ATOM 5262 O O . THR F 1 133 ? -22.876 36.141 66.175 1.00 21.74 113 THR F O 1
ATOM 5266 N N . TYR F 1 134 ? -21.973 34.269 67.050 1.00 22.99 114 TYR F N 1
ATOM 5267 C CA . TYR F 1 134 ? -20.784 34.937 67.560 1.00 24.31 114 TYR F CA 1
ATOM 5268 C C . TYR F 1 134 ? -19.770 33.873 67.944 1.00 23.17 114 TYR F C 1
ATOM 5269 O O . TYR F 1 134 ? -20.074 32.676 67.968 1.00 24.72 114 TYR F O 1
ATOM 5278 N N . ARG F 1 135 ? -18.554 34.322 68.233 1.00 24.65 115 ARG F N 1
ATOM 5279 C CA . ARG F 1 135 ? -17.533 33.447 68.804 1.00 23.68 115 ARG F CA 1
ATOM 5280 C C . ARG F 1 135 ? -17.702 33.483 70.318 1.00 23.72 115 ARG F C 1
ATOM 5281 O O . ARG F 1 135 ? -17.352 34.469 70.970 1.00 23.93 115 ARG F O 1
ATOM 5289 N N . GLY F 1 136 ? -18.262 32.414 70.875 1.00 21.58 116 GLY F N 1
ATOM 5290 C CA . GLY F 1 136 ? -18.481 32.322 72.301 1.00 26.00 116 GLY F CA 1
ATOM 5291 C C . GLY F 1 136 ? -17.231 31.893 73.049 1.00 28.01 116 GLY F C 1
ATOM 5292 O O . GLY F 1 136 ? -16.115 31.893 72.527 1.00 25.18 116 GLY F O 1
ATOM 5293 N N . SER F 1 137 ? -17.437 31.514 74.308 1.00 30.02 117 SER F N 1
ATOM 5294 C CA . SER F 1 137 ? -16.336 31.086 75.169 1.00 35.05 117 SER F CA 1
ATOM 5295 C C . SER F 1 137 ? -16.667 29.797 75.919 1.00 39.05 117 SER F C 1
ATOM 5296 O O . SER F 1 137 ? -17.710 29.689 76.568 1.00 39.00 117 SER F O 1
ATOM 5300 N N . MET G 1 21 ? -25.451 -27.810 25.661 1.00 56.75 1 MET G N 1
ATOM 5301 C CA . MET G 1 21 ? -25.503 -26.387 25.348 1.00 56.38 1 MET G CA 1
ATOM 5302 C C . MET G 1 21 ? -26.154 -25.612 26.491 1.00 46.67 1 MET G C 1
ATOM 5303 O O . MET G 1 21 ? -27.259 -25.930 26.923 1.00 54.12 1 MET G O 1
ATOM 5308 N N . GLY G 1 22 ? -25.455 -24.588 26.974 1.00 41.43 2 GLY G N 1
ATOM 5309 C CA . GLY G 1 22 ? -25.899 -23.874 28.156 1.00 35.13 2 GLY G CA 1
ATOM 5310 C C . GLY G 1 22 ? -27.077 -22.957 27.896 1.00 33.50 2 GLY G C 1
ATOM 5311 O O . GLY G 1 22 ? -27.416 -22.628 26.761 1.00 36.42 2 GLY G O 1
ATOM 5312 N N . LYS G 1 23 ? -27.701 -22.528 28.994 1.00 31.50 3 LYS G N 1
ATOM 5313 C CA . LYS G 1 23 ? -28.882 -21.680 28.946 1.00 32.19 3 LYS G CA 1
ATOM 5314 C C . LYS G 1 23 ? -28.765 -20.587 29.997 1.00 26.41 3 LYS G C 1
ATOM 5315 O O . LYS G 1 23 ? -28.167 -20.790 31.057 1.00 27.52 3 LYS G O 1
ATOM 5321 N N . LEU G 1 24 ? -29.345 -19.427 29.698 1.00 24.18 4 LEU G N 1
ATOM 5322 C CA . LEU G 1 24 ? -29.453 -18.329 30.649 1.00 21.02 4 LEU G CA 1
ATOM 5323 C C . LEU G 1 24 ? -30.913 -18.158 31.042 1.00 20.98 4 LEU G C 1
ATOM 5324 O O . LEU G 1 24 ? -31.788 -18.085 30.173 1.00 22.32 4 LEU G O 1
ATOM 5329 N N . SER G 1 25 ? -31.173 -18.095 32.346 1.00 19.66 5 SER G N 1
ATOM 5330 C CA . SER G 1 25 ? -32.531 -18.014 32.858 1.00 20.15 5 SER G CA 1
ATOM 5331 C C . SER G 1 25 ? -32.571 -17.086 34.063 1.00 21.83 5 SER G C 1
ATOM 5332 O O . SER G 1 25 ? -31.542 -16.748 34.654 1.00 17.65 5 SER G O 1
ATOM 5335 N N . THR G 1 26 ? -33.785 -16.679 34.423 1.00 18.80 6 THR G N 1
ATOM 5336 C CA . THR G 1 26 ? -33.983 -15.780 35.548 1.00 20.36 6 THR G CA 1
ATOM 5337 C C . THR G 1 26 ? -35.331 -16.075 36.189 1.00 22.30 6 THR G C 1
ATOM 5338 O O . THR G 1 26 ? -36.113 -16.896 35.701 1.00 20.60 6 THR G O 1
ATOM 5342 N N . HIS G 1 27 ? -35.594 -15.385 37.295 1.00 17.52 7 HIS G N 1
ATOM 5343 C CA . HIS G 1 27 ? -36.772 -15.651 38.115 1.00 21.62 7 HIS G CA 1
ATOM 5344 C C . HIS G 1 27 ? -36.961 -14.471 39.053 1.00 23.75 7 HIS G C 1
ATOM 5345 O O . HIS G 1 27 ? -36.123 -14.241 39.931 1.00 24.93 7 HIS G O 1
ATOM 5352 N N . VAL G 1 28 ? -38.050 -13.727 38.874 1.00 20.18 8 VAL G N 1
ATOM 5353 C CA . VAL G 1 28 ? -38.339 -12.566 39.709 1.00 19.48 8 VAL G CA 1
ATOM 5354 C C . VAL G 1 28 ? -39.225 -12.997 40.869 1.00 20.31 8 VAL G C 1
ATOM 5355 O O . VAL G 1 28 ? -40.242 -13.674 40.671 1.00 21.14 8 VAL G O 1
ATOM 5359 N N . LEU G 1 29 ? -38.848 -12.597 42.080 1.00 22.51 9 LEU G N 1
ATOM 5360 C CA A LEU G 1 29 ? -39.602 -12.922 43.282 0.52 20.06 9 LEU G CA 1
ATOM 5361 C CA B LEU G 1 29 ? -39.596 -12.925 43.286 0.48 18.85 9 LEU G CA 1
ATOM 5362 C C . LEU G 1 29 ? -39.905 -11.647 44.052 1.00 21.47 9 LEU G C 1
ATOM 5363 O O . LEU G 1 29 ? -38.998 -10.860 44.341 1.00 21.42 9 LEU G O 1
ATOM 5372 N N . ASP G 1 30 ? -41.179 -11.451 44.386 1.00 18.38 10 ASP G N 1
ATOM 5373 C CA . ASP G 1 30 ? -41.644 -10.270 45.109 1.00 22.95 10 ASP G CA 1
ATOM 5374 C C . ASP G 1 30 ? -41.752 -10.627 46.589 1.00 21.12 10 ASP G C 1
ATOM 5375 O O . ASP G 1 30 ? -42.670 -11.346 46.994 1.00 17.07 10 ASP G O 1
ATOM 5380 N N . ILE G 1 31 ? -40.822 -10.111 47.398 1.00 19.36 11 ILE G N 1
ATOM 5381 C CA . ILE G 1 31 ? -40.777 -10.442 48.819 1.00 20.24 11 ILE G CA 1
ATOM 5382 C C . ILE G 1 31 ? -41.638 -9.491 49.638 1.00 17.22 11 ILE G C 1
ATOM 5383 O O . ILE G 1 31 ? -41.568 -9.489 50.871 1.00 20.32 11 ILE G O 1
ATOM 5388 N N . THR G 1 32 ? -42.445 -8.673 48.969 1.00 16.54 12 THR G N 1
ATOM 5389 C CA . THR G 1 32 ? -43.466 -7.910 49.672 1.00 21.09 12 THR G CA 1
ATOM 5390 C C . THR G 1 32 ? -44.768 -8.678 49.806 1.00 21.35 12 THR G C 1
ATOM 5391 O O . THR G 1 32 ? -45.578 -8.352 50.679 1.00 24.68 12 THR G O 1
ATOM 5395 N N . LYS G 1 33 ? -44.980 -9.687 48.961 1.00 22.94 13 LYS G N 1
ATOM 5396 C CA . LYS G 1 33 ? -46.169 -10.517 49.020 1.00 23.22 13 LYS G CA 1
ATOM 5397 C C . LYS G 1 33 ? -45.856 -12.005 48.956 1.00 24.26 13 LYS G C 1
ATOM 5398 O O . LYS G 1 33 ? -46.787 -12.816 48.948 1.00 28.27 13 LYS G O 1
ATOM 5404 N N . GLY G 1 34 ? -44.580 -12.382 48.922 1.00 24.39 14 GLY G N 1
ATOM 5405 C CA . GLY G 1 34 ? -44.208 -13.788 48.898 1.00 23.40 14 GLY G CA 1
ATOM 5406 C C . GLY G 1 34 ? -44.704 -14.535 47.683 1.00 25.17 14 GLY G C 1
ATOM 5407 O O . GLY G 1 34 ? -45.058 -15.713 47.791 1.00 27.21 14 GLY G O 1
ATOM 5408 N N . LYS G 1 35 ? -44.741 -13.883 46.531 1.00 23.86 15 LYS G N 1
ATOM 5409 C CA . LYS G 1 35 ? -45.264 -14.451 45.299 1.00 24.00 15 LYS G CA 1
ATOM 5410 C C . LYS G 1 35 ? -44.303 -14.150 44.162 1.00 21.77 15 LYS G C 1
ATOM 5411 O O . LYS G 1 35 ? -43.425 -13.289 44.294 1.00 22.56 15 LYS G O 1
ATOM 5417 N N . PRO G 1 36 ? -44.422 -14.855 43.036 1.00 22.09 16 PRO G N 1
ATOM 5418 C CA . PRO G 1 36 ? -43.598 -14.512 41.874 1.00 21.60 16 PRO G CA 1
ATOM 5419 C C . PRO G 1 36 ? -43.926 -13.121 41.355 1.00 17.23 16 PRO G C 1
ATOM 5420 O O . PRO G 1 36 ? -45.068 -12.662 41.416 1.00 16.67 16 PRO G O 1
ATOM 5424 N N . GLY G 1 37 ? -42.902 -12.449 40.839 1.00 17.01 17 GLY G N 1
ATOM 5425 C CA . GLY G 1 37 ? -43.112 -11.198 40.140 1.00 19.42 17 GLY G CA 1
ATOM 5426 C C . GLY G 1 37 ? -43.697 -11.420 38.761 1.00 13.98 17 GLY G C 1
ATOM 5427 O O . GLY G 1 37 ? -42.989 -11.847 37.843 1.00 12.97 17 GLY G O 1
ATOM 5428 N N . VAL G 1 38 ? -44.989 -11.140 38.603 1.00 16.20 18 VAL G N 1
ATOM 5429 C CA . VAL G 1 38 ? -45.705 -11.367 37.353 1.00 16.83 18 VAL G CA 1
ATOM 5430 C C . VAL G 1 38 ? -45.801 -10.055 36.588 1.00 18.26 18 VAL G C 1
ATOM 5431 O O . VAL G 1 38 ? -46.070 -8.996 37.170 1.00 20.00 18 VAL G O 1
ATOM 5435 N N . GLY G 1 39 ? -45.584 -10.124 35.277 1.00 18.15 19 GLY G N 1
ATOM 5436 C CA . GLY G 1 39 ? -45.623 -8.942 34.442 1.00 18.46 19 GLY G CA 1
ATOM 5437 C C . GLY G 1 39 ? -44.407 -8.051 34.528 1.00 16.51 19 GLY G C 1
ATOM 5438 O O . GLY G 1 39 ? -44.465 -6.906 34.064 1.00 21.14 19 GLY G O 1
ATOM 5439 N N . VAL G 1 40 ? -43.308 -8.535 35.105 1.00 16.92 20 VAL G N 1
ATOM 5440 C CA . VAL G 1 40 ? -42.109 -7.719 35.228 1.00 15.39 20 VAL G CA 1
ATOM 5441 C C . VAL G 1 40 ? -41.430 -7.638 33.874 1.00 17.65 20 VAL G C 1
ATOM 5442 O O . VAL G 1 40 ? -41.073 -8.653 33.265 1.00 17.12 20 VAL G O 1
ATOM 5446 N N . LYS G 1 41 ? -41.233 -6.431 33.401 1.00 16.58 21 LYS G N 1
ATOM 5447 C CA . LYS G 1 41 ? -40.551 -6.264 32.138 1.00 17.23 21 LYS G CA 1
ATOM 5448 C C . LYS G 1 41 ? -39.048 -6.244 32.355 1.00 15.32 21 LYS G C 1
ATOM 5449 O O . LYS G 1 41 ? -38.550 -5.583 33.273 1.00 16.20 21 LYS G O 1
ATOM 5455 N N . LEU G 1 42 ? -38.333 -6.990 31.522 1.00 15.03 22 LEU G N 1
ATOM 5456 C CA . LEU G 1 42 ? -36.896 -7.147 31.662 1.00 15.47 22 LEU G CA 1
ATOM 5457 C C . LEU G 1 42 ? -36.256 -7.125 30.285 1.00 14.52 22 LEU G C 1
ATOM 5458 O O . LEU G 1 42 ? -36.907 -7.368 29.266 1.00 15.89 22 LEU G O 1
ATOM 5463 N N . ALA G 1 43 ? -34.962 -6.830 30.270 1.00 13.81 23 ALA G N 1
ATOM 5464 C CA . ALA G 1 43 ? -34.197 -6.729 29.038 1.00 19.60 23 ALA G CA 1
ATOM 5465 C C . ALA G 1 43 ? -32.794 -7.255 29.285 1.00 19.13 23 ALA G C 1
ATOM 5466 O O . ALA G 1 43 ? -32.193 -6.980 30.327 1.00 20.78 23 ALA G O 1
ATOM 5468 N N . LEU G 1 44 ? -32.282 -8.018 28.329 1.00 18.69 24 LEU G N 1
ATOM 5469 C CA . LEU G 1 44 ? -30.942 -8.577 28.406 1.00 19.70 24 LEU G CA 1
ATOM 5470 C C . LEU G 1 44 ? -30.026 -7.837 27.442 1.00 18.17 24 LEU G C 1
ATOM 5471 O O . LEU G 1 44 ? -30.400 -7.575 26.296 1.00 17.37 24 LEU G O 1
ATOM 5476 N N . TYR G 1 45 ? -28.828 -7.494 27.915 1.00 16.18 25 TYR G N 1
ATOM 5477 C CA . TYR G 1 45 ? -27.867 -6.728 27.136 1.00 14.99 25 TYR G CA 1
ATOM 5478 C C . TYR G 1 45 ? -26.513 -7.422 27.136 1.00 17.33 25 TYR G C 1
ATOM 5479 O O . TYR G 1 45 ? -26.113 -8.035 28.128 1.00 16.64 25 TYR G O 1
ATOM 5488 N N . ALA G 1 46 ? -25.811 -7.314 26.010 1.00 17.40 26 ALA G N 1
ATOM 5489 C CA . ALA G 1 46 ? -24.375 -7.549 25.965 1.00 17.28 26 ALA G CA 1
ATOM 5490 C C . ALA G 1 46 ? -23.666 -6.236 26.257 1.00 17.01 26 ALA G C 1
ATOM 5491 O O . ALA G 1 46 ? -24.063 -5.183 25.754 1.00 19.27 26 ALA G O 1
ATOM 5493 N N . VAL G 1 47 ? -22.619 -6.297 27.074 1.00 19.11 27 VAL G N 1
ATOM 5494 C CA . VAL G 1 47 ? -21.977 -5.103 27.611 1.00 16.26 27 VAL G CA 1
ATOM 5495 C C . VAL G 1 47 ? -20.523 -5.056 27.163 1.00 19.43 27 VAL G C 1
ATOM 5496 O O . VAL G 1 47 ? -19.818 -6.070 27.196 1.00 19.64 27 VAL G O 1
ATOM 5500 N N . GLY G 1 48 ? -20.079 -3.871 26.749 1.00 18.02 28 GLY G N 1
ATOM 5501 C CA . GLY G 1 48 ? -18.696 -3.637 26.414 1.00 17.90 28 GLY G CA 1
ATOM 5502 C C . GLY G 1 48 ? -18.214 -2.283 26.899 1.00 17.53 28 GLY G C 1
ATOM 5503 O O . GLY G 1 48 ? -18.934 -1.551 27.584 1.00 18.09 28 GLY G O 1
ATOM 5504 N N . PRO G 1 49 ? -16.982 -1.919 26.531 1.00 18.63 29 PRO G N 1
ATOM 5505 C CA . PRO G 1 49 ? -16.396 -0.663 27.038 1.00 19.98 29 PRO G CA 1
ATOM 5506 C C . PRO G 1 49 ? -17.203 0.584 26.714 1.00 21.74 29 PRO G C 1
ATOM 5507 O O . PRO G 1 49 ? -17.182 1.544 27.495 1.00 22.49 29 PRO G O 1
ATOM 5511 N N . VAL G 1 50 ? -17.910 0.609 25.586 1.00 22.61 30 VAL G N 1
ATOM 5512 C CA . VAL G 1 50 ? -18.645 1.809 25.204 1.00 24.57 30 VAL G CA 1
ATOM 5513 C C . VAL G 1 50 ? -20.083 1.811 25.717 1.00 24.88 30 VAL G C 1
ATOM 5514 O O . VAL G 1 50 ? -20.678 2.890 25.861 1.00 25.24 30 VAL G O 1
ATOM 5518 N N . GLY G 1 51 ? -20.648 0.649 26.021 1.00 21.70 31 GLY G N 1
ATOM 5519 C CA . GLY G 1 51 ? -22.028 0.585 26.467 1.00 21.06 31 GLY G CA 1
ATOM 5520 C C . GLY G 1 51 ? -22.599 -0.806 26.245 1.00 20.36 31 GLY G C 1
ATOM 5521 O O . GLY G 1 51 ? -21.863 -1.786 26.146 1.00 18.37 31 GLY G O 1
ATOM 5522 N N . LYS G 1 52 ? -23.925 -0.860 26.158 1.00 23.79 32 LYS G N 1
ATOM 5523 C CA . LYS G 1 52 ? -24.648 -2.119 26.122 1.00 22.67 32 LYS G CA 1
ATOM 5524 C C . LYS G 1 52 ? -25.504 -2.216 24.866 1.00 24.43 32 LYS G C 1
ATOM 5525 O O . LYS G 1 52 ? -26.066 -1.220 24.400 1.00 20.12 32 LYS G O 1
ATOM 5531 N N . THR G 1 53 ? -25.594 -3.429 24.329 1.00 23.58 33 THR G N 1
ATOM 5532 C CA . THR G 1 53 ? -26.371 -3.723 23.135 1.00 22.21 33 THR G CA 1
ATOM 5533 C C . THR G 1 53 ? -27.531 -4.632 23.515 1.00 18.62 33 THR G C 1
ATOM 5534 O O . THR G 1 53 ? -27.328 -5.665 24.161 1.00 16.72 33 THR G O 1
ATOM 5538 N N . LEU G 1 54 ? -28.740 -4.247 23.111 1.00 17.92 34 LEU G N 1
ATOM 5539 C CA . LEU G 1 54 ? -29.932 -5.002 23.476 1.00 16.70 34 LEU G CA 1
ATOM 5540 C C . LEU G 1 54 ? -29.958 -6.345 22.760 1.00 17.05 34 LEU G C 1
ATOM 5541 O O . LEU G 1 54 ? -29.866 -6.405 21.530 1.00 18.93 34 LEU G O 1
ATOM 5546 N N . LEU G 1 55 ? -30.086 -7.424 23.533 1.00 15.62 35 LEU G N 1
ATOM 5547 C CA . LEU G 1 55 ? -30.126 -8.778 22.989 1.00 19.39 35 LEU G CA 1
ATOM 5548 C C . LEU G 1 55 ? -31.529 -9.367 22.949 1.00 22.37 35 LEU G C 1
ATOM 5549 O O . LEU G 1 55 ? -31.912 -9.968 21.941 1.00 23.36 35 LEU G O 1
ATOM 5554 N N . LYS G 1 56 ? -32.305 -9.204 24.019 1.00 22.52 36 LYS G N 1
ATOM 5555 C CA . LYS G 1 56 ? -33.628 -9.801 24.100 1.00 22.57 36 LYS G CA 1
ATOM 5556 C C . LYS G 1 56 ? -34.444 -9.067 25.152 1.00 19.96 36 LYS G C 1
ATOM 5557 O O . LYS G 1 56 ? -33.903 -8.592 26.154 1.00 18.34 36 LYS G O 1
ATOM 5563 N N . GLN G 1 57 ? -35.747 -8.975 24.905 1.00 19.99 37 GLN G N 1
ATOM 5564 C CA . GLN G 1 57 ? -36.711 -8.477 25.873 1.00 19.13 37 GLN G CA 1
ATOM 5565 C C . GLN G 1 57 ? -37.628 -9.609 26.319 1.00 20.23 37 GLN G C 1
ATOM 5566 O O . GLN G 1 57 ? -37.771 -10.628 25.635 1.00 21.05 37 GLN G O 1
ATOM 5572 N N . ALA G 1 58 ? -38.253 -9.419 27.480 1.00 19.98 38 ALA G N 1
ATOM 5573 C CA . ALA G 1 58 ? -39.174 -10.416 28.008 1.00 20.39 38 ALA G CA 1
ATOM 5574 C C . ALA G 1 58 ? -40.086 -9.771 29.041 1.00 16.50 38 ALA G C 1
ATOM 5575 O O . ALA G 1 58 ? -39.818 -8.678 29.543 1.00 17.88 38 ALA G O 1
ATOM 5577 N N . VAL G 1 59 ? -41.180 -10.468 29.340 1.00 15.14 39 VAL G N 1
ATOM 5578 C CA . VAL G 1 59 ? -42.095 -10.112 30.417 1.00 15.26 39 VAL G CA 1
ATOM 5579 C C . VAL G 1 59 ? -42.371 -11.377 31.217 1.00 18.22 39 VAL G C 1
ATOM 5580 O O . VAL G 1 59 ? -42.737 -12.406 30.639 1.00 16.53 39 VAL G O 1
ATOM 5584 N N . THR G 1 60 ? -42.191 -11.306 32.537 1.00 19.59 40 THR G N 1
ATOM 5585 C CA . THR G 1 60 ? -42.298 -12.505 33.357 1.00 18.10 40 THR G CA 1
ATOM 5586 C C . THR G 1 60 ? -43.720 -13.055 33.327 1.00 20.02 40 THR G C 1
ATOM 5587 O O . THR G 1 60 ? -44.703 -12.313 33.231 1.00 20.32 40 THR G O 1
ATOM 5591 N N . ASN G 1 61 ? -43.819 -14.377 33.392 1.00 23.66 41 ASN G N 1
ATOM 5592 C CA . ASN G 1 61 ? -45.092 -15.072 33.283 1.00 25.83 41 ASN G CA 1
ATOM 5593 C C . ASN G 1 61 ? -45.719 -15.207 34.674 1.00 23.27 41 ASN G C 1
ATOM 5594 O O . ASN G 1 61 ? -45.323 -14.521 35.619 1.00 20.55 41 ASN G O 1
ATOM 5599 N N . SER G 1 62 ? -46.696 -16.109 34.813 1.00 25.81 42 SER G N 1
ATOM 5600 C CA . SER G 1 62 ? -47.404 -16.278 36.076 1.00 25.39 42 SER G CA 1
ATOM 5601 C C . SER G 1 62 ? -46.524 -16.873 37.166 1.00 25.00 42 SER G C 1
ATOM 5602 O O . SER G 1 62 ? -46.870 -16.771 38.348 1.00 24.78 42 SER G O 1
ATOM 5605 N N . ASP G 1 63 ? -45.412 -17.505 36.797 1.00 24.91 43 ASP G N 1
ATOM 5606 C CA . ASP G 1 63 ? -44.463 -18.061 37.752 1.00 24.41 43 ASP G CA 1
ATOM 5607 C C . ASP G 1 63 ? -43.256 -17.152 37.950 1.00 21.75 43 ASP G C 1
ATOM 5608 O O . ASP G 1 63 ? -42.270 -17.568 38.565 1.00 23.85 43 ASP G O 1
ATOM 5613 N N . GLY G 1 64 ? -43.315 -15.919 37.452 1.00 20.82 44 GLY G N 1
ATOM 5614 C CA . GLY G 1 64 ? -42.197 -15.012 37.595 1.00 19.21 44 GLY G CA 1
ATOM 5615 C C . GLY G 1 64 ? -40.982 -15.378 36.777 1.00 22.23 44 GLY G C 1
ATOM 5616 O O . GLY G 1 64 ? -39.884 -14.905 37.074 1.00 20.27 44 GLY G O 1
ATOM 5617 N N . ARG G 1 65 ? -41.148 -16.208 35.753 1.00 21.66 45 ARG G N 1
ATOM 5618 C CA . ARG G 1 65 ? -40.073 -16.657 34.879 1.00 22.46 45 ARG G CA 1
ATOM 5619 C C . ARG G 1 65 ? -40.378 -16.234 33.441 1.00 23.12 45 ARG G C 1
ATOM 5620 O O . ARG G 1 65 ? -41.347 -15.520 33.171 1.00 23.52 45 ARG G O 1
ATOM 5628 N N . CYS G 1 66 ? -39.538 -16.684 32.512 1.00 22.83 46 CYS G N 1
ATOM 5629 C CA . CYS G 1 66 ? -39.716 -16.422 31.091 1.00 24.44 46 CYS G CA 1
ATOM 5630 C C . CYS G 1 66 ? -40.156 -17.697 30.386 1.00 28.15 46 CYS G C 1
ATOM 5631 O O . CYS G 1 66 ? -39.626 -18.780 30.654 1.00 29.42 46 CYS G O 1
ATOM 5634 N N . ASP G 1 67 ? -41.128 -17.562 29.479 1.00 30.35 47 ASP G N 1
ATOM 5635 C CA . ASP G 1 67 ? -41.611 -18.714 28.728 1.00 34.50 47 ASP G CA 1
ATOM 5636 C C . ASP G 1 67 ? -40.533 -19.308 27.833 1.00 36.15 47 ASP G C 1
ATOM 5637 O O . ASP G 1 67 ? -40.620 -20.486 27.472 1.00 39.59 47 ASP G O 1
ATOM 5642 N N . GLU G 1 68 ? -39.524 -18.525 27.471 1.00 34.12 48 GLU G N 1
ATOM 5643 C CA . GLU G 1 68 ? -38.399 -18.986 26.678 1.00 36.51 48 GLU G CA 1
ATOM 5644 C C . GLU G 1 68 ? -37.103 -18.530 27.326 1.00 34.37 48 GLU G C 1
ATOM 5645 O O . GLU G 1 68 ? -37.069 -17.484 27.980 1.00 32.98 48 GLU G O 1
ATOM 5651 N N . PRO G 1 69 ? -36.024 -19.294 27.167 1.00 34.83 49 PRO G N 1
ATOM 5652 C CA . PRO G 1 69 ? -34.741 -18.871 27.738 1.00 32.98 49 PRO G CA 1
ATOM 5653 C C . PRO G 1 69 ? -34.281 -17.553 27.136 1.00 33.21 49 PRO G C 1
ATOM 5654 O O . PRO G 1 69 ? -34.499 -17.276 25.954 1.00 33.79 49 PRO G O 1
ATOM 5658 N N . LEU G 1 70 ? -33.652 -16.726 27.971 1.00 27.69 50 LEU G N 1
ATOM 5659 C CA . LEU G 1 70 ? -33.085 -15.475 27.480 1.00 29.11 50 LEU G CA 1
ATOM 5660 C C . LEU G 1 70 ? -32.015 -15.744 26.430 1.00 26.06 50 LEU G C 1
ATOM 5661 O O . LEU G 1 70 ? -32.004 -15.121 25.364 1.00 27.24 50 LEU G O 1
ATOM 5666 N N . LEU G 1 71 ? -31.113 -16.680 26.717 1.00 26.46 51 LEU G N 1
ATOM 5667 C CA . LEU G 1 71 ? -30.090 -17.120 25.782 1.00 28.38 51 LEU G CA 1
ATOM 5668 C C . LEU G 1 71 ? -29.913 -18.623 25.928 1.00 31.62 51 LEU G C 1
ATOM 5669 O O . LEU G 1 71 ? -30.017 -19.169 27.030 1.00 29.64 51 LEU G O 1
ATOM 5674 N N . ALA G 1 72 ? -29.631 -19.283 24.806 1.00 35.06 52 ALA G N 1
ATOM 5675 C CA . ALA G 1 72 ? -29.463 -20.727 24.797 1.00 36.36 52 ALA G CA 1
ATOM 5676 C C . ALA G 1 72 ? -28.729 -21.136 23.530 1.00 39.73 52 ALA G C 1
ATOM 5677 O O . ALA G 1 72 ? -28.850 -20.486 22.488 1.00 40.78 52 ALA G O 1
ATOM 5679 N N . GLY G 1 73 ? -27.969 -22.224 23.634 1.00 44.08 53 GLY G N 1
ATOM 5680 C CA . GLY G 1 73 ? -27.285 -22.758 22.469 1.00 43.48 53 GLY G CA 1
ATOM 5681 C C . GLY G 1 73 ? -26.156 -21.854 22.016 1.00 41.98 53 GLY G C 1
ATOM 5682 O O . GLY G 1 73 ? -25.368 -21.343 22.821 1.00 43.76 53 GLY G O 1
ATOM 5683 N N . GLU G 1 74 ? -26.074 -21.652 20.700 1.00 43.96 54 GLU G N 1
ATOM 5684 C CA . GLU G 1 74 ? -25.032 -20.811 20.128 1.00 43.18 54 GLU G CA 1
ATOM 5685 C C . GLU G 1 74 ? -25.256 -19.329 20.402 1.00 41.05 54 GLU G C 1
ATOM 5686 O O . GLU G 1 74 ? -24.335 -18.533 20.191 1.00 39.18 54 GLU G O 1
ATOM 5692 N N . ALA G 1 75 ? -26.444 -18.941 20.870 1.00 41.05 55 ALA G N 1
ATOM 5693 C CA . ALA G 1 75 ? -26.670 -17.557 21.266 1.00 37.22 55 ALA G CA 1
ATOM 5694 C C . ALA G 1 75 ? -26.026 -17.237 22.609 1.00 38.49 55 ALA G C 1
ATOM 5695 O O . ALA G 1 75 ? -25.704 -16.073 22.876 1.00 36.37 55 ALA G O 1
ATOM 5697 N N . LEU G 1 76 ? -25.833 -18.241 23.462 1.00 36.14 56 LEU G N 1
ATOM 5698 C CA . LEU G 1 76 ? -25.156 -18.047 24.739 1.00 36.77 56 LEU G CA 1
ATOM 5699 C C . LEU G 1 76 ? -23.652 -18.078 24.496 1.00 35.04 56 LEU G C 1
ATOM 5700 O O . LEU G 1 76 ? -23.100 -19.111 24.105 1.00 33.18 56 LEU G O 1
ATOM 5705 N N . GLN G 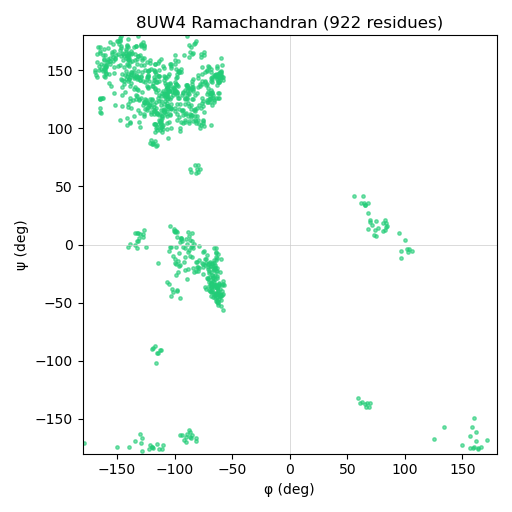1 77 ? -22.987 -16.950 24.725 1.00 31.63 57 GLN G N 1
ATOM 5706 C CA . GLN G 1 77 ? -21.563 -16.834 24.461 1.00 30.51 57 GLN G CA 1
ATOM 5707 C C . GLN G 1 77 ? -20.847 -16.275 25.682 1.00 28.15 57 GLN G C 1
ATOM 5708 O O . GLN G 1 77 ? -21.431 -15.575 26.515 1.00 26.23 57 GLN G O 1
ATOM 5714 N N . VAL G 1 78 ? -19.560 -16.612 25.776 1.00 29.33 58 VAL G N 1
ATOM 5715 C CA . VAL G 1 78 ? -18.719 -16.081 26.839 1.00 28.06 58 VAL G CA 1
ATOM 5716 C C . VAL G 1 78 ? -18.645 -14.567 26.717 1.00 27.00 58 VAL G C 1
ATOM 5717 O O . VAL G 1 78 ? -18.305 -14.028 25.655 1.00 28.03 58 VAL G O 1
ATOM 5721 N N . GLY G 1 79 ? -18.975 -13.869 27.798 1.00 19.63 59 GLY G N 1
ATOM 5722 C CA . GLY G 1 79 ? -18.884 -12.424 27.790 1.00 18.87 59 GLY G CA 1
ATOM 5723 C C . GLY G 1 79 ? -19.614 -11.820 28.972 1.00 18.93 59 GLY G C 1
ATOM 5724 O O . GLY G 1 79 ? -20.100 -12.526 29.862 1.00 18.11 59 GLY G O 1
ATOM 5725 N N . LYS G 1 80 ? -19.677 -10.490 28.955 1.00 16.92 60 LYS G N 1
ATOM 5726 C CA . LYS G 1 80 ? -20.303 -9.710 30.012 1.00 16.88 60 LYS G CA 1
ATOM 5727 C C . LYS G 1 80 ? -21.712 -9.307 29.597 1.00 19.12 60 LYS G C 1
ATOM 5728 O O . LYS G 1 80 ? -21.944 -8.920 28.449 1.00 15.98 60 LYS G O 1
ATOM 5734 N N . TYR G 1 81 ? -22.653 -9.405 30.537 1.00 15.14 61 TYR G N 1
ATOM 5735 C CA . TYR G 1 81 ? -24.059 -9.154 30.263 1.00 15.67 61 TYR G CA 1
ATOM 5736 C C . TYR G 1 81 ? -24.640 -8.263 31.352 1.00 17.21 61 TYR G C 1
ATOM 5737 O O . TYR G 1 81 ? -24.005 -7.993 32.375 1.00 15.08 61 TYR G O 1
ATOM 5746 N N . GLU G 1 82 ? -25.866 -7.801 31.111 1.00 16.50 62 GLU G N 1
ATOM 5747 C CA . GLU G 1 82 ? -26.639 -7.066 32.103 1.00 14.71 62 GLU G CA 1
ATOM 5748 C C . GLU G 1 82 ? -28.108 -7.418 31.933 1.00 14.50 62 GLU G C 1
ATOM 5749 O O . GLU G 1 82 ? -28.642 -7.353 30.821 1.00 12.72 62 GLU G O 1
ATOM 5755 N N . LEU G 1 83 ? -28.749 -7.802 33.030 1.00 13.42 63 LEU G N 1
ATOM 5756 C CA . LEU G 1 83 ? -30.189 -8.020 33.070 1.00 14.91 63 LEU G CA 1
ATOM 5757 C C . LEU G 1 83 ? -30.831 -6.831 33.767 1.00 15.09 63 LEU G C 1
ATOM 5758 O O . LEU G 1 83 ? -30.567 -6.589 34.949 1.00 13.83 63 LEU G O 1
ATOM 5763 N N . VAL G 1 84 ? -31.671 -6.097 33.045 1.00 12.35 64 VAL G N 1
ATOM 5764 C CA . VAL G 1 84 ? -32.309 -4.894 33.568 1.00 15.70 64 VAL G CA 1
ATOM 5765 C C . VAL G 1 84 ? -33.776 -5.208 33.829 1.00 15.00 64 VAL G C 1
ATOM 5766 O O . VAL G 1 84 ? -34.518 -5.550 32.902 1.00 12.29 64 VAL G O 1
ATOM 5770 N N . PHE G 1 85 ? -34.191 -5.082 35.087 1.00 14.70 65 PHE G N 1
ATOM 5771 C CA . PHE G 1 85 ? -35.555 -5.363 35.517 1.00 14.41 65 PHE G CA 1
ATOM 5772 C C . PHE G 1 85 ? -36.284 -4.058 35.807 1.00 17.05 65 PHE G C 1
ATOM 5773 O O . PHE G 1 85 ? -35.796 -3.232 36.585 1.00 15.71 65 PHE G O 1
ATOM 5781 N N . ALA G 1 86 ? -37.460 -3.889 35.201 1.00 13.65 66 ALA G N 1
ATOM 5782 C CA . ALA G 1 86 ? -38.313 -2.734 35.464 1.00 14.73 66 ALA G CA 1
ATOM 5783 C C . ALA G 1 86 ? -39.096 -2.941 36.765 1.00 13.85 66 ALA G C 1
ATOM 5784 O O . ALA G 1 86 ? -40.325 -3.006 36.794 1.00 12.90 66 ALA G O 1
ATOM 5786 N N . ALA G 1 87 ? -38.345 -3.047 37.863 1.00 12.44 67 ALA G N 1
ATOM 5787 C CA . ALA G 1 87 ? -38.956 -3.322 39.160 1.00 13.62 67 ALA G CA 1
ATOM 5788 C C . ALA G 1 87 ? -39.799 -2.153 39.658 1.00 14.39 67 ALA G C 1
ATOM 5789 O O . ALA G 1 87 ? -40.806 -2.367 40.344 1.00 11.98 67 ALA G O 1
ATOM 5791 N N . GLY G 1 88 ? -39.410 -0.917 39.334 1.00 13.33 68 GLY G N 1
ATOM 5792 C CA . GLY G 1 88 ? -40.179 0.229 39.789 1.00 14.83 68 GLY G CA 1
ATOM 5793 C C . GLY G 1 88 ? -41.562 0.279 39.170 1.00 17.95 68 GLY G C 1
ATOM 5794 O O . GLY G 1 88 ? -42.550 0.565 39.855 1.00 16.06 68 GLY G O 1
ATOM 5795 N N . ASP G 1 89 ? -41.652 0.006 37.866 1.00 16.23 69 ASP G N 1
ATOM 5796 C CA . ASP G 1 89 ? -42.949 -0.049 37.201 1.00 15.12 69 ASP G CA 1
ATOM 5797 C C . ASP G 1 89 ? -43.793 -1.206 37.715 1.00 16.96 69 ASP G C 1
ATOM 5798 O O . ASP G 1 89 ? -45.021 -1.087 37.806 1.00 15.49 69 ASP G O 1
ATOM 5803 N N . TYR G 1 90 ? -43.158 -2.327 38.056 1.00 13.08 70 TYR G N 1
ATOM 5804 C CA . TYR G 1 90 ? -43.897 -3.450 38.620 1.00 18.48 70 TYR G CA 1
ATOM 5805 C C . TYR G 1 90 ? -44.558 -3.070 39.941 1.00 16.31 70 TYR G C 1
ATOM 5806 O O . TYR G 1 90 ? -45.754 -3.315 40.142 1.00 14.35 70 TYR G O 1
ATOM 5815 N N . PHE G 1 91 ? -43.797 -2.464 40.856 1.00 12.60 71 PHE G N 1
ATOM 5816 C CA . PHE G 1 91 ? -44.358 -2.146 42.166 1.00 15.94 71 PHE G CA 1
ATOM 5817 C C . PHE G 1 91 ? -45.413 -1.054 42.064 1.00 19.99 71 PHE G C 1
ATOM 5818 O O . PHE G 1 91 ? -46.401 -1.072 42.806 1.00 20.30 71 PHE G O 1
ATOM 5826 N N . ALA G 1 92 ? -45.228 -0.103 41.146 1.00 16.32 72 ALA G N 1
ATOM 5827 C CA . ALA G 1 92 ? -46.278 0.872 40.880 1.00 17.29 72 ALA G CA 1
ATOM 5828 C C . ALA G 1 92 ? -47.555 0.181 40.423 1.00 20.29 72 ALA G C 1
ATOM 5829 O O . ALA G 1 92 ? -48.651 0.511 40.891 1.00 20.65 72 ALA G O 1
ATOM 5831 N N . ALA G 1 93 ? -47.430 -0.795 39.519 1.00 16.31 73 ALA G N 1
ATOM 5832 C CA . ALA G 1 93 ? -48.594 -1.547 39.066 1.00 19.80 73 ALA G CA 1
ATOM 5833 C C . ALA G 1 93 ? -49.218 -2.378 40.180 1.00 21.59 73 ALA G C 1
ATOM 5834 O O . ALA G 1 93 ? -50.393 -2.747 40.075 1.00 20.89 73 ALA G O 1
ATOM 5836 N N . GLN G 1 94 ? -48.466 -2.679 41.239 1.00 16.56 74 GLN G N 1
ATOM 5837 C CA . GLN G 1 94 ? -48.988 -3.422 42.377 1.00 19.11 74 GLN G CA 1
ATOM 5838 C C . GLN G 1 94 ? -49.646 -2.534 43.423 1.00 18.52 74 GLN G C 1
ATOM 5839 O O . GLN G 1 94 ? -50.053 -3.043 44.472 1.00 19.08 74 GLN G O 1
ATOM 5845 N N . GLY G 1 95 ? -49.752 -1.228 43.175 1.00 19.26 75 GLY G N 1
ATOM 5846 C CA . GLY G 1 95 ? -50.365 -0.313 44.113 1.00 20.40 75 GLY G CA 1
ATOM 5847 C C . GLY G 1 95 ? -49.394 0.519 44.921 1.00 20.11 75 GLY G C 1
ATOM 5848 O O . GLY G 1 95 ? -49.836 1.406 45.662 1.00 21.45 75 GLY G O 1
ATOM 5849 N N . GLU G 1 96 ? -48.093 0.264 44.802 1.00 21.30 76 GLU G N 1
ATOM 5850 C CA . GLU G 1 96 ? -47.112 1.038 45.550 1.00 21.55 76 GLU G CA 1
ATOM 5851 C C . GLU G 1 96 ? -47.058 2.469 45.029 1.00 21.40 76 GLU G C 1
ATOM 5852 O O . GLU G 1 96 ? -46.929 2.698 43.823 1.00 18.83 76 GLU G O 1
ATOM 5858 N N . GLN G 1 97 ? -47.158 3.433 45.940 1.00 21.81 77 GLN G N 1
ATOM 5859 C CA . GLN G 1 97 ? -47.061 4.853 45.607 1.00 25.17 77 GLN G CA 1
ATOM 5860 C C . GLN G 1 97 ? -45.818 5.407 46.296 1.00 26.87 77 GLN G C 1
ATOM 5861 O O . GLN G 1 97 ? -45.846 5.721 47.490 1.00 29.02 77 GLN G O 1
ATOM 5867 N N . LEU G 1 98 ? -44.728 5.515 45.540 1.00 22.48 78 LEU G N 1
ATOM 5868 C CA . LEU G 1 98 ? -43.446 5.964 46.047 1.00 23.88 78 LEU G CA 1
ATOM 5869 C C . LEU G 1 98 ? -42.978 7.176 45.253 1.00 25.18 78 LEU G C 1
ATOM 5870 O O . LEU G 1 98 ? -43.052 7.164 44.016 1.00 25.37 78 LEU G O 1
ATOM 5875 N N . PRO G 1 99 ? -42.494 8.230 45.911 1.00 23.76 79 PRO G N 1
ATOM 5876 C CA . PRO G 1 99 ? -42.058 9.422 45.171 1.00 24.39 79 PRO G CA 1
ATOM 5877 C C . PRO G 1 99 ? -40.892 9.117 44.241 1.00 25.01 79 PRO G C 1
ATOM 5878 O O . PRO G 1 99 ? -39.975 8.365 44.580 1.00 23.48 79 PRO G O 1
ATOM 5882 N N . GLU G 1 100 ? -40.943 9.713 43.046 1.00 24.81 80 GLU G N 1
ATOM 5883 C CA . GLU G 1 100 ? -39.934 9.475 42.029 1.00 23.06 80 GLU G CA 1
ATOM 5884 C C . GLU G 1 100 ? -38.835 10.534 42.094 1.00 24.10 80 GLU G C 1
ATOM 5885 O O . GLU G 1 100 ? -39.088 11.679 42.479 1.00 25.71 80 GLU G O 1
ATOM 5891 N N . PRO G 1 101 ? -37.593 10.176 41.739 1.00 23.31 81 PRO G N 1
ATOM 5892 C CA . PRO G 1 101 ? -37.118 8.849 41.305 1.00 21.57 81 PRO G CA 1
ATOM 5893 C C . PRO G 1 101 ? -37.135 7.823 42.434 1.00 20.45 81 PRO G C 1
ATOM 5894 O O . PRO G 1 101 ? -36.695 8.088 43.553 1.00 20.77 81 PRO G O 1
ATOM 5898 N N . ARG G 1 102 ? -37.667 6.640 42.144 1.00 19.29 82 ARG G N 1
ATOM 5899 C CA . ARG G 1 102 ? -37.762 5.585 43.139 1.00 18.35 82 ARG G CA 1
ATOM 5900 C C . ARG G 1 102 ? -36.374 5.073 43.502 1.00 19.17 82 ARG G C 1
ATOM 5901 O O . ARG G 1 102 ? -35.454 5.070 42.678 1.00 18.58 82 ARG G O 1
ATOM 5909 N N . PHE G 1 103 ? -36.223 4.640 44.756 1.00 17.44 83 PHE G N 1
ATOM 5910 C CA . PHE G 1 103 ? -34.957 4.037 45.156 1.00 16.84 83 PHE G CA 1
ATOM 5911 C C . PHE G 1 103 ? -34.662 2.796 44.325 1.00 16.98 83 PHE G C 1
ATOM 5912 O O . PHE G 1 103 ? -33.524 2.587 43.890 1.00 15.32 83 PHE G O 1
ATOM 5920 N N . VAL G 1 104 ? -35.672 1.958 44.104 1.00 18.72 84 VAL G N 1
ATOM 5921 C CA . VAL G 1 104 ? -35.566 0.793 43.232 1.00 18.73 84 VAL G CA 1
ATOM 5922 C C . VAL G 1 104 ? -36.461 1.055 42.029 1.00 17.13 84 VAL G C 1
ATOM 5923 O O . VAL G 1 104 ? -37.692 1.007 42.131 1.00 17.41 84 VAL G O 1
ATOM 5927 N N . ASP G 1 105 ? -35.850 1.375 40.893 1.00 18.71 85 ASP G N 1
ATOM 5928 C CA . ASP G 1 105 ? -36.631 1.562 39.680 1.00 18.86 85 ASP G CA 1
ATOM 5929 C C . ASP G 1 105 ? -36.264 0.485 38.666 1.00 19.28 85 ASP G C 1
ATOM 5930 O O . ASP G 1 105 ? -36.833 -0.611 38.688 1.00 18.56 85 ASP G O 1
ATOM 5935 N N . GLU G 1 106 ? -35.313 0.774 37.785 1.00 17.63 86 GLU G N 1
ATOM 5936 C CA . GLU G 1 106 ? -34.745 -0.241 36.904 1.00 19.07 86 GLU G CA 1
ATOM 5937 C C . GLU G 1 106 ? -33.542 -0.854 37.606 1.00 18.56 86 GLU G C 1
ATOM 5938 O O . GLU G 1 106 ? -32.527 -0.181 37.813 1.00 17.08 86 GLU G O 1
ATOM 5944 N N . VAL G 1 107 ? -33.663 -2.125 37.983 1.00 18.02 87 VAL G N 1
ATOM 5945 C CA . VAL G 1 107 ? -32.591 -2.851 38.657 1.00 16.01 87 VAL G CA 1
ATOM 5946 C C . VAL G 1 107 ? -31.652 -3.421 37.604 1.00 15.20 87 VAL G C 1
ATOM 5947 O O . VAL G 1 107 ? -32.089 -4.135 36.693 1.00 14.98 87 VAL G O 1
ATOM 5951 N N . VAL G 1 108 ? -30.363 -3.104 37.726 1.00 15.33 88 VAL G N 1
ATOM 5952 C CA . VAL G 1 108 ? -29.333 -3.543 36.789 1.00 17.40 88 VAL G CA 1
ATOM 5953 C C . VAL G 1 108 ? -28.522 -4.644 37.457 1.00 17.79 88 VAL G C 1
ATOM 5954 O O . VAL G 1 108 ? -27.890 -4.417 38.498 1.00 15.87 88 VAL G O 1
ATOM 5958 N N . ILE G 1 109 ? -28.528 -5.830 36.858 1.00 15.21 89 ILE G N 1
ATOM 5959 C CA . ILE G 1 109 ? -27.751 -6.963 37.343 1.00 15.68 89 ILE G CA 1
ATOM 5960 C C . ILE G 1 109 ? -26.658 -7.229 36.316 1.00 13.83 89 ILE G C 1
ATOM 5961 O O . ILE G 1 109 ? -26.903 -7.850 35.277 1.00 13.54 89 ILE G O 1
ATOM 5966 N N . ALA G 1 110 ? -25.448 -6.754 36.602 1.00 13.92 90 ALA G N 1
ATOM 5967 C CA . ALA G 1 110 ? -24.289 -7.015 35.759 1.00 15.02 90 ALA G CA 1
ATOM 5968 C C . ALA G 1 110 ? -23.642 -8.333 36.169 1.00 14.80 90 ALA G C 1
ATOM 5969 O O . ALA G 1 110 ? -23.418 -8.576 37.357 1.00 12.27 90 ALA G O 1
ATOM 5971 N N . PHE G 1 111 ? -23.340 -9.179 35.188 1.00 13.45 91 PHE G N 1
ATOM 5972 C CA . PHE G 1 111 ? -22.710 -10.462 35.478 1.00 14.46 91 PHE G CA 1
ATOM 5973 C C . PHE G 1 111 ? -21.954 -10.935 34.246 1.00 16.48 91 PHE G C 1
ATOM 5974 O O . PHE G 1 111 ? -22.275 -10.564 33.114 1.00 14.35 91 PHE G O 1
ATOM 5982 N N . GLY G 1 112 ? -20.949 -11.770 34.484 1.00 15.02 92 GLY G N 1
ATOM 5983 C CA . GLY G 1 112 ? -20.165 -12.366 33.420 1.00 16.73 92 GLY G CA 1
ATOM 5984 C C . GLY G 1 112 ? -20.469 -13.845 33.287 1.00 15.38 92 GLY G C 1
ATOM 5985 O O . GLY G 1 112 ? -20.859 -14.503 34.254 1.00 12.98 92 GLY G O 1
ATOM 5986 N N . ILE G 1 113 ? -20.295 -14.362 32.074 1.00 19.69 93 ILE G N 1
ATOM 5987 C CA . ILE G 1 113 ? -20.439 -15.784 31.779 1.00 18.12 93 ILE G CA 1
ATOM 5988 C C . ILE G 1 113 ? -19.091 -16.286 31.290 1.00 18.56 93 ILE G C 1
ATOM 5989 O O . ILE G 1 113 ? -18.604 -15.850 30.240 1.00 18.57 93 ILE G O 1
ATOM 5994 N N . ALA G 1 114 ? -18.484 -17.194 32.054 1.00 17.29 94 ALA G N 1
ATOM 5995 C CA . ALA G 1 114 ? -17.161 -17.702 31.726 1.00 21.85 94 ALA G CA 1
ATOM 5996 C C . ALA G 1 114 ? -17.184 -19.020 30.966 1.00 24.53 94 ALA G C 1
ATOM 5997 O O . ALA G 1 114 ? -16.178 -19.367 30.339 1.00 23.44 94 ALA G O 1
ATOM 5999 N N . ASP G 1 115 ? -18.298 -19.753 30.999 1.00 23.34 95 ASP G N 1
ATOM 6000 C CA . ASP G 1 115 ? -18.389 -21.081 30.395 1.00 24.31 95 ASP G CA 1
ATOM 6001 C C . ASP G 1 115 ? -19.734 -21.191 29.691 1.00 25.28 95 ASP G C 1
ATOM 6002 O O . ASP G 1 115 ? -20.769 -21.358 30.345 1.00 22.94 95 ASP G O 1
ATOM 6007 N N . ALA G 1 116 ? -19.714 -21.120 28.359 1.00 24.34 96 ALA G N 1
ATOM 6008 C CA . ALA G 1 116 ? -20.943 -21.131 27.578 1.00 27.23 96 ALA G CA 1
ATOM 6009 C C . ALA G 1 116 ? -21.620 -22.495 27.548 1.00 27.87 96 ALA G C 1
ATOM 6010 O O . ALA G 1 116 ? -22.752 -22.589 27.063 1.00 34.55 96 ALA G O 1
ATOM 6012 N N . SER G 1 117 ? -20.969 -23.544 28.045 1.00 27.19 97 SER G N 1
ATOM 6013 C CA . SER G 1 117 ? -21.571 -24.870 28.102 1.00 29.18 97 SER G CA 1
ATOM 6014 C C . SER G 1 117 ? -22.314 -25.125 29.407 1.00 30.06 97 SER G C 1
ATOM 6015 O O . SER G 1 117 ? -22.910 -26.195 29.566 1.00 33.38 97 SER G O 1
ATOM 6018 N N . GLN G 1 118 ? -22.283 -24.182 30.340 1.00 26.53 98 GLN G N 1
ATOM 6019 C CA . GLN G 1 118 ? -22.989 -24.302 31.606 1.00 26.60 98 GLN G CA 1
ATOM 6020 C C . GLN G 1 118 ? -24.257 -23.458 31.602 1.00 28.18 98 GLN G C 1
ATOM 6021 O O . GLN G 1 118 ? -24.380 -22.467 30.875 1.00 26.15 98 GLN G O 1
ATOM 6027 N N . ASN G 1 119 ? -25.202 -23.863 32.443 1.00 26.43 99 ASN G N 1
ATOM 6028 C CA . ASN G 1 119 ? -26.418 -23.097 32.657 1.00 25.55 99 ASN G CA 1
ATOM 6029 C C . ASN G 1 119 ? -26.168 -22.028 33.711 1.00 20.41 99 ASN G C 1
ATOM 6030 O O . ASN G 1 119 ? -25.451 -22.256 34.689 1.00 20.40 99 ASN G O 1
ATOM 6035 N N . TYR G 1 120 ? -26.744 -20.851 33.490 1.00 20.69 100 TYR G N 1
ATOM 6036 C CA . TYR G 1 120 ? -26.645 -19.731 34.416 1.00 22.82 100 TYR G CA 1
ATOM 6037 C C . TYR G 1 120 ? -28.056 -19.275 34.752 1.00 18.54 100 TYR G C 1
ATOM 6038 O O . TYR G 1 120 ? -28.791 -18.821 33.869 1.00 18.74 100 TYR G O 1
ATOM 6047 N N . HIS G 1 121 ? -28.429 -19.398 36.023 1.00 18.13 101 HIS G N 1
ATOM 6048 C CA . HIS G 1 121 ? -29.733 -18.977 36.526 1.00 18.76 101 HIS G CA 1
ATOM 6049 C C . HIS G 1 121 ? -29.511 -17.806 37.475 1.00 20.34 101 HIS G C 1
ATOM 6050 O O . HIS G 1 121 ? -28.948 -17.982 38.560 1.00 18.95 101 HIS G O 1
ATOM 6057 N N . VAL G 1 122 ? -29.957 -16.620 37.065 1.00 18.26 102 VAL G N 1
ATOM 6058 C CA . VAL G 1 122 ? -29.701 -15.376 37.789 1.00 19.90 102 VAL G CA 1
ATOM 6059 C C . VAL G 1 122 ? -31.027 -14.765 38.235 1.00 20.35 102 VAL G C 1
ATOM 6060 O O . VAL G 1 122 ? -31.602 -13.929 37.516 1.00 19.26 102 VAL G O 1
ATOM 6064 N N . PRO G 1 123 ? -31.543 -15.139 39.400 1.00 22.03 103 PRO G N 1
ATOM 6065 C CA . PRO G 1 123 ? -32.841 -14.631 39.846 1.00 22.03 103 PRO G CA 1
ATOM 6066 C C . PRO G 1 123 ? -32.721 -13.282 40.549 1.00 21.57 103 PRO G C 1
ATOM 6067 O O . PRO G 1 123 ? -31.645 -12.856 40.973 1.00 17.49 103 PRO G O 1
ATOM 6071 N N . LEU G 1 124 ? -33.869 -12.623 40.680 1.00 21.97 104 LEU G N 1
ATOM 6072 C CA . LEU G 1 124 ? -33.979 -11.343 41.367 1.00 16.52 104 LEU G CA 1
ATOM 6073 C C . LEU G 1 124 ? -34.990 -11.486 42.494 1.00 18.16 104 LEU G C 1
ATOM 6074 O O . LEU G 1 124 ? -36.157 -11.807 42.251 1.00 16.01 104 LEU G O 1
ATOM 6079 N N . VAL G 1 125 ? -34.540 -11.242 43.716 1.00 16.60 105 VAL G N 1
ATOM 6080 C CA . VAL G 1 125 ? -35.373 -11.301 44.907 1.00 17.86 105 VAL G CA 1
ATOM 6081 C C . VAL G 1 125 ? -35.475 -9.869 45.416 1.00 20.33 105 VAL G C 1
ATOM 6082 O O . VAL G 1 125 ? -34.513 -9.335 45.974 1.00 20.22 105 VAL G O 1
ATOM 6086 N N . VAL G 1 126 ? -36.633 -9.231 45.230 1.00 17.04 106 VAL G N 1
ATOM 6087 C CA . VAL G 1 126 ? -36.707 -7.775 45.221 1.00 17.65 106 VAL G CA 1
ATOM 6088 C C . VAL G 1 126 ? -37.894 -7.280 46.040 1.00 18.01 106 VAL G C 1
ATOM 6089 O O . VAL G 1 126 ? -38.959 -7.908 46.065 1.00 20.42 106 VAL G O 1
ATOM 6093 N N . SER G 1 127 ? -37.687 -6.163 46.727 1.00 14.85 107 SER G N 1
ATOM 6094 C CA . SER G 1 127 ? -38.720 -5.305 47.287 1.00 16.01 107 SER G CA 1
ATOM 6095 C C . SER G 1 127 ? -38.454 -3.900 46.774 1.00 16.04 107 SER G C 1
ATOM 6096 O O . SER G 1 127 ? -37.421 -3.649 46.145 1.00 16.87 107 SER G O 1
ATOM 6099 N N . PRO G 1 128 ? -39.368 -2.951 47.012 1.00 16.13 108 PRO G N 1
ATOM 6100 C CA . PRO G 1 128 ? -39.097 -1.563 46.598 1.00 16.94 108 PRO G CA 1
ATOM 6101 C C . PRO G 1 128 ? -37.913 -0.927 47.306 1.00 18.73 108 PRO G C 1
ATOM 6102 O O . PRO G 1 128 ? -37.520 0.185 46.932 1.00 18.99 108 PRO G O 1
ATOM 6106 N N . TRP G 1 129 ? -37.330 -1.585 48.311 1.00 18.38 109 TRP G N 1
ATOM 6107 C CA . TRP G 1 129 ? -36.238 -1.001 49.075 1.00 19.76 109 TRP G CA 1
ATOM 6108 C C . TRP G 1 129 ? -35.065 -1.955 49.265 1.00 19.61 109 TRP G C 1
ATOM 6109 O O . TRP G 1 129 ? -34.158 -1.649 50.048 1.00 20.90 109 TRP G O 1
ATOM 6120 N N . ALA G 1 130 ? -35.054 -3.092 48.572 1.00 18.30 110 ALA G N 1
ATOM 6121 C CA . ALA G 1 130 ? -33.956 -4.047 48.676 1.00 18.86 110 ALA G CA 1
ATOM 6122 C C . ALA G 1 130 ? -34.053 -5.041 47.531 1.00 18.04 110 ALA G C 1
ATOM 6123 O O . ALA G 1 130 ? -35.137 -5.280 46.995 1.00 16.05 110 ALA G O 1
ATOM 6125 N N . TYR G 1 131 ? -32.907 -5.602 47.154 1.00 18.51 111 TYR G N 1
ATOM 6126 C CA . TYR G 1 131 ? -32.898 -6.737 46.244 1.00 18.29 111 TYR G CA 1
ATOM 6127 C C . TYR G 1 131 ? -31.596 -7.504 46.410 1.00 17.82 111 TYR G C 1
ATOM 6128 O O . TYR G 1 131 ? -30.598 -6.983 46.916 1.00 17.21 111 TYR G O 1
ATOM 6137 N N . SER G 1 132 ? -31.642 -8.772 46.014 1.00 19.57 112 SER G N 1
ATOM 6138 C CA . SER G 1 132 ? -30.476 -9.638 46.038 1.00 18.91 112 SER G CA 1
ATOM 6139 C C . SER G 1 132 ? -30.474 -10.492 44.782 1.00 16.21 112 SER G C 1
ATOM 6140 O O . SER G 1 132 ? -31.523 -10.757 44.187 1.00 14.85 112 SER G O 1
ATOM 6143 N N . THR G 1 133 ? -29.281 -10.904 44.373 1.00 15.81 113 THR G N 1
ATOM 6144 C CA . THR G 1 133 ? -29.132 -11.818 43.255 1.00 15.39 113 THR G CA 1
ATOM 6145 C C . THR G 1 133 ? -28.012 -12.792 43.578 1.00 16.85 113 THR G C 1
ATOM 6146 O O . THR G 1 133 ? -27.192 -12.556 44.469 1.00 17.15 113 THR G O 1
ATOM 6150 N N . TYR G 1 134 ? -27.997 -13.903 42.847 1.00 16.30 114 TYR G N 1
ATOM 6151 C CA . TYR G 1 134 ? -26.983 -14.930 43.026 1.00 17.31 114 TYR G CA 1
ATOM 6152 C C . TYR G 1 134 ? -26.985 -15.818 41.792 1.00 17.16 114 TYR G C 1
ATOM 6153 O O . TYR G 1 134 ? -27.939 -15.820 41.008 1.00 21.59 114 TYR G O 1
ATOM 6162 N N . ARG G 1 135 ? -25.912 -16.583 41.629 1.00 18.01 115 ARG G N 1
ATOM 6163 C CA . ARG G 1 135 ? -25.892 -17.607 40.594 1.00 19.77 115 ARG G CA 1
ATOM 6164 C C . ARG G 1 135 ? -26.567 -18.850 41.157 1.00 23.66 115 ARG G C 1
ATOM 6165 O O . ARG G 1 135 ? -25.993 -19.550 41.998 1.00 23.05 115 ARG G O 1
ATOM 6173 N N . GLY G 1 136 ? -27.787 -19.125 40.700 1.00 21.61 116 GLY G N 1
ATOM 6174 C CA . GLY G 1 136 ? -28.543 -20.267 41.164 1.00 24.10 116 GLY G CA 1
ATOM 6175 C C . GLY G 1 136 ? -28.283 -21.507 40.330 1.00 28.89 116 GLY G C 1
ATOM 6176 O O . GLY G 1 136 ? -27.378 -21.562 39.494 1.00 27.81 116 GLY G O 1
ATOM 6177 N N . SER G 1 137 ? -29.102 -22.526 40.576 1.00 28.20 117 SER G N 1
ATOM 6178 C CA . SER G 1 137 ? -29.060 -23.746 39.781 1.00 32.57 117 SER G CA 1
ATOM 6179 C C . SER G 1 137 ? -30.432 -24.015 39.177 1.00 37.51 117 SER G C 1
ATOM 6180 O O . SER G 1 137 ? -31.457 -23.664 39.766 1.00 38.30 117 SER G O 1
ATOM 6184 N N . MET H 1 21 ? -46.169 45.789 44.580 1.00 58.51 1 MET H N 1
ATOM 6185 C CA . MET H 1 21 ? -44.980 45.040 44.185 1.00 50.33 1 MET H CA 1
ATOM 6186 C C . MET H 1 21 ? -43.872 45.182 45.228 1.00 44.23 1 MET H C 1
ATOM 6187 O O . MET H 1 21 ? -43.380 46.281 45.484 1.00 44.21 1 MET H O 1
ATOM 6192 N N . GLY H 1 22 ? -43.481 44.053 45.825 1.00 43.11 2 GLY H N 1
ATOM 6193 C CA . GLY H 1 22 ? -42.520 44.081 46.906 1.00 41.55 2 GLY H CA 1
ATOM 6194 C C . GLY H 1 22 ? -41.092 44.286 46.436 1.00 38.95 2 GLY H C 1
ATOM 6195 O O . GLY H 1 22 ? -40.755 44.115 45.265 1.00 40.37 2 GLY H O 1
ATOM 6196 N N . LYS H 1 23 ? -40.236 44.655 47.388 1.00 37.93 3 LYS H N 1
ATOM 6197 C CA . LYS H 1 23 ? -38.837 44.954 47.119 1.00 36.62 3 LYS H CA 1
ATOM 6198 C C . LYS H 1 23 ? -37.952 44.266 48.147 1.00 31.59 3 LYS H C 1
ATOM 6199 O O . LYS H 1 23 ? -38.318 44.136 49.318 1.00 29.49 3 LYS H O 1
ATOM 6205 N N . LEU H 1 24 ? -36.774 43.839 47.700 1.00 29.10 4 LEU H N 1
ATOM 6206 C CA . LEU H 1 24 ? -35.765 43.235 48.562 1.00 29.83 4 LEU H CA 1
ATOM 6207 C C . LEU H 1 24 ? -34.614 44.213 48.745 1.00 28.97 4 LEU H C 1
ATOM 6208 O O . LEU H 1 24 ? -34.045 44.698 47.761 1.00 28.46 4 LEU H O 1
ATOM 6213 N N . SER H 1 25 ? -34.266 44.494 50.001 1.00 25.49 5 SER H N 1
ATOM 6214 C CA . SER H 1 25 ? -33.222 45.458 50.319 1.00 29.11 5 SER H CA 1
ATOM 6215 C C . SER H 1 25 ? -32.409 44.947 51.499 1.00 28.20 5 SER H C 1
ATOM 6216 O O . SER H 1 25 ? -32.764 43.959 52.148 1.00 25.29 5 SER H O 1
ATOM 6219 N N . THR H 1 26 ? -31.304 45.637 51.776 1.00 22.24 6 THR H N 1
ATOM 6220 C CA . THR H 1 26 ? -30.396 45.229 52.838 1.00 26.92 6 THR H CA 1
ATOM 6221 C C . THR H 1 26 ? -29.757 46.469 53.454 1.00 26.44 6 THR H C 1
ATOM 6222 O O . THR H 1 26 ? -29.964 47.598 53.000 1.00 27.24 6 THR H O 1
ATOM 6226 N N . HIS H 1 27 ? -28.973 46.241 54.504 1.00 29.69 7 HIS H N 1
ATOM 6227 C CA . HIS H 1 27 ? -28.333 47.308 55.259 1.00 27.80 7 HIS H CA 1
ATOM 6228 C C . HIS H 1 27 ? -27.233 46.707 56.121 1.00 26.46 7 HIS H C 1
ATOM 6229 O O . HIS H 1 27 ? -27.487 45.775 56.889 1.00 22.49 7 HIS H O 1
ATOM 6236 N N . VAL H 1 28 ? -26.007 47.205 55.992 1.00 23.67 8 VAL H N 1
ATOM 6237 C CA . VAL H 1 28 ? -24.884 46.724 56.788 1.00 22.73 8 VAL H CA 1
ATOM 6238 C C . VAL H 1 28 ? -24.594 47.750 57.871 1.00 24.56 8 VAL H C 1
ATOM 6239 O O . VAL H 1 28 ? -24.564 48.959 57.601 1.00 22.87 8 VAL H O 1
ATOM 6243 N N . LEU H 1 29 ? -24.389 47.275 59.098 1.00 20.30 9 LEU H N 1
ATOM 6244 C CA A LEU H 1 29 ? -24.108 48.142 60.235 0.50 22.67 9 LEU H CA 1
ATOM 6245 C CA B LEU H 1 29 ? -24.110 48.141 60.237 0.50 22.54 9 LEU H CA 1
ATOM 6246 C C . LEU H 1 29 ? -22.866 47.640 60.953 1.00 21.25 9 LEU H C 1
ATOM 6247 O O . LEU H 1 29 ? -22.806 46.475 61.355 1.00 21.17 9 LEU H O 1
ATOM 6256 N N . ASP H 1 30 ? -21.880 48.520 61.109 1.00 21.76 10 ASP H N 1
ATOM 6257 C CA . ASP H 1 30 ? -20.609 48.181 61.751 1.00 22.27 10 ASP H CA 1
ATOM 6258 C C . ASP H 1 30 ? -20.715 48.514 63.235 1.00 23.29 10 ASP H C 1
ATOM 6259 O O . ASP H 1 30 ? -20.652 49.681 63.631 1.00 24.08 10 ASP H O 1
ATOM 6264 N N . ILE H 1 31 ? -20.869 47.477 64.068 1.00 15.44 11 ILE H N 1
ATOM 6265 C CA . ILE H 1 31 ? -21.048 47.682 65.505 1.00 18.40 11 ILE H CA 1
ATOM 6266 C C . ILE H 1 31 ? -19.741 47.839 66.259 1.00 17.32 11 ILE H C 1
ATOM 6267 O O . ILE H 1 31 ? -19.768 48.017 67.482 1.00 17.32 11 ILE H O 1
ATOM 6272 N N . THR H 1 32 ? -18.592 47.754 65.584 1.00 17.17 12 THR H N 1
ATOM 6273 C CA . THR H 1 32 ? -17.352 48.149 66.238 1.00 18.48 12 THR H CA 1
ATOM 6274 C C . THR H 1 32 ? -17.233 49.660 66.342 1.00 19.90 12 THR H C 1
ATOM 6275 O O . THR H 1 32 ? -16.465 50.156 67.173 1.00 23.62 12 THR H O 1
ATOM 6279 N N . LYS H 1 33 ? -17.986 50.400 65.524 1.00 21.77 13 LYS H N 1
ATOM 6280 C CA . LYS H 1 33 ? -17.930 51.851 65.519 1.00 22.11 13 LYS H CA 1
ATOM 6281 C C . LYS H 1 33 ? -19.304 52.509 65.542 1.00 22.08 13 LYS H C 1
ATOM 6282 O O . LYS H 1 33 ? -19.377 53.739 65.625 1.00 20.40 13 LYS H O 1
ATOM 6288 N N . GLY H 1 34 ? -20.387 51.733 65.500 1.00 19.22 14 GLY H N 1
ATOM 6289 C CA . GLY H 1 34 ? -21.716 52.316 65.493 1.00 20.76 14 GLY H CA 1
ATOM 6290 C C . GLY H 1 34 ? -22.023 53.144 64.267 1.00 24.51 14 GLY H C 1
ATOM 6291 O O . GLY H 1 34 ? -22.709 54.167 64.370 1.00 18.66 14 GLY H O 1
ATOM 6292 N N . LYS H 1 35 ? -21.526 52.733 63.110 1.00 20.21 15 LYS H N 1
ATOM 6293 C CA . LYS H 1 35 ? -21.701 53.434 61.850 1.00 22.16 15 LYS H CA 1
ATOM 6294 C C . LYS H 1 35 ? -22.121 52.435 60.788 1.00 22.70 15 LYS H C 1
ATOM 6295 O O . LYS H 1 35 ? -21.933 51.224 60.953 1.00 21.34 15 LYS H O 1
ATOM 6301 N N . PRO H 1 36 ? -22.717 52.906 59.694 1.00 22.39 16 PRO H N 1
ATOM 6302 C CA . PRO H 1 36 ? -22.990 52.004 58.571 1.00 22.06 16 PRO H CA 1
ATOM 6303 C C . PRO H 1 36 ? -21.699 51.412 58.026 1.00 19.04 16 PRO H C 1
ATOM 6304 O O . PRO H 1 36 ? -20.655 52.066 58.005 1.00 18.17 16 PRO H O 1
ATOM 6308 N N . GLY H 1 37 ? -21.773 50.158 57.594 1.00 19.84 17 GLY H N 1
ATOM 6309 C CA . GLY H 1 37 ? -20.680 49.578 56.841 1.00 22.08 17 GLY H CA 1
ATOM 6310 C C . GLY H 1 37 ? -20.664 50.110 55.423 1.00 19.27 17 GLY H C 1
ATOM 6311 O O . GLY H 1 37 ? -21.524 49.751 54.614 1.00 22.71 17 GLY H O 1
ATOM 6312 N N . VAL H 1 38 ? -19.702 50.978 55.115 1.00 22.09 18 VAL H N 1
ATOM 6313 C CA . VAL H 1 38 ? -19.640 51.679 53.836 1.00 20.39 18 VAL H CA 1
ATOM 6314 C C . VAL H 1 38 ? -18.645 50.967 52.930 1.00 23.51 18 VAL H C 1
ATOM 6315 O O . VAL H 1 38 ? -17.510 50.688 53.336 1.00 23.12 18 VAL H O 1
ATOM 6319 N N . GLY H 1 39 ? -19.062 50.685 51.698 1.00 24.60 19 GLY H N 1
ATOM 6320 C CA . GLY H 1 39 ? -18.203 50.022 50.739 1.00 26.21 19 GLY H CA 1
ATOM 6321 C C . GLY H 1 39 ? -18.181 48.514 50.821 1.00 25.47 19 GLY H C 1
ATOM 6322 O O . GLY H 1 39 ? -17.277 47.892 50.254 1.00 26.04 19 GLY H O 1
ATOM 6323 N N . VAL H 1 40 ? -19.141 47.902 51.506 1.00 23.50 20 VAL H N 1
ATOM 6324 C CA . VAL H 1 40 ? -19.176 46.449 51.636 1.00 21.77 20 VAL H CA 1
ATOM 6325 C C . VAL H 1 40 ? -19.702 45.852 50.335 1.00 24.35 20 VAL H C 1
ATOM 6326 O O . VAL H 1 40 ? -20.841 46.112 49.934 1.00 22.29 20 VAL H O 1
ATOM 6330 N N . LYS H 1 41 ? -18.871 45.057 49.671 1.00 23.61 21 LYS H N 1
ATOM 6331 C CA . LYS H 1 41 ? -19.323 44.356 48.480 1.00 24.01 21 LYS H CA 1
ATOM 6332 C C . LYS H 1 41 ? -20.240 43.206 48.874 1.00 25.42 21 LYS H C 1
ATOM 6333 O O . LYS H 1 41 ? -20.008 42.517 49.871 1.00 25.45 21 LYS H O 1
ATOM 6339 N N . LEU H 1 42 ? -21.303 43.016 48.098 1.00 25.05 22 LEU H N 1
ATOM 6340 C CA . LEU H 1 42 ? -22.256 41.956 48.379 1.00 24.77 22 LEU H CA 1
ATOM 6341 C C . LEU H 1 42 ? -22.786 41.399 47.068 1.00 25.61 22 LEU H C 1
ATOM 6342 O O . LEU H 1 42 ? -22.725 42.048 46.020 1.00 26.79 22 LEU H O 1
ATOM 6347 N N . ALA H 1 43 ? -23.309 40.181 47.142 1.00 24.36 23 ALA H N 1
ATOM 6348 C CA . ALA H 1 43 ? -23.871 39.508 45.984 1.00 28.05 23 ALA H CA 1
ATOM 6349 C C . ALA H 1 43 ? -25.150 38.800 46.395 1.00 26.71 23 ALA H C 1
ATOM 6350 O O . ALA H 1 43 ? -25.253 38.283 47.511 1.00 27.70 23 ALA H O 1
ATOM 6352 N N . LEU H 1 44 ? -26.122 38.789 45.491 1.00 23.95 24 LEU H N 1
ATOM 6353 C CA . LEU H 1 44 ? -27.382 38.093 45.693 1.00 26.12 24 LEU H CA 1
ATOM 6354 C C . LEU H 1 44 ? -27.457 36.916 44.731 1.00 24.88 24 LEU H C 1
ATOM 6355 O O . LEU H 1 44 ? -27.255 37.083 43.524 1.00 24.75 24 LEU H O 1
ATOM 6360 N N . TYR H 1 45 ? -27.739 35.734 45.269 1.00 24.15 25 TYR H N 1
ATOM 6361 C CA . TYR H 1 45 ? -27.849 34.514 44.484 1.00 24.28 25 TYR H CA 1
ATOM 6362 C C . TYR H 1 45 ? -29.251 33.940 44.612 1.00 24.58 25 TYR H C 1
ATOM 6363 O O . TYR H 1 45 ? -29.817 33.898 45.708 1.00 24.45 25 TYR H O 1
ATOM 6372 N N . ALA H 1 46 ? -29.809 33.500 43.489 1.00 25.23 26 ALA H N 1
ATOM 6373 C CA . ALA H 1 46 ? -30.992 32.654 43.525 1.00 26.54 26 ALA H CA 1
ATOM 6374 C C . ALA H 1 46 ? -30.555 31.218 43.781 1.00 26.58 26 ALA H C 1
ATOM 6375 O O . ALA H 1 46 ? -29.660 30.705 43.103 1.00 27.32 26 ALA H O 1
ATOM 6377 N N . VAL H 1 47 ? -31.168 30.576 44.770 1.00 25.89 27 VAL H N 1
ATOM 6378 C CA . VAL H 1 47 ? -30.809 29.221 45.172 1.00 26.20 27 VAL H CA 1
ATOM 6379 C C . VAL H 1 47 ? -31.918 28.279 44.734 1.00 29.72 27 VAL H C 1
ATOM 6380 O O . VAL H 1 47 ? -33.094 28.507 45.043 1.00 29.56 27 VAL H O 1
ATOM 6384 N N . GLY H 1 48 ? -31.544 27.225 44.015 1.00 29.43 28 GLY H N 1
ATOM 6385 C CA . GLY H 1 48 ? -32.491 26.239 43.561 1.00 28.41 28 GLY H CA 1
ATOM 6386 C C . GLY H 1 48 ? -31.985 24.830 43.785 1.00 35.67 28 GLY H C 1
ATOM 6387 O O . GLY H 1 48 ? -30.984 24.604 44.474 1.00 33.63 28 GLY H O 1
ATOM 6388 N N . PRO H 1 49 ? -32.676 23.850 43.198 1.00 33.24 29 PRO H N 1
ATOM 6389 C CA . PRO H 1 49 ? -32.255 22.449 43.390 1.00 33.91 29 PRO H CA 1
ATOM 6390 C C . PRO H 1 49 ? -30.844 22.153 42.903 1.00 33.39 29 PRO H C 1
ATOM 6391 O O . PRO H 1 49 ? -30.064 21.526 43.631 1.00 31.25 29 PRO H O 1
ATOM 6395 N N . VAL H 1 50 ? -30.488 22.586 41.687 1.00 32.86 30 VAL H N 1
ATOM 6396 C CA . VAL H 1 50 ? -29.227 22.162 41.078 1.00 35.11 30 VAL H CA 1
ATOM 6397 C C . VAL H 1 50 ? -28.056 23.085 41.384 1.00 34.11 30 VAL H C 1
ATOM 6398 O O . VAL H 1 50 ? -26.905 22.720 41.095 1.00 30.99 30 VAL H O 1
ATOM 6402 N N . GLY H 1 51 ? -28.299 24.260 41.951 1.00 31.44 31 GLY H N 1
ATOM 6403 C CA . GLY H 1 51 ? -27.203 25.155 42.272 1.00 29.47 31 GLY H CA 1
ATOM 6404 C C . GLY H 1 51 ? -27.702 26.574 42.492 1.00 31.68 31 GLY H C 1
ATOM 6405 O O . GLY H 1 51 ? -28.887 26.804 42.724 1.00 29.95 31 GLY H O 1
ATOM 6406 N N . LYS H 1 52 ? -26.760 27.510 42.410 1.00 35.29 32 LYS H N 1
ATOM 6407 C CA . LYS H 1 52 ? -27.009 28.915 42.684 1.00 29.30 32 LYS H CA 1
ATOM 6408 C C . LYS H 1 52 ? -26.764 29.740 41.429 1.00 27.46 32 LYS H C 1
ATOM 6409 O O . LYS H 1 52 ? -25.915 29.402 40.599 1.00 30.69 32 LYS H O 1
ATOM 6415 N N . THR H 1 53 ? -27.513 30.834 41.300 1.00 29.94 33 THR H N 1
ATOM 6416 C CA . THR H 1 53 ? -27.421 31.724 40.148 1.00 28.06 33 THR H CA 1
ATOM 6417 C C . THR H 1 53 ? -27.194 33.143 40.644 1.00 28.49 33 THR H C 1
ATOM 6418 O O . THR H 1 53 ? -28.003 33.665 41.419 1.00 26.08 33 THR H O 1
ATOM 6422 N N . LEU H 1 54 ? -26.100 33.761 40.203 1.00 27.16 34 LEU H N 1
ATOM 6423 C CA . LEU H 1 54 ? -25.817 35.142 40.574 1.00 27.12 34 LEU H CA 1
ATOM 6424 C C . LEU H 1 54 ? -26.849 36.067 39.940 1.00 30.58 34 LEU H C 1
ATOM 6425 O O . LEU H 1 54 ? -26.975 36.119 38.712 1.00 33.77 34 LEU H O 1
ATOM 6430 N N . LEU H 1 55 ? -27.586 36.798 40.776 1.00 28.10 35 LEU H N 1
ATOM 6431 C CA . LEU H 1 55 ? -28.601 37.737 40.315 1.00 27.60 35 LEU H CA 1
ATOM 6432 C C . LEU H 1 55 ? -28.072 39.161 40.215 1.00 31.54 35 LEU H C 1
ATOM 6433 O O . LEU H 1 55 ? -28.316 39.843 39.215 1.00 34.14 35 LEU H O 1
ATOM 6438 N N . LYS H 1 56 ? -27.349 39.627 41.232 1.00 29.07 36 LYS H N 1
ATOM 6439 C CA . LYS H 1 56 ? -26.893 41.009 41.251 1.00 28.92 36 LYS H CA 1
ATOM 6440 C C . LYS H 1 56 ? -25.717 41.143 42.208 1.00 30.92 36 LYS H C 1
ATOM 6441 O O . LYS H 1 56 ? -25.634 40.439 43.218 1.00 28.73 36 LYS H O 1
ATOM 6447 N N . GLN H 1 57 ? -24.806 42.052 41.872 1.00 27.60 37 GLN H N 1
ATOM 6448 C CA . GLN H 1 57 ? -23.728 42.465 42.758 1.00 32.26 37 GLN H CA 1
ATOM 6449 C C . GLN H 1 57 ? -23.885 43.947 43.067 1.00 29.52 37 GLN H C 1
ATOM 6450 O O . GLN H 1 57 ? -24.254 44.737 42.192 1.00 33.04 37 GLN H O 1
ATOM 6456 N N . ALA H 1 58 ? -23.608 44.322 44.311 1.00 26.50 38 ALA H N 1
ATOM 6457 C CA . ALA H 1 58 ? -23.753 45.708 44.727 1.00 30.48 38 ALA H CA 1
ATOM 6458 C C . ALA H 1 58 ? -22.692 46.036 45.768 1.00 27.42 38 ALA H C 1
ATOM 6459 O O . ALA H 1 58 ? -22.000 45.156 46.286 1.00 26.61 38 ALA H O 1
ATOM 6461 N N . VAL H 1 59 ? -22.564 47.328 46.057 1.00 26.57 39 VAL H N 1
ATOM 6462 C CA . VAL H 1 59 ? -21.658 47.833 47.081 1.00 28.18 39 VAL H CA 1
ATOM 6463 C C . VAL H 1 59 ? -22.437 48.819 47.939 1.00 26.53 39 VAL H C 1
ATOM 6464 O O . VAL H 1 59 ? -23.157 49.672 47.407 1.00 30.49 39 VAL H O 1
ATOM 6468 N N . THR H 1 60 ? -22.311 48.694 49.259 1.00 27.83 40 THR H N 1
ATOM 6469 C CA . THR H 1 60 ? -23.067 49.557 50.158 1.00 29.44 40 THR H CA 1
ATOM 6470 C C . THR H 1 60 ? -22.593 51.002 50.048 1.00 27.13 40 THR H C 1
ATOM 6471 O O . THR H 1 60 ? -21.399 51.272 49.894 1.00 28.03 40 THR H O 1
ATOM 6475 N N . ASN H 1 61 ? -23.542 51.932 50.136 1.00 28.63 41 ASN H N 1
ATOM 6476 C CA . ASN H 1 61 ? -23.261 53.350 49.952 1.00 30.74 41 ASN H CA 1
ATOM 6477 C C . ASN H 1 61 ? -22.842 53.965 51.290 1.00 29.52 41 ASN H C 1
ATOM 6478 O O . ASN H 1 61 ? -22.427 53.258 52.212 1.00 28.45 41 ASN H O 1
ATOM 6483 N N . SER H 1 62 ? -22.950 55.290 51.409 1.00 31.15 42 SER H N 1
ATOM 6484 C CA . SER H 1 62 ? -22.546 55.976 52.631 1.00 31.83 42 SER H CA 1
ATOM 6485 C C . SER H 1 62 ? -23.488 55.705 53.797 1.00 32.56 42 SER H C 1
ATOM 6486 O O . SER H 1 62 ? -23.098 55.912 54.951 1.00 33.36 42 SER H O 1
ATOM 6489 N N . ASP H 1 63 ? -24.714 55.260 53.529 1.00 32.04 43 ASP H N 1
ATOM 6490 C CA . ASP H 1 63 ? -25.660 54.903 54.577 1.00 30.91 43 ASP H CA 1
ATOM 6491 C C . ASP H 1 63 ? -25.694 53.400 54.835 1.00 29.73 43 ASP H C 1
ATOM 6492 O O . ASP H 1 63 ? -26.571 52.920 55.562 1.00 30.82 43 ASP H O 1
ATOM 6497 N N . GLY H 1 64 ? -24.748 52.651 54.271 1.00 28.07 44 GLY H N 1
ATOM 6498 C CA . GLY H 1 64 ? -24.707 51.217 54.467 1.00 26.37 44 GLY H CA 1
ATOM 6499 C C . GLY H 1 64 ? -25.745 50.439 53.695 1.00 28.37 44 GLY H C 1
ATOM 6500 O O . GLY H 1 64 ? -25.871 49.229 53.906 1.00 25.83 44 GLY H O 1
ATOM 6501 N N . ARG H 1 65 ? -26.489 51.090 52.808 1.00 24.89 45 ARG H N 1
ATOM 6502 C CA . ARG H 1 65 ? -27.532 50.474 52.005 1.00 27.40 45 ARG H CA 1
ATOM 6503 C C . ARG H 1 65 ? -27.091 50.423 50.544 1.00 31.36 45 ARG H C 1
ATOM 6504 O O . ARG H 1 65 ? -25.944 50.735 50.205 1.00 26.16 45 ARG H O 1
ATOM 6512 N N . CYS H 1 66 ? -28.014 50.027 49.673 1.00 31.97 46 CYS H N 1
ATOM 6513 C CA . CYS H 1 66 ? -27.793 50.019 48.235 1.00 31.99 46 CYS H CA 1
ATOM 6514 C C . CYS H 1 66 ? -28.591 51.148 47.597 1.00 30.17 46 CYS H C 1
ATOM 6515 O O . CYS H 1 66 ? -29.706 51.453 48.031 1.00 36.28 46 CYS H O 1
ATOM 6518 N N . ASP H 1 67 ? -28.011 51.776 46.571 1.00 33.12 47 ASP H N 1
ATOM 6519 C CA . ASP H 1 67 ? -28.689 52.886 45.906 1.00 38.41 47 ASP H CA 1
ATOM 6520 C C . ASP H 1 67 ? -29.939 52.425 45.169 1.00 37.17 47 ASP H C 1
ATOM 6521 O O . ASP H 1 67 ? -30.878 53.210 44.991 1.00 38.54 47 ASP H O 1
ATOM 6526 N N . GLU H 1 68 ? -29.969 51.169 44.734 1.00 36.09 48 GLU H N 1
ATOM 6527 C CA . GLU H 1 68 ? -31.135 50.560 44.122 1.00 39.37 48 GLU H CA 1
ATOM 6528 C C . GLU H 1 68 ? -31.527 49.311 44.898 1.00 39.27 48 GLU H C 1
ATOM 6529 O O . GLU H 1 68 ? -30.667 48.651 45.490 1.00 32.11 48 GLU H O 1
ATOM 6535 N N . PRO H 1 69 ? -32.814 48.970 44.930 1.00 38.86 49 PRO H N 1
ATOM 6536 C CA . PRO H 1 69 ? -33.218 47.709 45.560 1.00 33.36 49 PRO H CA 1
ATOM 6537 C C . PRO H 1 69 ? -32.527 46.528 44.890 1.00 36.80 49 PRO H C 1
ATOM 6538 O O . PRO H 1 69 ? -32.295 46.526 43.679 1.00 35.18 49 PRO H O 1
ATOM 6542 N N . LEU H 1 70 ? -32.176 45.526 45.699 1.00 30.13 50 LEU H N 1
ATOM 6543 C CA . LEU H 1 70 ? -31.575 44.318 45.145 1.00 34.64 50 LEU H CA 1
ATOM 6544 C C . LEU H 1 70 ? -32.532 43.628 44.182 1.00 32.28 50 LEU H C 1
ATOM 6545 O O . LEU H 1 70 ? -32.133 43.207 43.090 1.00 34.79 50 LEU H O 1
ATOM 6550 N N . LEU H 1 71 ? -33.801 43.514 44.566 1.00 32.55 51 LEU H N 1
ATOM 6551 C CA . LEU H 1 71 ? -34.851 43.009 43.694 1.00 36.15 51 LEU H CA 1
ATOM 6552 C C . LEU H 1 71 ? -36.089 43.871 43.880 1.00 38.01 51 LEU H C 1
ATOM 6553 O O . LEU H 1 71 ? -36.344 44.388 44.971 1.00 37.50 51 LEU H O 1
ATOM 6558 N N . ALA H 1 72 ? -36.858 44.019 42.804 1.00 40.77 52 ALA H N 1
ATOM 6559 C CA . ALA H 1 72 ? -38.071 44.823 42.842 1.00 48.26 52 ALA H CA 1
ATOM 6560 C C . ALA H 1 72 ? -38.955 44.437 41.667 1.00 47.67 52 ALA H C 1
ATOM 6561 O O . ALA H 1 72 ? -38.464 44.011 40.617 1.00 49.45 52 ALA H O 1
ATOM 6563 N N . GLY H 1 73 ? -40.264 44.587 41.861 1.00 49.77 53 GLY H N 1
ATOM 6564 C CA . GLY H 1 73 ? -41.202 44.310 40.786 1.00 54.61 53 GLY H CA 1
ATOM 6565 C C . GLY H 1 73 ? -41.230 42.837 40.425 1.00 54.44 53 GLY H C 1
ATOM 6566 O O . GLY H 1 73 ? -41.246 41.956 41.291 1.00 51.07 53 GLY H O 1
ATOM 6567 N N . GLU H 1 74 ? -41.235 42.564 39.118 1.00 58.46 54 GLU H N 1
ATOM 6568 C CA . GLU H 1 74 ? -41.279 41.188 38.641 1.00 59.17 54 GLU H CA 1
ATOM 6569 C C . GLU H 1 74 ? -39.973 40.445 38.894 1.00 55.25 54 GLU H C 1
ATOM 6570 O O . GLU H 1 74 ? -39.957 39.211 38.831 1.00 55.89 54 GLU H O 1
ATOM 6576 N N . ALA H 1 75 ? -38.883 41.163 39.178 1.00 52.70 55 ALA H N 1
ATOM 6577 C CA . ALA H 1 75 ? -37.629 40.503 39.522 1.00 49.50 55 ALA H CA 1
ATOM 6578 C C . ALA H 1 75 ? -37.684 39.838 40.891 1.00 50.29 55 ALA H C 1
ATOM 6579 O O . ALA H 1 75 ? -36.905 38.914 41.150 1.00 49.66 55 ALA H O 1
ATOM 6581 N N . LEU H 1 76 ? -38.581 40.284 41.769 1.00 45.83 56 LEU H N 1
ATOM 6582 C CA . LEU H 1 76 ? -38.768 39.670 43.079 1.00 43.64 56 LEU H CA 1
ATOM 6583 C C . LEU H 1 76 ? -39.732 38.500 42.928 1.00 44.61 56 LEU H C 1
ATOM 6584 O O . LEU H 1 76 ? -40.922 38.697 42.664 1.00 47.49 56 LEU H O 1
ATOM 6589 N N . GLN H 1 77 ? -39.224 37.284 43.100 1.00 39.51 57 GLN H N 1
ATOM 6590 C CA . GLN H 1 77 ? -40.027 36.085 42.929 1.00 41.18 57 GLN H CA 1
ATOM 6591 C C . GLN H 1 77 ? -39.979 35.238 44.190 1.00 36.95 57 GLN H C 1
ATOM 6592 O O . GLN H 1 77 ? -39.048 35.327 44.994 1.00 33.57 57 GLN H O 1
ATOM 6598 N N . VAL H 1 78 ? -41.010 34.410 44.348 1.00 37.83 58 VAL H N 1
ATOM 6599 C CA . VAL H 1 78 ? -41.051 33.447 45.438 1.00 34.72 58 VAL H CA 1
ATOM 6600 C C . VAL H 1 78 ? -39.962 32.405 45.229 1.00 34.85 58 VAL H C 1
ATOM 6601 O O . VAL H 1 78 ? -39.870 31.785 44.161 1.00 36.50 58 VAL H O 1
ATOM 6605 N N . GLY H 1 79 ? -39.126 32.217 46.238 1.00 30.88 59 GLY H N 1
ATOM 6606 C CA . GLY H 1 79 ? -38.067 31.235 46.150 1.00 33.32 59 GLY H CA 1
ATOM 6607 C C . GLY H 1 79 ? -37.017 31.477 47.217 1.00 32.40 59 GLY H C 1
ATOM 6608 O O . GLY H 1 79 ? -37.161 32.349 48.075 1.00 30.23 59 GLY H O 1
ATOM 6609 N N . LYS H 1 80 ? -35.956 30.681 47.136 1.00 26.67 60 LYS H N 1
ATOM 6610 C CA . LYS H 1 80 ? -34.860 30.734 48.092 1.00 26.40 60 LYS H CA 1
ATOM 6611 C C . LYS H 1 80 ? -33.706 31.549 47.526 1.00 23.32 60 LYS H C 1
ATOM 6612 O O . LYS H 1 80 ? -33.415 31.485 46.328 1.00 24.60 60 LYS H O 1
ATOM 6618 N N . TYR H 1 81 ? -33.046 32.308 48.399 1.00 21.41 61 TYR H N 1
ATOM 6619 C CA . TYR H 1 81 ? -31.984 33.219 48.002 1.00 20.29 61 TYR H CA 1
ATOM 6620 C C . TYR H 1 81 ? -30.812 33.079 48.960 1.00 23.93 61 TYR H C 1
ATOM 6621 O O . TYR H 1 81 ? -30.907 32.431 50.007 1.00 23.11 61 TYR H O 1
ATOM 6630 N N . GLU H 1 82 ? -29.693 33.703 48.591 1.00 21.16 62 GLU H N 1
ATOM 6631 C CA . GLU H 1 82 ? -28.541 33.822 49.476 1.00 25.81 62 GLU H CA 1
ATOM 6632 C C . GLU H 1 82 ? -27.895 35.183 49.272 1.00 25.46 62 GLU H C 1
ATOM 6633 O O . GLU H 1 82 ? -27.667 35.601 48.133 1.00 26.12 62 GLU H O 1
ATOM 6639 N N . LEU H 1 83 ? -27.624 35.874 50.375 1.00 23.18 63 LEU H N 1
ATOM 6640 C CA . LEU H 1 83 ? -26.907 37.144 50.372 1.00 24.96 63 LEU H CA 1
ATOM 6641 C C . LEU H 1 83 ? -25.520 36.911 50.953 1.00 25.14 63 LEU H C 1
ATOM 6642 O O . LEU H 1 83 ? -25.392 36.430 52.083 1.00 30.41 63 LEU H O 1
ATOM 6647 N N . VAL H 1 84 ? -24.490 37.254 50.187 1.00 24.68 64 VAL H N 1
ATOM 6648 C CA . VAL H 1 84 ? -23.103 37.022 50.572 1.00 24.30 64 VAL H CA 1
ATOM 6649 C C . VAL H 1 84 ? -22.437 38.382 50.743 1.00 21.25 64 VAL H C 1
ATOM 6650 O O . VAL H 1 84 ? -22.250 39.116 49.765 1.00 20.21 64 VAL H O 1
ATOM 6654 N N . PHE H 1 85 ? -22.089 38.722 51.982 1.00 19.86 65 PHE H N 1
ATOM 6655 C CA . PHE H 1 85 ? -21.418 39.976 52.301 1.00 22.26 65 PHE H CA 1
ATOM 6656 C C . PHE H 1 85 ? -19.934 39.712 52.515 1.00 22.28 65 PHE H C 1
ATOM 6657 O O . PHE H 1 85 ? -19.566 38.841 53.309 1.00 18.87 65 PHE H O 1
ATOM 6665 N N . ALA H 1 86 ? -19.085 40.475 51.825 1.00 20.97 66 ALA H N 1
ATOM 6666 C CA . ALA H 1 86 ? -17.636 40.390 52.021 1.00 24.31 66 ALA H CA 1
ATOM 6667 C C . ALA H 1 86 ? -17.244 41.234 53.237 1.00 24.75 66 ALA H C 1
ATOM 6668 O O . ALA H 1 86 ? -16.582 42.270 53.143 1.00 26.25 66 ALA H O 1
ATOM 6670 N N . ALA H 1 87 ? -17.674 40.758 54.409 1.00 24.00 67 ALA H N 1
ATOM 6671 C CA . ALA H 1 87 ? -17.443 41.499 55.647 1.00 25.22 67 ALA H CA 1
ATOM 6672 C C . ALA H 1 87 ? -15.965 41.521 56.023 1.00 23.70 67 ALA H C 1
ATOM 6673 O O . ALA H 1 87 ? -15.474 42.521 56.558 1.00 19.83 67 ALA H O 1
ATOM 6675 N N . GLY H 1 88 ? -15.245 40.428 55.757 1.00 24.27 68 GLY H N 1
ATOM 6676 C CA . GLY H 1 88 ? -13.839 40.369 56.129 1.00 22.12 68 GLY H CA 1
ATOM 6677 C C . GLY H 1 88 ? -12.993 41.378 55.377 1.00 27.18 68 GLY H C 1
ATOM 6678 O O . GLY H 1 88 ? -12.157 42.066 55.967 1.00 24.44 68 GLY H O 1
ATOM 6679 N N . ASP H 1 89 ? -13.196 41.475 54.061 1.00 26.26 69 ASP H N 1
ATOM 6680 C CA . ASP H 1 89 ? -12.497 42.487 53.278 1.00 25.52 69 ASP H CA 1
ATOM 6681 C C . ASP H 1 89 ? -12.808 43.889 53.780 1.00 26.72 69 ASP H C 1
ATOM 6682 O O . ASP H 1 89 ? -11.938 44.764 53.753 1.00 28.69 69 ASP H O 1
ATOM 6687 N N . TYR H 1 90 ? -14.040 44.120 54.238 1.00 29.12 70 TYR H N 1
ATOM 6688 C CA . TYR H 1 90 ? -14.414 45.440 54.735 1.00 28.87 70 TYR H CA 1
ATOM 6689 C C . TYR H 1 90 ? -13.651 45.787 56.008 1.00 28.25 70 TYR H C 1
ATOM 6690 O O . TYR H 1 90 ? -13.136 46.901 56.149 1.00 30.98 70 TYR H O 1
ATOM 6699 N N . PHE H 1 91 ? -13.569 44.842 56.949 1.00 26.11 71 PHE H N 1
ATOM 6700 C CA . PHE H 1 91 ? -12.872 45.113 58.203 1.00 31.55 71 PHE H CA 1
ATOM 6701 C C . PHE H 1 91 ? -11.370 45.257 57.988 1.00 31.84 71 PHE H C 1
ATOM 6702 O O . PHE H 1 91 ? -10.722 46.076 58.647 1.00 34.72 71 PHE H O 1
ATOM 6710 N N . ALA H 1 92 ? -10.795 44.469 57.078 1.00 33.78 72 ALA H N 1
ATOM 6711 C CA . ALA H 1 92 ? -9.392 44.668 56.740 1.00 33.38 72 ALA H CA 1
ATOM 6712 C C . ALA H 1 92 ? -9.179 45.999 56.034 1.00 33.09 72 ALA H C 1
ATOM 6713 O O . ALA H 1 92 ? -8.117 46.613 56.180 1.00 31.82 72 ALA H O 1
ATOM 6715 N N . ALA H 1 93 ? -10.174 46.458 55.267 1.00 34.22 73 ALA H N 1
ATOM 6716 C CA . ALA H 1 93 ? -10.051 47.743 54.591 1.00 38.44 73 ALA H CA 1
ATOM 6717 C C . ALA H 1 93 ? -10.043 48.902 55.579 1.00 38.68 73 ALA H C 1
ATOM 6718 O O . ALA H 1 93 ? -9.474 49.957 55.280 1.00 39.64 73 ALA H O 1
ATOM 6720 N N . GLN H 1 94 ? -10.652 48.729 56.751 1.00 43.48 74 GLN H N 1
ATOM 6721 C CA A GLN H 1 94 ? -10.715 49.749 57.786 0.54 46.60 74 GLN H CA 1
ATOM 6722 C CA B GLN H 1 94 ? -10.678 49.797 57.739 0.46 46.78 74 GLN H CA 1
ATOM 6723 C C . GLN H 1 94 ? -9.498 49.737 58.698 1.00 50.76 74 GLN H C 1
ATOM 6724 O O . GLN H 1 94 ? -9.456 50.516 59.654 1.00 54.08 74 GLN H O 1
ATOM 6735 N N . GLY H 1 95 ? -8.526 48.857 58.448 1.00 51.03 75 GLY H N 1
ATOM 6736 C CA . GLY H 1 95 ? -7.316 48.800 59.240 1.00 55.29 75 GLY H CA 1
ATOM 6737 C C . GLY H 1 95 ? -7.272 47.719 60.298 1.00 53.57 75 GLY H C 1
ATOM 6738 O O . GLY H 1 95 ? -6.297 47.663 61.057 1.00 57.29 75 GLY H O 1
ATOM 6739 N N . GLU H 1 96 ? -8.286 46.861 60.373 1.00 48.45 76 GLU H N 1
ATOM 6740 C CA . GLU H 1 96 ? -8.314 45.802 61.375 1.00 53.05 76 GLU H CA 1
ATOM 6741 C C . GLU H 1 96 ? -7.360 44.683 60.970 1.00 50.00 76 GLU H C 1
ATOM 6742 O O . GLU H 1 96 ? -7.502 44.097 59.892 1.00 43.98 76 GLU H O 1
ATOM 6744 N N . GLN H 1 97 ? -6.390 44.389 61.832 1.00 49.50 77 GLN H N 1
ATOM 6745 C CA . GLN H 1 97 ? -5.445 43.305 61.608 1.00 50.45 77 GLN H CA 1
ATOM 6746 C C . GLN H 1 97 ? -5.977 42.049 62.282 1.00 51.37 77 GLN H C 1
ATOM 6747 O O . GLN H 1 97 ? -6.088 41.997 63.511 1.00 57.76 77 GLN H O 1
ATOM 6753 N N . LEU H 1 98 ? -6.287 41.032 61.483 1.00 50.07 78 LEU H N 1
ATOM 6754 C CA . LEU H 1 98 ? -6.873 39.803 61.995 1.00 45.66 78 LEU H CA 1
ATOM 6755 C C . LEU H 1 98 ? -6.162 38.614 61.360 1.00 44.10 78 LEU H C 1
ATOM 6756 O O . LEU H 1 98 ? -5.949 38.602 60.136 1.00 38.86 78 LEU H O 1
ATOM 6761 N N . PRO H 1 99 ? -5.773 37.609 62.144 1.00 47.03 79 PRO H N 1
ATOM 6762 C CA . PRO H 1 99 ? -5.108 36.434 61.564 1.00 45.72 79 PRO H CA 1
ATOM 6763 C C . PRO H 1 99 ? -6.020 35.704 60.587 1.00 42.58 79 PRO H C 1
ATOM 6764 O O . PRO H 1 99 ? -7.224 35.568 60.814 1.00 37.28 79 PRO H O 1
ATOM 6768 N N . GLU H 1 100 ? -5.430 35.236 59.478 1.00 40.99 80 GLU H N 1
ATOM 6769 C CA . GLU H 1 100 ? -6.306 34.570 58.525 1.00 38.83 80 GLU H CA 1
ATOM 6770 C C . GLU H 1 100 ? -6.228 33.053 58.671 1.00 39.86 80 GLU H C 1
ATOM 6771 O O . GLU H 1 100 ? -5.197 32.514 59.089 1.00 37.91 80 GLU H O 1
ATOM 6777 N N . PRO H 1 101 ? -7.307 32.324 58.349 1.00 36.65 81 PRO H N 1
ATOM 6778 C CA . PRO H 1 101 ? -8.620 32.790 57.865 1.00 30.28 81 PRO H CA 1
ATOM 6779 C C . PRO H 1 101 ? -9.436 33.495 58.942 1.00 28.99 81 PRO H C 1
ATOM 6780 O O . PRO H 1 101 ? -9.582 32.992 60.054 1.00 28.87 81 PRO H O 1
ATOM 6784 N N . ARG H 1 102 ? -9.974 34.670 58.625 1.00 30.26 82 ARG H N 1
ATOM 6785 C CA . ARG H 1 102 ? -10.737 35.438 59.599 1.00 29.31 82 ARG H CA 1
ATOM 6786 C C . ARG H 1 102 ? -11.974 34.666 60.042 1.00 23.58 82 ARG H C 1
ATOM 6787 O O . ARG H 1 102 ? -12.573 33.912 59.272 1.00 23.70 82 ARG H O 1
ATOM 6795 N N . PHE H 1 103 ? -12.349 34.856 61.309 1.00 22.93 83 PHE H N 1
ATOM 6796 C CA . PHE H 1 103 ? -13.573 34.241 61.813 1.00 21.64 83 PHE H CA 1
ATOM 6797 C C . PHE H 1 103 ? -14.788 34.729 61.034 1.00 22.41 83 PHE H C 1
ATOM 6798 O O . PHE H 1 103 ? -15.654 33.932 60.654 1.00 20.95 83 PHE H O 1
ATOM 6806 N N . VAL H 1 104 ? -14.866 36.031 60.780 1.00 20.82 84 VAL H N 1
ATOM 6807 C CA . VAL H 1 104 ? -15.925 36.622 59.971 1.00 20.11 84 VAL H CA 1
ATOM 6808 C C . VAL H 1 104 ? -15.276 37.113 58.682 1.00 24.17 84 VAL H C 1
ATOM 6809 O O . VAL H 1 104 ? -14.643 38.175 58.652 1.00 26.24 84 VAL H O 1
ATOM 6813 N N . ASP H 1 105 ? -15.423 36.337 57.605 1.00 23.10 85 ASP H N 1
ATOM 6814 C CA . ASP H 1 105 ? -14.897 36.732 56.311 1.00 24.24 85 ASP H CA 1
ATOM 6815 C C . ASP H 1 105 ? -16.081 36.984 55.392 1.00 26.67 85 ASP H C 1
ATOM 6816 O O . ASP H 1 105 ? -16.588 38.118 55.336 1.00 23.87 85 ASP H O 1
ATOM 6821 N N . GLU H 1 106 ? -16.563 35.986 54.659 1.00 27.77 86 GLU H N 1
ATOM 6822 C CA . GLU H 1 106 ? -17.750 36.124 53.826 1.00 24.12 86 GLU H CA 1
ATOM 6823 C C . GLU H 1 106 ? -18.950 35.601 54.604 1.00 23.66 86 GLU H C 1
ATOM 6824 O O . GLU H 1 106 ? -19.010 34.412 54.936 1.00 24.87 86 GLU H O 1
ATOM 6830 N N . VAL H 1 107 ? -19.893 36.487 54.895 1.00 21.94 87 VAL H N 1
ATOM 6831 C CA . VAL H 1 107 ? -21.102 36.134 55.627 1.00 23.05 87 VAL H CA 1
ATOM 6832 C C . VAL H 1 107 ? -22.176 35.731 54.630 1.00 23.39 87 VAL H C 1
ATOM 6833 O O . VAL H 1 107 ? -22.502 36.492 53.712 1.00 21.45 87 VAL H O 1
ATOM 6837 N N . VAL H 1 108 ? -22.723 34.533 54.807 1.00 22.62 88 VAL H N 1
ATOM 6838 C CA . VAL H 1 108 ? -23.750 33.988 53.928 1.00 21.71 88 VAL H CA 1
ATOM 6839 C C . VAL H 1 108 ? -25.066 33.985 54.693 1.00 21.27 88 VAL H C 1
ATOM 6840 O O . VAL H 1 108 ? -25.175 33.360 55.754 1.00 23.40 88 VAL H O 1
ATOM 6844 N N . ILE H 1 109 ? -26.064 34.678 54.159 1.00 23.01 89 ILE H N 1
ATOM 6845 C CA . ILE H 1 109 ? -27.393 34.726 54.757 1.00 23.16 89 ILE H CA 1
ATOM 6846 C C . ILE H 1 109 ? -28.349 34.064 53.775 1.00 21.43 89 ILE H C 1
ATOM 6847 O O . ILE H 1 109 ? -28.760 34.672 52.782 1.00 21.48 89 ILE H O 1
ATOM 6852 N N . ALA H 1 110 ? -28.698 32.810 54.044 1.00 21.63 90 ALA H N 1
ATOM 6853 C CA . ALA H 1 110 ? -29.681 32.091 53.249 1.00 21.88 90 ALA H CA 1
ATOM 6854 C C . ALA H 1 110 ? -31.072 32.348 53.816 1.00 24.39 90 ALA H C 1
ATOM 6855 O O . ALA H 1 110 ? -31.290 32.213 55.025 1.00 22.65 90 ALA H O 1
ATOM 6857 N N . PHE H 1 111 ? -32.008 32.716 52.944 1.00 22.40 91 PHE H N 1
ATOM 6858 C CA . PHE H 1 111 ? -33.371 33.003 53.364 1.00 22.93 91 PHE H CA 1
ATOM 6859 C C . PHE H 1 111 ? -34.321 32.684 52.220 1.00 23.28 91 PHE H C 1
ATOM 6860 O O . PHE H 1 111 ? -33.913 32.547 51.063 1.00 23.04 91 PHE H O 1
ATOM 6868 N N . GLY H 1 112 ? -35.596 32.568 52.562 1.00 23.97 92 GLY H N 1
ATOM 6869 C CA . GLY H 1 112 ? -36.643 32.302 51.586 1.00 24.47 92 GLY H CA 1
ATOM 6870 C C . GLY H 1 112 ? -37.636 33.445 51.533 1.00 26.32 92 GLY H C 1
ATOM 6871 O O . GLY H 1 112 ? -37.930 34.070 52.554 1.00 27.64 92 GLY H O 1
ATOM 6872 N N . ILE H 1 113 ? -38.137 33.723 50.334 1.00 25.38 93 ILE H N 1
ATOM 6873 C CA . ILE H 1 113 ? -39.158 34.740 50.113 1.00 28.58 93 ILE H CA 1
ATOM 6874 C C . ILE H 1 113 ? -40.455 34.029 49.759 1.00 30.27 93 ILE H C 1
ATOM 6875 O O . ILE H 1 113 ? -40.536 33.341 48.734 1.00 31.14 93 ILE H O 1
ATOM 6880 N N . ALA H 1 114 ? -41.468 34.195 50.608 1.00 30.82 94 ALA H N 1
ATOM 6881 C CA . ALA H 1 114 ? -42.742 33.508 50.442 1.00 30.33 94 ALA H CA 1
ATOM 6882 C C . ALA H 1 114 ? -43.819 34.359 49.785 1.00 31.98 94 ALA H C 1
ATOM 6883 O O . ALA H 1 114 ? -44.734 33.801 49.170 1.00 31.09 94 ALA H O 1
ATOM 6885 N N . ASP H 1 115 ? -43.745 35.686 49.898 1.00 30.56 95 ASP H N 1
ATOM 6886 C CA . ASP H 1 115 ? -44.765 36.582 49.358 1.00 34.67 95 ASP H CA 1
ATOM 6887 C C . ASP H 1 115 ? -44.078 37.659 48.529 1.00 36.97 95 ASP H C 1
ATOM 6888 O O . ASP H 1 115 ? -43.362 38.506 49.073 1.00 34.95 95 ASP H O 1
ATOM 6893 N N . ALA H 1 116 ? -44.310 37.637 47.214 1.00 36.93 96 ALA H N 1
ATOM 6894 C CA . ALA H 1 116 ? -43.624 38.556 46.313 1.00 40.99 96 ALA H CA 1
ATOM 6895 C C . ALA H 1 116 ? -44.173 39.975 46.391 1.00 38.20 96 ALA H C 1
ATOM 6896 O O . ALA H 1 116 ? -43.506 40.908 45.931 1.00 42.71 96 ALA H O 1
ATOM 6898 N N . SER H 1 117 ? -45.364 40.163 46.954 1.00 40.70 97 SER H N 1
ATOM 6899 C CA . SER H 1 117 ? -45.943 41.493 47.080 1.00 39.76 97 SER H CA 1
ATOM 6900 C C . SER H 1 117 ? -45.518 42.210 48.354 1.00 40.64 97 SER H C 1
ATOM 6901 O O . SER H 1 117 ? -45.881 43.377 48.538 1.00 43.71 97 SER H O 1
ATOM 6904 N N . GLN H 1 118 ? -44.771 41.549 49.230 1.00 40.37 98 GLN H N 1
ATOM 6905 C CA . GLN H 1 118 ? -44.292 42.144 50.468 1.00 38.89 98 GLN H CA 1
ATOM 6906 C C . GLN H 1 118 ? -42.847 42.599 50.318 1.00 37.99 98 GLN H C 1
ATOM 6907 O O . GLN H 1 118 ? -42.091 42.090 49.487 1.00 37.97 98 GLN H O 1
ATOM 6913 N N . ASN H 1 119 ? -42.469 43.572 51.143 1.00 38.62 99 ASN H N 1
ATOM 6914 C CA . ASN H 1 119 ? -41.082 44.007 51.213 1.00 34.86 99 ASN H CA 1
ATOM 6915 C C . ASN H 1 119 ? -40.302 43.100 52.154 1.00 36.02 99 ASN H C 1
ATOM 6916 O O . ASN H 1 119 ? -40.816 42.663 53.190 1.00 35.21 99 ASN H O 1
ATOM 6921 N N . TYR H 1 120 ? -39.052 42.817 51.789 1.00 33.36 100 TYR H N 1
ATOM 6922 C CA . TYR H 1 120 ? -38.149 42.017 52.611 1.00 27.55 100 TYR H CA 1
ATOM 6923 C C . TYR H 1 120 ? -36.861 42.801 52.822 1.00 26.86 100 TYR H C 1
ATOM 6924 O O . TYR H 1 120 ? -36.097 43.010 51.875 1.00 26.56 100 TYR H O 1
ATOM 6933 N N . HIS H 1 121 ? -36.620 43.229 54.059 1.00 32.62 101 HIS H N 1
ATOM 6934 C CA . HIS H 1 121 ? -35.409 43.954 54.429 1.00 28.95 101 HIS H CA 1
ATOM 6935 C C . HIS H 1 121 ? -34.548 43.031 55.282 1.00 28.80 101 HIS H C 1
ATOM 6936 O O . HIS H 1 121 ? -34.936 42.663 56.396 1.00 28.35 101 HIS H O 1
ATOM 6943 N N . VAL H 1 122 ? -33.384 42.663 54.758 1.00 32.03 102 VAL H N 1
ATOM 6944 C CA . VAL H 1 122 ? -32.496 41.706 55.413 1.00 27.58 102 VAL H CA 1
ATOM 6945 C C . VAL H 1 122 ? -31.184 42.407 55.747 1.00 25.23 102 VAL H C 1
ATOM 6946 O O . VAL H 1 122 ? -30.253 42.405 54.929 1.00 27.37 102 VAL H O 1
ATOM 6950 N N . PRO H 1 123 ? -31.071 43.025 56.915 1.00 26.91 103 PRO H N 1
ATOM 6951 C CA . PRO H 1 123 ? -29.861 43.774 57.256 1.00 30.57 103 PRO H CA 1
ATOM 6952 C C . PRO H 1 123 ? -28.788 42.890 57.883 1.00 29.86 103 PRO H C 1
ATOM 6953 O O . PRO H 1 123 ? -29.034 41.756 58.299 1.00 27.99 103 PRO H O 1
ATOM 6957 N N . LEU H 1 124 ? -27.577 43.442 57.941 1.00 28.76 104 LEU H N 1
ATOM 6958 C CA . LEU H 1 124 ? -26.429 42.771 58.535 1.00 25.28 104 LEU H CA 1
ATOM 6959 C C . LEU H 1 124 ? -25.863 43.649 59.642 1.00 22.79 104 LEU H C 1
ATOM 6960 O O . LEU H 1 124 ? -25.424 44.776 59.386 1.00 21.27 104 LEU H O 1
ATOM 6965 N N . VAL H 1 125 ? -25.881 43.131 60.862 1.00 24.38 105 VAL H N 1
ATOM 6966 C CA . VAL H 1 125 ? -25.314 43.778 62.038 1.00 20.85 105 VAL H CA 1
ATOM 6967 C C . VAL H 1 125 ? -24.089 42.953 62.419 1.00 24.23 105 VAL H C 1
ATOM 6968 O O . VAL H 1 125 ? -24.219 41.865 62.992 1.00 23.57 105 VAL H O 1
ATOM 6972 N N . VAL H 1 126 ? -22.894 43.449 62.098 1.00 22.26 106 VAL H N 1
ATOM 6973 C CA . VAL H 1 126 ? -21.703 42.609 62.027 1.00 21.01 106 VAL H CA 1
ATOM 6974 C C . VAL H 1 126 ? -20.543 43.249 62.781 1.00 24.18 106 VAL H C 1
ATOM 6975 O O . VAL H 1 126 ? -20.390 44.476 62.798 1.00 21.47 106 VAL H O 1
ATOM 6979 N N . SER H 1 127 ? -19.742 42.407 63.419 1.00 20.36 107 SER H N 1
ATOM 6980 C CA . SER H 1 127 ? -18.405 42.720 63.900 1.00 21.60 107 SER H CA 1
ATOM 6981 C C . SER H 1 127 ? -17.488 41.628 63.380 1.00 22.94 107 SER H C 1
ATOM 6982 O O . SER H 1 127 ? -17.953 40.646 62.791 1.00 22.49 107 SER H O 1
ATOM 6985 N N . PRO H 1 128 ? -16.168 41.768 63.559 1.00 21.30 108 PRO H N 1
ATOM 6986 C CA . PRO H 1 128 ? -15.264 40.674 63.167 1.00 24.21 108 PRO H CA 1
ATOM 6987 C C . PRO H 1 128 ? -15.436 39.399 63.978 1.00 24.37 108 PRO H C 1
ATOM 6988 O O . PRO H 1 128 ? -14.762 38.406 63.679 1.00 24.27 108 PRO H O 1
ATOM 6992 N N . TRP H 1 129 ? -16.317 39.376 64.982 1.00 21.56 109 TRP H N 1
ATOM 6993 C CA . TRP H 1 129 ? -16.491 38.193 65.815 1.00 21.84 10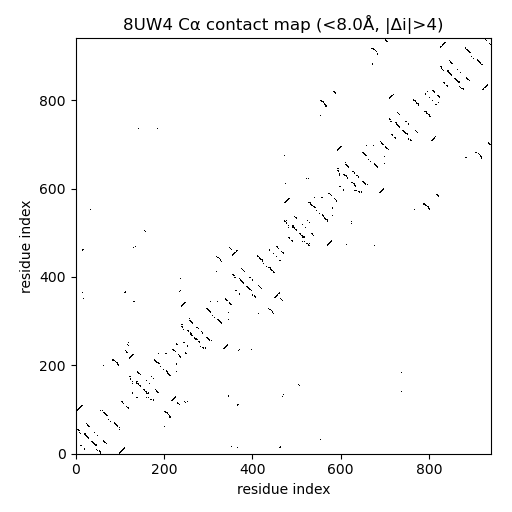9 TRP H CA 1
ATOM 6994 C C . TRP H 1 129 ? -17.958 37.844 66.044 1.00 21.52 109 TRP H C 1
ATOM 6995 O O . TRP H 1 129 ? -18.257 36.973 66.872 1.00 21.83 109 TRP H O 1
ATOM 7006 N N . ALA H 1 130 ? -18.877 38.493 65.336 1.00 21.06 110 ALA H N 1
ATOM 7007 C CA . ALA H 1 130 ? -20.303 38.267 65.519 1.00 20.90 110 ALA H CA 1
ATOM 7008 C C . ALA H 1 130 ? -21.053 38.882 64.350 1.00 20.61 110 ALA H C 1
ATOM 7009 O O . ALA H 1 130 ? -20.600 39.863 63.756 1.00 21.04 110 ALA H O 1
ATOM 7011 N N . TYR H 1 131 ? -22.198 38.290 64.023 1.00 21.30 111 TYR H N 1
ATOM 7012 C CA . TYR H 1 131 ? -23.134 38.916 63.104 1.00 21.90 111 TYR H CA 1
ATOM 7013 C C . TYR H 1 131 ? -24.533 38.420 63.427 1.00 22.72 111 TYR H C 1
ATOM 7014 O O . TYR H 1 131 ? -24.715 37.322 63.961 1.00 20.98 111 TYR H O 1
ATOM 7023 N N . SER H 1 132 ? -25.518 39.257 63.116 1.00 21.85 112 SER H N 1
ATOM 7024 C CA . SER H 1 132 ? -26.917 38.920 63.317 1.00 23.56 112 SER H CA 1
ATOM 7025 C C . SER H 1 132 ? -27.726 39.480 62.159 1.00 22.24 112 SER H C 1
ATOM 7026 O O . SER H 1 132 ? -27.382 40.513 61.578 1.00 23.93 112 SER H O 1
ATOM 7029 N N . THR H 1 133 ? -28.808 38.785 61.830 1.00 26.37 113 THR H N 1
ATOM 7030 C CA . THR H 1 133 ? -29.719 39.242 60.796 1.00 25.52 113 THR H CA 1
ATOM 7031 C C . THR H 1 133 ? -31.150 38.977 61.241 1.00 26.71 113 THR H C 1
ATOM 7032 O O . THR H 1 133 ? -31.408 38.168 62.136 1.00 25.70 113 THR H O 1
ATOM 7036 N N . TYR H 1 134 ? -32.079 39.685 60.607 1.00 25.82 114 TYR H N 1
ATOM 7037 C CA . TYR H 1 134 ? -33.497 39.533 60.893 1.00 25.94 114 TYR H CA 1
ATOM 7038 C C . TYR H 1 134 ? -34.281 39.994 59.674 1.00 28.85 114 TYR H C 1
ATOM 7039 O O . TYR H 1 134 ? -33.718 40.510 58.706 1.00 29.17 114 TYR H O 1
ATOM 7048 N N . ARG H 1 135 ? -35.594 39.800 59.731 1.00 28.90 115 ARG H N 1
ATOM 7049 C CA . ARG H 1 135 ? -36.483 40.310 58.695 1.00 30.23 115 ARG H CA 1
ATOM 7050 C C . ARG H 1 135 ? -36.983 41.684 59.122 1.00 34.20 115 ARG H C 1
ATOM 7051 O O . ARG H 1 135 ? -37.744 41.803 60.089 1.00 36.11 115 ARG H O 1
ATOM 7059 N N . GLY H 1 136 ? -36.552 42.721 58.406 1.00 36.66 116 GLY H N 1
ATOM 7060 C CA . GLY H 1 136 ? -37.094 44.047 58.608 1.00 42.72 116 GLY H CA 1
ATOM 7061 C C . GLY H 1 136 ? -38.332 44.291 57.763 1.00 45.91 116 GLY H C 1
ATOM 7062 O O . GLY H 1 136 ? -38.698 43.497 56.897 1.00 43.41 116 GLY H O 1
ATOM 7063 N N . SER H 1 137 ? -38.978 45.420 58.023 1.00 54.51 117 SER H N 1
ATOM 7064 C CA . SER H 1 137 ? -40.196 45.778 57.306 1.00 63.94 117 SER H CA 1
ATOM 7065 C C . SER H 1 137 ? -39.907 46.726 56.147 1.00 70.30 117 SER H C 1
ATOM 7066 O O . SER H 1 137 ? -38.939 47.488 56.178 1.00 67.66 117 SER H O 1
#

Nearest PDB structures (foldseek):
  8uw4-assembly2_F-2  TM=1.009E+00  e=2.119E-25  Herbaspirillum seropedicae
  4q14-assembly1_B  TM=9.922E-01  e=2.170E-18  Brucella abortus 2308
  2h0e-assembly2_B  TM=9.646E-01  e=6.554E-16  Bacillus subtilis
  5z5m-assembly1_D  TM=9.506E-01  e=1.482E-15  Phaeodactylum tricornutum CCAP 1055/1
  5z5m-assembly1_A  TM=9.475E-01  e=1.665E-15  Phaeodactylum tricornutum CCAP 1055/1

B-factor: mean 25.42, std 9.5, range [9.88, 90.45]

Sequence (941 aa):
GSHMGKLSTHVLDITKGKPGVGVKLALYAVGPVGKTLLKQAVTNSDGRCDEPLLAGEALQVGKYELVFAAGDYFAAQGEQLPEPRFVDEVVIAFGIADASQNYHVPLVVSPWAYSTYRGSMGKLSTHVLDITKGKPGVGVKLALYAVGPVGKTLLKQAVTNSDGRCDEPLLAGEALQVGKYELVFAAGDYFAAQGEQLPEPRFVDEVVIAFGIADASQNYHVPLVVSPWAYSTYRGSMGKLSTHVLDITKGKPGVGVKLALYAVGPVGKTLLKQAVTNSDGRCDEPLLAGEALQVGKYELVFAAGDYFAAQGEQLPEPRFVDEVVIAFGIADASQNYHVPLVVSPWAYSTYRGSMGKLSTHVLDITKGKPGVGVKLALYAVGPVGKTLLKQAVTNSDGRCDEPLLAGEALQVGKYELVFAAGDYFAAQGEQLPEPRFVDEVVIAFGIADASQNYHVPLVVSPWAYSTYRGGSHMGKLSTHVLDITKGKPGVGVKLALYAVGPVGKTLLKQAVTNSDGRCDEPLLAGEALQVGKYELVFAAGDYFAAQGEQLPEPRFVDEVVIAFGIADASQNYHVPLVVSPWAYSTYRGSMGKLSTHVLDITKGKPGVGVKLALYAVGPVGKTLLKQAVTNSDGRCDEPLLAGEALQVGKYELVFAAGDYFAAQGEQLPEPRFVDEVVIAFGIADASQNYHVPLVVSPWAYSTYRGSMGKLSTHVLLDITKGKPGVGVKLALYAVGPVGKTLLKQAVTNSDGRCDEPLLAGEALQVGKYELVFAAGDYFAAQGEQLPEPRFVDEVVIAFGIADASQNYHVPLVVSPWAYSTYRGSMGKLSTHVLLDITKGKPGVGVKLALYAVGPVGKTLLKQAVTNSDGRCDEPLLAGEALQVGKYELVFAAGDYFAAQQGEQLPEPRFVDEVVIAFGIADASQNYHVPLVVSPWAYSTYRGS

Organism: Herbaspirillum seropedicae (strain SmR1) (NCBI:txid757424)

Secondary structure (DSSP, 8-state):
--SS-EEE--EEETTTTEE-TT-EEEEEEEETTEEEEEEEEE--TTSS-SS-SEEGGG--SEEEEEEEEHHHHHHHTT---PSSPSSSEEEEEEEES-TTS-EE--EEEETTEEEEE-B-/--EEE--EEETTTTEE-TT-EEEEEEE-SS-EEEEEEEE--TTSS-SS-SEEGGG--SEEEEEEEEHHHHHHHTT----SS-SSSEEEEEEEE--TTS-EE--EEEETTEEEEE-B-/--EEE--EEETTTTEE--S-EEEEEEE-SS-EEEEEEEE--TTSS-SS-SEEGGG--SEEEEEEE-HHHHHHHTT----SS-SSSSEEEEEEE--TTS-EE--EEEETTEEEEE-B-/--EEE--EEETTTTEE--S-EEEEEEE-SS-EEEEEEEE--TTSS-SS-SEEGGG--SEEEEEEEEHHHHHHHTT---PSSPSSSEEEEEEEES-TTS-EE--EEEETTEEEEE--/--SS-EEE--EEETTTTEE--S-EEEEEEE-SS-EEEEEEEE--TTSS-SS-SEEGGG--SEEEEEEEEHHHHHHHTT---PSSPSSSEEEEEEEES-TTSEEE--EEEETTEEEEE-B-/--EEE--EEETTTTEE-TT-EEEEEEEETTEEEEEEEEE--TTSS-SS-SEEGGG--SEEEEEEEEHHHHHHHTT----SS-SSSEEEEEEEES-TTS-EE--EEEETTEEEEE-B-/--EEE--EEETTTTEE-TT-EEEEEEE-SS-EEEEEEEE--TTSS-SS-SEEGGG--SEEEEEEEEHHHHHHHTT---PSSPSSSEEEEEEEES-TTS-EE--EEEETTEEEEE-B-/--EEEEEEEETTTTEE-TT-EEEEEEE-SS-EEEEEEEE--TTSS-SS-SEEGGG--SEEEEEEEEHHHHHHHTT---PSSPSSSEEEEEEEE--TTS-EEEEEEEETTEEEEE-B-

InterPro domains:
  IPR000895 Transthyretin/hydroxyisourate hydrolase [PR00189] (3-23)
  IPR000895 Transthyretin/hydroxyisourate hydrolase [PR00189] (95-117)
  IPR014306 Hydroxyisourate hydrolase [TIGR02962] (2-117)
  IPR014306 Hydroxyisourate hydrolase [cd05822] (2-117)
  IPR023416 Transthyretin/hydroxyisourate hydrolase domain [PF00576] (4-116)
  IPR023416 Transthyretin/hydroxyisourate hydrolase domain [PTHR10395] (3-117)
  IPR036817 Transthyretin/hydroxyisourate hydrolase domain superfamily [G3DSA:2.60.40.180] (1-117)
  IPR036817 Transthyretin/hydroxyisourate hydrolase domain superfamily [SSF49472] (1-117)

Foldseek 3Di:
DFQAEFEWEWAAEPVVRATQFFKKKWKWFQDPVGIHTQDIATQHRRRIGPDTSAGGPRQDWGKMKMWIQVQVSVVVVVDDADPPQPDGIDIDIDTDHDSNYYWYWYWYDDSNDIDIDGDD/DAFEWEWAAEPVVRATQFFKWKWKWFQDDVGIDTQDIAGAHRRRIGPDTSADDPRQDWGKMKMKIQVQVSVVVVPDDDDPPQPDGIDIDIDTDHDSVHYFYWYWYDYSNDIDIDRDD/DAFEWEWEAEPVVRATQFQKKKWKWFDDDPGIDTDDIATAHRRRIGPDTSDDDPRQDWGKMKMKIQVQVSVVVVVDDDDPPQPCGIDIDIDTDHDSVHYFYWYWYDYSHDIDTDGDD/DEFEWEWAAEPVVRATQFFKKKWKWFADDVGIDTQDIATQHRRRIGPDTSADDPRQDWGKMKMKTQVQVSCVVVVDDDDPPQPDGIDIDIDTDHDSVYYWYWYWYDYSHDIDTDTD/DFQAEFEWEWEAEVVVGATQFQKKKWKWFQDDPGIDTQDIATQHRRRIGPDTSAGGPRQDWGKMKIWIQVQVSVVVVVDDAPPVQPDGIDIDIDTDHDSNYYWYWYWYDYSHDIDIDTDD/DEFEWEWEAEPVVRATQFFKKKWKWFQDDVGIDTQDIATQHRRRIGPDTSADDPRQDWGKMKMKTQVQVSVVVVVDDADPPFPDGIDIDIDTDHDSVYYFYWYWYDDSHDIDTDGDD/DAFEWEWEAEPVVRATQFQKKKWKWFADPVGTDTQDIAGAHRRRIGPDTSADDPRQDWGKMKMWIQVQVSVVVVVDDDDPPQPDGIDIDIDTDHDSVYYWYWYWYDYSHDIDIDGDD/DAFEWEFEAEVVVRATLFFKKKWKWFQDDPGIHTQDIATQHRRRIGPDTSADDPRQDWGKMKMKIQVQVSCVVVPDDADPPQPDGIDIDIDTDHDSVHYWYWYWYDYSHDIDTDTDD

Radius of gyration: 33.98 Å; Cα contacts (8 Å, |Δi|>4): 2673; chains: 8; bounding box: 71×82×96 Å

Solvent-accessible surface area: 40263 Å² total; per-residue (Å²): 100,36,123,151,3,30,0,43,5,9,1,6,1,9,19,89,4,132,27,0,68,40,2,138,6,10,0,62,30,26,30,82,92,31,108,77,92,69,65,136,22,82,5,40,93,57,0,84,28,126,118,78,5,19,42,9,104,60,2,108,81,23,97,10,14,0,23,0,15,1,2,86,15,6,44,84,81,57,55,169,43,93,121,20,38,11,4,29,99,1,17,1,17,8,2,0,34,64,20,42,90,100,9,26,0,2,0,8,1,0,2,35,6,7,31,3,19,37,10,59,167,0,102,0,40,2,31,2,5,1,7,30,87,5,123,41,0,74,40,2,108,1,0,0,35,27,38,40,148,110,38,103,33,31,19,23,32,13,62,7,40,97,74,0,91,25,120,107,49,4,14,42,34,123,58,5,113,85,22,104,9,16,0,6,2,4,2,2,72,20,8,49,88,80,54,71,169,39,95,124,32,42,10,4,46,48,1,18,2,15,9,2,0,28,52,30,52,76,98,7,26,1,5,0,12,1,0,1,31,7,6,27,2,20,21,4,60,206,3,95,0,34,1,18,1,4,1,5,23,79,4,122,31,0,72,37,1,137,6,10,0,62,31,42,35,147,153,37,101,87,87,78,62,131,20,81,5,43,94,56,0,84,23,124,112,54,5,14,47,20,168,58,4,114,83,21,96,10,14,0,23,0,12,2,3,82,17,3,48,82,76,54,70,173,48,92,114,24,37,10,4,31,88,0,17,2,16,9,2,0,29,49,39,90,78,79,8,24,0,4,0,11,0,0,8,37,7,4,29,3,17,24,8,55,198,1,96,0,33,2,13,1,2,1,6,16,85,4,130,26,0,72,39,2,134,7,19,0,61,30,42,37,147,159,35,106,82,83,72,62,133,20,82,4,41,97,55,0,79,26,128,116,54,5,14,51,22,146,51,5,100,88,21,98,8,15,0,22,0,17,2,1,82,17,6,44,82,80,56,64,157,56,98,101,11,54,11,5,31,103,1,16,1,15,7,2,0,31,49,34,82,73,86,7,39,0,4,1,11,1,0,3,34,7,6,30,2,20,19,33,28,21,9,19,0,54,0,28,3,30,1,60,2,83,69,116,64,133,42,0,70,39,1,75,5,10,0,10,34,41,40,145,111,22,35,57,31,75,64,93,22,87,3,38,93,72,0,96,30,125,90,27,5,19,16,1,38,59,2,53,81,22,110,10,8,0,20,0,11,1,2,66,16,6,45,84,81,54,69,168,40,95,78,9,41,11,2,45,92,2,13,1,16,8,2,0,30,53,18,48,84,57,7,30,0,3,0,34,2,15,2,101,26,5,29,2,94,66,14,145,191,1,97,0,43,3,36,1,57,2,84,57,106,62,130,42,0,69,40,2,119,3,0,1,6,32,38,40,144,118,37,81,42,12,74,66,54,17,72,4,41,97,70,0,97,26,122,95,51,5,16,39,24,165,59,5,116,80,21,94,11,13,0,0,0,2,2,0,76,17,1,43,88,85,67,58,106,38,72,119,22,45,14,3,30,27,1,1,1,16,8,2,0,31,50,36,82,80,96,7,25,0,5,0,34,2,15,10,98,27,8,31,2,91,68,18,158,176,1,91,0,41,4,33,1,54,0,86,59,100,67,77,40,0,72,38,1,98,7,13,0,47,34,34,26,70,15,16,72,78,88,78,62,128,22,90,5,39,96,71,0,94,28,125,114,65,6,17,42,19,160,60,4,114,46,14,99,12,13,0,15,0,10,2,2,69,11,4,43,87,58,58,61,172,47,100,121,26,37,10,3,35,96,1,8,1,16,8,3,0,32,53,33,84,76,84,7,25,0,4,0,33,1,17,6,97,26,5,32,3,95,66,18,160,190,1,104,0,41,1,33,1,59,3,83,73,122,61,128,40,0,70,36,1,141,6,10,0,59,31,22,27,115,125,35,88,83,88,76,66,129,20,80,4,39,94,74,0,93,25,127,114,55,5,14,41,22,161,60,4,116,85,22,98,11,4,0,26,0,15,1,0,85,18,6,45,82,86,57,39,171,46,91,122,24,36,11,2,29,89,0,16,2,17,8,2,0,25,53,35,80,75,74,7,26,0,5,0,34,1,14,14,102,25,5,30,4,97,68,11,139